Protein AF-A0A553NB95-F1 (afdb_monomer)

Organism: Tigriopus californicus (NCBI:txid6832)

Nearest PDB structures (foldseek):
  6ekk-assembly1_A  TM=7.378E-01  e=4.292E-10  Homo sapiens
  6ekk-assembly2_B  TM=7.161E-01  e=4.099E-10  Homo sapiens
  3tw8-assembly2_C  TM=7.662E-01  e=7.032E-09  Homo sapiens
  3tw8-assembly1_A  TM=7.540E-01  e=1.206E-07  Homo sapiens
  8vdo-assembly1_A  TM=3.792E-01  e=6.399E+00  Mus musculus

Sequence (783 aa):
MAIDVLFAVRGLLAFVAFTEWTNALRCVFFEPAYPLDKLFTGLEAPQPANPDLIRVLAHLYALFSLLNGLILAHLAVYAHYRPLVSLALSSVVVKLVWLLAHIGIWPTIRPSPELLFPVVSCGVTLTGVILVPWATGDTPLWLKTTKVMEDLSALEKTLVGSVLPWDRFSAWVHGVCVVTFDLELGQAIESVYPGHVQLSEQDKTNICYLAFPDSNSGVMGDSQFHFRVRLHQPQRTGHLQPNRVHAEFNRRCPTALQFDPNYLFGFAYFRQVKDSSIRRGYYQKSVILLSKLPLVTFFNQAVSVIARKFYDQGPVALEVACHDVDQWAFPMPGHSFELPLLGNLFQVHLPSLSTRSVESGGETVTLSPHYGDMLPVLSEVDIFTCLFPVIEHIHNIWELVLTAEPLVVMGSTPTMCSATVQCLTTIIYPLSYCADYRPFYTIHDSDFKDITGSNSSALPNIMLGVTNPFFGKALSHWPHLIRLGEQQTNGQMGQILGGTRSPNHRAAKMKSVSKFKLDSKPGVFSQTKTLLDRDKGIVKQIIKGAQTKRPAEVQSALIRRHFLELTQTFIIPLERYIASLMPLAKNISPYRAAPKVKPFSPEDFFASLDSNGPQLTSTIKGDWVGLYRRFFKSPNFVGWYNQRHREVSHKLQVLHLECLSEATIEHWMADKEEVELVDMVLRIRNKLDQSEELNLPDIVCERLNTHVSKIVSTLPDDLQSVLLKGTVTIAASQPSSPPNGSSTQDQSPTTSEASTSISESAESEPSKATKQKQVHLEVPTTS

Secondary structure (DSSP, 8-state):
-HHHHHHHHHHHHHHHHHHHHHHHHHHHHS-S-S-HHHHH-SS--SSPPPHHHHHHHHHHHHHHHHHHHHHHHHHHH-TT-HHHHHHHHHHHHHHHHHHHHHHHH-TT----HHHHHHHHHHHHHHHHHHHHHHHTTPPPHHHHHHHHHHHHHHHHHHHHSSPPTTHHHHHH-SEEEEEEEETTTEEEEEEEESTT----HHHHHHHHHHTS-SS-----EEEEEEEEEE-S-TTT-GGGS--HHHHHHHHHS-GGGPPPTTEEEEEEEEEEEE-TTSTTSEEEEEEEEEESS--HHHHHHHHHHHHHHHHHHTTHHHHHHHHHHHTSPP--TT-EEEEEETTEEEEEE---TT-TT-TT-S-EEEEEESSS-------S--HHHHHGGGGGGHHHHHHHHHTT--EEEE-SSHHHHHHHHHHHHHTTTTS---SEEESS--TT-TTHHHHHH--TT---SEEEEE--TTHHHHTTT-SEEEEPPP---SS-TTSGGG----------------TT-TTPPSEEEESSPPSBPP-HHHHHHHHHHHHTT--HHHHHHHHHHHHHHHHHHHHHHHHHHHHHTSPPGGG--TTSPPPPPPPP-HHHHHHHHHHHSGGGT----B-HHHHHHHHTTSHHHHHHHHHHHHHHHHHHHHHHHHHHHHS-HHHHHTT--HHHHHHHHHHHHHHHHTHHHHT--HHHHHHHHHHHHHHHHHS-HHHHHHHHHTTTTTS----PPPP--------------------------------------------

InterPro domains:
  IPR005352 Erg28 [PF03694] (11-126)
  IPR018307 AVL9/DENND6 domain [PF09794] (173-314)
  IPR024224 DENND6 [PTHR13677] (163-725)
  IPR037516 Tripartite DENN domain [PS50211] (174-646)

Radius of gyration: 34.93 Å; Cα contacts (8 Å, |Δi|>4): 987; chains: 1; bounding box: 78×120×92 Å

Structure (mmCIF, N/CA/C/O backbone):
data_AF-A0A553NB95-F1
#
_entry.id   AF-A0A553NB95-F1
#
loop_
_atom_site.group_PDB
_atom_site.id
_atom_site.type_symbol
_atom_site.label_atom_id
_atom_site.label_alt_id
_atom_site.label_comp_id
_atom_site.label_asym_id
_atom_site.label_entity_id
_atom_site.label_seq_id
_atom_site.pdbx_PDB_ins_code
_atom_site.Cartn_x
_atom_site.Cartn_y
_atom_site.Cartn_z
_atom_site.occupancy
_atom_site.B_iso_or_equiv
_atom_site.auth_seq_id
_atom_site.auth_comp_id
_atom_site.auth_asym_id
_atom_site.auth_atom_id
_atom_site.pdbx_PDB_model_num
ATOM 1 N N . MET A 1 1 ? -6.412 15.271 -45.794 1.00 49.00 1 MET A N 1
ATOM 2 C CA . MET A 1 1 ? -7.736 15.342 -45.134 1.00 49.00 1 MET A CA 1
ATOM 3 C C . MET A 1 1 ? -7.643 15.567 -43.628 1.00 49.00 1 MET A C 1
ATOM 5 O O . MET A 1 1 ? -7.975 16.666 -43.220 1.00 49.00 1 MET A O 1
ATOM 9 N N . ALA A 1 2 ? -7.181 14.627 -42.787 1.00 52.06 2 ALA A N 1
ATOM 10 C CA . ALA A 1 2 ? -7.154 14.849 -41.323 1.00 52.06 2 ALA A CA 1
ATOM 11 C C . ALA A 1 2 ? -6.244 16.021 -40.882 1.00 52.06 2 ALA A C 1
ATOM 13 O O . ALA A 1 2 ? -6.618 16.811 -40.017 1.00 52.06 2 ALA A O 1
ATOM 14 N N . ILE A 1 3 ? -5.086 16.180 -41.537 1.00 56.75 3 ILE A N 1
ATOM 15 C CA . ILE A 1 3 ? -4.146 17.286 -41.286 1.00 56.75 3 ILE A CA 1
ATOM 16 C C . ILE A 1 3 ? -4.787 18.644 -41.630 1.00 56.75 3 ILE A C 1
ATOM 18 O O . ILE A 1 3 ? -4.694 19.577 -40.835 1.00 56.75 3 ILE A O 1
ATOM 22 N N . ASP A 1 4 ? -5.514 18.738 -42.747 1.00 67.56 4 ASP A N 1
ATOM 23 C CA . ASP A 1 4 ? -6.168 19.978 -43.201 1.00 67.56 4 ASP A CA 1
ATOM 24 C C . ASP A 1 4 ? -7.282 20.434 -42.243 1.00 67.56 4 ASP A C 1
ATOM 26 O O . ASP A 1 4 ? -7.428 21.623 -41.958 1.00 67.56 4 ASP A O 1
ATOM 30 N N . VAL A 1 5 ? -8.030 19.477 -41.681 1.00 74.00 5 VAL A N 1
ATOM 31 C CA . VAL A 1 5 ? -9.098 19.742 -40.705 1.00 74.00 5 VAL A CA 1
ATOM 32 C C . VAL A 1 5 ? -8.522 20.249 -39.383 1.00 74.00 5 VAL A C 1
ATOM 34 O O . VAL A 1 5 ? -9.042 21.211 -38.821 1.00 74.00 5 VAL A O 1
ATOM 37 N N . LEU A 1 6 ? -7.423 19.665 -38.895 1.00 78.75 6 LEU A N 1
ATOM 38 C CA . LEU A 1 6 ? -6.804 20.102 -37.641 1.00 78.75 6 LEU A CA 1
ATOM 39 C C . LEU A 1 6 ? -6.261 21.536 -37.741 1.00 78.75 6 LEU A C 1
ATOM 41 O O . LEU A 1 6 ? -6.439 22.321 -36.811 1.00 78.75 6 LEU A O 1
ATOM 45 N N . PHE A 1 7 ? -5.640 21.906 -38.866 1.00 81.25 7 PHE A N 1
ATOM 46 C CA . PHE A 1 7 ? -5.190 23.283 -39.096 1.00 81.25 7 PHE A CA 1
ATOM 47 C C . PHE A 1 7 ? -6.359 24.274 -39.142 1.00 81.25 7 PHE A C 1
ATOM 49 O O . PHE A 1 7 ? -6.277 25.334 -38.518 1.00 81.25 7 PHE A O 1
ATOM 56 N N . ALA A 1 8 ? -7.465 23.914 -39.801 1.00 83.19 8 ALA A N 1
ATOM 57 C CA . ALA A 1 8 ? -8.674 24.736 -39.830 1.00 83.19 8 ALA A CA 1
ATOM 58 C C . ALA A 1 8 ? -9.279 24.926 -38.427 1.00 83.19 8 ALA A C 1
ATOM 60 O O . ALA A 1 8 ? -9.617 26.046 -38.042 1.00 83.19 8 ALA A O 1
ATOM 61 N N . VAL A 1 9 ? -9.347 23.856 -37.626 1.00 84.69 9 VAL A N 1
ATOM 62 C CA . VAL A 1 9 ? -9.855 23.9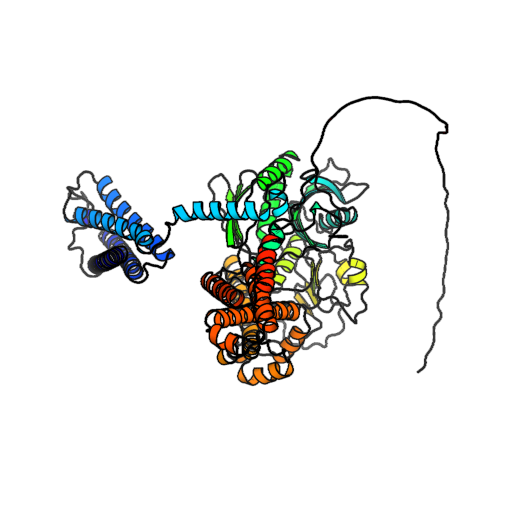13 -36.246 1.00 84.69 9 VAL A CA 1
ATOM 63 C C . VAL A 1 9 ? -8.942 24.756 -35.351 1.00 84.69 9 VAL A C 1
ATOM 65 O O . VAL A 1 9 ? -9.438 25.580 -34.588 1.00 84.69 9 VAL A O 1
ATOM 68 N N . ARG A 1 10 ? -7.614 24.635 -35.471 1.00 85.75 10 ARG A N 1
ATOM 69 C CA . ARG A 1 10 ? -6.666 25.489 -34.729 1.00 85.75 10 ARG A CA 1
ATOM 70 C C . ARG A 1 10 ? -6.827 26.968 -35.078 1.00 85.75 10 ARG A C 1
ATOM 72 O O . ARG A 1 10 ? -6.845 27.801 -34.174 1.00 85.75 10 ARG A O 1
ATOM 79 N N . GLY A 1 11 ? -6.981 27.286 -36.365 1.00 85.38 11 GLY A N 1
ATOM 80 C CA . GLY A 1 11 ? -7.237 28.651 -36.831 1.00 85.38 11 GLY A CA 1
ATOM 81 C C . GLY A 1 11 ? -8.544 29.221 -36.276 1.00 85.38 11 GLY A C 1
ATOM 82 O O . GLY A 1 11 ? -8.559 30.345 -35.776 1.00 85.38 11 GLY A O 1
ATOM 83 N N . LEU A 1 12 ? -9.614 28.420 -36.280 1.00 88.56 12 LEU A N 1
ATOM 84 C CA . LEU A 1 12 ? -10.905 28.785 -35.694 1.00 88.56 12 LEU A CA 1
ATOM 85 C C . LEU A 1 12 ? -10.791 29.061 -34.187 1.00 88.56 12 LEU A C 1
ATOM 87 O O . LEU A 1 12 ? -11.245 30.103 -33.723 1.00 88.56 12 LEU A O 1
ATOM 91 N N . LEU A 1 13 ? -10.164 28.161 -33.423 1.00 89.50 13 LEU A N 1
ATOM 92 C CA . LEU A 1 13 ? -10.015 28.307 -31.971 1.00 89.50 13 LEU A CA 1
ATOM 93 C C . LEU A 1 13 ? -9.179 29.538 -31.597 1.00 89.50 13 LEU A C 1
ATOM 95 O O . LEU A 1 13 ? -9.545 30.267 -30.677 1.00 89.50 13 LEU A O 1
ATOM 99 N N . ALA A 1 14 ? -8.095 29.805 -32.331 1.00 89.69 14 ALA A N 1
ATOM 100 C CA . ALA A 1 14 ? -7.265 30.990 -32.124 1.00 89.69 14 ALA A CA 1
ATOM 101 C C . ALA A 1 14 ? -8.018 32.290 -32.456 1.00 89.69 14 ALA A C 1
ATOM 103 O O . ALA A 1 14 ? -7.920 33.270 -31.715 1.00 89.69 14 ALA A O 1
ATOM 104 N N . PHE A 1 15 ? -8.807 32.292 -33.535 1.00 90.06 15 PHE A N 1
ATOM 105 C CA . PHE A 1 15 ? -9.653 33.428 -33.893 1.00 90.06 15 PHE A CA 1
ATOM 106 C C . PHE A 1 15 ? -10.694 33.713 -32.805 1.00 90.06 15 PHE A C 1
ATOM 108 O O . PHE A 1 15 ? -10.805 34.846 -32.336 1.00 90.06 15 PHE A O 1
ATOM 115 N N . VAL A 1 16 ? -11.409 32.685 -32.344 1.00 89.19 16 VAL A N 1
ATOM 116 C CA . VAL A 1 16 ? -12.427 32.835 -31.295 1.00 89.19 16 VAL A CA 1
ATOM 117 C C . VAL A 1 16 ? -11.783 33.283 -29.983 1.00 89.19 16 VAL A C 1
ATOM 119 O O . VAL A 1 16 ? -12.280 34.217 -29.359 1.00 89.19 16 VAL A O 1
ATOM 122 N N . ALA A 1 17 ? -10.627 32.731 -29.606 1.00 90.75 17 ALA A N 1
ATOM 123 C CA . ALA A 1 17 ? -9.877 33.182 -28.435 1.00 90.75 17 ALA A CA 1
ATOM 124 C C . ALA A 1 17 ? -9.545 34.684 -28.481 1.00 90.75 17 ALA A C 1
ATOM 126 O O . ALA A 1 17 ? -9.726 35.393 -27.490 1.00 90.75 17 ALA A O 1
ATOM 127 N N . PHE A 1 18 ? -9.130 35.190 -29.646 1.00 89.75 18 PHE A N 1
ATOM 128 C CA . PHE A 1 18 ? -8.888 36.618 -29.835 1.00 89.75 18 PHE A CA 1
ATOM 129 C C . PHE A 1 18 ? -10.173 37.441 -29.672 1.00 89.75 18 PHE A C 1
ATOM 131 O O . PHE A 1 18 ? -10.162 38.466 -28.988 1.00 89.75 18 PHE A O 1
ATOM 138 N N . THR A 1 19 ? -11.303 36.973 -30.219 1.00 85.94 19 THR A N 1
ATOM 139 C CA . THR A 1 19 ? -12.594 37.656 -30.022 1.00 85.94 19 THR A CA 1
ATOM 140 C C . THR A 1 19 ? -12.999 37.717 -28.545 1.00 85.94 19 THR A C 1
ATOM 142 O O . THR A 1 19 ? -13.454 38.760 -28.076 1.00 85.94 19 THR A O 1
ATOM 145 N N . GLU A 1 20 ? -12.738 36.664 -27.769 1.00 87.44 20 GLU A N 1
ATOM 146 C CA . GLU A 1 20 ? -13.012 36.629 -26.329 1.00 87.44 20 GLU A CA 1
ATOM 147 C C . GLU A 1 20 ? -12.168 37.642 -25.543 1.00 87.44 20 GLU A C 1
ATOM 149 O O . GLU A 1 20 ? -12.690 38.341 -24.673 1.00 87.44 20 GLU A O 1
ATOM 154 N N . TRP A 1 21 ? -10.888 37.800 -25.890 1.00 89.19 21 TRP A N 1
ATOM 155 C CA . TRP A 1 21 ? -10.037 38.831 -25.289 1.00 89.19 21 TRP A CA 1
ATOM 156 C C . TRP A 1 21 ? -10.483 40.242 -25.655 1.00 89.19 21 TRP A C 1
ATOM 158 O O . TRP A 1 21 ? -10.496 41.121 -24.792 1.00 89.19 21 TRP A O 1
ATOM 168 N N . THR A 1 22 ? -10.919 40.469 -26.898 1.00 82.81 22 THR A N 1
ATOM 169 C CA . THR A 1 22 ? -11.486 41.772 -27.273 1.00 82.81 22 THR A CA 1
ATOM 170 C C . THR A 1 22 ? -12.779 42.077 -26.515 1.00 82.81 22 THR A C 1
ATOM 172 O O . THR A 1 22 ? -12.977 43.219 -26.103 1.00 82.81 22 THR A O 1
ATOM 175 N N . ASN A 1 23 ? -13.618 41.070 -26.250 1.00 80.06 23 ASN A N 1
ATOM 176 C CA . ASN A 1 23 ? -14.823 41.220 -25.432 1.00 80.06 23 ASN A CA 1
ATOM 177 C C . ASN A 1 23 ? -14.476 41.531 -23.970 1.00 80.06 23 ASN A C 1
ATOM 179 O O . ASN A 1 23 ? -15.057 42.443 -23.387 1.00 80.06 23 ASN A O 1
ATOM 183 N N . ALA A 1 24 ? -13.480 40.845 -23.402 1.00 83.38 24 ALA A N 1
ATOM 184 C CA . ALA A 1 24 ? -13.003 41.116 -22.049 1.00 83.38 24 ALA A CA 1
ATOM 185 C C . ALA A 1 24 ? -12.463 42.549 -21.901 1.00 83.38 24 ALA A C 1
ATOM 187 O O . ALA A 1 24 ? -12.850 43.261 -20.978 1.00 83.38 24 ALA A O 1
ATOM 188 N N . LEU A 1 25 ? -11.624 43.004 -22.839 1.00 79.94 25 LEU A N 1
ATOM 189 C CA . LEU A 1 25 ? -11.077 44.366 -22.831 1.00 79.94 25 LEU A CA 1
ATOM 190 C C . LEU A 1 25 ? -12.168 45.429 -22.986 1.00 79.94 25 LEU A C 1
ATOM 192 O O . LEU A 1 25 ? -12.125 46.451 -22.300 1.00 79.94 25 LEU A O 1
ATOM 196 N N . ARG A 1 26 ? -13.165 45.175 -23.843 1.00 72.62 26 ARG A N 1
ATOM 197 C CA . ARG A 1 26 ? -14.329 46.055 -24.004 1.00 72.62 26 ARG A CA 1
ATOM 198 C C . ARG A 1 26 ? -15.099 46.228 -22.702 1.00 72.62 26 ARG A C 1
ATOM 200 O O . ARG A 1 26 ? -15.428 47.353 -22.364 1.00 72.62 26 ARG A O 1
ATOM 207 N N . CYS A 1 27 ? -15.329 45.148 -21.961 1.00 72.31 27 CYS A N 1
ATOM 208 C CA . CYS A 1 27 ? -16.073 45.189 -20.703 1.00 72.31 27 CYS A CA 1
ATOM 209 C C . CYS A 1 27 ? -15.298 45.811 -19.524 1.00 72.31 27 CYS A C 1
ATOM 211 O O . CYS A 1 27 ? -15.932 46.204 -18.549 1.00 72.31 27 CYS A O 1
ATOM 213 N N . VAL A 1 28 ? -13.959 45.887 -19.589 1.00 73.06 28 VAL A N 1
ATOM 214 C CA . VAL A 1 28 ? -13.108 46.440 -18.511 1.00 73.06 28 VAL A CA 1
ATOM 215 C C . VAL A 1 28 ? -12.752 47.910 -18.732 1.00 73.06 28 VAL A C 1
ATOM 217 O O . VAL A 1 28 ? -12.769 48.688 -17.783 1.00 73.06 28 VAL A O 1
ATOM 220 N N . PHE A 1 29 ? -12.381 48.292 -19.958 1.00 67.38 29 PHE A N 1
ATOM 221 C CA . PHE A 1 29 ? -11.755 49.597 -20.221 1.00 67.38 29 PHE A CA 1
ATOM 222 C C . PHE A 1 29 ? -12.671 50.619 -20.875 1.00 67.38 29 PHE A C 1
ATOM 224 O O . PHE A 1 29 ? -12.437 51.819 -20.746 1.00 67.38 29 PHE A O 1
ATOM 231 N N . PHE A 1 30 ? -13.694 50.161 -21.585 1.00 61.28 30 PHE A N 1
ATOM 232 C CA . PHE A 1 30 ? -14.677 51.049 -22.171 1.00 61.28 30 PHE A CA 1
ATOM 233 C C . PHE A 1 30 ? -15.883 51.037 -21.230 1.00 61.28 30 PHE A C 1
ATOM 235 O O . PHE A 1 30 ? -16.414 49.971 -20.918 1.00 61.28 30 PHE A O 1
ATOM 242 N N . GLU A 1 31 ? -16.303 52.213 -20.741 1.00 53.75 31 GLU A N 1
ATOM 243 C CA . GLU A 1 31 ? -17.640 52.378 -20.146 1.00 53.75 31 GLU A CA 1
ATOM 244 C C . GLU A 1 31 ? -18.676 51.677 -21.037 1.00 53.75 31 GLU A C 1
ATOM 246 O O . GLU A 1 31 ? -18.427 51.565 -22.242 1.00 53.75 31 GLU A O 1
ATOM 251 N N . PRO A 1 32 ? -19.815 51.193 -20.503 1.00 48.94 32 PRO A N 1
ATOM 252 C CA . PRO A 1 32 ? -20.810 50.471 -21.285 1.00 48.94 32 PRO A CA 1
ATOM 253 C C . PRO A 1 32 ? -21.498 51.418 -22.290 1.00 48.94 32 PRO A C 1
ATOM 255 O O . PRO A 1 32 ? -22.665 51.758 -22.175 1.00 48.94 32 PRO A O 1
ATOM 258 N N . ALA A 1 33 ? -20.773 51.823 -23.331 1.00 42.53 33 ALA A N 1
ATOM 259 C CA . ALA A 1 33 ? -21.284 52.269 -24.615 1.00 42.53 33 ALA A CA 1
ATOM 260 C C . ALA A 1 33 ? -21.753 51.060 -25.448 1.00 42.53 33 ALA A C 1
ATOM 262 O O . ALA A 1 33 ? -22.151 51.205 -26.600 1.00 42.53 33 ALA A O 1
ATOM 263 N N . TYR A 1 34 ? -21.721 49.859 -24.861 1.00 42.94 34 TYR A N 1
ATOM 264 C CA . TYR A 1 34 ? -22.668 48.806 -25.172 1.00 42.94 34 TYR A CA 1
ATOM 265 C C . TYR A 1 34 ? -23.844 48.963 -24.216 1.00 42.94 34 TYR A C 1
ATOM 267 O O . TYR A 1 34 ? -23.630 48.908 -23.004 1.00 42.94 34 TYR A O 1
ATOM 275 N N . PRO A 1 35 ? -25.075 49.130 -24.705 1.00 44.09 35 PRO A N 1
ATOM 276 C CA . PRO A 1 35 ? -26.221 49.140 -23.828 1.00 44.09 35 PRO A CA 1
ATOM 277 C C . PRO A 1 35 ? -26.428 47.704 -23.340 1.00 44.09 35 PRO A C 1
ATOM 279 O O . PRO A 1 35 ? -27.218 46.959 -23.915 1.00 44.09 35 PRO A O 1
ATOM 282 N N . LEU A 1 36 ? -25.728 47.305 -22.271 1.00 47.66 36 LEU A N 1
ATOM 283 C CA . LEU A 1 36 ? -26.136 46.151 -21.474 1.00 47.66 36 LEU A CA 1
ATOM 284 C C . LEU A 1 36 ? -27.625 46.316 -21.127 1.00 47.66 36 LEU A C 1
ATOM 286 O O . LEU A 1 36 ? -28.377 45.367 -21.274 1.00 47.66 36 LEU A O 1
ATOM 290 N N . ASP A 1 37 ? -28.094 47.537 -20.862 1.00 42.94 37 ASP A N 1
ATOM 291 C CA . ASP A 1 37 ? -29.522 47.834 -20.694 1.00 42.94 37 ASP A CA 1
ATOM 292 C C . ASP A 1 37 ? -30.404 47.391 -21.881 1.00 42.94 37 ASP A C 1
ATOM 294 O O . ASP A 1 37 ? -31.499 46.884 -21.660 1.00 42.94 37 ASP A O 1
ATOM 298 N N . LYS A 1 38 ? -29.942 47.476 -23.140 1.00 45.44 38 LYS A N 1
ATOM 299 C CA . LYS A 1 38 ? -30.703 46.953 -24.299 1.00 45.44 38 LYS A CA 1
ATOM 300 C C . LYS A 1 38 ? -30.525 45.452 -24.506 1.00 45.44 38 LYS A C 1
ATOM 302 O O . LYS A 1 38 ? -31.400 44.825 -25.096 1.00 45.44 38 LYS A O 1
ATOM 307 N N . LEU A 1 39 ? -29.410 44.878 -24.049 1.00 45.56 39 LEU A N 1
ATOM 308 C CA . LEU A 1 39 ? -29.208 43.432 -24.068 1.00 45.56 39 LEU A CA 1
ATOM 309 C C . LEU A 1 39 ? -30.106 42.762 -23.017 1.00 45.56 39 LEU A C 1
ATOM 311 O O . LEU A 1 39 ? -30.676 41.718 -23.300 1.00 45.56 39 LEU A O 1
ATOM 315 N N . PHE A 1 40 ? -30.255 43.361 -21.832 1.00 47.59 40 PHE A N 1
ATOM 316 C CA . PHE A 1 40 ? -30.977 42.796 -20.686 1.00 47.59 40 PHE A CA 1
ATOM 317 C C . PHE A 1 40 ? -32.453 43.194 -20.620 1.00 47.59 40 PHE A C 1
ATOM 319 O O . PHE A 1 40 ? -33.248 42.433 -20.080 1.00 47.59 40 PHE A O 1
ATOM 326 N N . THR A 1 41 ? -32.848 44.332 -21.190 1.00 44.69 41 THR A N 1
ATOM 327 C CA . THR A 1 41 ? -34.243 44.781 -21.193 1.00 44.69 41 THR A CA 1
ATOM 328 C C . THR A 1 41 ? -34.588 45.369 -22.558 1.00 44.69 41 THR A C 1
ATOM 330 O O . THR A 1 41 ? -34.280 46.513 -22.871 1.00 44.69 41 THR A O 1
ATOM 333 N N . GLY A 1 42 ? -35.246 44.584 -23.414 1.00 43.62 42 GLY A N 1
ATOM 334 C CA . GLY A 1 42 ? -35.759 45.045 -24.716 1.00 43.62 42 GLY A CA 1
ATOM 335 C C . GLY A 1 42 ? -36.888 46.089 -24.632 1.00 43.62 42 GLY A C 1
ATOM 336 O O . GLY A 1 42 ? -37.557 46.350 -25.627 1.00 43.62 42 GLY A O 1
ATOM 337 N N . LEU A 1 43 ? -37.122 46.663 -23.454 1.00 42.34 43 LEU A N 1
ATOM 338 C CA . LEU A 1 43 ? -38.078 47.716 -23.133 1.00 42.34 43 LEU A CA 1
ATOM 339 C C . LEU A 1 43 ? -37.400 48.618 -22.100 1.00 42.34 43 LEU A C 1
ATOM 341 O O . LEU A 1 43 ? -36.667 48.099 -21.262 1.00 42.34 43 LEU A O 1
ATOM 345 N N . GLU A 1 44 ? -37.649 49.929 -22.150 1.00 43.66 44 GLU A N 1
ATOM 346 C CA . GLU A 1 44 ? -37.276 50.858 -21.074 1.00 43.66 44 GLU A CA 1
ATOM 347 C C . GLU A 1 44 ? -37.670 50.236 -19.726 1.00 43.66 44 GLU A C 1
ATOM 349 O O . GLU A 1 44 ? -38.855 50.105 -19.410 1.00 43.66 44 GLU A O 1
ATOM 354 N N . ALA A 1 45 ? -36.678 49.759 -18.967 1.00 43.41 45 ALA A N 1
ATOM 355 C CA . ALA A 1 45 ? -36.919 49.194 -17.653 1.00 43.41 45 ALA A CA 1
ATOM 356 C C . ALA A 1 45 ? -37.578 50.289 -16.794 1.00 43.41 45 ALA A C 1
ATOM 358 O O . ALA A 1 45 ? -37.060 51.408 -16.767 1.00 43.41 45 ALA A O 1
ATOM 359 N N . PRO A 1 46 ? -38.684 50.020 -16.070 1.00 42.19 46 PRO A N 1
ATOM 360 C CA . PRO A 1 46 ? -39.420 51.067 -15.355 1.00 42.19 46 PRO A CA 1
ATOM 361 C C . PRO A 1 46 ? -38.638 51.716 -14.201 1.00 42.19 46 PRO A C 1
ATOM 363 O O . PRO A 1 46 ? -39.164 52.606 -13.536 1.00 42.19 46 PRO A O 1
ATOM 366 N N . GLN A 1 47 ? -37.410 51.266 -13.927 1.00 48.88 47 GLN A N 1
ATOM 367 C CA . GLN A 1 47 ? -36.504 51.847 -12.945 1.00 48.88 47 GLN A CA 1
ATOM 368 C C . GLN A 1 47 ? -35.050 51.715 -13.417 1.00 48.88 47 GLN A C 1
ATOM 370 O O . GLN A 1 47 ? -34.698 50.679 -13.987 1.00 48.88 47 GLN A O 1
ATOM 375 N N . PRO A 1 48 ? -34.189 52.718 -13.159 1.00 47.84 48 PRO A N 1
ATOM 376 C CA . PRO A 1 48 ? -32.772 52.615 -13.475 1.00 47.84 48 PRO A CA 1
ATOM 377 C C . PRO A 1 48 ? -32.160 51.483 -12.641 1.00 47.84 48 PRO A C 1
ATOM 379 O O . PRO A 1 48 ? -32.177 51.526 -11.408 1.00 47.84 48 PRO A O 1
ATOM 382 N N . ALA A 1 49 ? -31.651 50.446 -13.308 1.00 56.62 49 ALA A N 1
ATOM 383 C CA . ALA A 1 49 ? -30.919 49.376 -12.646 1.00 56.62 49 ALA A CA 1
ATOM 384 C C . ALA A 1 49 ? -29.697 49.963 -11.920 1.00 56.62 49 ALA A C 1
ATOM 386 O O . ALA A 1 49 ? -29.053 50.891 -12.410 1.00 56.62 49 ALA A O 1
ATOM 387 N N . ASN A 1 50 ? -29.403 49.441 -10.723 1.00 61.38 50 ASN A N 1
ATOM 388 C CA . ASN A 1 50 ? -28.319 49.948 -9.886 1.00 61.38 50 ASN A CA 1
ATOM 389 C C . ASN A 1 50 ? -26.997 49.948 -10.692 1.00 61.38 50 ASN A C 1
ATOM 391 O O . ASN A 1 50 ? -26.563 48.872 -11.120 1.00 61.38 50 ASN A O 1
ATOM 395 N N . PRO A 1 51 ? -26.352 51.112 -10.904 1.00 63.06 51 PRO A N 1
ATOM 396 C CA . PRO A 1 51 ? -25.161 51.224 -11.747 1.00 63.06 51 PRO A CA 1
ATOM 397 C C . PRO A 1 51 ? -24.001 50.352 -11.250 1.00 63.06 51 PRO A C 1
ATOM 399 O O . PRO A 1 51 ? -23.211 49.852 -12.057 1.00 63.06 51 PRO A O 1
ATOM 402 N N . ASP A 1 52 ? -23.936 50.088 -9.943 1.00 65.44 52 ASP A N 1
ATOM 403 C CA . ASP A 1 52 ? -22.931 49.203 -9.357 1.00 65.44 52 ASP A CA 1
ATOM 404 C C . ASP A 1 52 ? -23.150 47.738 -9.762 1.00 65.44 52 ASP A C 1
ATOM 406 O O . ASP A 1 52 ? -22.188 47.019 -10.036 1.00 65.44 52 ASP A O 1
ATOM 410 N N . LEU A 1 53 ? -24.405 47.290 -9.881 1.00 64.12 53 LEU A N 1
ATOM 411 C CA . LEU A 1 53 ? -24.734 45.919 -10.283 1.00 64.12 53 LEU A CA 1
ATOM 412 C C . LEU A 1 53 ? -24.383 45.664 -11.755 1.00 64.12 53 LEU A C 1
ATOM 414 O O . LEU A 1 53 ? -23.799 44.628 -12.074 1.00 64.12 53 LEU A O 1
ATOM 418 N N . ILE A 1 54 ? -24.678 46.624 -12.639 1.00 65.69 54 ILE A N 1
ATOM 419 C CA . ILE A 1 54 ? -24.313 46.556 -14.065 1.00 65.69 54 ILE A CA 1
ATOM 420 C C . ILE A 1 54 ? -22.791 46.478 -14.210 1.00 65.69 54 ILE A C 1
ATOM 422 O O . ILE A 1 54 ? -22.269 45.656 -14.967 1.00 65.69 54 ILE A O 1
ATOM 426 N N . ARG A 1 55 ? -22.066 47.293 -13.434 1.00 66.88 55 ARG A N 1
ATOM 427 C CA . ARG A 1 55 ? -20.603 47.298 -13.421 1.00 66.88 55 ARG A CA 1
ATOM 428 C C . ARG A 1 55 ? -20.036 45.969 -12.914 1.00 66.88 55 ARG A C 1
ATOM 430 O O . ARG A 1 55 ? -19.078 45.468 -13.496 1.00 66.88 55 ARG A O 1
ATOM 437 N N . VAL A 1 56 ? -20.608 45.364 -11.872 1.00 72.06 56 VAL A N 1
ATOM 438 C CA . VAL A 1 56 ? -20.175 44.044 -11.373 1.00 72.06 56 VAL A CA 1
ATOM 439 C C . VAL A 1 56 ? -20.426 42.944 -12.409 1.00 72.06 56 VAL A C 1
ATOM 441 O O . VAL A 1 56 ? -19.535 42.133 -12.663 1.00 72.06 56 VAL A O 1
ATOM 444 N N . LEU A 1 57 ? -21.595 42.937 -13.056 1.00 69.62 57 LEU A N 1
ATOM 445 C CA . LEU A 1 57 ? -21.936 41.948 -14.082 1.00 69.62 57 LEU A CA 1
ATOM 446 C C . LEU A 1 57 ? -20.995 42.039 -15.297 1.00 69.62 57 LEU A C 1
ATOM 448 O O . LEU A 1 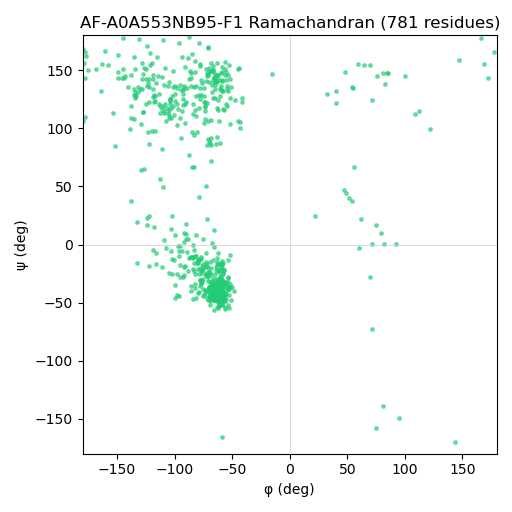57 ? -20.525 41.014 -15.794 1.00 69.62 57 LEU A O 1
ATOM 452 N N . ALA A 1 58 ? -20.667 43.260 -15.732 1.00 69.00 58 ALA A N 1
ATOM 453 C CA . ALA A 1 58 ? -19.724 43.504 -16.821 1.00 69.00 58 ALA A CA 1
ATOM 454 C C . ALA A 1 58 ? -18.313 42.983 -16.492 1.00 69.00 58 ALA A C 1
ATOM 456 O O . ALA A 1 58 ? -17.707 42.306 -17.321 1.00 69.00 58 ALA A O 1
ATOM 457 N N . HIS A 1 59 ? -17.812 43.214 -15.273 1.00 77.19 59 HIS A N 1
ATOM 458 C CA . HIS A 1 59 ? -16.508 42.692 -14.845 1.00 77.19 59 HIS A CA 1
ATOM 459 C C . HIS A 1 59 ? -16.489 41.163 -14.712 1.00 77.19 59 HIS A C 1
ATOM 461 O O . HIS A 1 59 ? -15.501 40.530 -15.083 1.00 77.19 59 HIS A O 1
ATOM 467 N N . LEU A 1 60 ? -17.574 40.550 -14.224 1.00 78.00 60 LEU A N 1
ATOM 468 C CA . LEU A 1 60 ? -17.695 39.089 -14.153 1.00 78.00 60 LEU A CA 1
ATOM 469 C C . LEU A 1 60 ? -17.690 38.458 -15.549 1.00 78.00 60 LEU A C 1
ATOM 471 O O . LEU A 1 60 ? -16.968 37.489 -15.788 1.00 78.00 60 LEU A O 1
ATOM 475 N N . TYR A 1 61 ? -18.438 39.038 -16.490 1.00 81.00 61 TYR A N 1
ATOM 476 C CA . TYR A 1 61 ? -18.440 38.586 -17.880 1.00 81.00 61 TYR A CA 1
ATOM 477 C C . TYR A 1 61 ? -17.083 38.809 -18.564 1.00 81.00 61 TYR A C 1
ATOM 479 O O . TYR A 1 61 ? -16.634 37.961 -19.341 1.00 81.00 61 TYR A O 1
ATOM 487 N N . ALA A 1 62 ? -16.392 39.906 -18.239 1.00 79.75 62 ALA A N 1
ATOM 488 C CA . ALA A 1 62 ? -15.043 40.163 -18.726 1.00 79.75 62 ALA A CA 1
ATOM 489 C C . ALA A 1 62 ? -14.049 39.099 -18.251 1.00 79.75 62 ALA A C 1
ATOM 491 O O . ALA A 1 62 ? -13.279 38.574 -19.053 1.00 79.75 62 ALA A O 1
ATOM 492 N N . LEU A 1 63 ? -14.092 38.747 -16.962 1.00 84.50 63 LEU A N 1
ATOM 493 C CA . LEU A 1 63 ? -13.228 37.724 -16.379 1.00 84.50 63 LEU A CA 1
ATOM 494 C C . LEU A 1 63 ? -13.500 36.347 -16.997 1.00 84.50 63 LEU A C 1
ATOM 496 O O . LEU A 1 63 ? -12.563 35.636 -17.360 1.00 84.50 63 LEU A O 1
ATOM 500 N N . PHE A 1 64 ? -14.777 35.996 -17.166 1.00 87.25 64 PHE A N 1
ATOM 501 C CA . PHE A 1 64 ? -15.177 34.763 -17.837 1.00 87.25 64 PHE A CA 1
ATOM 502 C C . PHE A 1 64 ? -14.677 34.717 -19.288 1.00 87.25 64 PHE A C 1
ATOM 504 O O . PHE A 1 64 ? -14.078 33.724 -19.693 1.00 87.25 64 PHE A O 1
ATOM 511 N N . SER A 1 65 ? -14.854 35.801 -20.051 1.00 85.88 65 SER A N 1
ATOM 512 C CA . SER A 1 65 ? -14.395 35.891 -21.446 1.00 85.88 65 SER A CA 1
ATOM 513 C C . SER A 1 65 ? -12.866 35.819 -21.543 1.00 85.88 65 SER A C 1
ATOM 515 O O . SER A 1 65 ? -12.331 35.123 -22.401 1.00 85.88 65 SER A O 1
ATOM 517 N N . LEU A 1 66 ? -12.136 36.455 -20.622 1.00 88.75 66 LEU A N 1
ATOM 518 C CA . LEU A 1 66 ? -10.675 36.372 -20.564 1.00 88.75 66 LEU A CA 1
ATOM 519 C C . LEU A 1 66 ? -10.199 34.928 -20.343 1.00 88.75 66 LEU A C 1
ATOM 521 O O . LEU A 1 66 ? -9.300 34.456 -21.046 1.00 88.75 66 LEU A O 1
ATOM 525 N N . LEU A 1 67 ? -10.819 34.226 -19.389 1.00 89.75 67 LEU A N 1
ATOM 526 C CA . LEU A 1 67 ? -10.494 32.841 -19.057 1.00 89.75 67 LEU A CA 1
ATOM 527 C C . LEU A 1 67 ? -10.857 31.886 -20.203 1.00 89.75 67 LEU A C 1
ATOM 529 O O . LEU A 1 67 ? -10.050 31.035 -20.569 1.00 89.75 67 LEU A O 1
ATOM 533 N N . ASN A 1 68 ? -12.033 32.062 -20.806 1.00 89.81 68 ASN A N 1
ATOM 534 C CA . ASN A 1 68 ? -12.474 31.283 -21.960 1.00 89.81 68 ASN A CA 1
ATOM 535 C C . ASN A 1 68 ? -11.527 31.476 -23.158 1.00 89.81 68 ASN A C 1
ATOM 537 O O . ASN A 1 68 ? -11.070 30.503 -23.756 1.00 89.81 68 ASN A O 1
ATOM 541 N N . GLY A 1 69 ? -11.129 32.720 -23.449 1.00 90.25 69 GLY A N 1
ATOM 542 C CA . GLY A 1 69 ? -10.130 33.016 -24.477 1.00 90.25 69 GLY A CA 1
ATOM 543 C C . GLY A 1 69 ? -8.781 32.343 -24.204 1.00 90.25 69 GLY A C 1
ATOM 544 O O . GLY A 1 69 ? -8.182 31.768 -25.110 1.00 90.25 69 GLY A O 1
ATOM 545 N N . LEU A 1 70 ? -8.329 32.324 -22.945 1.00 92.38 70 LEU A N 1
ATOM 546 C CA . LEU A 1 70 ? -7.096 31.635 -22.554 1.00 92.38 70 LEU A CA 1
ATOM 547 C C . LEU A 1 70 ? -7.179 30.120 -22.790 1.00 92.38 70 LEU A C 1
ATOM 549 O O . LEU A 1 70 ? -6.234 29.542 -23.331 1.00 92.38 70 LEU A O 1
ATOM 553 N N . ILE A 1 71 ? -8.299 29.495 -22.414 1.00 91.44 71 ILE A N 1
ATOM 554 C CA . ILE A 1 71 ? -8.552 28.059 -22.598 1.00 91.44 71 ILE A CA 1
ATOM 555 C C . ILE A 1 71 ? -8.538 27.700 -24.090 1.00 91.44 71 ILE A C 1
ATOM 557 O O . ILE A 1 71 ? -7.851 26.758 -24.485 1.00 91.44 71 ILE A O 1
ATOM 561 N N . LEU A 1 72 ? -9.235 28.474 -24.928 1.00 90.81 72 LEU A N 1
ATOM 562 C CA . LEU A 1 72 ? -9.311 28.238 -26.374 1.00 90.81 72 LEU A CA 1
ATOM 563 C C . LEU A 1 72 ? -7.968 28.481 -27.081 1.00 90.81 72 LEU A C 1
ATOM 565 O O . LEU A 1 72 ? -7.585 27.692 -27.945 1.00 90.81 72 LEU A O 1
ATOM 569 N N . ALA A 1 73 ? -7.211 29.508 -26.678 1.00 91.31 73 ALA A N 1
ATOM 570 C CA . ALA A 1 73 ? -5.866 29.762 -27.198 1.00 91.31 73 ALA A CA 1
ATOM 571 C C . ALA A 1 73 ? -4.895 28.630 -26.836 1.00 91.31 73 ALA A C 1
ATOM 573 O O . ALA A 1 73 ? -4.145 28.154 -27.689 1.00 91.31 73 ALA A O 1
ATOM 574 N N . HIS A 1 74 ? -4.937 28.153 -25.587 1.00 89.75 74 HIS A N 1
ATOM 575 C CA . HIS A 1 74 ? -4.130 27.007 -25.175 1.00 89.75 74 HIS A CA 1
ATOM 576 C C . HIS A 1 74 ? -4.538 25.753 -25.947 1.00 89.75 74 HIS A C 1
ATOM 578 O O . HIS A 1 74 ? -3.667 24.983 -26.343 1.00 89.75 74 HIS A O 1
ATOM 584 N N . LEU A 1 75 ? -5.835 25.547 -26.193 1.00 88.00 75 LEU A N 1
ATOM 585 C CA . LEU A 1 75 ? -6.308 24.388 -26.941 1.00 88.00 75 LEU A CA 1
ATOM 586 C C . LEU A 1 75 ? -5.865 24.432 -28.409 1.00 88.00 75 LEU A C 1
ATOM 588 O O . LEU A 1 75 ? -5.514 23.397 -28.971 1.00 88.00 75 LEU A O 1
ATOM 592 N N . ALA A 1 76 ? -5.820 25.617 -29.023 1.00 87.19 76 ALA A N 1
ATOM 593 C CA . ALA A 1 76 ? -5.319 25.782 -30.386 1.00 87.19 76 ALA A CA 1
ATOM 594 C C . ALA A 1 76 ? -3.847 25.337 -30.522 1.00 87.19 76 ALA A C 1
ATOM 596 O O . ALA A 1 76 ? -3.472 24.732 -31.527 1.00 87.19 76 ALA A O 1
ATOM 597 N N . VAL A 1 77 ? -3.022 25.582 -29.498 1.00 85.94 77 VAL A N 1
ATOM 598 C CA . VAL A 1 77 ? -1.608 25.167 -29.470 1.00 85.94 77 VAL A CA 1
ATOM 599 C C . VAL A 1 77 ? -1.466 23.695 -29.069 1.00 85.94 77 VAL A C 1
ATOM 601 O O . VAL A 1 77 ? -0.764 22.928 -29.726 1.00 85.94 77 VAL A O 1
ATOM 604 N N . TYR A 1 78 ? -2.180 23.277 -28.024 1.00 83.62 78 TYR A N 1
ATOM 605 C CA . TYR A 1 78 ? -2.078 21.959 -27.398 1.00 83.62 78 TYR A CA 1
ATOM 606 C C . TYR A 1 78 ? -3.322 21.102 -27.653 1.00 83.62 78 TYR A C 1
ATOM 608 O O . TYR A 1 78 ? -3.871 20.497 -26.736 1.00 83.62 78 TYR A O 1
ATOM 616 N N . ALA A 1 79 ? -3.747 21.007 -28.915 1.00 75.44 79 ALA A N 1
ATOM 617 C CA . ALA A 1 79 ? -4.942 20.251 -29.315 1.00 75.44 79 ALA A CA 1
ATOM 618 C C . ALA A 1 79 ? -4.901 18.760 -28.909 1.00 75.44 79 ALA A C 1
ATOM 620 O O . ALA A 1 79 ? -5.939 18.124 -28.771 1.00 75.44 79 ALA A O 1
ATOM 621 N N . HIS A 1 80 ? -3.704 18.214 -28.671 1.00 70.88 80 HIS A N 1
ATOM 622 C CA . HIS A 1 80 ? -3.482 16.837 -28.218 1.00 70.88 80 HIS A CA 1
ATOM 623 C C . HIS A 1 80 ? -3.658 16.650 -26.694 1.00 70.88 80 HIS A C 1
ATOM 625 O O . HIS A 1 80 ? -3.658 15.523 -26.199 1.00 70.88 80 HIS A O 1
ATOM 631 N N . TYR A 1 81 ? -3.783 17.735 -25.917 1.00 76.62 81 TYR A N 1
ATOM 632 C CA . TYR A 1 81 ? -3.850 17.678 -24.456 1.00 76.62 81 TYR A CA 1
ATOM 633 C C . TYR A 1 81 ? -5.301 17.567 -23.956 1.00 76.62 81 TYR A C 1
ATOM 635 O O . TYR A 1 81 ? -6.073 18.523 -23.944 1.00 76.62 81 TYR A O 1
ATOM 643 N N . ARG A 1 82 ? -5.678 16.363 -23.516 1.00 64.94 82 ARG A N 1
ATOM 644 C CA . ARG A 1 82 ? -7.074 15.959 -23.249 1.00 64.94 82 ARG A CA 1
ATOM 645 C C . ARG A 1 82 ? -7.820 16.753 -22.162 1.00 64.94 82 ARG A C 1
ATOM 647 O O . ARG A 1 82 ? -8.978 17.095 -22.406 1.00 64.94 82 ARG A O 1
ATOM 654 N N . PRO A 1 83 ? -7.225 17.078 -20.995 1.00 76.19 83 PRO A N 1
ATOM 655 C CA . PRO A 1 83 ? -7.927 17.859 -19.970 1.00 76.19 83 PRO A CA 1
ATOM 656 C C . PRO A 1 83 ? -8.379 19.227 -20.490 1.00 76.19 83 PRO A C 1
ATOM 658 O O . PRO A 1 83 ? -9.425 19.738 -20.102 1.00 76.19 83 PRO A O 1
ATOM 661 N N . LEU A 1 84 ? -7.615 19.789 -21.426 1.00 80.69 84 LEU A N 1
ATOM 662 C CA . LEU A 1 84 ? -7.872 21.093 -22.012 1.00 80.69 84 LEU A CA 1
ATOM 663 C C . LEU A 1 84 ? -9.006 21.063 -23.045 1.00 80.69 84 LEU A C 1
ATOM 665 O O . LEU A 1 84 ? -9.793 22.002 -23.092 1.00 80.69 84 LEU A O 1
ATOM 669 N N . VAL A 1 85 ? -9.151 19.967 -23.802 1.00 83.06 85 VAL A N 1
ATOM 670 C CA . VAL A 1 85 ? -10.315 19.736 -24.681 1.00 83.06 85 VAL A CA 1
ATOM 671 C C . VAL A 1 85 ? -11.600 19.681 -23.849 1.00 83.06 85 VAL A C 1
ATOM 673 O O . VAL A 1 85 ? -12.578 20.344 -24.181 1.00 83.06 85 VAL A O 1
ATOM 676 N N . SER A 1 86 ? -11.589 18.934 -22.738 1.00 79.06 86 SER A N 1
ATOM 677 C CA . SER A 1 86 ? -12.748 18.822 -21.841 1.00 79.06 86 SER A CA 1
ATOM 678 C C . SER A 1 86 ? -13.096 20.153 -21.175 1.00 79.06 86 SER A C 1
ATOM 680 O O . SER A 1 86 ? -14.274 20.475 -21.042 1.00 79.06 86 SER A O 1
ATOM 682 N N . LEU A 1 87 ? -12.083 20.920 -20.764 1.00 85.50 87 LEU A N 1
ATOM 683 C CA . LEU A 1 87 ? -12.257 22.240 -20.162 1.00 85.50 87 LEU A CA 1
ATOM 684 C C . LEU A 1 87 ? -12.793 23.267 -21.173 1.00 85.50 87 LEU A C 1
ATOM 686 O O . LEU A 1 87 ? -13.642 24.087 -20.834 1.00 85.50 87 LEU A O 1
ATOM 690 N N . ALA A 1 88 ? -12.332 23.211 -22.424 1.00 86.06 88 ALA A N 1
ATOM 691 C CA . ALA A 1 88 ? -12.858 24.045 -23.500 1.00 86.06 88 ALA A CA 1
ATOM 692 C C . ALA A 1 88 ? -14.307 23.681 -23.841 1.00 86.06 88 ALA A C 1
ATOM 694 O O . ALA A 1 88 ? -15.138 24.571 -24.001 1.00 86.06 88 ALA A O 1
ATOM 695 N N . LEU A 1 89 ? -14.629 22.384 -23.900 1.00 88.50 89 LEU A N 1
ATOM 696 C CA . LEU A 1 89 ? -15.985 21.905 -24.158 1.00 88.50 89 LEU A CA 1
ATOM 697 C C . LEU A 1 89 ? -16.960 22.428 -23.098 1.00 88.50 89 LEU A C 1
ATOM 699 O O . LEU A 1 89 ? -17.980 23.022 -23.442 1.00 88.50 89 LEU A O 1
ATOM 703 N N . SER A 1 90 ? -16.632 22.260 -21.816 1.00 85.50 90 SER A N 1
ATOM 704 C CA . SER A 1 90 ? -17.480 22.742 -20.724 1.00 85.50 90 SER A CA 1
ATOM 705 C C . SER A 1 90 ? -17.594 24.267 -20.716 1.00 85.50 90 SER A C 1
ATOM 707 O O . SER A 1 90 ? -18.696 24.785 -20.551 1.00 85.50 90 SER A O 1
ATOM 709 N N . SER A 1 91 ? -16.505 24.997 -20.972 1.00 89.06 91 SER A N 1
ATOM 710 C CA . SER A 1 91 ? -16.532 26.463 -21.039 1.00 89.06 91 SER A CA 1
ATOM 711 C C . SER A 1 91 ? -17.427 26.989 -22.172 1.00 89.06 91 SER A C 1
ATOM 713 O O . SER A 1 91 ? -18.271 27.860 -21.939 1.00 89.06 91 SER A O 1
ATOM 715 N N . VAL A 1 92 ? -17.331 26.406 -23.374 1.00 88.56 92 VAL A N 1
ATOM 716 C CA . VAL A 1 92 ? -18.169 26.776 -24.529 1.00 88.56 92 VAL A CA 1
ATOM 717 C C . VAL A 1 92 ? -19.638 26.409 -24.292 1.00 88.56 92 VAL A C 1
ATOM 719 O O . VAL A 1 92 ? -20.518 27.203 -24.623 1.00 88.56 92 VAL A O 1
ATOM 722 N N . VAL A 1 93 ? -19.923 25.256 -23.674 1.00 87.75 93 VAL A N 1
ATOM 723 C CA . VAL A 1 93 ? -21.295 24.854 -23.314 1.00 87.75 93 VAL A CA 1
ATOM 724 C C . VAL A 1 93 ? -21.901 25.813 -22.294 1.00 87.75 93 VAL A C 1
ATOM 726 O O . VAL A 1 93 ? -23.024 26.267 -22.494 1.00 87.75 93 VAL A O 1
ATOM 729 N N . VAL A 1 94 ? -21.168 26.178 -21.238 1.00 86.50 94 VAL A N 1
ATOM 730 C CA . VAL A 1 94 ? -21.640 27.153 -20.239 1.00 86.50 94 VAL A CA 1
ATOM 731 C C . VAL A 1 94 ? -21.958 28.493 -20.902 1.00 86.50 94 VAL A C 1
ATOM 733 O O . VAL A 1 94 ? -23.010 29.074 -20.638 1.00 86.50 94 VAL A O 1
ATOM 736 N N . LYS A 1 95 ? -21.100 28.956 -21.819 1.00 85.44 95 LYS A N 1
ATOM 737 C CA . LYS A 1 95 ? -21.341 30.188 -22.577 1.00 85.44 95 LYS A CA 1
ATOM 738 C C . LYS A 1 95 ? -22.582 30.090 -23.469 1.00 85.44 95 LYS A C 1
ATOM 740 O O . LYS A 1 95 ? -23.380 31.024 -23.510 1.00 85.44 95 LYS A O 1
ATOM 745 N N . LEU A 1 96 ? -22.766 28.965 -24.157 1.00 85.50 96 LEU A N 1
ATOM 746 C CA . LEU A 1 96 ? -23.925 28.726 -25.015 1.00 85.50 96 LEU A CA 1
ATOM 747 C C . LEU A 1 96 ? -25.225 28.669 -24.202 1.00 85.50 96 LEU A C 1
ATOM 749 O O . LEU A 1 96 ? -26.203 29.303 -24.582 1.00 85.50 96 LEU A O 1
ATOM 753 N N . VAL A 1 97 ? -25.227 27.972 -23.062 1.00 82.75 97 VAL A N 1
ATOM 754 C CA . VAL A 1 97 ? -26.373 27.918 -22.140 1.00 82.75 97 VAL A CA 1
ATOM 755 C C . VAL A 1 97 ? -26.707 29.310 -21.615 1.00 82.75 97 VAL A C 1
ATOM 757 O O . VAL A 1 97 ? -27.877 29.676 -21.598 1.00 82.75 97 VAL A O 1
ATOM 760 N N . TRP A 1 98 ? -25.703 30.111 -21.251 1.00 80.50 98 TRP A N 1
ATOM 761 C CA . TRP A 1 98 ? -25.912 31.493 -20.819 1.00 80.50 98 TRP A CA 1
ATOM 762 C C . TRP A 1 98 ? -26.559 32.351 -21.920 1.00 80.50 98 TRP A C 1
ATOM 764 O O . TRP A 1 98 ? -27.561 33.015 -21.664 1.00 80.50 98 TRP A O 1
ATOM 774 N N . LEU A 1 99 ? -26.062 32.275 -23.162 1.00 76.00 99 LEU A N 1
ATOM 775 C CA . LEU A 1 99 ? -26.638 32.997 -24.305 1.00 76.00 99 LEU A CA 1
ATOM 776 C C . LEU A 1 99 ? -28.070 32.539 -24.641 1.00 76.00 99 LEU A C 1
ATOM 778 O O . LEU A 1 99 ? -28.921 33.365 -24.963 1.00 76.00 99 LEU A O 1
ATOM 782 N N . LEU A 1 100 ? -28.354 31.235 -24.556 1.00 75.75 100 LEU A N 1
ATOM 783 C CA . LEU A 1 100 ? -29.683 30.673 -24.827 1.00 75.75 100 LEU A CA 1
ATOM 784 C C . LEU A 1 100 ? -30.689 30.980 -23.710 1.00 75.75 100 LEU A C 1
ATOM 786 O O . LEU A 1 100 ? -31.840 31.302 -24.000 1.00 75.75 100 LEU A O 1
ATOM 790 N N . ALA A 1 101 ? -30.263 30.931 -22.446 1.00 72.69 101 ALA A N 1
ATOM 791 C CA . ALA A 1 101 ? -31.083 31.349 -21.310 1.00 72.69 101 ALA A CA 1
ATOM 792 C C . ALA A 1 101 ? -31.495 32.820 -21.451 1.00 72.69 101 ALA A C 1
ATOM 794 O O . ALA A 1 101 ? -32.637 33.177 -21.171 1.00 72.69 101 ALA A O 1
ATOM 795 N N . HIS A 1 102 ? -30.597 33.653 -21.978 1.00 65.81 102 HIS A N 1
ATOM 796 C CA . HIS A 1 102 ? -30.866 35.060 -22.251 1.00 65.81 102 HIS A CA 1
ATOM 797 C C . HIS A 1 102 ? -31.973 35.272 -23.298 1.00 65.81 102 HIS A C 1
ATOM 799 O O . HIS A 1 102 ? -32.830 36.136 -23.127 1.00 65.81 102 HIS A O 1
ATOM 805 N N . ILE A 1 103 ? -32.008 34.430 -24.338 1.00 65.56 103 ILE A N 1
ATOM 806 C CA . ILE A 1 103 ? -33.071 34.414 -25.360 1.00 65.56 103 ILE A CA 1
ATOM 807 C C . ILE A 1 103 ? -34.405 33.925 -24.770 1.00 65.56 103 ILE A C 1
ATOM 809 O O . ILE A 1 103 ? -35.460 34.455 -25.107 1.00 65.56 103 ILE A O 1
ATOM 813 N N . GLY A 1 104 ? -34.370 32.913 -23.898 1.00 61.97 104 GLY A N 1
ATOM 814 C CA . GLY A 1 104 ? -35.573 32.290 -23.335 1.00 61.97 104 GLY A CA 1
ATOM 815 C C . GLY A 1 104 ? -36.270 33.103 -22.239 1.00 61.97 104 GLY A C 1
ATOM 816 O O . GLY A 1 104 ? -37.490 33.035 -22.117 1.00 61.97 104 GLY A O 1
ATOM 817 N N . ILE A 1 105 ? -35.518 33.873 -21.445 1.00 61.34 105 ILE A N 1
ATOM 818 C CA . ILE A 1 105 ? -36.052 34.635 -20.300 1.00 61.34 105 ILE A CA 1
ATOM 819 C C . ILE A 1 105 ? -36.745 35.937 -20.741 1.00 61.34 105 ILE A C 1
ATOM 821 O O . ILE A 1 105 ? -37.655 36.402 -20.057 1.00 61.34 105 ILE A O 1
ATOM 825 N N . TRP A 1 106 ? -36.380 36.501 -21.898 1.00 58.31 106 TRP A N 1
ATOM 826 C CA . TRP A 1 106 ? -36.934 37.761 -22.407 1.00 58.31 106 TRP A CA 1
ATOM 827 C C . TRP A 1 106 ? -37.563 37.575 -23.799 1.00 58.31 106 TRP A C 1
ATOM 829 O O . TRP A 1 106 ? -36.913 37.843 -24.812 1.00 58.31 106 TRP A O 1
ATOM 839 N N . PRO A 1 107 ? -38.852 37.181 -23.885 1.00 50.59 107 PRO A N 1
ATOM 840 C CA . PRO A 1 107 ? -39.541 36.890 -25.152 1.00 50.59 107 PRO A CA 1
ATOM 841 C C . PRO A 1 107 ? -39.656 38.083 -26.122 1.00 50.59 107 PRO A C 1
ATOM 843 O O . PRO A 1 107 ? -40.135 37.929 -27.242 1.00 50.59 107 PRO A O 1
ATOM 846 N N . THR A 1 108 ? -39.263 39.285 -25.691 1.00 49.97 108 THR A N 1
ATOM 847 C CA . THR A 1 108 ? -39.329 40.546 -26.442 1.00 49.97 108 THR A CA 1
ATOM 848 C C . THR A 1 108 ? -38.023 40.923 -27.151 1.00 49.97 108 THR A C 1
ATOM 850 O O . THR A 1 108 ? -38.013 41.896 -27.911 1.00 49.97 108 THR A O 1
ATOM 853 N N . ILE A 1 109 ? -36.928 40.174 -26.962 1.00 54.16 109 ILE A N 1
ATOM 854 C CA . ILE A 1 109 ? -35.660 40.431 -27.659 1.00 54.16 109 ILE A CA 1
ATOM 855 C C . ILE A 1 109 ? -35.798 39.995 -29.125 1.00 54.16 109 ILE A C 1
ATOM 857 O O . ILE A 1 109 ? -35.837 38.808 -29.445 1.00 54.16 109 ILE A O 1
ATOM 861 N N . ARG A 1 110 ? -35.868 40.964 -30.048 1.00 55.19 110 ARG A N 1
ATOM 862 C CA . ARG A 1 110 ? -35.770 40.684 -31.491 1.00 55.19 110 ARG A CA 1
ATOM 863 C C . ARG A 1 110 ? -34.384 40.095 -31.791 1.00 55.19 110 ARG A C 1
ATOM 865 O O . ARG A 1 110 ? -33.419 40.570 -31.194 1.00 55.19 110 ARG A O 1
ATOM 872 N N . PRO A 1 111 ? -34.246 39.130 -32.722 1.00 58.31 111 PRO A N 1
ATOM 873 C CA . PRO A 1 111 ? -32.946 38.590 -33.113 1.00 58.31 111 PRO A CA 1
ATOM 874 C C . PRO A 1 111 ? -32.096 39.702 -33.738 1.00 58.31 111 PRO A C 1
ATOM 876 O O . PRO A 1 111 ? -32.194 39.995 -34.929 1.00 58.31 111 PRO A O 1
ATOM 879 N N . SER A 1 112 ? -31.294 40.371 -32.914 1.00 61.88 112 SER A N 1
ATOM 880 C CA . SER A 1 112 ? -30.324 41.353 -33.366 1.00 61.88 112 SER A CA 1
ATOM 881 C C . SER A 1 112 ? -29.059 40.622 -33.837 1.00 61.88 112 SER A C 1
ATOM 883 O O . SER A 1 112 ? -28.704 39.571 -33.284 1.00 61.88 112 SER A O 1
ATOM 885 N N . PRO A 1 113 ? -28.337 41.160 -34.835 1.00 60.53 113 PRO A N 1
ATOM 886 C CA . PRO A 1 113 ? -27.050 40.607 -35.266 1.00 60.53 113 PRO A CA 1
ATOM 887 C C . PRO A 1 113 ? -26.045 40.456 -34.112 1.00 60.53 113 PRO A C 1
ATOM 889 O O . PRO A 1 113 ? -25.209 39.556 -34.130 1.00 60.53 113 PRO A O 1
ATOM 892 N N . GLU A 1 114 ? -26.172 41.301 -33.086 1.00 60.78 114 GLU A N 1
ATOM 893 C CA . GLU A 1 114 ? -25.325 41.338 -31.890 1.00 60.78 114 GLU A CA 1
ATOM 894 C C . GLU A 1 114 ? -25.499 40.115 -30.973 1.00 60.78 114 GLU A C 1
ATOM 896 O O . GLU A 1 114 ? -24.554 39.753 -30.278 1.00 60.78 114 GLU A O 1
ATOM 901 N N . LEU A 1 115 ? -26.658 39.444 -30.996 1.00 66.94 115 LEU A N 1
ATOM 902 C CA . LEU A 1 115 ? -26.916 38.218 -30.225 1.00 66.94 115 LEU A CA 1
ATOM 903 C C . LEU A 1 115 ? -26.781 36.952 -31.080 1.00 66.94 115 LEU A C 1
ATOM 905 O O . LEU A 1 115 ? -26.287 35.924 -30.612 1.00 66.94 115 LEU A O 1
ATOM 909 N N . LEU A 1 116 ? -27.171 37.033 -32.355 1.00 71.25 116 LEU A N 1
ATOM 910 C CA . LEU A 1 116 ? -27.112 35.901 -33.278 1.00 71.25 116 LEU A CA 1
ATOM 911 C C . LEU A 1 116 ? -25.664 35.488 -33.582 1.00 71.25 116 LEU A C 1
ATOM 913 O O . LEU A 1 116 ? -25.353 34.298 -33.602 1.00 71.25 116 LEU A O 1
ATOM 917 N N . PHE A 1 117 ? -24.766 36.460 -33.773 1.00 75.25 117 PHE A N 1
ATOM 918 C CA . PHE A 1 117 ? -23.365 36.183 -34.087 1.00 75.25 117 PHE A CA 1
ATOM 919 C C . PHE A 1 117 ? -22.633 35.419 -32.959 1.00 75.25 117 PHE A C 1
ATOM 921 O O . PHE A 1 117 ? -22.022 34.392 -33.260 1.00 75.25 117 PHE A O 1
ATOM 928 N N . PRO A 1 118 ? -22.729 35.806 -31.668 1.00 76.50 118 PRO A N 1
ATOM 929 C CA . PRO A 1 118 ? -22.159 35.028 -30.564 1.00 76.50 118 PRO A CA 1
ATOM 930 C C . PRO A 1 118 ? -22.708 33.604 -30.430 1.00 76.50 118 PRO A C 1
ATOM 932 O O . PRO A 1 118 ? -21.933 32.688 -30.160 1.00 76.50 118 PRO A O 1
ATOM 935 N N . VAL A 1 119 ? -24.015 33.395 -30.634 1.00 78.94 119 VAL A N 1
ATOM 936 C CA . VAL A 1 119 ? -24.638 32.059 -30.547 1.00 78.94 119 VAL A CA 1
ATOM 937 C C . VAL A 1 119 ? -24.126 31.150 -31.663 1.00 78.94 119 VAL A C 1
ATOM 939 O O . VAL A 1 119 ? -23.699 30.025 -31.398 1.00 78.94 119 VAL A O 1
ATOM 942 N N . VAL A 1 120 ? -24.097 31.653 -32.902 1.00 83.19 120 VAL A N 1
ATOM 943 C CA . VAL A 1 120 ? -23.561 30.915 -34.055 1.00 83.19 120 VAL A CA 1
ATOM 944 C C . VAL A 1 120 ? -22.068 30.637 -33.869 1.00 83.19 120 VAL A C 1
ATOM 946 O O . VAL A 1 120 ? -21.631 29.506 -34.068 1.00 83.19 120 VAL A O 1
ATOM 949 N N . SER A 1 121 ? -21.295 31.624 -33.409 1.00 84.38 121 SER A N 1
ATOM 950 C CA . SER A 1 121 ? -19.870 31.460 -33.102 1.00 84.38 121 SER A CA 1
ATOM 951 C C . SER A 1 121 ? -19.631 30.382 -32.037 1.00 84.38 121 SER A C 1
ATOM 953 O O . SER A 1 121 ? -18.777 29.514 -32.224 1.00 84.38 121 SER A O 1
ATOM 955 N N . CYS A 1 122 ? -20.429 30.347 -30.962 1.00 85.06 122 CYS A N 1
ATOM 956 C CA . CYS A 1 122 ? -20.344 29.298 -29.940 1.00 85.06 122 CYS A CA 1
ATOM 957 C C . CYS A 1 122 ? -20.691 27.915 -30.506 1.00 85.06 122 CYS A C 1
ATOM 959 O O . CYS A 1 122 ? -19.985 26.956 -30.211 1.00 85.06 122 CYS A O 1
ATOM 961 N N . GLY A 1 123 ? -21.721 27.799 -31.352 1.00 85.38 123 GLY A N 1
ATOM 962 C CA . GLY A 1 123 ? -22.085 26.532 -32.000 1.00 85.38 123 GLY A CA 1
ATOM 963 C C . GLY A 1 123 ? -21.000 26.003 -32.947 1.00 85.38 123 GLY A C 1
ATOM 964 O O . GLY A 1 123 ? -20.660 24.817 -32.920 1.00 85.38 123 GLY A O 1
ATOM 965 N N . VAL A 1 124 ? -20.392 26.890 -33.740 1.00 87.88 124 VAL A N 1
ATOM 966 C CA . VAL A 1 124 ? -19.269 26.551 -34.631 1.00 87.88 124 VAL A CA 1
ATOM 967 C C . VAL A 1 124 ? -18.026 26.168 -33.822 1.00 87.88 124 VAL A C 1
ATOM 969 O O . VAL A 1 124 ? -17.381 25.166 -34.126 1.00 87.88 124 VAL A O 1
ATOM 972 N N . THR A 1 125 ? -17.729 26.895 -32.742 1.00 88.38 125 THR A N 1
ATOM 973 C CA . THR A 1 125 ? -16.617 26.582 -31.828 1.00 88.38 125 THR A CA 1
ATOM 974 C C . THR A 1 125 ? -16.828 25.238 -31.136 1.00 88.38 125 THR A C 1
ATOM 976 O O . THR A 1 125 ? -15.903 24.433 -31.081 1.00 88.38 125 THR A O 1
ATOM 979 N N . LEU A 1 126 ? -18.047 24.954 -30.667 1.00 88.94 126 LEU A N 1
ATOM 980 C CA . LEU A 1 126 ? -18.407 23.687 -30.031 1.00 88.94 126 LEU A CA 1
ATOM 981 C C . LEU A 1 126 ? -18.188 22.511 -30.988 1.00 88.94 126 LEU A C 1
ATOM 983 O O . LEU A 1 126 ? -17.568 21.516 -30.620 1.00 88.94 126 LEU A O 1
ATOM 987 N N . THR A 1 127 ? -18.626 22.669 -32.238 1.00 85.50 127 THR A N 1
ATOM 988 C CA . THR A 1 127 ? -18.395 21.685 -33.302 1.00 85.50 127 THR A CA 1
ATOM 989 C C . THR A 1 127 ? -16.897 21.500 -33.558 1.00 85.50 127 THR A C 1
ATOM 991 O O . THR A 1 127 ? -16.420 20.371 -33.624 1.00 85.50 127 THR A O 1
ATOM 994 N N . GLY A 1 128 ? -16.130 22.594 -33.614 1.00 84.50 128 GLY A N 1
ATOM 995 C CA . GLY A 1 128 ? -14.672 22.558 -33.740 1.00 84.50 128 GLY A CA 1
ATOM 996 C C . GLY A 1 128 ? -13.996 21.774 -32.613 1.00 84.50 128 GLY A C 1
ATOM 997 O O . GLY A 1 128 ? -13.207 20.879 -32.896 1.00 84.50 128 GLY A O 1
ATOM 998 N N . VAL A 1 129 ? -14.346 22.044 -31.350 1.00 85.25 129 VAL A N 1
ATOM 999 C CA . VAL A 1 129 ? -13.804 21.347 -30.166 1.00 85.25 129 VAL A CA 1
ATOM 1000 C C . VAL A 1 129 ? -14.170 19.856 -30.167 1.00 85.25 129 VAL A C 1
ATOM 1002 O O . VAL A 1 129 ? -13.323 19.027 -29.845 1.00 85.25 129 VAL A O 1
ATOM 1005 N N . ILE A 1 130 ? -15.392 19.494 -30.577 1.00 84.12 130 ILE A N 1
ATOM 1006 C CA . ILE A 1 130 ? -15.843 18.092 -30.687 1.00 84.12 130 ILE A CA 1
ATOM 1007 C C . ILE A 1 130 ? -15.100 17.336 -31.796 1.00 84.12 130 ILE A C 1
ATOM 1009 O O . ILE A 1 130 ? -14.867 16.134 -31.672 1.00 84.12 130 ILE A O 1
ATOM 1013 N N . LEU A 1 131 ? -14.702 18.026 -32.867 1.00 81.88 131 LEU A N 1
ATOM 1014 C CA . LEU A 1 131 ? -13.947 17.439 -33.973 1.00 81.88 131 LEU A CA 1
ATOM 1015 C C . LEU A 1 131 ? -12.444 17.303 -33.680 1.00 81.88 131 LEU A C 1
ATOM 1017 O O . LEU A 1 131 ? -11.782 16.529 -34.372 1.00 81.88 131 LEU A O 1
ATOM 1021 N N . VAL A 1 132 ? -11.902 17.989 -32.659 1.00 80.12 132 VAL A N 1
ATOM 1022 C CA . VAL A 1 132 ? -10.471 17.906 -32.295 1.00 80.12 132 VAL A CA 1
ATOM 1023 C C . VAL A 1 132 ? -10.013 16.455 -32.066 1.00 80.12 132 VAL A C 1
ATOM 1025 O O . VAL A 1 132 ? -9.062 16.062 -32.739 1.00 80.12 132 VAL A O 1
ATOM 1028 N N . PRO A 1 133 ? -10.671 15.626 -31.223 1.00 70.38 133 PRO A N 1
ATOM 1029 C CA . PRO A 1 133 ? -10.262 14.233 -31.010 1.00 70.38 133 PRO A CA 1
ATOM 1030 C C . PRO A 1 133 ? -10.255 13.401 -32.298 1.00 70.38 133 PRO A C 1
ATOM 1032 O O . PRO A 1 133 ? -9.315 12.653 -32.552 1.00 70.38 133 PRO A O 1
ATOM 1035 N N . TRP A 1 134 ? -11.258 13.592 -33.161 1.00 67.50 134 TRP A N 1
ATOM 1036 C CA . TRP A 1 134 ? -11.355 12.893 -34.446 1.00 67.50 134 TRP A CA 1
ATOM 1037 C C . TRP A 1 134 ? -10.238 13.302 -35.417 1.00 67.50 134 TRP A C 1
ATOM 1039 O O . TRP A 1 134 ? -9.665 12.454 -36.099 1.00 67.50 134 TRP A O 1
ATOM 1049 N N . ALA A 1 135 ? -9.883 14.589 -35.454 1.00 66.69 135 ALA A N 1
ATOM 1050 C CA . ALA A 1 135 ? -8.811 15.112 -36.299 1.00 66.69 135 ALA A CA 1
ATOM 1051 C C . ALA A 1 135 ? -7.404 14.729 -35.799 1.00 66.69 135 ALA A C 1
ATOM 1053 O O . ALA A 1 135 ? -6.468 14.676 -36.597 1.00 66.69 135 ALA A O 1
ATOM 1054 N N . THR A 1 136 ? -7.241 14.439 -34.502 1.00 67.56 136 THR A N 1
ATOM 1055 C CA . THR A 1 136 ? -5.976 13.972 -33.910 1.00 67.56 136 THR A CA 1
ATOM 1056 C C . THR A 1 136 ? -5.837 12.446 -33.860 1.00 67.56 136 THR A C 1
ATOM 1058 O O . THR A 1 136 ? -4.821 11.965 -33.365 1.00 67.56 136 THR A O 1
ATOM 1061 N N . GLY A 1 137 ? -6.813 11.685 -34.374 1.00 59.44 137 GLY A N 1
ATOM 1062 C CA . GLY A 1 137 ? -6.805 10.215 -34.352 1.00 59.44 137 GLY A CA 1
ATOM 1063 C C . GLY A 1 137 ? -7.118 9.599 -32.981 1.00 59.44 137 GLY A C 1
ATOM 1064 O O . GLY A 1 137 ? -6.846 8.423 -32.758 1.00 59.44 137 GLY A O 1
ATOM 1065 N N . ASP A 1 138 ? -7.682 10.382 -32.060 1.00 56.75 138 ASP A N 1
ATOM 1066 C CA . ASP A 1 138 ? -8.032 9.969 -30.703 1.00 56.75 138 ASP A CA 1
ATOM 1067 C C . ASP A 1 138 ? -9.523 9.595 -30.601 1.00 56.75 138 ASP A C 1
ATOM 1069 O O . ASP A 1 138 ? -10.415 10.327 -31.036 1.00 56.75 138 ASP A O 1
ATOM 1073 N N . THR A 1 139 ? -9.827 8.470 -29.949 1.00 53.34 139 THR A N 1
ATOM 1074 C CA . THR A 1 139 ? -11.210 8.082 -29.626 1.00 53.34 139 THR A CA 1
ATOM 1075 C C . THR A 1 139 ? -11.848 9.068 -28.631 1.00 53.34 139 THR A C 1
ATOM 1077 O O . THR A 1 139 ? -11.218 9.373 -27.611 1.00 53.34 139 THR A O 1
ATOM 1080 N N . PRO A 1 140 ? -13.098 9.528 -28.855 1.00 53.19 140 PRO A N 1
ATOM 1081 C CA . PRO A 1 140 ? -13.818 10.402 -27.927 1.00 53.19 140 PRO A CA 1
ATOM 1082 C C . PRO A 1 140 ? -13.947 9.813 -26.513 1.00 53.19 140 PRO A C 1
ATOM 1084 O O . PRO A 1 140 ? -14.031 8.598 -26.346 1.00 53.19 140 PRO A O 1
ATOM 1087 N N . LEU A 1 141 ? -14.028 10.674 -25.489 1.00 46.09 141 LEU A N 1
ATOM 1088 C CA . LEU A 1 141 ? -14.074 10.282 -24.068 1.00 46.09 141 LEU A CA 1
ATOM 1089 C C . LEU A 1 141 ? -15.171 9.252 -23.733 1.00 46.09 141 LEU A C 1
ATOM 1091 O O . LEU A 1 141 ? -14.920 8.352 -22.938 1.00 46.09 141 LEU A O 1
ATOM 1095 N N . TRP A 1 142 ? -16.345 9.327 -24.368 1.00 49.25 142 TRP A N 1
ATOM 1096 C CA . TRP A 1 142 ? -17.450 8.382 -24.139 1.00 49.25 142 TRP A CA 1
ATOM 1097 C C . TRP A 1 142 ? -17.261 7.018 -24.825 1.00 49.25 142 TRP A C 1
ATOM 1099 O O . TRP A 1 142 ? -17.810 6.029 -24.354 1.00 49.25 142 TRP A O 1
ATOM 1109 N N . LEU A 1 143 ? -16.446 6.935 -25.885 1.00 42.59 143 LEU A N 1
ATOM 1110 C CA . LEU A 1 143 ? -16.019 5.661 -26.490 1.00 42.59 143 LEU A CA 1
ATOM 1111 C C . LEU A 1 143 ? -14.879 4.992 -25.705 1.00 42.59 143 LEU A C 1
ATOM 1113 O O . LEU A 1 143 ? -14.557 3.828 -25.932 1.00 42.59 143 LEU A O 1
ATOM 1117 N N . LYS A 1 144 ? -14.242 5.715 -24.777 1.00 45.06 144 LYS A N 1
ATOM 1118 C CA . LYS A 1 144 ? -13.158 5.177 -23.953 1.00 45.06 144 LYS A CA 1
ATOM 1119 C C . LYS A 1 144 ? -13.683 4.294 -22.823 1.00 45.06 144 LYS A C 1
ATOM 1121 O O . LYS A 1 144 ? -13.053 3.290 -22.528 1.00 45.06 144 LYS A O 1
ATOM 1126 N N . THR A 1 145 ? -14.830 4.621 -22.226 1.00 47.50 145 THR A N 1
ATOM 1127 C CA . THR A 1 145 ? -15.458 3.773 -21.197 1.00 47.50 145 THR A CA 1
ATOM 1128 C C . THR A 1 145 ? -15.851 2.415 -21.772 1.00 47.50 145 THR A C 1
ATOM 1130 O O . THR A 1 145 ? -15.542 1.390 -21.174 1.00 47.50 145 THR A O 1
ATOM 1133 N N . THR A 1 146 ? -16.436 2.392 -22.974 1.00 51.78 146 THR A N 1
ATOM 1134 C CA . THR A 1 146 ? -16.771 1.140 -23.669 1.00 51.78 146 THR A CA 1
ATOM 1135 C C . THR A 1 146 ? -15.518 0.349 -24.032 1.00 51.78 146 THR A C 1
ATOM 1137 O O . THR A 1 146 ? -15.461 -0.842 -23.754 1.00 51.78 146 THR A O 1
ATOM 1140 N N . LYS A 1 147 ? -14.471 1.015 -24.540 1.00 53.38 147 LYS A N 1
ATOM 1141 C CA . LYS A 1 147 ? -13.196 0.361 -24.866 1.00 53.38 147 LYS A CA 1
ATOM 1142 C C . LYS A 1 147 ? -12.475 -0.203 -23.635 1.00 53.38 147 LYS A C 1
ATOM 1144 O O . LYS A 1 147 ? -11.939 -1.295 -23.697 1.00 53.38 147 LYS A O 1
ATOM 1149 N N . VAL A 1 148 ? -12.501 0.497 -22.499 1.00 58.88 148 VAL A N 1
ATOM 1150 C CA . VAL A 1 148 ? -11.924 0.001 -21.236 1.00 58.88 148 VAL A CA 1
ATOM 1151 C C . VAL A 1 148 ? -12.684 -1.225 -20.725 1.00 58.88 148 VAL A C 1
ATOM 1153 O O . VAL A 1 148 ? -12.060 -2.176 -20.265 1.00 58.88 148 VAL A O 1
ATOM 1156 N N . MET A 1 149 ? -14.017 -1.230 -20.818 1.00 60.28 149 MET A N 1
ATOM 1157 C CA . MET A 1 149 ? -14.817 -2.405 -20.457 1.00 60.28 149 MET A CA 1
ATOM 1158 C C . MET A 1 149 ? -14.554 -3.582 -21.406 1.00 60.28 149 MET A C 1
ATOM 1160 O O . MET A 1 149 ? -14.441 -4.716 -20.944 1.00 60.28 149 MET A O 1
ATOM 1164 N N . GLU A 1 150 ? -14.390 -3.325 -22.706 1.00 64.62 150 GLU A N 1
ATOM 1165 C CA . GLU A 1 150 ? -13.985 -4.336 -23.689 1.00 64.62 150 GLU A CA 1
ATOM 1166 C C . GLU A 1 150 ? -12.586 -4.894 -23.385 1.00 64.62 150 GLU A C 1
ATOM 1168 O O . GLU A 1 150 ? -12.440 -6.113 -23.297 1.00 64.62 150 GLU A O 1
ATOM 1173 N N . ASP A 1 151 ? -11.595 -4.036 -23.129 1.00 65.38 151 ASP A N 1
ATOM 1174 C CA . ASP A 1 151 ? -10.216 -4.419 -22.801 1.00 65.38 151 ASP A CA 1
ATOM 1175 C C . ASP A 1 151 ? -10.150 -5.245 -21.502 1.00 65.38 151 ASP A C 1
ATOM 1177 O O . ASP A 1 151 ? -9.463 -6.267 -21.444 1.00 65.38 151 ASP A O 1
ATOM 1181 N N . LEU A 1 152 ? -10.907 -4.855 -20.467 1.00 67.75 152 LEU A N 1
ATOM 1182 C CA . LEU A 1 152 ? -11.022 -5.621 -19.222 1.00 67.75 152 LEU A CA 1
ATOM 1183 C C . LEU A 1 152 ? -11.708 -6.971 -19.449 1.00 67.75 152 LEU A C 1
ATOM 1185 O O . LEU A 1 152 ? -11.247 -7.974 -18.912 1.00 67.75 152 LEU A O 1
ATOM 1189 N N . SER A 1 153 ? -12.761 -7.018 -20.269 1.00 69.25 153 SER A N 1
ATOM 1190 C CA . SER A 1 153 ? -13.462 -8.267 -20.591 1.00 69.25 153 SER A CA 1
ATOM 1191 C C . SER A 1 153 ? -12.602 -9.228 -21.422 1.00 69.25 153 SER A C 1
ATOM 1193 O O . SER A 1 153 ? -12.667 -10.445 -21.242 1.00 69.25 153 SER A O 1
ATOM 1195 N N . ALA A 1 154 ? -11.767 -8.698 -22.320 1.00 68.00 154 ALA A N 1
ATOM 1196 C CA . ALA A 1 154 ? -10.813 -9.476 -23.096 1.00 68.00 154 ALA A CA 1
ATOM 1197 C C . ALA A 1 154 ? -9.704 -10.019 -22.190 1.00 68.00 154 ALA A C 1
ATOM 1199 O O . ALA A 1 154 ? -9.393 -11.207 -22.242 1.00 68.00 154 ALA A O 1
ATOM 1200 N N . LEU A 1 155 ? -9.169 -9.178 -21.300 1.00 69.12 155 LEU A N 1
ATOM 1201 C CA . LEU A 1 155 ? -8.175 -9.583 -20.312 1.00 69.12 155 LEU A CA 1
ATOM 1202 C C . LEU A 1 155 ? -8.724 -10.649 -19.355 1.00 69.12 155 LEU A C 1
ATOM 1204 O O . LEU A 1 155 ? -8.034 -11.616 -19.053 1.00 69.12 155 LEU A O 1
ATOM 1208 N N . GLU A 1 156 ? -9.971 -10.506 -18.917 1.00 70.56 156 GLU A N 1
ATOM 1209 C CA . GLU A 1 156 ? -10.680 -11.486 -18.096 1.00 70.56 156 GLU A CA 1
ATOM 1210 C C . GLU A 1 156 ? -10.778 -12.853 -18.790 1.00 70.56 156 GLU A C 1
ATOM 1212 O O . GLU A 1 156 ? -10.420 -13.873 -18.192 1.00 70.56 156 GLU A O 1
ATOM 1217 N N . LYS A 1 157 ? -11.169 -12.876 -20.072 1.00 69.88 157 LYS A N 1
ATOM 1218 C CA . LYS A 1 157 ? -11.188 -14.106 -20.880 1.00 69.88 157 LYS A CA 1
ATOM 1219 C C . LYS A 1 157 ? -9.801 -14.740 -20.984 1.00 69.88 157 LYS A C 1
ATOM 1221 O O . LYS A 1 157 ? -9.685 -15.955 -20.864 1.00 69.88 157 LYS A O 1
ATOM 1226 N N . THR A 1 158 ? -8.750 -13.939 -21.150 1.00 73.00 158 THR A N 1
ATOM 1227 C CA . THR A 1 158 ? -7.365 -14.435 -21.214 1.00 73.00 158 THR A CA 1
ATOM 1228 C C . THR A 1 158 ? -6.879 -14.988 -19.872 1.00 73.00 158 THR A C 1
ATOM 1230 O O . THR A 1 158 ? -6.196 -16.012 -19.827 1.00 73.00 158 THR A O 1
ATOM 1233 N N . LEU A 1 159 ? -7.218 -14.325 -18.764 1.00 70.31 159 LEU A N 1
ATOM 1234 C CA . LEU A 1 159 ? -6.712 -14.675 -17.437 1.00 70.31 159 LEU A CA 1
ATOM 1235 C C . LEU A 1 159 ? -7.352 -15.946 -16.876 1.00 70.31 159 LEU A C 1
ATOM 1237 O O . LEU A 1 159 ? -6.643 -16.754 -16.273 1.00 70.31 159 LEU A O 1
ATOM 1241 N N . VAL A 1 160 ? -8.664 -16.114 -17.053 1.00 70.62 160 VAL A N 1
ATOM 1242 C CA . VAL A 1 160 ? -9.441 -17.156 -16.355 1.00 70.62 160 VAL A CA 1
ATOM 1243 C C . VAL A 1 160 ? -10.030 -18.192 -17.323 1.00 70.62 160 VAL A C 1
ATOM 1245 O O . VAL A 1 160 ? -10.362 -19.299 -16.908 1.00 70.62 160 VAL A O 1
ATOM 1248 N N . GLY A 1 161 ? -10.095 -17.905 -18.628 1.00 72.56 161 GLY A N 1
ATOM 1249 C CA . GLY A 1 161 ? -10.706 -18.784 -19.630 1.00 72.56 161 GLY A CA 1
ATOM 1250 C C . GLY A 1 161 ? -12.231 -18.823 -19.495 1.00 72.56 161 GLY A C 1
ATOM 1251 O O . GLY A 1 161 ? -12.939 -18.217 -20.298 1.00 72.56 161 GLY A O 1
ATOM 1252 N N . SER A 1 162 ? -12.729 -19.495 -18.454 1.00 77.06 162 SER A N 1
ATOM 1253 C CA . SER A 1 162 ? -14.138 -19.522 -18.045 1.00 77.06 162 SER A CA 1
ATOM 1254 C C . SER A 1 162 ? -14.272 -19.092 -16.586 1.00 77.06 162 SER A C 1
ATOM 1256 O O . SER A 1 162 ? -13.709 -19.741 -15.709 1.00 77.06 162 SER A O 1
ATOM 1258 N N . VAL A 1 163 ? -15.038 -18.033 -16.331 1.00 80.44 163 VAL A N 1
ATOM 1259 C CA . VAL A 1 163 ? -15.304 -17.535 -14.974 1.00 80.44 163 VAL A CA 1
ATOM 1260 C C . VAL A 1 163 ? -16.265 -18.490 -14.268 1.00 80.44 163 VAL A C 1
ATOM 1262 O O . VAL A 1 163 ? -17.386 -18.699 -14.738 1.00 80.44 163 VAL A O 1
ATOM 1265 N N . LEU A 1 164 ? -15.824 -19.081 -13.162 1.00 85.00 164 LEU A N 1
ATOM 1266 C CA . LEU A 1 164 ? -16.635 -19.939 -12.305 1.00 85.00 164 LEU A CA 1
ATOM 1267 C C . LEU A 1 164 ? -17.366 -19.106 -11.235 1.00 85.00 164 LEU A C 1
ATOM 1269 O O . LEU A 1 164 ? -16.959 -17.977 -10.941 1.00 85.00 164 LEU A O 1
ATOM 1273 N N . PRO A 1 165 ? -18.443 -19.641 -10.625 1.00 84.69 165 PRO A N 1
ATOM 1274 C CA . PRO A 1 165 ? -19.086 -18.990 -9.486 1.00 84.69 165 PRO A CA 1
ATOM 1275 C C . PRO A 1 165 ? -18.072 -18.700 -8.376 1.00 84.69 165 PRO A C 1
ATOM 1277 O O . PRO A 1 165 ? -17.274 -19.579 -8.046 1.00 84.69 165 PRO A O 1
ATOM 1280 N N . TRP A 1 166 ? -18.134 -17.509 -7.776 1.00 89.75 166 TRP A N 1
ATOM 1281 C CA . TRP A 1 166 ? -17.225 -17.052 -6.715 1.00 89.75 166 TRP A CA 1
ATOM 1282 C C . TRP A 1 166 ? -15.785 -16.723 -7.139 1.00 89.75 166 TRP A C 1
ATOM 1284 O O . TRP A 1 166 ? -14.996 -16.292 -6.293 1.00 89.75 166 TRP A O 1
ATOM 1294 N N . ASP A 1 167 ? -15.415 -16.845 -8.419 1.00 87.88 167 ASP A N 1
ATOM 1295 C CA . ASP A 1 167 ? -14.076 -16.451 -8.881 1.00 87.88 167 ASP A CA 1
ATOM 1296 C C . ASP A 1 167 ? -13.843 -14.948 -8.697 1.00 87.88 167 ASP A C 1
ATOM 1298 O O . ASP A 1 167 ? -12.787 -14.532 -8.207 1.00 87.88 167 ASP A O 1
ATOM 1302 N N . ARG A 1 168 ? -14.843 -14.131 -9.049 1.00 90.94 168 ARG A N 1
ATOM 1303 C CA . ARG A 1 168 ? -14.808 -12.670 -8.895 1.00 90.94 168 ARG A CA 1
ATOM 1304 C C . ARG A 1 168 ? -14.788 -12.283 -7.431 1.00 90.94 168 ARG A C 1
ATOM 1306 O O . ARG A 1 168 ? -13.951 -11.467 -7.043 1.00 90.94 168 ARG A O 1
ATOM 1313 N N . PHE A 1 169 ? -15.607 -12.946 -6.614 1.00 93.50 169 PHE A N 1
ATOM 1314 C CA . PHE A 1 169 ? -15.541 -12.800 -5.167 1.00 93.50 169 PHE A CA 1
ATOM 1315 C C . PHE A 1 169 ? -14.123 -13.049 -4.643 1.00 93.50 169 PHE A C 1
ATOM 1317 O O . PHE A 1 169 ? -13.532 -12.153 -4.042 1.00 93.50 169 PHE A O 1
ATOM 1324 N N . SER A 1 170 ? -13.540 -14.209 -4.963 1.00 90.69 170 SER A N 1
ATOM 1325 C CA . SER A 1 170 ? -12.226 -14.643 -4.466 1.00 90.69 170 SER A CA 1
ATOM 1326 C C . SER A 1 170 ? -11.062 -13.733 -4.870 1.00 90.69 170 SER A C 1
ATOM 1328 O O . SER A 1 170 ? -10.013 -13.747 -4.221 1.00 90.69 170 SER A O 1
ATOM 1330 N N . ALA A 1 171 ? -11.230 -12.952 -5.941 1.00 91.62 171 ALA A N 1
ATOM 1331 C CA . ALA A 1 171 ? -10.235 -11.996 -6.404 1.00 91.62 171 ALA A CA 1
ATOM 1332 C C . ALA A 1 171 ? -10.174 -10.735 -5.530 1.00 91.62 171 ALA A C 1
ATOM 1334 O O . ALA A 1 171 ? -9.106 -10.142 -5.400 1.00 91.62 171 ALA A O 1
ATOM 1335 N N . TRP A 1 172 ? -11.293 -10.336 -4.918 1.00 94.25 172 TRP A N 1
ATOM 1336 C CA . TRP A 1 172 ? -11.361 -9.184 -4.014 1.00 94.25 172 TRP A CA 1
ATOM 1337 C C . TRP A 1 172 ? -11.319 -9.593 -2.545 1.00 94.25 172 TRP A C 1
ATOM 1339 O O . TRP A 1 172 ? -10.606 -8.988 -1.744 1.00 94.25 172 TRP A O 1
ATOM 1349 N N . VAL A 1 173 ? -12.102 -10.603 -2.179 1.00 94.75 173 VAL A N 1
ATOM 1350 C CA . VAL A 1 173 ? -12.403 -10.997 -0.806 1.00 94.75 173 VAL A CA 1
ATOM 1351 C C . VAL A 1 173 ? -12.209 -12.501 -0.681 1.00 94.75 173 VAL A C 1
ATOM 1353 O O . VAL A 1 173 ? -12.700 -13.284 -1.481 1.00 94.75 173 VAL A O 1
ATOM 1356 N N . HIS A 1 174 ? -11.489 -12.926 0.349 1.00 91.44 174 HIS A N 1
ATOM 1357 C CA . HIS A 1 174 ? -11.343 -14.343 0.651 1.00 91.44 174 HIS A CA 1
ATOM 1358 C C . HIS A 1 174 ? -12.578 -14.907 1.365 1.00 91.44 174 HIS A C 1
ATOM 1360 O O . HIS A 1 174 ? -13.018 -16.008 1.055 1.00 91.44 174 HIS A O 1
ATOM 1366 N N . GLY A 1 175 ? -13.141 -14.150 2.307 1.00 94.56 175 GLY A N 1
ATOM 1367 C CA . GLY A 1 175 ? -14.367 -14.513 3.008 1.00 94.56 175 GLY A CA 1
ATOM 1368 C C . GLY A 1 175 ? -14.793 -13.453 4.019 1.00 94.56 175 GLY A C 1
ATOM 1369 O O . GLY A 1 175 ? -14.030 -12.542 4.346 1.00 94.56 175 GLY A O 1
ATOM 1370 N N . VAL A 1 176 ? -16.014 -13.582 4.524 1.00 97.62 176 VAL A N 1
ATOM 1371 C CA . VAL A 1 176 ? -16.553 -12.786 5.628 1.00 97.62 176 VAL A CA 1
ATOM 1372 C C . VAL A 1 176 ? -16.778 -13.706 6.819 1.00 97.62 176 VAL A C 1
ATOM 1374 O O . VAL A 1 176 ? -17.545 -14.661 6.724 1.00 97.62 176 VAL A O 1
ATOM 1377 N N . CYS A 1 177 ? -16.130 -13.422 7.944 1.00 97.56 177 CYS A N 1
ATOM 1378 C CA . CYS A 1 177 ? -16.288 -14.188 9.177 1.00 97.56 177 CYS A CA 1
ATOM 1379 C C . CYS A 1 177 ? -17.114 -13.401 10.190 1.00 97.56 177 CYS A C 1
ATOM 1381 O O . CYS A 1 177 ? -16.868 -12.217 10.421 1.00 97.56 177 CYS A O 1
ATOM 1383 N N . VAL A 1 178 ? -18.047 -14.080 10.849 1.00 97.88 178 VAL A N 1
ATOM 1384 C CA . VAL A 1 178 ? -18.731 -13.570 12.038 1.00 97.88 178 VAL A CA 1
ATOM 1385 C C . VAL A 1 178 ? -18.138 -14.268 13.248 1.00 97.88 178 VAL A C 1
ATOM 1387 O O . VAL A 1 178 ? -18.176 -15.494 13.337 1.00 97.88 178 VAL A O 1
ATOM 1390 N N . VAL A 1 179 ? -17.578 -13.495 14.175 1.00 97.31 179 VAL A N 1
ATOM 1391 C CA . VAL A 1 179 ? -16.942 -14.018 15.387 1.00 97.31 179 VAL A CA 1
ATOM 1392 C C . VAL A 1 179 ? -17.691 -13.513 16.611 1.00 97.31 179 VAL A C 1
ATOM 1394 O O . VAL A 1 179 ? -17.916 -12.313 16.774 1.00 97.31 179 VAL A O 1
ATOM 1397 N N . THR A 1 180 ? -18.070 -14.435 17.485 1.00 94.25 180 THR A N 1
ATOM 1398 C CA . THR A 1 180 ? -18.809 -14.173 18.721 1.00 94.25 180 THR A CA 1
ATOM 1399 C C . THR A 1 180 ? -17.990 -14.517 19.941 1.00 94.25 180 THR A C 1
ATOM 1401 O O . THR A 1 180 ? -17.033 -15.282 19.865 1.00 94.25 180 THR A O 1
ATOM 1404 N N . PHE A 1 181 ? -18.391 -13.966 21.082 1.00 90.56 181 PHE A N 1
ATOM 1405 C CA . PHE A 1 181 ? -17.884 -14.429 22.361 1.00 90.56 181 PHE A CA 1
ATOM 1406 C C . PHE A 1 181 ? -18.844 -15.450 22.973 1.00 90.56 181 PHE A C 1
ATOM 1408 O O . PHE A 1 181 ? -19.923 -15.090 23.445 1.00 90.56 181 PHE A O 1
ATOM 1415 N N . ASP A 1 182 ? -18.423 -16.706 22.985 1.00 87.75 182 ASP A N 1
ATOM 1416 C CA . ASP A 1 182 ? -19.058 -17.792 23.716 1.00 87.75 182 ASP A CA 1
ATOM 1417 C C . ASP A 1 182 ? -18.535 -17.847 25.165 1.00 87.75 182 ASP A C 1
ATOM 1419 O O . ASP A 1 182 ? -17.369 -17.557 25.439 1.00 87.75 182 ASP A O 1
ATOM 1423 N N . LEU A 1 183 ? -19.402 -18.182 26.123 1.00 82.81 183 LEU A N 1
ATOM 1424 C CA . LEU A 1 183 ? -19.040 -18.183 27.546 1.00 82.81 183 LEU A CA 1
ATOM 1425 C C . LEU A 1 183 ? -18.117 -19.341 27.941 1.00 82.81 183 LEU A C 1
ATOM 1427 O O . LEU A 1 183 ? -17.389 -19.207 28.924 1.00 82.81 183 LEU A O 1
ATOM 1431 N N . GLU A 1 184 ? -18.161 -20.451 27.212 1.00 84.25 184 GLU A N 1
ATOM 1432 C CA . GLU A 1 184 ? -17.391 -21.663 27.489 1.00 84.25 184 GLU A CA 1
ATOM 1433 C C . GLU A 1 184 ? -16.130 -21.716 26.624 1.00 84.25 184 GLU A C 1
ATOM 1435 O O . GLU A 1 184 ? -15.044 -22.006 27.126 1.00 84.25 184 GLU A O 1
ATOM 1440 N N . LEU A 1 185 ? -16.264 -21.385 25.338 1.00 83.38 185 LEU A N 1
ATOM 1441 C CA . LEU A 1 185 ? -15.188 -21.482 24.350 1.00 83.38 185 LEU A CA 1
ATOM 1442 C C . LEU A 1 185 ? -14.368 -20.190 24.209 1.00 83.38 185 LEU A C 1
ATOM 1444 O O . LEU A 1 185 ? -13.241 -20.230 23.717 1.00 83.38 185 LEU A O 1
ATOM 1448 N N . GLY A 1 186 ? -14.897 -19.042 24.642 1.00 88.81 186 GLY A N 1
ATOM 1449 C CA . GLY A 1 186 ? -14.291 -17.735 24.389 1.00 88.81 186 GLY A CA 1
ATOM 1450 C C . GLY A 1 186 ? -14.614 -17.216 22.985 1.00 88.81 186 GLY A C 1
ATOM 1451 O O . GLY A 1 186 ? -15.751 -17.301 22.531 1.00 88.81 186 GLY A O 1
ATOM 1452 N N . GLN A 1 187 ? -13.644 -16.617 22.289 1.00 91.75 187 GLN A N 1
ATOM 1453 C CA . GLN A 1 187 ? -13.870 -16.118 20.928 1.00 91.75 187 GLN A CA 1
ATOM 1454 C C . GLN A 1 187 ? -13.988 -17.286 19.937 1.00 91.75 187 GLN A C 1
ATOM 1456 O O . GLN A 1 187 ? -13.049 -18.065 19.786 1.00 91.75 187 GLN A O 1
ATOM 1461 N N . ALA A 1 188 ? -15.108 -17.377 19.223 1.00 94.31 188 ALA A N 1
ATOM 1462 C CA . ALA A 1 188 ? -15.372 -18.448 18.265 1.00 94.31 188 ALA A CA 1
ATOM 1463 C C . ALA A 1 188 ? -16.017 -17.913 16.982 1.00 94.31 188 ALA A C 1
ATOM 1465 O O . ALA A 1 188 ? -16.811 -16.970 17.019 1.00 94.31 188 ALA A O 1
ATOM 1466 N N . ILE A 1 189 ? -15.683 -18.525 15.842 1.00 95.62 189 ILE A N 1
ATOM 1467 C CA . ILE A 1 189 ? -16.340 -18.231 14.565 1.00 95.62 189 ILE A CA 1
ATOM 1468 C C . ILE A 1 189 ? -17.741 -18.844 14.596 1.00 95.62 189 ILE A C 1
ATOM 1470 O O . ILE A 1 189 ? -17.887 -20.058 14.690 1.00 95.62 189 ILE A O 1
ATOM 1474 N N . GLU A 1 190 ? -18.759 -17.998 14.485 1.00 95.12 190 GLU A N 1
ATOM 1475 C CA . GLU A 1 190 ? -20.161 -18.401 14.372 1.00 95.12 190 GLU A CA 1
ATOM 1476 C C . GLU A 1 190 ? -20.489 -18.829 12.938 1.00 95.12 190 GLU A C 1
ATOM 1478 O O . GLU A 1 190 ? -21.195 -19.808 12.717 1.00 95.12 190 GLU A O 1
ATOM 1483 N N . SER A 1 191 ? -19.984 -18.089 11.947 1.00 95.62 191 SER A N 1
ATOM 1484 C CA . SER A 1 191 ? -20.233 -18.375 10.532 1.00 95.62 191 SER A CA 1
ATOM 1485 C C . SER A 1 191 ? -19.167 -17.774 9.614 1.00 95.62 191 SER A C 1
ATOM 1487 O O . SER A 1 191 ? -18.504 -16.792 9.958 1.00 95.62 191 SER A O 1
ATOM 1489 N N . VAL A 1 192 ? -19.009 -18.388 8.438 1.00 96.25 192 VAL A N 1
ATOM 1490 C CA . VAL A 1 192 ? -18.110 -17.955 7.359 1.00 96.25 192 VAL A CA 1
ATOM 1491 C C . VAL A 1 192 ? -18.912 -17.880 6.062 1.00 96.25 192 VAL A C 1
ATOM 1493 O O . VAL A 1 192 ? -19.661 -18.804 5.749 1.00 96.25 192 VAL A O 1
ATOM 1496 N N . TYR A 1 193 ? -18.739 -16.793 5.312 1.00 95.56 193 TYR A N 1
ATOM 1497 C CA . TYR A 1 193 ? -19.407 -16.557 4.035 1.00 95.56 193 TYR A CA 1
ATOM 1498 C C . TYR A 1 193 ? -18.396 -16.270 2.918 1.00 95.56 193 TYR A C 1
ATOM 1500 O O . TYR A 1 193 ? -17.426 -15.545 3.152 1.00 95.56 193 TYR A O 1
ATOM 1508 N N . PRO A 1 194 ? -18.642 -16.761 1.693 1.00 93.00 194 PRO A N 1
ATOM 1509 C CA . PRO A 1 194 ? -19.634 -17.778 1.343 1.00 93.00 194 PRO A CA 1
ATOM 1510 C C . PRO A 1 194 ? -19.336 -19.129 2.018 1.00 93.00 194 PRO A C 1
ATOM 1512 O O . PRO A 1 194 ? -18.191 -19.426 2.344 1.00 93.00 194 PRO A O 1
ATOM 1515 N N . GLY A 1 195 ? -20.351 -19.979 2.204 1.00 87.81 195 GLY A N 1
ATOM 1516 C CA . GLY A 1 195 ? -20.228 -21.202 3.017 1.00 87.81 195 GLY A CA 1
ATOM 1517 C C . GLY A 1 195 ? -19.238 -22.266 2.512 1.00 87.81 195 GLY A C 1
ATOM 1518 O O . GLY A 1 195 ? -18.928 -23.201 3.244 1.00 87.81 195 GLY A O 1
ATOM 1519 N N . HIS A 1 196 ? -18.725 -22.144 1.283 1.00 85.00 196 HIS A N 1
ATOM 1520 C CA . HIS A 1 196 ? -17.697 -23.043 0.742 1.00 85.00 196 HIS A CA 1
ATOM 1521 C C . HIS A 1 196 ? -16.266 -22.642 1.146 1.00 85.00 196 HIS A C 1
ATOM 1523 O O . HIS A 1 196 ? -15.331 -23.410 0.919 1.00 85.00 196 HIS A O 1
ATOM 1529 N N . VAL A 1 197 ? -16.072 -21.447 1.717 1.00 86.88 197 VAL A N 1
ATOM 1530 C CA . VAL A 1 197 ? -14.756 -20.959 2.141 1.00 86.88 197 VAL A CA 1
ATOM 1531 C C . VAL A 1 197 ? -14.243 -21.808 3.302 1.00 86.88 197 VAL A C 1
ATOM 1533 O O . VAL A 1 197 ? -14.906 -21.963 4.327 1.00 86.88 197 VAL A O 1
ATOM 1536 N N . GLN A 1 198 ? -13.030 -22.340 3.151 1.00 83.50 198 GLN A N 1
ATOM 1537 C CA . GLN A 1 198 ? -12.372 -23.157 4.166 1.00 83.50 198 GLN A CA 1
ATOM 1538 C C . GLN A 1 198 ? -11.133 -22.450 4.714 1.00 83.50 198 GLN A C 1
ATOM 1540 O O . GLN A 1 198 ? -10.254 -22.030 3.962 1.00 83.50 198 GLN A O 1
ATOM 1545 N N . LEU A 1 199 ? -11.054 -22.380 6.041 1.00 87.50 199 LEU A N 1
ATOM 1546 C CA . LEU A 1 199 ? -9.903 -21.891 6.797 1.00 87.50 199 LEU A CA 1
ATOM 1547 C C . LEU A 1 199 ? -9.307 -23.052 7.597 1.00 87.50 199 LEU A C 1
ATOM 1549 O O . LEU A 1 199 ? -10.056 -23.902 8.086 1.00 87.50 199 LEU A O 1
ATOM 1553 N N . SER A 1 200 ? -7.982 -23.087 7.755 1.00 88.44 200 SER A N 1
ATOM 1554 C CA . SER A 1 200 ? -7.351 -24.067 8.645 1.00 88.44 200 SER A CA 1
ATOM 1555 C C . SER A 1 200 ? -7.736 -23.791 10.104 1.00 88.44 200 SER A C 1
ATOM 1557 O O . SER A 1 200 ? -8.007 -22.648 10.470 1.00 88.44 200 SER A O 1
ATOM 1559 N N . GLU A 1 201 ? -7.737 -24.811 10.963 1.00 88.81 201 GLU A N 1
ATOM 1560 C CA . GLU A 1 201 ? -8.081 -24.635 12.387 1.00 88.81 201 GLU A CA 1
ATOM 1561 C C . GLU A 1 201 ? -7.163 -23.627 13.098 1.00 88.81 201 GLU A C 1
ATOM 1563 O O . GLU A 1 201 ? -7.612 -22.847 13.943 1.00 88.81 201 GLU A O 1
ATOM 1568 N N . GLN A 1 202 ? -5.886 -23.575 12.707 1.00 88.81 202 GLN A N 1
ATOM 1569 C CA . GLN A 1 202 ? -4.945 -22.592 13.238 1.00 88.81 202 GLN A CA 1
ATOM 1570 C C . GLN A 1 202 ? -5.287 -21.171 12.773 1.00 88.81 202 GLN A C 1
ATOM 1572 O O . GLN A 1 202 ? -5.286 -20.249 13.588 1.00 88.81 202 GLN A O 1
ATOM 1577 N N . ASP A 1 203 ? -5.621 -20.985 11.492 1.00 90.31 203 ASP A N 1
ATOM 1578 C CA . ASP A 1 203 ? -5.998 -19.667 10.970 1.00 90.31 203 ASP A CA 1
ATOM 1579 C C . ASP A 1 203 ? -7.309 -19.183 11.600 1.00 90.31 203 ASP A C 1
ATOM 1581 O O . ASP A 1 203 ? -7.401 -18.021 11.992 1.00 90.31 203 ASP A O 1
ATOM 1585 N N . LYS A 1 204 ? -8.297 -20.077 11.778 1.00 92.31 204 LYS A N 1
ATOM 1586 C CA . LYS A 1 204 ? -9.545 -19.775 12.501 1.00 92.31 204 LYS A CA 1
ATOM 1587 C C . LYS A 1 204 ? -9.251 -19.271 13.910 1.00 92.31 204 LYS A C 1
ATOM 1589 O O . LYS A 1 204 ? -9.766 -18.230 14.308 1.00 92.31 204 LYS A O 1
ATOM 1594 N N . THR A 1 205 ? -8.385 -19.979 14.633 1.00 92.19 205 THR A N 1
ATOM 1595 C CA . THR A 1 205 ? -7.974 -19.616 15.995 1.00 92.19 205 THR A CA 1
ATOM 1596 C C . THR A 1 205 ? -7.302 -18.241 16.027 1.00 92.19 205 THR A C 1
ATOM 1598 O O . THR A 1 205 ? -7.681 -17.383 16.824 1.00 92.19 205 THR A O 1
ATOM 1601 N N . ASN A 1 206 ? -6.357 -17.988 15.117 1.00 92.06 206 ASN A N 1
ATOM 1602 C CA . ASN A 1 206 ? -5.670 -16.699 15.022 1.00 92.06 206 ASN A CA 1
ATOM 1603 C C . ASN A 1 206 ? -6.653 -15.553 14.709 1.00 92.06 206 ASN A C 1
ATOM 1605 O O . ASN A 1 206 ? -6.599 -14.498 15.343 1.00 92.06 206 ASN A O 1
ATOM 1609 N N . ILE A 1 207 ? -7.583 -15.769 13.771 1.00 94.88 207 ILE A N 1
ATOM 1610 C CA . ILE A 1 207 ? -8.627 -14.798 13.412 1.00 94.88 207 ILE A CA 1
ATOM 1611 C C . ILE A 1 207 ? -9.533 -14.507 14.614 1.00 94.88 207 ILE A C 1
ATOM 1613 O O . ILE A 1 207 ? -9.801 -13.339 14.884 1.00 94.88 207 ILE A O 1
ATOM 1617 N N . CYS A 1 208 ? -9.962 -15.525 15.370 1.00 95.06 208 CYS A N 1
ATOM 1618 C CA . CYS A 1 208 ? -10.792 -15.347 16.565 1.00 95.06 208 CYS A CA 1
ATOM 1619 C C . CYS A 1 208 ? -10.145 -14.426 17.604 1.00 95.06 208 CYS A C 1
ATOM 1621 O O . CYS A 1 208 ? -10.803 -13.522 18.121 1.00 95.06 208 CYS A O 1
ATOM 1623 N N . TYR A 1 209 ? -8.858 -14.624 17.897 1.00 92.75 209 TYR A N 1
ATOM 1624 C CA . TYR A 1 209 ? -8.152 -13.791 18.873 1.00 92.75 209 TYR A CA 1
ATOM 1625 C C . TYR A 1 209 ? -7.899 -12.369 18.377 1.00 92.75 209 TYR A C 1
ATOM 1627 O O . TYR A 1 209 ? -7.890 -11.435 19.176 1.00 92.75 209 TYR A O 1
ATOM 1635 N N . LEU A 1 210 ? -7.719 -12.188 17.069 1.00 94.81 210 LEU A N 1
ATOM 1636 C CA . LEU A 1 210 ? -7.561 -10.871 16.457 1.00 94.81 210 LEU A CA 1
ATOM 1637 C C . LEU A 1 210 ? -8.899 -10.148 16.251 1.00 94.81 210 LEU A C 1
ATOM 1639 O O . LEU A 1 210 ? -8.898 -8.947 16.027 1.00 94.81 210 LEU A O 1
ATOM 1643 N N . ALA A 1 211 ? -10.038 -10.837 16.353 1.00 95.19 211 ALA A N 1
ATOM 1644 C CA . ALA A 1 211 ? -11.366 -10.273 16.113 1.00 95.19 211 ALA A CA 1
ATOM 1645 C C . ALA A 1 211 ? -11.863 -9.311 17.207 1.00 95.19 211 ALA A C 1
ATOM 1647 O O . ALA A 1 211 ? -12.819 -8.564 16.972 1.00 95.19 211 ALA A O 1
ATOM 1648 N N . PHE A 1 212 ? -11.245 -9.345 18.392 1.00 92.31 212 PHE A N 1
ATOM 1649 C CA . PHE A 1 212 ? -11.657 -8.605 19.586 1.00 92.31 212 PHE A CA 1
ATOM 1650 C C . PHE A 1 212 ? -10.501 -7.739 20.113 1.00 92.31 212 PHE A C 1
ATOM 1652 O O . PHE A 1 212 ? -9.336 -8.117 19.981 1.00 92.31 212 PHE A O 1
ATOM 1659 N N . PRO A 1 213 ? -10.791 -6.601 20.767 1.00 88.69 213 PRO A N 1
ATOM 1660 C CA . PRO A 1 213 ? -9.781 -5.872 21.530 1.00 88.69 213 PRO A CA 1
ATOM 1661 C C . PRO A 1 213 ? -9.154 -6.750 22.636 1.00 88.69 213 PRO A C 1
ATOM 1663 O O . PRO A 1 213 ? -9.873 -7.359 23.423 1.00 88.69 213 PRO A O 1
ATOM 1666 N N . ASP A 1 214 ? -7.818 -6.770 22.733 1.00 81.50 214 ASP A N 1
ATOM 1667 C CA . ASP A 1 214 ? -7.050 -7.592 23.702 1.00 81.50 214 ASP A CA 1
ATOM 1668 C C . ASP A 1 214 ? -7.063 -7.015 25.135 1.00 81.50 214 ASP A C 1
ATOM 1670 O O . ASP A 1 214 ? -6.673 -7.656 26.108 1.00 81.50 214 ASP A O 1
ATOM 1674 N N . SER A 1 215 ? -7.517 -5.770 25.281 1.00 72.44 215 SER A N 1
ATOM 1675 C CA . SER A 1 215 ? -7.583 -5.056 26.556 1.00 72.44 215 SER A CA 1
ATOM 1676 C C . SER A 1 215 ? -9.031 -4.704 26.882 1.00 72.44 215 SER A C 1
ATOM 1678 O O . SER A 1 215 ? -9.773 -4.257 26.010 1.00 72.44 215 SER A O 1
ATOM 1680 N N . ASN A 1 216 ? -9.413 -4.784 28.161 1.00 61.16 216 ASN A N 1
ATOM 1681 C CA . ASN A 1 216 ? -10.704 -4.296 28.668 1.00 61.16 216 ASN A CA 1
ATOM 1682 C C . ASN A 1 216 ? -10.760 -2.754 28.710 1.00 61.16 216 ASN A C 1
ATOM 1684 O O . ASN A 1 216 ? -11.106 -2.175 29.738 1.00 61.16 216 ASN A O 1
ATOM 1688 N N . SER A 1 217 ? -10.409 -2.055 27.629 1.00 57.00 217 SER A N 1
ATOM 1689 C CA . SER A 1 217 ? -10.348 -0.585 27.586 1.00 57.00 217 SER A CA 1
ATOM 1690 C C . SER A 1 217 ? -11.722 0.106 27.608 1.00 57.00 217 SER A C 1
ATOM 1692 O O . SER A 1 217 ? -11.842 1.259 27.215 1.00 57.00 217 SER A O 1
ATOM 1694 N N . GLY A 1 218 ? -12.774 -0.561 28.095 1.00 57.25 218 GLY A N 1
ATOM 1695 C CA . GLY A 1 218 ? -14.096 0.046 28.255 1.00 57.25 218 GLY A CA 1
ATOM 1696 C C . GLY A 1 218 ? -14.724 0.513 26.940 1.00 57.25 218 GLY A C 1
ATOM 1697 O O . GLY A 1 218 ? -15.596 1.379 26.972 1.00 57.25 218 GLY A O 1
ATOM 1698 N N . VAL A 1 219 ? -14.286 -0.035 25.799 1.00 64.44 219 VAL A N 1
ATOM 1699 C CA . VAL A 1 219 ? -14.795 0.313 24.467 1.00 64.44 219 VAL A CA 1
ATOM 1700 C C . VAL A 1 219 ? -16.237 -0.181 24.354 1.00 64.44 219 VAL A C 1
ATOM 1702 O O . VAL A 1 219 ? -16.496 -1.336 24.030 1.00 64.44 219 VAL A O 1
ATOM 1705 N N . MET A 1 220 ? -17.180 0.689 24.706 1.00 79.00 220 MET A N 1
ATOM 1706 C CA . MET A 1 220 ? -18.605 0.518 24.437 1.00 79.00 220 MET A CA 1
ATOM 1707 C C . MET A 1 220 ? -18.924 1.090 23.058 1.00 79.00 220 MET A C 1
ATOM 1709 O O . MET A 1 220 ? -18.406 2.141 22.685 1.00 79.00 220 MET A O 1
ATOM 1713 N N . GLY A 1 221 ? -19.820 0.426 22.337 1.00 87.50 221 GLY A N 1
ATOM 1714 C CA . GLY A 1 221 ? -20.216 0.778 20.980 1.00 87.50 221 GLY A CA 1
ATOM 1715 C C . GLY A 1 221 ? -19.427 0.013 19.922 1.00 87.50 221 GLY A C 1
ATOM 1716 O O . GLY A 1 221 ? -19.031 -1.135 20.129 1.00 87.50 221 GLY A O 1
ATOM 1717 N N . ASP A 1 222 ? -19.239 0.664 18.778 1.00 90.50 222 ASP A N 1
ATOM 1718 C CA . ASP A 1 222 ? -18.613 0.079 17.599 1.00 90.50 222 ASP A CA 1
ATOM 1719 C C . ASP A 1 222 ? -17.140 0.507 17.497 1.00 90.50 222 ASP A C 1
ATOM 1721 O O . ASP A 1 222 ? -16.794 1.673 17.696 1.00 90.50 222 ASP A O 1
ATOM 1725 N N . SER A 1 223 ? -16.258 -0.438 17.179 1.00 90.88 223 SER A N 1
ATOM 1726 C CA . SER A 1 223 ? -14.831 -0.213 16.959 1.00 90.88 223 SER A CA 1
ATOM 1727 C C . SER A 1 223 ? -14.396 -0.884 15.669 1.00 90.88 223 SER A C 1
ATOM 1729 O O . SER A 1 223 ? -14.739 -2.032 15.395 1.00 90.88 223 SER A O 1
ATOM 1731 N N . GLN A 1 224 ? -13.610 -0.155 14.888 1.00 92.88 224 GLN A N 1
ATOM 1732 C CA . GLN A 1 224 ? -13.088 -0.626 13.620 1.00 92.88 224 GLN A CA 1
ATOM 1733 C C . GLN A 1 224 ? -11.569 -0.652 13.647 1.00 92.88 224 GLN A C 1
ATOM 1735 O O . GLN A 1 224 ? -10.936 0.305 14.093 1.00 92.88 224 GLN A O 1
ATOM 1740 N N . PHE A 1 225 ? -10.980 -1.737 13.175 1.00 94.81 225 PHE A N 1
ATOM 1741 C CA . PHE A 1 225 ? -9.535 -1.898 13.099 1.00 94.81 225 PHE A CA 1
ATOM 1742 C C . PHE A 1 225 ? -9.195 -2.993 12.095 1.00 94.81 225 PHE A C 1
ATOM 1744 O O . PHE A 1 225 ? -10.058 -3.766 11.683 1.00 94.81 225 PHE A O 1
ATOM 1751 N N . HIS A 1 226 ? -7.930 -3.080 11.709 1.00 96.88 226 HIS A N 1
ATOM 1752 C CA . HIS A 1 226 ? -7.457 -4.144 10.834 1.00 96.88 226 HIS A CA 1
ATOM 1753 C C . HIS A 1 226 ? -6.234 -4.834 11.413 1.00 96.88 226 HIS A C 1
ATOM 1755 O O . HIS A 1 226 ? -5.483 -4.275 12.214 1.00 96.88 226 HIS A O 1
ATOM 1761 N N . PHE A 1 227 ? -6.035 -6.070 10.987 1.00 96.88 227 PHE A N 1
ATOM 1762 C CA . PHE A 1 227 ? -4.890 -6.888 11.338 1.00 96.88 227 PHE A CA 1
ATOM 1763 C C . PHE A 1 227 ? -4.342 -7.584 10.096 1.00 96.88 227 PHE A C 1
ATOM 1765 O O . PHE A 1 227 ? -5.009 -7.704 9.067 1.00 96.88 227 PHE A O 1
ATOM 1772 N N . ARG A 1 228 ? -3.099 -8.043 10.207 1.00 94.62 228 ARG A N 1
ATOM 1773 C CA . ARG A 1 228 ? -2.404 -8.818 9.182 1.00 94.62 228 ARG A CA 1
ATOM 1774 C C . ARG A 1 228 ? -1.888 -10.080 9.853 1.00 94.62 228 ARG A C 1
ATOM 1776 O O . ARG A 1 228 ? -1.052 -9.992 10.749 1.00 94.62 228 ARG A O 1
ATOM 1783 N N . VAL A 1 229 ? -2.427 -11.227 9.455 1.00 90.12 229 VAL A N 1
ATOM 1784 C CA . VAL A 1 229 ? -2.125 -12.528 10.059 1.00 90.12 229 VAL A CA 1
ATOM 1785 C C . VAL A 1 229 ? -1.300 -13.364 9.094 1.00 90.12 229 VAL A C 1
ATOM 1787 O O . VAL A 1 229 ? -1.565 -13.374 7.891 1.00 90.12 229 VAL A O 1
ATOM 1790 N N . ARG A 1 230 ? -0.278 -14.043 9.615 1.00 89.62 230 ARG A N 1
ATOM 1791 C CA . ARG A 1 230 ? 0.500 -15.014 8.845 1.00 89.62 230 ARG A CA 1
ATOM 1792 C C . ARG A 1 230 ? -0.301 -16.308 8.722 1.00 89.62 230 ARG A C 1
ATOM 1794 O O . ARG A 1 230 ? -0.767 -16.834 9.729 1.00 89.62 230 ARG A O 1
ATOM 1801 N N . LEU A 1 231 ? -0.450 -16.807 7.500 1.00 87.12 231 LEU A N 1
ATOM 1802 C CA . LEU A 1 231 ? -1.200 -18.028 7.217 1.00 87.12 231 LEU A CA 1
ATOM 1803 C C . LEU A 1 231 ? -0.406 -19.279 7.602 1.00 87.12 231 LEU A C 1
ATOM 1805 O O . LEU A 1 231 ? 0.790 -19.392 7.313 1.00 87.12 231 LEU A O 1
ATOM 1809 N N . HIS A 1 232 ? -1.089 -20.256 8.197 1.00 78.81 232 HIS A N 1
ATOM 1810 C CA . HIS A 1 232 ? -0.526 -21.574 8.462 1.00 78.81 232 HIS A CA 1
ATOM 1811 C C . HIS A 1 232 ? -0.613 -22.459 7.203 1.00 78.81 232 HIS A C 1
ATOM 1813 O O . HIS A 1 232 ? -1.696 -22.811 6.752 1.00 78.81 232 HIS A O 1
ATOM 1819 N N . GLN A 1 233 ? 0.537 -22.854 6.637 1.00 68.00 233 GLN A N 1
ATOM 1820 C CA . GLN A 1 233 ? 0.638 -23.697 5.425 1.00 68.00 233 GLN A CA 1
ATOM 1821 C C . GLN A 1 233 ? -0.102 -23.131 4.187 1.00 68.00 233 GLN A C 1
ATOM 1823 O O . GLN A 1 233 ? -1.014 -23.777 3.662 1.00 68.00 233 GLN A O 1
ATOM 1828 N N . PRO A 1 234 ? 0.342 -21.989 3.626 1.00 60.94 234 PRO A N 1
ATOM 1829 C CA . PRO A 1 234 ? -0.329 -21.328 2.496 1.00 60.94 234 PRO A CA 1
ATOM 1830 C C . PRO A 1 234 ? -0.437 -22.199 1.228 1.00 60.94 234 PRO A C 1
ATOM 1832 O O . PRO A 1 234 ? -1.261 -21.934 0.359 1.00 60.94 234 PRO A O 1
ATOM 1835 N N . GLN A 1 235 ? 0.377 -23.256 1.108 1.00 54.78 235 GLN A N 1
ATOM 1836 C CA . GLN A 1 235 ? 0.401 -24.135 -0.065 1.00 54.78 235 GLN A CA 1
ATOM 1837 C C . GLN A 1 235 ? -0.677 -25.235 -0.069 1.00 54.78 235 GLN A C 1
ATOM 1839 O O . GLN A 1 235 ? -0.922 -25.816 -1.123 1.00 54.78 235 GLN A O 1
ATOM 1844 N N . ARG A 1 236 ? -1.332 -25.546 1.061 1.00 52.44 236 ARG A N 1
ATOM 1845 C CA . ARG A 1 236 ? -2.304 -26.664 1.143 1.00 52.44 236 ARG A CA 1
ATOM 1846 C C . ARG A 1 236 ? -3.770 -26.241 1.107 1.00 52.44 236 ARG A C 1
ATOM 1848 O O . ARG A 1 236 ? -4.643 -27.080 0.912 1.00 52.44 236 ARG A O 1
ATOM 1855 N N . THR A 1 237 ? -4.052 -24.957 1.263 1.00 53.03 237 THR A N 1
ATOM 1856 C CA . THR A 1 237 ? -5.405 -24.405 1.268 1.00 53.03 237 THR A CA 1
ATOM 1857 C C . THR A 1 237 ? -5.762 -23.912 -0.138 1.00 53.03 237 THR A C 1
ATOM 1859 O O . THR A 1 237 ? -5.478 -22.778 -0.510 1.00 53.03 237 THR A O 1
ATOM 1862 N N . GLY A 1 238 ? -6.367 -24.782 -0.956 1.00 54.38 238 GLY A N 1
ATOM 1863 C CA . GLY A 1 238 ? -6.605 -24.543 -2.392 1.00 54.38 238 GLY A CA 1
ATOM 1864 C C . GLY A 1 238 ? -7.232 -23.181 -2.743 1.00 54.38 238 GLY A C 1
ATOM 1865 O O . GLY A 1 238 ? -6.768 -22.527 -3.670 1.00 54.38 238 GLY A O 1
ATOM 1866 N N . HIS A 1 239 ? -8.204 -22.695 -1.958 1.00 53.94 239 HIS A N 1
ATOM 1867 C CA . HIS A 1 239 ? -8.859 -21.387 -2.168 1.00 53.94 239 HIS A CA 1
ATOM 1868 C C . HIS A 1 239 ? -8.049 -20.172 -1.658 1.00 53.94 239 HIS A C 1
ATOM 1870 O O . HIS A 1 239 ? -8.319 -19.026 -2.027 1.00 53.94 239 HIS A O 1
ATOM 1876 N N . LEU A 1 240 ? -7.036 -20.392 -0.814 1.00 57.28 240 LEU A N 1
ATOM 1877 C CA . LEU A 1 240 ? -6.111 -19.351 -0.351 1.00 57.28 240 LEU A CA 1
ATOM 1878 C C . LEU A 1 240 ? -4.923 -19.167 -1.307 1.00 57.28 240 LEU A C 1
ATOM 1880 O O . LEU A 1 240 ? -4.243 -18.144 -1.225 1.00 57.28 240 LEU A O 1
ATOM 1884 N N . GLN A 1 241 ? -4.711 -20.066 -2.273 1.00 65.69 241 GLN A N 1
ATOM 1885 C CA . GLN A 1 241 ? -3.648 -19.885 -3.259 1.00 65.69 241 GLN A CA 1
ATOM 1886 C C . GLN A 1 241 ? -3.899 -18.653 -4.150 1.00 65.69 241 GLN A C 1
ATOM 1888 O O . GLN A 1 241 ? -5.045 -18.360 -4.511 1.00 65.69 241 GLN A O 1
ATOM 1893 N N . PRO A 1 242 ? -2.863 -17.863 -4.479 1.00 71.38 242 PRO A N 1
ATOM 1894 C CA . PRO A 1 242 ? -2.980 -16.806 -5.476 1.00 71.38 242 PRO A CA 1
ATOM 1895 C C . PRO A 1 242 ? -3.369 -17.397 -6.835 1.00 71.38 242 PRO A C 1
ATOM 1897 O O . PRO A 1 242 ? -2.714 -18.311 -7.329 1.00 71.38 242 PRO A O 1
ATOM 1900 N N . ASN A 1 243 ? -4.422 -16.864 -7.450 1.00 80.06 243 ASN A N 1
ATOM 1901 C CA . ASN A 1 243 ? -4.780 -17.198 -8.830 1.00 80.06 243 ASN A CA 1
ATOM 1902 C C . ASN A 1 243 ? -4.042 -16.270 -9.822 1.00 80.06 243 ASN A C 1
ATOM 1904 O O . ASN A 1 243 ? -3.303 -15.362 -9.428 1.00 80.06 243 ASN A O 1
ATOM 1908 N N . ARG A 1 244 ? -4.254 -16.474 -11.128 1.00 82.50 244 ARG A N 1
ATOM 1909 C CA . ARG A 1 244 ? -3.640 -15.643 -12.182 1.00 82.50 244 ARG A CA 1
ATOM 1910 C C . ARG A 1 244 ? -3.992 -14.157 -12.059 1.00 82.50 244 ARG A C 1
ATOM 1912 O O . ARG A 1 244 ? -3.137 -13.319 -12.318 1.00 82.50 244 ARG A O 1
ATOM 1919 N N . VAL A 1 245 ? -5.205 -13.835 -11.605 1.00 86.38 245 VAL A N 1
ATOM 1920 C CA . VAL A 1 245 ? -5.646 -12.450 -11.366 1.00 86.38 245 VAL A CA 1
ATOM 1921 C C . VAL A 1 245 ? -4.796 -11.795 -10.278 1.00 86.38 245 VAL A C 1
ATOM 1923 O O . VAL A 1 245 ? -4.322 -10.679 -10.454 1.00 86.38 245 VAL A O 1
ATOM 1926 N N . HIS A 1 246 ? -4.525 -12.509 -9.186 1.00 88.81 246 HIS A N 1
ATOM 1927 C CA . HIS A 1 246 ? -3.655 -12.022 -8.120 1.00 88.81 246 HIS A CA 1
ATOM 1928 C C . HIS A 1 246 ? -2.204 -11.824 -8.595 1.00 88.81 246 HIS A C 1
ATOM 1930 O O . HIS A 1 246 ? -1.583 -10.807 -8.288 1.00 88.81 246 HIS A O 1
ATOM 1936 N N . ALA A 1 247 ? -1.657 -12.769 -9.368 1.00 86.62 247 ALA A N 1
ATOM 1937 C CA . ALA A 1 247 ? -0.318 -12.620 -9.942 1.00 86.62 247 ALA A CA 1
ATOM 1938 C C . ALA A 1 247 ? -0.228 -11.369 -10.833 1.00 86.62 247 ALA A C 1
ATOM 1940 O O . ALA A 1 247 ? 0.721 -10.590 -10.727 1.00 86.62 247 ALA A O 1
ATOM 1941 N N . GLU A 1 248 ? -1.257 -11.134 -11.647 1.00 85.94 248 GLU A N 1
ATOM 1942 C CA . GLU A 1 248 ? -1.334 -9.973 -12.526 1.00 85.94 248 GLU A CA 1
ATOM 1943 C C . GLU A 1 248 ? -1.545 -8.658 -11.760 1.00 85.94 248 GLU A C 1
ATOM 1945 O O . GLU A 1 248 ? -0.941 -7.639 -12.106 1.00 85.94 248 GLU A O 1
ATOM 1950 N N . PHE A 1 249 ? -2.329 -8.677 -10.677 1.00 89.50 249 PHE A N 1
ATOM 1951 C CA . PHE A 1 249 ? -2.461 -7.546 -9.761 1.00 89.50 249 PHE A CA 1
ATOM 1952 C C . PHE A 1 249 ? -1.090 -7.134 -9.208 1.00 89.50 249 PHE A C 1
ATOM 1954 O O . PHE A 1 249 ? -0.682 -5.989 -9.394 1.00 89.50 249 PHE A O 1
ATOM 1961 N N . ASN A 1 250 ? -0.331 -8.070 -8.624 1.00 89.12 250 ASN A N 1
ATOM 1962 C CA . ASN A 1 250 ? 1.006 -7.785 -8.085 1.00 89.12 250 ASN A CA 1
ATOM 1963 C C . ASN A 1 250 ? 1.999 -7.318 -9.159 1.00 89.12 250 ASN A C 1
ATOM 1965 O O . ASN A 1 250 ? 2.880 -6.506 -8.871 1.00 89.12 250 ASN A O 1
ATOM 1969 N N . ARG A 1 251 ? 1.863 -7.814 -10.397 1.00 84.00 251 ARG A N 1
ATOM 1970 C CA . ARG A 1 251 ? 2.711 -7.410 -11.525 1.00 84.00 251 ARG A CA 1
ATOM 1971 C C . ARG A 1 251 ? 2.492 -5.951 -11.924 1.00 84.00 251 ARG A C 1
ATOM 1973 O O . ARG A 1 251 ? 3.446 -5.291 -12.329 1.00 84.00 251 ARG A O 1
ATOM 1980 N N . ARG A 1 252 ? 1.252 -5.455 -11.846 1.00 84.12 252 ARG A N 1
ATOM 1981 C CA . ARG A 1 252 ? 0.882 -4.108 -12.314 1.00 84.12 252 ARG A CA 1
ATOM 1982 C C . ARG A 1 252 ? 0.816 -3.056 -11.210 1.00 84.12 252 ARG A C 1
ATOM 1984 O O . ARG A 1 252 ? 0.944 -1.873 -11.524 1.00 84.12 252 ARG A O 1
ATOM 1991 N N . CYS A 1 253 ? 0.575 -3.433 -9.957 1.00 86.25 253 CYS A N 1
ATOM 1992 C CA . CYS A 1 253 ? 0.422 -2.465 -8.875 1.00 86.25 253 CYS A CA 1
ATOM 1993 C C . CYS A 1 253 ? 1.780 -1.920 -8.382 1.00 86.25 253 CYS A C 1
ATOM 1995 O O . CYS A 1 253 ? 2.813 -2.586 -8.512 1.00 86.25 253 CYS A O 1
ATOM 1997 N N . PRO A 1 254 ? 1.809 -0.700 -7.812 1.00 82.44 254 PRO A N 1
ATOM 1998 C CA . PRO A 1 254 ? 2.969 -0.200 -7.083 1.00 82.44 254 PRO A CA 1
ATOM 1999 C C . PRO A 1 254 ? 3.380 -1.145 -5.952 1.00 82.44 254 PRO A C 1
ATOM 2001 O O . PRO A 1 254 ? 2.525 -1.751 -5.311 1.00 82.44 254 PRO A O 1
ATOM 2004 N N . THR A 1 255 ? 4.677 -1.198 -5.639 1.00 80.06 255 THR A N 1
ATOM 2005 C CA . THR A 1 255 ? 5.233 -2.057 -4.576 1.00 80.06 255 THR A CA 1
ATOM 2006 C C . THR A 1 255 ? 4.520 -1.882 -3.226 1.00 80.06 255 THR A C 1
ATOM 2008 O O . THR A 1 255 ? 4.321 -2.857 -2.511 1.00 80.06 255 THR A O 1
ATOM 2011 N N . ALA A 1 256 ? 4.050 -0.671 -2.903 1.00 78.50 256 ALA A N 1
ATOM 2012 C CA . ALA A 1 256 ? 3.297 -0.387 -1.677 1.00 78.50 256 ALA A CA 1
ATOM 2013 C C . ALA A 1 256 ? 1.940 -1.118 -1.574 1.00 78.50 256 ALA A C 1
ATOM 2015 O O . ALA A 1 256 ? 1.427 -1.284 -0.471 1.00 78.50 256 ALA A O 1
ATOM 2016 N N . LEU A 1 257 ? 1.364 -1.547 -2.702 1.00 84.75 257 LEU A N 1
ATOM 2017 C CA . LEU A 1 257 ? 0.097 -2.280 -2.770 1.00 84.75 257 LEU A CA 1
ATOM 2018 C C . LEU A 1 257 ? 0.277 -3.754 -3.150 1.00 84.75 257 LEU A C 1
ATOM 2020 O O . LEU A 1 257 ? -0.718 -4.455 -3.322 1.00 84.75 257 LEU A O 1
ATOM 2024 N N . GLN A 1 258 ? 1.510 -4.244 -3.292 1.00 87.44 258 GLN A N 1
ATOM 2025 C CA . GLN A 1 258 ? 1.744 -5.663 -3.548 1.00 87.44 258 GLN A CA 1
ATOM 2026 C C . GLN A 1 258 ? 1.356 -6.481 -2.318 1.00 87.44 258 GLN A C 1
ATOM 2028 O O . GLN A 1 258 ? 1.757 -6.170 -1.196 1.00 87.44 258 GLN A O 1
ATOM 2033 N N . PHE A 1 259 ? 0.580 -7.545 -2.521 1.00 88.12 259 PHE A N 1
ATOM 2034 C CA . PHE A 1 259 ? 0.252 -8.458 -1.434 1.00 88.12 259 PHE A CA 1
ATOM 2035 C C . PHE A 1 259 ? 1.317 -9.547 -1.277 1.00 88.12 259 PHE A C 1
ATOM 2037 O O . PHE A 1 259 ? 1.926 -9.999 -2.250 1.00 88.12 259 PHE A O 1
ATOM 2044 N N . ASP A 1 260 ? 1.488 -10.013 -0.040 1.00 87.81 260 ASP A N 1
ATOM 2045 C CA . ASP A 1 260 ? 2.319 -11.167 0.298 1.00 87.81 260 ASP A CA 1
ATOM 2046 C C . ASP A 1 260 ? 1.422 -12.409 0.432 1.00 87.81 260 ASP A C 1
ATOM 2048 O O . ASP A 1 260 ? 0.523 -12.403 1.277 1.00 87.81 260 ASP A O 1
ATOM 2052 N N . PRO A 1 261 ? 1.640 -13.479 -0.356 1.00 86.69 261 PRO A N 1
ATOM 2053 C CA . PRO A 1 261 ? 0.810 -14.684 -0.311 1.00 86.69 261 PRO A CA 1
ATOM 2054 C C . PRO A 1 261 ? 0.860 -15.428 1.032 1.00 86.69 261 PRO A C 1
ATOM 2056 O O . PRO A 1 261 ? 0.010 -16.278 1.285 1.00 86.69 261 PRO A O 1
ATOM 2059 N N . ASN A 1 262 ? 1.835 -15.133 1.896 1.00 88.06 262 ASN A N 1
ATOM 2060 C CA . ASN A 1 262 ? 1.938 -15.735 3.226 1.00 88.06 262 ASN A CA 1
ATOM 2061 C C . ASN A 1 262 ? 1.066 -15.035 4.274 1.00 88.06 262 ASN A C 1
ATOM 2063 O O . ASN A 1 262 ? 1.018 -15.486 5.419 1.00 88.06 262 ASN A O 1
ATOM 2067 N N . TYR A 1 263 ? 0.409 -13.930 3.916 1.00 90.94 263 TYR A N 1
ATOM 2068 C CA . TYR A 1 263 ? -0.392 -13.142 4.839 1.00 90.94 263 TYR A CA 1
ATOM 2069 C C . TYR A 1 263 ? -1.808 -12.929 4.329 1.00 90.94 263 TYR A C 1
ATOM 2071 O O . TYR A 1 263 ? -2.069 -12.847 3.131 1.00 90.94 263 TYR A O 1
ATOM 2079 N N . LEU A 1 264 ? -2.712 -12.772 5.286 1.00 92.31 264 LEU A N 1
ATOM 2080 C CA . LEU A 1 264 ? -4.094 -12.397 5.058 1.00 92.31 264 LEU A CA 1
ATOM 2081 C C . LEU A 1 264 ? -4.407 -11.140 5.868 1.00 92.31 264 LEU A C 1
ATOM 2083 O O . LEU A 1 264 ? -4.019 -11.023 7.034 1.00 92.31 264 LEU A O 1
ATOM 2087 N N . PHE A 1 265 ? -5.101 -10.193 5.248 1.00 96.19 265 PHE A N 1
ATOM 2088 C CA . PHE A 1 265 ? -5.635 -9.028 5.937 1.00 96.19 265 PHE A CA 1
ATOM 2089 C C . PHE A 1 265 ? -7.025 -9.345 6.467 1.00 96.19 265 PHE A C 1
ATOM 2091 O O . PHE A 1 265 ? -7.855 -9.903 5.750 1.00 96.19 265 PHE A O 1
ATOM 2098 N N . GLY A 1 266 ? -7.274 -8.965 7.716 1.00 97.56 266 GLY A N 1
ATOM 2099 C CA . GLY A 1 266 ? -8.600 -8.970 8.315 1.00 97.56 266 GLY A CA 1
ATOM 2100 C C . GLY A 1 266 ? -9.010 -7.558 8.694 1.00 97.56 266 GLY A C 1
ATOM 2101 O O . GLY A 1 266 ? -8.311 -6.887 9.452 1.00 97.56 266 GLY A O 1
ATOM 2102 N N . PHE A 1 267 ? -10.146 -7.111 8.172 1.00 98.00 267 PHE A N 1
ATOM 2103 C CA . PHE A 1 267 ? -10.763 -5.829 8.501 1.00 98.00 267 PHE A CA 1
ATOM 2104 C C . PHE A 1 267 ? -11.926 -6.110 9.437 1.00 98.00 267 PHE A C 1
ATOM 2106 O O . PHE A 1 267 ? -12.915 -6.699 9.013 1.00 98.00 267 PHE A O 1
ATOM 2113 N N . ALA A 1 268 ? -11.789 -5.751 10.709 1.00 97.25 268 ALA A N 1
ATOM 2114 C CA . ALA A 1 268 ? -12.732 -6.089 11.763 1.00 97.25 268 ALA A CA 1
ATOM 2115 C C . ALA A 1 268 ? -13.637 -4.902 12.104 1.00 97.25 268 ALA A C 1
ATOM 2117 O O . ALA A 1 268 ? -13.177 -3.772 12.293 1.00 97.25 268 ALA A O 1
ATOM 2118 N N . TYR A 1 269 ? -14.928 -5.190 12.239 1.00 97.19 269 TYR A N 1
ATOM 2119 C CA . TYR A 1 269 ? -15.929 -4.292 12.793 1.00 97.19 269 TYR A CA 1
ATOM 2120 C C . TYR A 1 269 ? -16.549 -4.941 14.031 1.00 97.19 269 TYR A C 1
ATOM 2122 O O . TYR A 1 269 ? -17.449 -5.785 13.953 1.00 97.19 269 TYR A O 1
ATOM 2130 N N . PHE A 1 270 ? -16.040 -4.534 15.186 1.00 95.44 270 PHE A N 1
ATOM 2131 C CA . PHE A 1 270 ? -16.411 -5.049 16.491 1.00 95.44 270 PHE A CA 1
ATOM 2132 C C . PHE A 1 270 ? -17.526 -4.208 17.111 1.00 95.44 270 PHE A C 1
ATOM 2134 O O . PHE A 1 270 ? -17.424 -2.985 17.151 1.00 95.44 270 PHE A O 1
ATOM 2141 N N . ARG A 1 271 ? -18.560 -4.861 17.644 1.00 93.25 271 ARG A N 1
ATOM 2142 C CA . ARG A 1 271 ? -19.649 -4.234 18.394 1.00 93.25 271 ARG A CA 1
ATOM 2143 C C . ARG A 1 271 ? -19.679 -4.765 19.815 1.00 93.25 271 ARG A C 1
ATOM 2145 O O . ARG A 1 271 ? -19.783 -5.974 20.022 1.00 93.25 271 ARG A O 1
ATOM 2152 N N . GLN A 1 272 ? -19.693 -3.850 20.780 1.00 91.69 272 GLN A N 1
ATOM 2153 C CA . GLN A 1 272 ? -19.929 -4.147 22.185 1.00 91.69 272 GLN A CA 1
ATOM 2154 C C . GLN A 1 272 ? -21.050 -3.279 22.750 1.00 91.69 272 GLN A C 1
ATOM 2156 O O . GLN A 1 272 ? -20.906 -2.068 22.891 1.00 91.69 272 GLN A O 1
ATOM 2161 N N . VAL A 1 273 ? -22.164 -3.897 23.132 1.00 91.19 273 VAL A N 1
ATOM 2162 C CA . VAL A 1 273 ? -23.329 -3.186 23.681 1.00 91.19 273 VAL A CA 1
ATOM 2163 C C . VAL A 1 273 ? -23.743 -3.836 24.990 1.00 91.19 273 VAL A C 1
ATOM 2165 O O . VAL A 1 273 ? -23.657 -5.051 25.141 1.00 91.19 273 VAL A O 1
ATOM 2168 N N . LYS A 1 274 ? -24.172 -3.032 25.965 1.00 89.50 274 LYS A N 1
ATOM 2169 C CA . LYS A 1 274 ? -24.726 -3.562 27.211 1.00 89.50 274 LYS A CA 1
ATOM 2170 C C . LYS A 1 274 ? -26.023 -4.301 26.908 1.00 89.50 274 LYS A C 1
ATOM 2172 O O . LYS A 1 274 ? -26.942 -3.724 26.338 1.00 89.50 274 LYS A O 1
ATOM 2177 N N . ASP A 1 275 ? -26.093 -5.547 27.342 1.00 87.25 275 ASP A N 1
ATOM 2178 C CA . ASP A 1 275 ? -27.263 -6.389 27.162 1.00 87.25 275 ASP A CA 1
ATOM 2179 C C . ASP A 1 275 ? -27.511 -7.165 28.453 1.00 87.25 275 ASP A C 1
ATOM 2181 O O . ASP A 1 275 ? -26.750 -8.059 28.825 1.00 87.25 275 ASP A O 1
ATOM 2185 N N . SER A 1 276 ? -28.573 -6.784 29.163 1.00 89.62 276 SER A N 1
ATOM 2186 C CA . SER A 1 276 ? -28.961 -7.409 30.427 1.00 89.62 276 SER A CA 1
ATOM 2187 C C . SER A 1 276 ? -29.555 -8.806 30.260 1.00 89.62 276 SER A C 1
ATOM 2189 O O . SER A 1 276 ? -29.680 -9.515 31.254 1.00 89.62 276 SER A O 1
ATOM 2191 N N . SER A 1 277 ? -29.943 -9.200 29.043 1.00 87.25 277 SER A N 1
ATOM 2192 C CA . SER A 1 277 ? -30.457 -10.546 28.769 1.00 87.25 277 SER A CA 1
ATOM 2193 C C . SER A 1 277 ? -29.343 -11.600 28.724 1.00 87.25 277 SER A C 1
ATOM 2195 O O . SER A 1 277 ? -29.587 -12.780 28.970 1.00 87.25 277 SER A O 1
ATOM 2197 N N . ILE A 1 278 ? -28.100 -11.177 28.479 1.00 84.88 278 ILE A N 1
ATOM 2198 C CA . ILE A 1 278 ? -26.924 -12.044 28.416 1.00 84.88 278 ILE A CA 1
ATOM 2199 C C . ILE A 1 278 ? -26.285 -12.121 29.806 1.00 84.88 278 ILE A C 1
ATOM 2201 O O . ILE A 1 278 ? -26.047 -11.099 30.445 1.00 84.88 278 ILE A O 1
ATOM 2205 N N . ARG A 1 279 ? -25.918 -13.326 30.271 1.00 82.00 279 ARG A N 1
ATOM 2206 C CA . ARG A 1 279 ? -25.316 -13.538 31.610 1.00 82.00 279 ARG A CA 1
ATOM 2207 C C . ARG A 1 279 ? -24.079 -12.672 31.883 1.00 82.00 279 ARG A C 1
ATOM 2209 O O . ARG A 1 279 ? -23.846 -12.278 33.020 1.00 82.00 279 ARG A O 1
ATOM 2216 N N . ARG A 1 280 ? -23.290 -12.372 30.848 1.00 81.88 280 ARG A N 1
ATOM 2217 C CA . ARG A 1 280 ? -22.097 -11.510 30.926 1.00 81.88 280 ARG A CA 1
ATOM 2218 C C . ARG A 1 280 ? -22.428 -10.017 31.046 1.00 81.88 280 ARG A C 1
ATOM 2220 O O . ARG A 1 280 ? -21.556 -9.228 31.397 1.00 81.88 280 ARG A O 1
ATOM 2227 N N . GLY A 1 281 ? -23.661 -9.621 30.732 1.00 84.50 281 GLY A N 1
ATOM 2228 C CA . GLY A 1 281 ? -24.124 -8.233 30.733 1.00 84.50 281 GLY A CA 1
ATOM 2229 C C . GLY A 1 281 ? -23.766 -7.433 29.477 1.00 84.50 281 GLY A C 1
ATOM 2230 O O . GLY A 1 281 ? -24.101 -6.249 29.403 1.00 84.50 281 GLY A O 1
ATOM 2231 N N . TYR A 1 282 ? -23.090 -8.049 28.500 1.00 86.62 282 TYR A N 1
ATOM 2232 C CA . TYR A 1 282 ? -22.677 -7.408 27.252 1.00 86.62 282 TYR A CA 1
ATOM 2233 C C . TYR A 1 282 ? -22.836 -8.352 26.061 1.00 86.62 282 TYR A C 1
ATOM 2235 O O . TYR A 1 282 ? -22.415 -9.508 26.117 1.00 86.62 282 TYR A O 1
ATOM 2243 N N . TYR A 1 283 ? -23.386 -7.817 24.977 1.00 88.75 283 TYR A N 1
ATOM 2244 C CA . TYR A 1 283 ? -23.332 -8.377 23.637 1.00 88.75 283 TYR A CA 1
ATOM 2245 C C . TYR A 1 283 ? -21.993 -8.011 23.000 1.00 88.75 283 TYR A C 1
ATOM 2247 O O . TYR A 1 283 ? -21.634 -6.832 22.980 1.00 88.75 283 TYR A O 1
ATOM 2255 N N . GLN A 1 284 ? -21.263 -9.003 22.488 1.00 91.19 284 GLN A N 1
ATOM 2256 C CA . GLN A 1 284 ? -1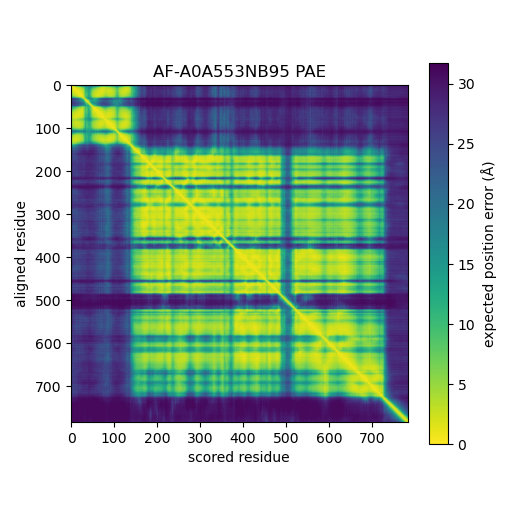9.989 -8.799 21.805 1.00 91.19 284 GLN A CA 1
ATOM 2257 C C . GLN A 1 284 ? -19.906 -9.676 20.558 1.00 91.19 284 GLN A C 1
ATOM 2259 O O . GLN A 1 284 ? -19.959 -10.905 20.644 1.00 91.19 284 GLN A O 1
ATOM 2264 N N . LYS A 1 285 ? -19.767 -9.033 19.401 1.00 94.56 285 LYS A N 1
ATOM 2265 C CA . LYS A 1 285 ? -19.684 -9.704 18.103 1.00 94.56 285 LYS A CA 1
ATOM 2266 C C . LYS A 1 285 ? -18.807 -8.883 17.160 1.00 94.56 285 LYS A C 1
ATOM 2268 O O . LYS A 1 285 ? -18.738 -7.662 17.289 1.00 94.56 285 LYS A O 1
ATOM 2273 N N . SER A 1 286 ? -18.113 -9.551 16.249 1.00 97.00 286 SER A N 1
ATOM 2274 C CA . SER A 1 286 ? -17.238 -8.934 15.255 1.00 97.00 286 SER A CA 1
ATOM 2275 C C . SER A 1 286 ? -17.567 -9.475 13.870 1.00 97.00 286 SER A C 1
ATOM 2277 O O . SER A 1 286 ? -17.710 -10.685 13.699 1.00 97.00 286 SER A O 1
ATOM 2279 N N . VAL A 1 287 ? -17.686 -8.584 12.888 1.00 98.31 287 VAL A N 1
ATOM 2280 C CA . VAL A 1 287 ? -17.767 -8.943 11.466 1.00 98.31 287 VAL A CA 1
ATOM 2281 C C . VAL A 1 287 ? -16.419 -8.630 10.838 1.00 98.31 287 VAL A C 1
ATOM 2283 O O . VAL A 1 287 ? -15.934 -7.505 10.954 1.00 98.31 287 VAL A O 1
ATOM 2286 N N . ILE A 1 288 ? -15.808 -9.620 10.194 1.00 98.19 288 ILE A N 1
ATOM 2287 C CA . ILE A 1 288 ? -14.452 -9.525 9.659 1.00 98.19 288 ILE A CA 1
ATOM 2288 C C . ILE A 1 288 ? -14.478 -9.799 8.168 1.00 98.19 288 ILE A C 1
ATOM 2290 O O . ILE A 1 288 ? -14.876 -10.881 7.743 1.00 98.19 288 ILE A O 1
ATOM 2294 N N . LEU A 1 289 ? -14.000 -8.843 7.384 1.00 97.94 289 LEU A N 1
ATOM 2295 C CA . LEU A 1 289 ? -13.744 -9.029 5.963 1.00 97.94 289 LEU A CA 1
ATOM 2296 C C . LEU A 1 289 ? -12.296 -9.492 5.780 1.00 97.94 289 LEU A C 1
ATOM 2298 O O . LEU A 1 289 ? -11.371 -8.797 6.199 1.00 97.94 289 LEU A O 1
ATOM 2302 N N . LEU A 1 290 ? -12.094 -10.659 5.175 1.00 96.88 290 LEU A N 1
ATOM 2303 C CA . LEU A 1 290 ? -10.774 -11.223 4.906 1.00 96.88 290 LEU A CA 1
ATOM 2304 C C . LEU A 1 290 ? -10.383 -10.969 3.451 1.00 96.88 290 LEU A C 1
ATOM 2306 O O . LEU A 1 290 ? -11.147 -11.298 2.547 1.00 96.88 290 LEU A O 1
ATOM 2310 N N . SER A 1 291 ? -9.189 -10.436 3.198 1.00 95.31 291 SER A N 1
ATOM 2311 C CA . SER A 1 291 ? -8.674 -10.230 1.839 1.00 95.31 291 SER A CA 1
ATOM 2312 C C . SER A 1 291 ? -7.164 -10.438 1.765 1.00 95.31 291 SER A C 1
ATOM 2314 O O . SER A 1 291 ? -6.437 -10.215 2.732 1.00 95.31 291 SER A O 1
ATOM 2316 N N . LYS A 1 292 ? -6.682 -10.858 0.592 1.00 91.62 292 LYS A N 1
ATOM 2317 C CA . LYS A 1 292 ? -5.249 -10.858 0.271 1.00 91.62 292 LYS A CA 1
ATOM 2318 C C . LYS A 1 292 ? -4.776 -9.450 -0.088 1.00 91.62 292 LYS A C 1
ATOM 2320 O O . LYS A 1 292 ? -3.629 -9.112 0.170 1.00 91.62 292 LYS A O 1
ATOM 2325 N N . LEU A 1 293 ? -5.648 -8.626 -0.670 1.00 92.94 293 LEU A N 1
ATOM 2326 C CA . LEU A 1 293 ? -5.270 -7.327 -1.211 1.00 92.94 293 LEU A CA 1
ATOM 2327 C C . LEU A 1 293 ? -5.132 -6.288 -0.078 1.00 92.94 293 LEU A C 1
ATOM 2329 O O . LEU A 1 293 ? -6.072 -6.109 0.701 1.00 92.94 293 LEU A O 1
ATOM 2333 N N . PRO A 1 294 ? -4.013 -5.547 0.007 1.00 91.12 294 PRO A N 1
ATOM 2334 C CA . PRO A 1 294 ? -3.769 -4.554 1.054 1.00 91.12 294 PRO A CA 1
ATOM 2335 C C . PRO A 1 294 ? -4.501 -3.220 0.793 1.00 91.12 294 PRO A C 1
ATOM 2337 O O . PRO A 1 294 ? -3.943 -2.149 1.013 1.00 91.12 294 PRO A O 1
ATOM 2340 N N . LEU A 1 295 ? -5.755 -3.260 0.327 1.00 92.12 295 LEU A N 1
ATOM 2341 C CA . LEU A 1 295 ? -6.570 -2.072 0.025 1.00 92.12 295 LEU A CA 1
ATOM 2342 C C . LEU A 1 295 ? -7.260 -1.562 1.296 1.00 92.12 295 LEU A C 1
ATOM 2344 O O . LEU A 1 295 ? -8.478 -1.674 1.466 1.00 92.12 295 LEU A O 1
ATOM 2348 N N . VAL A 1 296 ? -6.454 -1.066 2.235 1.00 91.00 296 VAL A N 1
ATOM 2349 C CA . VAL A 1 296 ? -6.882 -0.811 3.616 1.00 91.00 296 VAL A CA 1
ATOM 2350 C C . VAL A 1 296 ? -8.014 0.207 3.697 1.00 91.00 296 VAL A C 1
ATOM 2352 O O . VAL A 1 296 ? -8.952 0.021 4.473 1.00 91.00 296 VAL A O 1
ATOM 2355 N N . THR A 1 297 ? -7.960 1.271 2.898 1.00 88.62 297 THR A N 1
ATOM 2356 C CA . THR A 1 297 ? -8.980 2.326 2.919 1.00 88.62 297 THR A CA 1
ATOM 2357 C C . THR A 1 297 ? -10.311 1.783 2.409 1.00 88.62 297 THR A C 1
ATOM 2359 O O . THR A 1 297 ? -11.348 1.967 3.048 1.00 88.62 297 THR A O 1
ATOM 2362 N N . PHE A 1 298 ? -10.273 1.047 1.295 1.00 92.62 298 PHE A N 1
ATOM 2363 C CA . PHE A 1 298 ? -11.455 0.452 0.675 1.00 92.62 298 PHE A CA 1
ATOM 2364 C C . PHE A 1 298 ? -12.126 -0.569 1.590 1.00 92.62 298 PHE A C 1
ATOM 2366 O O . PHE A 1 298 ? -13.312 -0.440 1.892 1.00 92.62 298 PHE A O 1
ATOM 2373 N N . PHE A 1 299 ? -11.373 -1.555 2.078 1.00 95.50 299 PHE A N 1
ATOM 2374 C CA . PHE A 1 299 ? -11.963 -2.637 2.858 1.00 95.50 299 PHE A CA 1
ATOM 2375 C C . PHE A 1 299 ? -12.419 -2.208 4.249 1.00 95.50 299 PHE A C 1
ATOM 2377 O O . PHE A 1 299 ? -13.393 -2.766 4.752 1.00 95.50 299 PHE A O 1
ATOM 2384 N N . ASN A 1 300 ? -11.810 -1.175 4.841 1.00 92.50 300 ASN A N 1
ATOM 2385 C CA . ASN A 1 300 ? -12.379 -0.552 6.032 1.00 92.50 300 ASN A CA 1
ATOM 2386 C C . ASN A 1 300 ? -13.771 0.041 5.732 1.00 92.50 300 ASN A C 1
ATOM 2388 O O . ASN A 1 300 ? -14.736 -0.208 6.457 1.00 92.50 300 ASN A O 1
ATOM 2392 N N . GLN A 1 301 ? -13.944 0.774 4.635 1.00 91.50 301 GLN A N 1
ATOM 2393 C CA . GLN A 1 301 ? -15.273 1.296 4.302 1.00 91.50 301 GLN A CA 1
ATOM 2394 C C . GLN A 1 301 ? -16.267 0.170 3.960 1.00 91.50 301 GLN A C 1
ATOM 2396 O O . GLN A 1 301 ? -17.404 0.186 4.439 1.00 91.50 301 GLN A O 1
ATOM 2401 N N . ALA A 1 302 ? -15.826 -0.851 3.218 1.00 95.19 302 ALA A N 1
ATOM 2402 C CA . ALA A 1 302 ? -16.651 -2.001 2.860 1.00 95.19 302 ALA A CA 1
ATOM 2403 C C . ALA A 1 302 ? -17.138 -2.775 4.097 1.00 95.19 302 ALA A C 1
ATOM 2405 O O . ALA A 1 302 ? -18.343 -2.988 4.244 1.00 95.19 302 ALA A O 1
ATOM 2406 N N . VAL A 1 303 ? -16.248 -3.126 5.039 1.00 96.44 303 VAL A N 1
ATOM 2407 C CA . VAL A 1 303 ? -16.661 -3.849 6.255 1.00 96.44 303 VAL A CA 1
ATOM 2408 C C . VAL A 1 303 ? -17.599 -3.012 7.124 1.00 96.44 303 VAL A C 1
ATOM 2410 O O . VAL A 1 303 ? -18.530 -3.558 7.703 1.00 96.44 303 VAL A O 1
ATOM 2413 N N . SER A 1 304 ? -17.434 -1.686 7.168 1.00 94.44 304 SER A N 1
ATOM 2414 C CA . SER A 1 304 ? -18.351 -0.798 7.896 1.00 94.44 304 SER A CA 1
ATOM 2415 C C . SER A 1 304 ? -19.773 -0.826 7.324 1.00 94.44 304 SER A C 1
ATOM 2417 O O . SER A 1 304 ? -20.747 -0.790 8.078 1.00 94.44 304 SER A O 1
ATOM 2419 N N . VAL A 1 305 ? -19.925 -0.904 5.998 1.00 94.94 305 VAL A N 1
ATOM 2420 C CA . VAL A 1 305 ? -21.239 -1.061 5.349 1.00 94.94 305 VAL A CA 1
ATOM 2421 C C . VAL A 1 305 ? -21.821 -2.450 5.622 1.00 94.94 305 VAL A C 1
ATOM 2423 O O . VAL A 1 305 ? -22.967 -2.550 6.067 1.00 94.94 305 VAL A O 1
ATOM 2426 N N . ILE A 1 306 ? -21.024 -3.503 5.415 1.00 96.94 306 ILE A N 1
ATOM 2427 C CA . ILE A 1 306 ? -21.443 -4.900 5.600 1.00 96.94 306 ILE A CA 1
ATOM 2428 C C . ILE A 1 306 ? -21.865 -5.156 7.050 1.00 96.94 306 ILE A C 1
ATOM 2430 O O . ILE A 1 306 ? -22.954 -5.670 7.296 1.00 96.94 306 ILE A O 1
ATOM 2434 N N . ALA A 1 307 ? -21.044 -4.751 8.019 1.00 96.50 307 ALA A N 1
ATOM 2435 C CA . ALA A 1 307 ? -21.288 -4.998 9.434 1.00 96.50 307 ALA A CA 1
ATOM 2436 C C . ALA A 1 307 ? -22.533 -4.271 9.948 1.00 96.50 307 ALA A C 1
ATOM 2438 O O . ALA A 1 307 ? -23.346 -4.876 10.642 1.00 96.50 307 ALA A O 1
ATOM 2439 N N . ARG A 1 308 ? -22.731 -2.996 9.575 1.00 94.19 308 ARG A N 1
ATOM 2440 C CA . ARG A 1 308 ? -23.941 -2.249 9.955 1.00 94.19 308 ARG A CA 1
ATOM 2441 C C . ARG A 1 308 ? -25.202 -2.943 9.445 1.00 94.19 308 ARG A C 1
ATOM 2443 O O . ARG A 1 308 ? -26.110 -3.192 10.228 1.00 94.19 308 ARG A O 1
ATOM 2450 N N . LYS A 1 309 ? -25.220 -3.340 8.168 1.00 95.31 309 LYS A N 1
ATOM 2451 C CA . LYS A 1 309 ? -26.351 -4.080 7.591 1.00 95.31 309 LYS A CA 1
ATOM 2452 C C . LYS A 1 309 ? -26.559 -5.444 8.242 1.00 95.31 309 LYS A C 1
ATOM 2454 O O . LYS A 1 309 ? -27.702 -5.805 8.499 1.00 95.31 309 LYS A O 1
ATOM 2459 N N . PHE A 1 310 ? -25.489 -6.166 8.561 1.00 97.19 310 PHE A N 1
ATOM 2460 C CA . PHE A 1 310 ? -25.572 -7.428 9.295 1.00 97.19 310 PHE A CA 1
ATOM 2461 C C . PHE A 1 310 ? -26.181 -7.258 10.688 1.00 97.19 310 PHE A C 1
ATOM 2463 O O . PHE A 1 310 ? -27.024 -8.055 11.083 1.00 97.19 310 PHE A O 1
ATOM 2470 N N . TYR A 1 311 ? -25.809 -6.223 11.439 1.00 94.88 311 TYR A N 1
ATOM 2471 C CA . TYR A 1 311 ? -26.406 -6.027 12.757 1.00 94.88 311 TYR A CA 1
ATOM 2472 C C . TYR A 1 311 ? -27.876 -5.590 12.707 1.00 94.88 311 TYR A C 1
ATOM 2474 O O . TYR A 1 311 ? -28.594 -5.828 13.675 1.00 94.88 311 TYR A O 1
ATOM 2482 N N . ASP A 1 312 ? -28.320 -4.987 11.602 1.00 93.88 312 ASP A N 1
ATOM 2483 C CA . ASP A 1 312 ? -29.715 -4.578 11.411 1.00 93.88 312 ASP A CA 1
ATOM 2484 C C . ASP A 1 312 ? -30.595 -5.719 10.864 1.00 93.88 312 ASP A C 1
ATOM 2486 O O . ASP A 1 312 ? -31.747 -5.864 11.266 1.00 93.88 312 ASP A O 1
ATOM 2490 N N . GLN A 1 313 ? -30.074 -6.513 9.919 1.00 93.88 313 GLN A N 1
ATOM 2491 C CA . GLN A 1 313 ? -30.844 -7.479 9.115 1.00 93.88 313 GLN A CA 1
ATOM 2492 C C . GLN A 1 313 ? -30.398 -8.939 9.293 1.00 93.88 313 GLN A C 1
ATOM 2494 O O . GLN A 1 313 ? -31.022 -9.851 8.751 1.00 93.88 313 GLN A O 1
ATOM 2499 N N . GLY A 1 314 ? -29.331 -9.184 10.050 1.00 93.94 314 GLY A N 1
ATOM 2500 C CA . GLY A 1 314 ? -28.802 -10.516 10.316 1.00 93.94 314 GLY A CA 1
ATOM 2501 C C . GLY A 1 314 ? -28.031 -11.138 9.138 1.00 93.94 314 GLY A C 1
ATOM 2502 O O . GLY A 1 314 ? -27.533 -10.424 8.262 1.00 93.94 314 GLY A O 1
ATOM 2503 N N . PRO A 1 315 ? -27.916 -12.481 9.112 1.00 95.06 315 PRO A N 1
ATOM 2504 C CA . PRO A 1 315 ? -27.094 -13.233 8.155 1.00 95.06 315 PRO A CA 1
ATOM 2505 C C . PRO A 1 315 ? -27.380 -12.963 6.675 1.00 95.06 315 PRO A C 1
ATOM 2507 O O . PRO A 1 315 ? -26.453 -12.958 5.870 1.00 95.06 315 PRO A O 1
ATOM 2510 N N . VAL A 1 316 ? -28.636 -12.671 6.321 1.00 95.25 316 VAL A N 1
ATOM 2511 C CA . VAL A 1 316 ? -29.054 -12.410 4.930 1.00 95.25 316 VAL A CA 1
ATOM 2512 C C . VAL A 1 316 ? -28.265 -11.250 4.316 1.00 95.25 316 VAL A C 1
ATOM 2514 O O . VAL A 1 316 ? -27.919 -11.287 3.138 1.00 95.25 316 VAL A O 1
ATOM 2517 N N . ALA A 1 317 ? -27.899 -10.241 5.114 1.00 96.06 317 ALA A N 1
ATOM 2518 C CA . ALA A 1 317 ? -27.075 -9.134 4.635 1.00 96.06 317 ALA A CA 1
ATOM 2519 C C . ALA A 1 317 ? -25.685 -9.589 4.158 1.00 96.06 317 ALA A C 1
ATOM 2521 O O . ALA A 1 317 ? -25.126 -8.983 3.248 1.00 96.06 317 ALA A O 1
ATOM 2522 N N . LEU A 1 318 ? -25.124 -10.649 4.749 1.00 97.19 318 LEU A N 1
ATOM 2523 C CA . LEU A 1 318 ? -23.819 -11.185 4.356 1.00 97.19 318 LEU A CA 1
ATOM 2524 C C . LEU A 1 318 ? -23.910 -11.968 3.047 1.00 97.19 318 LEU A C 1
ATOM 2526 O O . LEU A 1 318 ? -23.020 -11.846 2.211 1.00 97.19 318 LEU A O 1
ATOM 2530 N N . GLU A 1 319 ? -24.992 -12.719 2.839 1.00 95.56 319 GLU A N 1
ATOM 2531 C CA . GLU A 1 319 ? -25.246 -13.432 1.581 1.00 95.56 319 GLU A CA 1
ATOM 2532 C C . GLU A 1 319 ? -25.417 -12.457 0.414 1.00 95.56 319 GLU A C 1
ATOM 2534 O O . GLU A 1 319 ? -24.769 -12.617 -0.621 1.00 95.56 319 GLU A O 1
ATOM 2539 N N . VAL A 1 320 ? -26.218 -11.402 0.612 1.00 96.50 320 VAL A N 1
ATOM 2540 C CA . VAL A 1 320 ? -26.399 -10.335 -0.383 1.00 96.50 320 VAL A CA 1
ATOM 2541 C C . VAL A 1 320 ? -25.074 -9.627 -0.658 1.00 96.50 320 VAL A C 1
ATOM 2543 O O . VAL A 1 320 ? -24.713 -9.452 -1.816 1.00 96.50 320 VAL A O 1
ATOM 2546 N N . ALA A 1 321 ? -24.303 -9.286 0.381 1.00 97.19 321 ALA A N 1
ATOM 2547 C CA . ALA A 1 321 ? -22.991 -8.669 0.201 1.00 97.19 321 ALA A CA 1
ATOM 2548 C C . ALA A 1 321 ? -22.038 -9.559 -0.606 1.00 97.19 321 ALA A C 1
ATOM 2550 O O . ALA A 1 321 ? -21.347 -9.067 -1.492 1.00 97.19 321 ALA A O 1
ATOM 2551 N N . CYS A 1 322 ? -22.000 -10.864 -0.325 1.00 96.81 322 CYS A N 1
ATOM 2552 C CA . CYS A 1 322 ? -21.166 -11.793 -1.083 1.00 96.81 322 CYS A CA 1
ATOM 2553 C C . CYS A 1 322 ? -21.603 -11.866 -2.549 1.00 96.81 322 CYS A C 1
ATOM 2555 O O . CYS A 1 322 ? -20.748 -11.876 -3.431 1.00 96.81 322 CYS A O 1
ATOM 2557 N N . HIS A 1 323 ? -22.912 -11.885 -2.812 1.00 95.62 323 HIS A N 1
ATOM 2558 C CA . HIS A 1 323 ? -23.438 -11.882 -4.172 1.00 95.62 323 HIS A CA 1
ATOM 2559 C C . HIS A 1 323 ? -23.081 -10.596 -4.928 1.00 95.62 323 HIS A C 1
ATOM 2561 O O . HIS A 1 323 ? -22.605 -10.682 -6.057 1.00 95.62 323 HIS A O 1
ATOM 2567 N N . ASP A 1 324 ? -23.231 -9.427 -4.296 1.00 96.69 324 ASP A N 1
ATOM 2568 C CA . ASP A 1 324 ? -22.843 -8.135 -4.873 1.00 96.69 324 ASP A CA 1
ATOM 2569 C C . ASP A 1 324 ? -21.353 -8.123 -5.256 1.00 96.69 324 ASP A C 1
ATOM 2571 O O . ASP A 1 324 ? -20.998 -7.739 -6.371 1.00 96.69 324 ASP A O 1
ATOM 2575 N N . VAL A 1 325 ? -20.482 -8.600 -4.357 1.00 96.56 325 VAL A N 1
ATOM 2576 C CA . VAL A 1 325 ? -19.029 -8.687 -4.584 1.00 96.56 325 VAL A CA 1
ATOM 2577 C C . VAL A 1 325 ? -18.692 -9.645 -5.733 1.00 96.56 325 VAL A C 1
ATOM 2579 O O . VAL A 1 325 ? -17.785 -9.368 -6.516 1.00 96.56 325 VAL A O 1
ATOM 2582 N N . ASP A 1 326 ? -19.427 -10.749 -5.887 1.00 94.88 326 ASP A N 1
ATOM 2583 C CA . ASP A 1 326 ? -19.214 -11.695 -6.991 1.00 94.88 326 ASP A CA 1
ATOM 2584 C C . ASP A 1 326 ? -19.617 -11.129 -8.366 1.00 94.88 326 ASP A C 1
ATOM 2586 O O . ASP A 1 326 ? -19.212 -11.649 -9.403 1.00 94.88 326 ASP A O 1
ATOM 2590 N N . GLN A 1 327 ? -20.368 -10.023 -8.406 1.00 92.56 327 GLN A N 1
ATOM 2591 C CA . GLN A 1 327 ? -20.665 -9.309 -9.653 1.00 92.56 327 GLN A CA 1
ATOM 2592 C C . GLN A 1 327 ? -19.574 -8.305 -10.049 1.00 92.56 327 GLN A C 1
ATOM 2594 O O . GLN A 1 327 ? -19.584 -7.786 -11.170 1.00 92.56 327 GLN A O 1
ATOM 2599 N N . TRP A 1 328 ? -18.611 -8.016 -9.170 1.00 93.44 328 TRP A N 1
ATOM 2600 C CA . TRP A 1 328 ? -17.564 -7.037 -9.454 1.00 93.44 328 TRP A CA 1
ATOM 2601 C C . TRP A 1 328 ? -16.633 -7.501 -10.578 1.00 93.44 328 TRP A C 1
ATOM 2603 O O . TRP A 1 328 ? -16.401 -8.692 -10.786 1.00 93.44 328 TRP A O 1
ATOM 2613 N N . ALA A 1 329 ? -16.077 -6.550 -11.329 1.00 90.69 329 ALA A N 1
ATOM 2614 C CA . ALA A 1 329 ? -14.988 -6.841 -12.261 1.00 90.69 329 ALA A CA 1
ATOM 2615 C C . ALA A 1 329 ? -13.716 -7.215 -11.490 1.00 90.69 329 ALA A C 1
ATOM 2617 O O . ALA A 1 329 ? -13.545 -6.793 -10.349 1.00 90.69 329 ALA A O 1
ATOM 2618 N N . PHE A 1 330 ? -12.798 -7.963 -12.104 1.00 91.25 330 PHE A N 1
ATOM 2619 C CA . PHE A 1 330 ? -11.532 -8.310 -11.456 1.00 91.25 330 PHE A CA 1
ATOM 2620 C C . PHE A 1 330 ? -10.719 -7.061 -11.053 1.00 91.25 330 PHE A C 1
ATOM 2622 O O . PHE A 1 330 ? -10.680 -6.088 -11.815 1.00 91.25 330 PHE A O 1
ATOM 2629 N N . PRO A 1 331 ? -10.043 -7.075 -9.886 1.00 91.75 331 PRO A N 1
ATOM 2630 C CA . PRO A 1 331 ? -9.270 -5.941 -9.389 1.00 91.75 331 PRO A CA 1
ATOM 2631 C C . PRO A 1 331 ? -8.015 -5.757 -10.240 1.00 91.75 331 PRO A C 1
ATOM 2633 O O . PRO A 1 331 ? -6.972 -6.344 -9.975 1.00 91.75 331 PRO A O 1
ATOM 2636 N N . MET A 1 332 ? -8.109 -4.949 -11.290 1.00 88.00 332 MET A N 1
ATOM 2637 C CA . MET A 1 332 ? -7.002 -4.686 -12.206 1.00 88.00 332 MET A CA 1
ATOM 2638 C C . MET A 1 332 ? -6.374 -3.311 -11.935 1.00 88.00 332 MET A C 1
ATOM 2640 O O . MET A 1 332 ? -7.039 -2.291 -12.137 1.00 88.00 332 MET A O 1
ATOM 2644 N N . PRO A 1 333 ? -5.087 -3.238 -11.540 1.00 88.62 333 PRO A N 1
ATOM 2645 C CA . PRO A 1 333 ? -4.392 -1.967 -11.361 1.00 88.62 333 PRO A CA 1
ATOM 2646 C C . PRO A 1 333 ? -4.422 -1.097 -12.625 1.00 88.62 333 PRO A C 1
ATOM 2648 O O . PRO A 1 333 ? -4.378 -1.601 -13.750 1.00 88.62 333 PRO A O 1
ATOM 2651 N N . GLY A 1 334 ? -4.486 0.220 -12.439 1.00 83.00 334 GLY A N 1
ATOM 2652 C CA . GLY A 1 334 ? -4.573 1.231 -13.497 1.00 83.00 334 GLY A CA 1
ATOM 2653 C C . GLY A 1 334 ? -5.997 1.632 -13.884 1.00 83.00 334 GLY A C 1
ATOM 2654 O O . GLY A 1 334 ? -6.162 2.489 -14.752 1.00 83.00 334 GLY A O 1
ATOM 2655 N N . HIS A 1 335 ? -7.011 1.048 -13.246 1.00 83.12 335 HIS A N 1
ATOM 2656 C CA . HIS A 1 335 ? -8.419 1.249 -13.576 1.00 83.12 335 HIS A CA 1
ATOM 2657 C C . HIS A 1 335 ? -9.195 1.838 -12.398 1.00 83.12 335 HIS A C 1
ATOM 2659 O O . HIS A 1 335 ? -8.805 1.705 -11.235 1.00 83.12 335 HIS A O 1
ATOM 2665 N N . SER A 1 336 ? -10.304 2.496 -12.727 1.00 84.94 336 SER A N 1
ATOM 2666 C CA . SER A 1 336 ? -11.318 2.904 -11.760 1.00 84.94 336 SER A CA 1
ATOM 2667 C C . SER A 1 336 ? -12.530 1.991 -11.885 1.00 84.94 336 SER A C 1
ATOM 2669 O O . SER A 1 336 ? -12.930 1.651 -12.997 1.00 84.94 336 SER A O 1
ATOM 2671 N N . PHE A 1 337 ? -13.106 1.620 -10.751 1.00 87.75 337 PHE A N 1
ATOM 2672 C CA . PHE A 1 337 ? -14.210 0.680 -10.643 1.00 87.75 337 PHE A CA 1
ATOM 2673 C C . PHE A 1 337 ? -15.391 1.332 -9.947 1.00 87.75 337 PHE A C 1
ATOM 2675 O O . PHE A 1 337 ? -15.208 2.072 -8.982 1.00 87.75 337 PHE A O 1
ATOM 2682 N N . GLU A 1 338 ? -16.589 1.000 -10.412 1.00 91.12 338 GLU A N 1
ATOM 2683 C CA . GLU A 1 338 ? -17.842 1.272 -9.719 1.00 91.12 338 GLU A CA 1
ATOM 2684 C C . GLU A 1 338 ? -18.333 -0.052 -9.136 1.00 91.12 338 GLU A C 1
ATOM 2686 O O . GLU A 1 338 ? -18.642 -0.984 -9.875 1.00 91.12 338 GLU A O 1
ATOM 2691 N N . LEU A 1 339 ? -18.316 -0.162 -7.811 1.00 93.44 339 LEU A N 1
ATOM 2692 C CA . LEU A 1 339 ? -18.533 -1.401 -7.072 1.00 93.44 339 LEU A CA 1
ATOM 2693 C C . LEU A 1 339 ? -19.796 -1.249 -6.207 1.00 93.44 339 LEU A C 1
ATOM 2695 O O . LEU A 1 339 ? -19.739 -0.633 -5.135 1.00 93.44 339 LEU A O 1
ATOM 2699 N N . PRO A 1 340 ? -20.956 -1.745 -6.671 1.00 94.44 340 PRO A N 1
ATOM 2700 C CA . PRO A 1 340 ? -22.177 -1.772 -5.875 1.00 94.44 340 PRO A CA 1
ATOM 2701 C C . PRO A 1 340 ? -22.023 -2.703 -4.669 1.00 94.44 340 PRO A C 1
ATOM 2703 O O . PRO A 1 340 ? -21.487 -3.801 -4.800 1.00 94.44 340 PRO A O 1
ATOM 2706 N N . LEU A 1 341 ? -22.498 -2.275 -3.500 1.00 95.38 341 LEU A N 1
ATOM 2707 C CA . LEU A 1 341 ? -22.494 -3.076 -2.277 1.00 95.38 341 LEU A CA 1
ATOM 2708 C C . LEU A 1 341 ? -23.620 -2.646 -1.334 1.00 95.38 341 LEU A C 1
ATOM 2710 O O . LEU A 1 341 ? -23.590 -1.544 -0.773 1.00 95.38 341 LEU A O 1
ATOM 2714 N N . LEU A 1 342 ? -24.601 -3.524 -1.117 1.00 92.81 342 LEU A N 1
ATOM 2715 C CA . LEU A 1 342 ? -25.707 -3.329 -0.172 1.00 92.81 342 LEU A CA 1
ATOM 2716 C C . LEU A 1 342 ? -26.435 -1.983 -0.358 1.00 92.81 342 LEU A C 1
ATOM 2718 O O . LEU A 1 342 ? -26.783 -1.298 0.610 1.00 92.81 342 LEU A O 1
ATOM 2722 N N . GLY A 1 343 ? -26.629 -1.588 -1.619 1.00 87.19 343 GLY A N 1
ATOM 2723 C CA . GLY A 1 343 ? -27.262 -0.324 -2.004 1.00 87.19 343 GLY A CA 1
ATOM 2724 C C . GLY A 1 343 ? -26.359 0.914 -1.920 1.00 87.19 343 GLY A C 1
ATOM 2725 O O . GLY A 1 343 ? -26.859 2.029 -2.039 1.00 87.19 343 GLY A O 1
ATOM 2726 N N . ASN A 1 344 ? -25.051 0.757 -1.717 1.00 88.50 344 ASN A N 1
ATOM 2727 C CA . ASN A 1 344 ? -24.066 1.837 -1.832 1.00 88.50 344 ASN A CA 1
ATOM 2728 C C . ASN A 1 344 ? -23.220 1.636 -3.088 1.00 88.50 344 ASN A C 1
ATOM 2730 O O . ASN A 1 344 ? -23.004 0.497 -3.496 1.00 88.50 344 ASN A O 1
ATOM 2734 N N . LEU A 1 345 ? -22.709 2.721 -3.670 1.00 89.88 345 LEU A N 1
ATOM 2735 C CA . LEU A 1 345 ? -21.786 2.656 -4.798 1.00 89.88 345 LEU A CA 1
ATOM 2736 C C . LEU A 1 345 ? -20.398 3.119 -4.359 1.00 89.88 345 LEU A C 1
ATOM 2738 O O . LEU A 1 345 ? -20.211 4.273 -3.967 1.00 89.88 345 LEU A O 1
ATOM 2742 N N . PHE A 1 346 ? -19.425 2.217 -4.428 1.00 89.56 346 PHE A N 1
ATOM 2743 C CA . PHE A 1 346 ? -18.023 2.544 -4.201 1.00 89.56 346 PHE A CA 1
ATOM 2744 C C . PHE A 1 346 ? -17.358 2.880 -5.531 1.00 89.56 346 PHE A C 1
ATOM 2746 O O . PHE A 1 346 ? -17.369 2.071 -6.451 1.00 89.56 346 PHE A O 1
ATOM 2753 N N . GLN A 1 347 ? -16.733 4.048 -5.621 1.00 88.81 347 GLN A N 1
ATOM 2754 C CA . GLN A 1 347 ? -15.828 4.384 -6.712 1.00 88.81 347 GLN A CA 1
ATOM 2755 C C . GLN A 1 347 ? -14.391 4.209 -6.229 1.00 88.81 347 GLN A C 1
ATOM 2757 O O . GLN A 1 347 ? -13.927 4.953 -5.364 1.00 88.81 347 GLN A O 1
ATOM 2762 N N . VAL A 1 348 ? -13.696 3.206 -6.763 1.00 88.00 348 VAL A N 1
ATOM 2763 C CA . VAL A 1 348 ? -12.343 2.826 -6.333 1.00 88.00 348 VAL A CA 1
ATOM 2764 C C . VAL A 1 348 ? -11.374 2.978 -7.492 1.00 88.00 348 VAL A C 1
ATOM 2766 O O . VAL A 1 348 ? -11.593 2.391 -8.546 1.00 88.00 348 VAL A O 1
ATOM 2769 N N . HIS A 1 349 ? -10.283 3.715 -7.304 1.00 86.56 349 HIS A N 1
ATOM 2770 C CA . HIS A 1 349 ? -9.175 3.750 -8.255 1.00 86.56 349 HIS A CA 1
ATOM 2771 C C . HIS A 1 349 ? -8.000 2.926 -7.735 1.00 86.56 349 HIS A C 1
ATOM 2773 O O . HIS A 1 349 ? -7.470 3.193 -6.653 1.00 86.56 349 HIS A O 1
ATOM 2779 N N . LEU A 1 350 ? -7.570 1.947 -8.531 1.00 87.50 350 LEU A N 1
ATOM 2780 C CA . LEU A 1 350 ? -6.384 1.148 -8.247 1.00 87.50 350 LEU A CA 1
ATOM 2781 C C . LEU A 1 350 ? -5.198 1.727 -9.032 1.00 87.50 350 LEU A C 1
ATOM 2783 O O . LEU A 1 350 ? -5.237 1.707 -10.265 1.00 87.50 350 LEU A O 1
ATOM 2787 N N . PRO A 1 351 ? -4.133 2.233 -8.386 1.00 83.31 351 PRO A N 1
ATOM 2788 C CA . PRO A 1 351 ? -2.981 2.777 -9.101 1.00 83.31 351 PRO A CA 1
ATOM 2789 C C . PRO A 1 351 ? -2.178 1.663 -9.789 1.00 83.31 351 PRO A C 1
ATOM 2791 O O . PRO A 1 351 ? -2.146 0.528 -9.325 1.00 83.31 351 PRO A O 1
ATOM 2794 N N . SER A 1 352 ? -1.495 1.998 -10.887 1.00 82.94 352 SER A N 1
ATOM 2795 C CA . SER A 1 352 ? -0.596 1.103 -11.636 1.00 82.94 352 SER A CA 1
ATOM 2796 C C . SER A 1 352 ? 0.816 1.685 -11.687 1.00 82.94 352 SER A C 1
ATOM 2798 O O . SER A 1 352 ? 0.979 2.906 -11.666 1.00 82.94 352 SER A O 1
ATOM 2800 N N . LEU A 1 353 ? 1.830 0.830 -11.846 1.00 73.81 353 LEU A N 1
ATOM 2801 C CA . LEU A 1 353 ? 3.222 1.217 -12.117 1.00 73.81 353 LEU A CA 1
ATOM 2802 C C . LEU A 1 353 ? 3.362 2.149 -13.334 1.00 73.81 353 LEU A C 1
ATOM 2804 O O . LEU A 1 353 ? 4.277 2.968 -13.391 1.00 73.81 353 LEU A O 1
ATOM 2808 N N . SER A 1 354 ? 2.455 2.048 -14.310 1.00 64.38 354 SER A N 1
ATOM 2809 C CA . SER A 1 354 ? 2.439 2.902 -15.505 1.00 64.38 354 SER A CA 1
ATOM 2810 C C . SER A 1 354 ? 1.901 4.315 -15.245 1.00 64.38 354 SER A C 1
ATOM 2812 O O . SER A 1 354 ? 2.129 5.226 -16.046 1.00 64.38 354 SER A O 1
ATOM 2814 N N . THR A 1 355 ? 1.176 4.523 -14.143 1.00 58.88 355 THR A N 1
ATOM 2815 C CA . THR A 1 355 ? 0.548 5.804 -13.813 1.00 58.88 355 THR A CA 1
ATOM 2816 C C . THR A 1 355 ? 1.563 6.697 -13.105 1.00 58.88 355 THR A C 1
ATOM 2818 O O . THR A 1 355 ? 1.753 6.618 -11.897 1.00 58.88 355 THR A O 1
ATOM 2821 N N . ARG A 1 356 ? 2.212 7.596 -13.854 1.00 47.50 356 ARG A N 1
ATOM 2822 C CA . ARG A 1 356 ? 3.234 8.528 -13.328 1.00 47.50 356 ARG A CA 1
ATOM 2823 C C . ARG A 1 356 ? 2.703 9.601 -12.353 1.00 47.50 356 ARG A C 1
ATOM 2825 O O . ARG A 1 356 ? 3.480 10.459 -11.952 1.00 47.50 356 ARG A O 1
ATOM 2832 N N . SER A 1 357 ? 1.408 9.616 -12.018 1.00 42.41 357 SER A N 1
ATOM 2833 C CA . SER A 1 357 ? 0.720 10.812 -11.499 1.00 42.41 357 SER A CA 1
ATOM 2834 C C . SER A 1 357 ? 0.019 10.679 -10.142 1.00 42.41 357 SER A C 1
ATOM 2836 O O . SER A 1 357 ? -0.819 11.525 -9.844 1.00 42.41 357 SER A O 1
ATOM 2838 N N . VAL A 1 358 ? 0.300 9.664 -9.319 1.00 48.66 358 VAL A N 1
ATOM 2839 C CA . VAL A 1 358 ? -0.289 9.604 -7.966 1.00 48.66 358 VAL A CA 1
ATOM 2840 C C . VAL A 1 358 ? 0.776 9.973 -6.937 1.00 48.66 358 VAL A C 1
ATOM 2842 O O . VAL A 1 358 ? 1.706 9.207 -6.692 1.00 48.66 358 VAL A O 1
ATOM 2845 N N . GLU A 1 359 ? 0.637 11.156 -6.334 1.00 48.41 359 GLU A N 1
ATOM 2846 C CA . GLU A 1 359 ? 1.516 11.670 -5.269 1.00 48.41 359 GLU A CA 1
ATOM 2847 C C . GLU A 1 359 ? 1.567 10.747 -4.032 1.00 48.41 359 GLU A C 1
ATOM 2849 O O . GLU A 1 359 ? 2.504 10.846 -3.245 1.00 48.41 359 GLU A O 1
ATOM 2854 N N . SER A 1 360 ? 0.615 9.814 -3.899 1.00 52.56 360 SER A N 1
ATOM 2855 C CA . SER A 1 360 ? 0.405 9.002 -2.692 1.00 52.56 360 SER A CA 1
ATOM 2856 C C . SER A 1 360 ? 0.625 7.488 -2.854 1.00 52.56 360 SER A C 1
ATOM 2858 O O . SER A 1 360 ? 0.573 6.778 -1.857 1.00 52.56 360 SER A O 1
ATOM 2860 N N . GLY A 1 361 ? 0.845 6.957 -4.067 1.00 58.16 361 GLY A N 1
ATOM 2861 C CA . GLY A 1 361 ? 1.124 5.523 -4.306 1.00 58.16 361 GLY A CA 1
ATOM 2862 C C . GLY A 1 361 ? 0.053 4.497 -3.870 1.00 58.16 361 GLY A C 1
ATOM 2863 O O . GLY A 1 361 ? 0.249 3.306 -4.109 1.00 58.16 361 GLY A O 1
ATOM 2864 N N . GLY A 1 362 ? -1.048 4.936 -3.251 1.00 65.00 362 GLY A N 1
ATOM 2865 C CA . GLY A 1 362 ? -2.128 4.108 -2.705 1.00 65.00 362 GLY A CA 1
ATOM 2866 C C . GLY A 1 362 ? -3.443 4.207 -3.482 1.00 65.00 362 GLY A C 1
ATOM 2867 O O . GLY A 1 362 ? -3.567 4.969 -4.443 1.00 65.00 362 GLY A O 1
ATOM 2868 N N . GLU A 1 363 ? -4.424 3.409 -3.069 1.00 68.75 363 GLU A N 1
ATOM 2869 C CA . GLU A 1 363 ? -5.785 3.418 -3.602 1.00 68.75 363 GLU A CA 1
ATOM 2870 C C . GLU A 1 363 ? -6.541 4.706 -3.255 1.00 68.75 363 GLU A C 1
ATOM 2872 O O . GLU A 1 363 ? -6.337 5.293 -2.190 1.00 68.75 363 GLU A O 1
ATOM 2877 N N . THR A 1 364 ? -7.464 5.123 -4.127 1.00 71.56 364 THR A N 1
ATOM 2878 C CA . THR A 1 364 ? -8.420 6.193 -3.804 1.00 71.56 364 THR A CA 1
ATOM 2879 C C . THR A 1 364 ? -9.838 5.643 -3.805 1.00 71.56 364 THR A C 1
ATOM 2881 O O . THR A 1 364 ? -10.193 4.804 -4.635 1.00 71.56 364 THR A O 1
ATOM 2884 N N . VAL A 1 365 ? -10.642 6.078 -2.833 1.00 68.25 365 VAL A N 1
ATOM 2885 C CA . VAL A 1 365 ? -11.989 5.550 -2.599 1.00 68.25 365 VAL A CA 1
ATOM 2886 C C . VAL A 1 365 ? -12.956 6.705 -2.384 1.00 68.25 365 VAL A C 1
ATOM 2888 O O . VAL A 1 365 ? -12.731 7.580 -1.548 1.00 68.25 365 VAL A O 1
ATOM 2891 N N . THR A 1 366 ? -14.057 6.681 -3.124 1.00 73.44 366 THR A N 1
ATOM 2892 C CA . THR A 1 366 ? -15.200 7.574 -2.930 1.00 73.44 366 THR A CA 1
ATOM 2893 C C . THR A 1 366 ? -16.435 6.725 -2.690 1.00 73.44 366 THR A C 1
ATOM 2895 O O . THR A 1 366 ? -16.640 5.720 -3.369 1.00 73.44 366 THR A O 1
ATOM 2898 N N . LEU A 1 367 ? -17.244 7.102 -1.704 1.00 73.56 367 LEU A N 1
ATOM 2899 C CA . LEU A 1 367 ? -18.478 6.403 -1.369 1.00 73.56 367 LEU A CA 1
ATOM 2900 C C . LEU A 1 367 ? -19.664 7.307 -1.689 1.00 73.56 367 LEU A C 1
ATOM 2902 O O . LEU A 1 367 ? -19.802 8.378 -1.100 1.00 73.56 367 LEU A O 1
ATOM 2906 N N . SER A 1 368 ? -20.535 6.855 -2.584 1.00 66.88 368 SER A N 1
ATOM 2907 C CA . SER A 1 368 ? -21.784 7.539 -2.903 1.00 66.88 368 SER A CA 1
ATOM 2908 C C . SER A 1 368 ? -22.965 6.688 -2.419 1.00 66.88 368 SER A C 1
ATOM 2910 O O . SER A 1 368 ? -23.185 5.589 -2.941 1.00 66.88 368 SER A O 1
ATOM 2912 N N . PRO A 1 369 ? -23.731 7.138 -1.410 1.00 62.59 369 PRO A N 1
ATOM 2913 C CA . PRO A 1 369 ? -24.998 6.508 -1.073 1.00 62.59 369 PRO A CA 1
ATOM 2914 C C . PRO A 1 369 ? -25.994 6.698 -2.228 1.00 62.59 369 PRO A C 1
ATOM 2916 O O . PRO A 1 369 ? -26.004 7.736 -2.887 1.00 62.59 369 PRO A O 1
ATOM 2919 N N . HIS A 1 370 ? -26.886 5.724 -2.440 1.00 55.28 370 HIS A N 1
ATOM 2920 C CA . HIS A 1 370 ? -27.941 5.804 -3.466 1.00 55.28 370 HIS A CA 1
ATOM 2921 C C . HIS A 1 370 ? -28.895 7.009 -3.292 1.00 55.28 370 HIS A C 1
ATOM 2923 O O . HIS A 1 370 ? -29.634 7.343 -4.217 1.00 55.28 370 HIS A O 1
ATOM 2929 N N . TYR A 1 371 ? -28.878 7.661 -2.123 1.00 46.50 371 TYR A N 1
ATOM 2930 C CA . TYR A 1 371 ? -29.694 8.823 -1.776 1.00 46.50 371 TYR A CA 1
ATOM 2931 C C . TYR A 1 371 ? -28.832 10.089 -1.641 1.00 46.50 371 TYR A C 1
ATOM 2933 O O . TYR A 1 371 ? -28.466 10.476 -0.537 1.00 46.50 371 TYR A O 1
ATOM 2941 N N . GLY A 1 372 ? -28.524 10.730 -2.772 1.00 43.41 372 GLY A N 1
ATOM 2942 C CA . GLY A 1 372 ? -28.325 12.185 -2.912 1.00 43.41 372 GLY A CA 1
ATOM 2943 C C . GLY A 1 372 ? -27.100 12.870 -2.287 1.00 43.41 372 GLY A C 1
ATOM 2944 O O . GLY A 1 372 ? -26.665 13.880 -2.835 1.00 43.41 372 GLY A O 1
ATOM 2945 N N . ASP A 1 373 ? -26.516 12.356 -1.207 1.00 42.44 373 ASP A N 1
ATOM 2946 C CA . ASP A 1 373 ? -25.410 13.022 -0.513 1.00 42.44 373 ASP A CA 1
ATOM 2947 C C . ASP A 1 373 ? -24.061 12.447 -0.953 1.00 42.44 373 ASP A C 1
ATOM 2949 O O . ASP A 1 373 ? -23.648 11.378 -0.509 1.00 42.44 373 ASP A O 1
ATOM 2953 N N . MET A 1 374 ? -23.337 13.165 -1.816 1.00 39.72 374 MET A N 1
ATOM 2954 C CA . MET A 1 374 ? -21.922 12.877 -2.064 1.00 39.72 374 MET A CA 1
ATOM 2955 C C . MET A 1 374 ? -21.138 13.054 -0.757 1.00 39.72 374 MET A C 1
ATOM 2957 O O . MET A 1 374 ? -20.897 14.179 -0.318 1.00 39.72 374 MET A O 1
ATOM 2961 N N . LEU A 1 375 ? -20.720 11.951 -0.133 1.00 47.81 375 LEU A N 1
ATOM 2962 C CA . LEU A 1 375 ? -19.706 12.005 0.915 1.00 47.81 375 LEU A CA 1
ATOM 2963 C C . LEU A 1 375 ? -18.348 12.341 0.274 1.00 47.81 375 LEU A C 1
ATOM 2965 O O . LEU A 1 375 ? -18.093 11.948 -0.868 1.00 47.81 375 LEU A O 1
ATOM 2969 N N . PRO A 1 376 ? -17.472 13.089 0.969 1.00 44.50 376 PRO A N 1
ATOM 2970 C CA . PRO A 1 376 ? -16.177 13.466 0.420 1.00 44.50 376 PRO A CA 1
ATOM 2971 C C . PRO A 1 376 ? -15.346 12.230 0.058 1.00 44.50 376 PRO A C 1
ATOM 2973 O O . PRO A 1 376 ? -15.432 11.192 0.712 1.00 44.50 376 PRO A O 1
ATOM 2976 N N . VAL A 1 377 ? -14.515 12.373 -0.978 1.00 48.41 377 VAL A N 1
ATOM 2977 C CA . VAL A 1 377 ? -13.457 11.426 -1.349 1.00 48.41 377 VAL A CA 1
ATOM 2978 C C . VAL A 1 377 ? -12.604 11.154 -0.104 1.00 48.41 377 VAL A C 1
ATOM 2980 O O . VAL A 1 377 ? -11.800 11.996 0.297 1.00 48.41 377 VAL A O 1
ATOM 2983 N N . LEU A 1 378 ? -12.778 9.992 0.529 1.00 53.12 378 LEU A N 1
ATOM 2984 C CA . LEU A 1 378 ? -11.953 9.550 1.653 1.00 53.12 378 LEU A CA 1
ATOM 2985 C C . LEU A 1 378 ? -10.692 8.912 1.074 1.00 53.12 378 LEU A C 1
ATOM 2987 O O . LEU A 1 378 ? -10.482 7.704 1.141 1.00 53.12 378 LEU A O 1
ATOM 2991 N N . SER A 1 379 ? -9.873 9.740 0.433 1.00 49.94 379 SER A N 1
ATOM 2992 C CA . SER A 1 379 ? -8.551 9.329 -0.010 1.00 49.94 379 SER A CA 1
ATOM 2993 C C . SER A 1 379 ? -7.610 9.496 1.174 1.00 49.94 379 SER A C 1
ATOM 2995 O O . SER A 1 379 ? -7.312 10.619 1.572 1.00 49.94 379 SER A O 1
ATOM 2997 N N . GLU A 1 380 ? -7.119 8.368 1.681 1.00 61.53 380 GLU A N 1
ATOM 2998 C CA . GLU A 1 380 ? -5.899 8.228 2.485 1.00 61.53 380 GLU A CA 1
ATOM 2999 C C . GLU A 1 380 ? -6.056 8.125 4.011 1.00 61.53 380 GLU A C 1
ATOM 3001 O O . GLU A 1 380 ? -6.875 8.772 4.661 1.00 61.53 380 GLU A O 1
ATOM 3006 N N . VAL A 1 381 ? -5.160 7.315 4.588 1.00 67.81 381 VAL A N 1
ATOM 3007 C CA . VAL A 1 381 ? -4.923 7.158 6.030 1.00 67.81 381 VAL A CA 1
ATOM 3008 C C . VAL A 1 381 ? -4.705 8.527 6.677 1.00 67.81 381 VAL A C 1
ATOM 3010 O O . VAL A 1 381 ? -3.821 9.265 6.243 1.00 67.81 381 VAL A O 1
ATOM 3013 N N . ASP A 1 382 ? -5.464 8.868 7.722 1.00 81.06 382 ASP A N 1
ATOM 3014 C CA . ASP A 1 382 ? -5.337 10.137 8.456 1.00 81.06 382 ASP A CA 1
ATOM 3015 C C . ASP A 1 382 ? -4.011 10.206 9.241 1.00 81.06 382 ASP A C 1
ATOM 3017 O O . ASP A 1 382 ? -3.913 9.853 10.422 1.00 81.06 382 ASP A O 1
ATOM 3021 N N . ILE A 1 383 ? -2.963 10.653 8.544 1.00 89.38 383 ILE A N 1
ATOM 3022 C CA . ILE A 1 383 ? -1.598 10.767 9.068 1.00 89.38 383 ILE A CA 1
ATOM 3023 C C . ILE A 1 383 ? -1.542 11.773 10.211 1.00 89.38 383 ILE A C 1
ATOM 3025 O O . ILE A 1 383 ? -0.816 11.563 11.186 1.00 89.38 383 ILE A O 1
ATOM 3029 N N . PHE A 1 384 ? -2.299 12.867 10.106 1.00 91.56 384 PHE A N 1
ATOM 3030 C CA . PHE A 1 384 ? -2.318 13.890 11.136 1.00 91.56 384 PHE A CA 1
ATOM 3031 C C . PHE A 1 384 ? -2.812 13.312 12.459 1.00 91.56 384 PHE A C 1
ATOM 3033 O O . PHE A 1 384 ? -2.094 13.407 13.452 1.00 91.56 384 PHE A O 1
ATOM 3040 N N . THR A 1 385 ? -3.971 12.654 12.483 1.00 89.94 385 THR A N 1
ATOM 3041 C CA . THR A 1 385 ? -4.510 12.081 13.725 1.00 89.94 385 THR A CA 1
ATOM 3042 C C . THR A 1 385 ? -3.589 11.013 14.320 1.00 89.94 385 THR A C 1
ATOM 3044 O O . THR A 1 385 ? -3.413 10.973 15.540 1.00 89.94 385 THR A O 1
ATOM 3047 N N . CYS A 1 386 ? -2.945 10.195 13.480 1.00 91.81 386 CYS A N 1
ATOM 3048 C CA . CYS A 1 386 ? -2.014 9.158 13.935 1.00 91.81 386 CYS A CA 1
ATOM 3049 C C . CYS A 1 386 ? -0.724 9.740 14.540 1.00 91.81 386 CYS A C 1
ATOM 3051 O O . CYS A 1 386 ? -0.263 9.286 15.588 1.00 91.81 386 CYS A O 1
ATOM 3053 N N . LEU A 1 387 ? -0.126 10.748 13.894 1.00 92.81 387 LEU A N 1
ATOM 3054 C CA . LEU A 1 387 ? 1.195 11.262 14.270 1.00 92.81 387 LEU A CA 1
ATOM 3055 C C . LEU A 1 387 ? 1.152 12.478 15.192 1.00 92.81 387 LEU A C 1
ATOM 3057 O O . LEU A 1 387 ? 2.158 12.768 15.838 1.00 92.81 387 LEU A O 1
ATOM 3061 N N . PHE A 1 388 ? 0.024 13.183 15.299 1.00 91.81 388 PHE A N 1
ATOM 3062 C CA . PHE A 1 388 ? -0.089 14.378 16.138 1.00 91.81 388 PHE A CA 1
ATOM 3063 C C . PHE A 1 388 ? 0.357 14.159 17.598 1.00 91.81 388 PHE A C 1
ATOM 3065 O O . PHE A 1 388 ? 1.134 14.983 18.091 1.00 91.81 388 PHE A O 1
ATOM 3072 N N . PRO A 1 389 ? -0.006 13.049 18.284 1.00 90.38 389 PRO A N 1
ATOM 3073 C CA . PRO A 1 389 ? 0.439 12.789 19.659 1.00 90.38 389 PRO A CA 1
ATOM 3074 C C . PRO A 1 389 ? 1.961 12.704 19.822 1.00 90.38 389 PRO A C 1
ATOM 3076 O O . PRO A 1 389 ? 2.483 12.890 20.918 1.00 90.38 389 PRO A O 1
ATOM 3079 N N . VAL A 1 390 ? 2.674 12.413 18.734 1.00 92.06 390 VAL A N 1
ATOM 3080 C CA . VAL A 1 390 ? 4.127 12.239 18.691 1.00 92.06 390 VAL A CA 1
ATOM 3081 C C . VAL A 1 390 ? 4.777 13.178 17.677 1.00 92.06 390 VAL A C 1
ATOM 3083 O O . VAL A 1 390 ? 5.898 12.924 17.236 1.00 92.06 390 VAL A O 1
ATOM 3086 N N . ILE A 1 391 ? 4.113 14.292 17.336 1.00 91.75 391 ILE A N 1
ATOM 3087 C CA . ILE A 1 391 ? 4.528 15.175 16.236 1.00 91.75 391 ILE A CA 1
ATOM 3088 C C . ILE A 1 391 ? 5.919 15.766 16.450 1.00 91.75 391 ILE A C 1
ATOM 3090 O O . ILE A 1 391 ? 6.669 16.051 15.519 1.00 91.75 391 ILE A O 1
ATOM 3094 N N . GLU A 1 392 ? 6.307 15.919 17.709 1.00 90.81 392 GLU A N 1
ATOM 3095 C CA . GLU A 1 392 ? 7.645 16.347 18.046 1.00 90.81 392 GLU A CA 1
ATOM 3096 C C . GLU A 1 392 ? 8.692 15.349 17.517 1.00 90.81 392 GLU A C 1
ATOM 3098 O O . GLU A 1 392 ? 9.721 15.743 16.974 1.00 90.81 392 GLU A O 1
ATOM 3103 N N . HIS A 1 393 ? 8.422 14.054 17.554 1.00 91.94 393 HIS A N 1
ATOM 3104 C CA . HIS A 1 393 ? 9.385 13.017 17.205 1.00 91.94 393 HIS A CA 1
ATOM 3105 C C . HIS A 1 393 ? 9.352 12.573 15.733 1.00 91.94 393 HIS A C 1
ATOM 3107 O O . HIS A 1 393 ? 10.035 11.608 15.407 1.00 91.94 393 HIS A O 1
ATOM 3113 N N . ILE A 1 394 ? 8.637 13.264 14.834 1.00 92.56 394 ILE A N 1
ATOM 3114 C CA . ILE A 1 394 ? 8.414 12.810 13.439 1.00 92.56 394 ILE A CA 1
ATOM 3115 C C . ILE A 1 394 ? 9.683 12.436 12.664 1.00 92.56 394 ILE A C 1
ATOM 3117 O O . ILE A 1 394 ? 9.662 11.463 11.924 1.00 92.56 394 ILE A O 1
ATOM 3121 N N . HIS A 1 395 ? 10.798 13.147 12.859 1.00 92.88 395 HIS A N 1
ATOM 3122 C CA . HIS A 1 395 ? 12.061 12.844 12.169 1.00 92.88 395 HIS A CA 1
ATOM 3123 C C . HIS A 1 395 ? 12.712 11.564 12.710 1.00 92.88 395 HIS A C 1
ATOM 3125 O O . HIS A 1 395 ? 13.200 10.752 11.938 1.00 92.88 395 HIS A O 1
ATOM 3131 N N . ASN A 1 396 ? 12.648 11.345 14.030 1.00 94.25 396 ASN A N 1
ATOM 3132 C CA . ASN A 1 396 ? 13.106 10.097 14.647 1.00 94.25 396 ASN A CA 1
ATOM 3133 C C . ASN A 1 396 ? 12.261 8.921 14.148 1.00 94.25 396 ASN A C 1
ATOM 3135 O O . ASN A 1 396 ? 12.790 7.900 13.740 1.00 94.25 396 ASN A O 1
ATOM 3139 N N . ILE A 1 397 ? 10.938 9.094 14.128 1.00 96.06 397 ILE A N 1
ATOM 3140 C CA . ILE A 1 397 ? 10.012 8.081 13.618 1.00 96.06 397 ILE A CA 1
ATOM 3141 C C . ILE A 1 397 ? 10.338 7.748 12.158 1.00 96.06 397 ILE A C 1
ATOM 3143 O O . ILE A 1 397 ? 10.445 6.574 11.821 1.00 96.06 397 ILE A O 1
ATOM 3147 N N . TRP A 1 398 ? 10.554 8.760 11.315 1.00 96.75 398 TRP A N 1
ATOM 3148 C CA . TRP A 1 398 ? 10.957 8.558 9.925 1.00 96.75 398 TRP A CA 1
ATOM 3149 C C . TRP A 1 398 ? 12.281 7.798 9.802 1.00 96.75 398 TRP A C 1
ATOM 3151 O O . TRP A 1 398 ? 12.333 6.843 9.038 1.00 96.75 398 TRP A O 1
ATOM 3161 N N . GLU A 1 399 ? 13.310 8.133 10.592 1.00 96.31 399 GLU A N 1
ATOM 3162 C CA . GLU A 1 399 ? 14.574 7.378 10.610 1.00 96.31 399 GLU A CA 1
ATOM 3163 C C . GLU A 1 399 ? 14.351 5.901 10.975 1.00 96.31 399 GLU A C 1
ATOM 3165 O O . GLU A 1 399 ? 14.834 5.024 10.264 1.00 96.31 399 GLU A O 1
ATOM 3170 N N . LEU A 1 400 ? 13.588 5.623 12.042 1.00 96.88 400 LEU A N 1
ATOM 3171 C CA . LEU A 1 400 ? 13.302 4.257 12.506 1.00 96.88 400 LEU A CA 1
ATOM 3172 C C . LEU A 1 400 ? 12.542 3.436 11.460 1.00 96.88 400 LEU A C 1
ATOM 3174 O O . LEU A 1 400 ? 12.843 2.259 11.261 1.00 96.88 400 LEU A O 1
ATOM 3178 N N . VAL A 1 401 ? 11.564 4.050 10.790 1.00 97.62 401 VAL A N 1
ATOM 3179 C CA . VAL A 1 401 ? 10.799 3.402 9.719 1.00 97.62 401 VAL A CA 1
ATOM 3180 C C . VAL A 1 401 ? 11.676 3.187 8.487 1.00 97.62 401 VAL A C 1
ATOM 3182 O O . VAL A 1 401 ? 11.659 2.095 7.921 1.00 97.62 401 VAL A O 1
ATOM 3185 N N . LEU A 1 402 ? 12.477 4.183 8.095 1.00 97.44 402 LEU A N 1
ATOM 3186 C CA . LEU A 1 402 ? 13.382 4.113 6.946 1.00 97.44 402 LEU A CA 1
ATOM 3187 C C . LEU A 1 402 ? 14.381 2.968 7.091 1.00 97.44 402 LEU A C 1
ATOM 3189 O O . LEU A 1 402 ? 14.605 2.231 6.132 1.00 97.44 402 LEU A O 1
ATOM 3193 N N . THR A 1 403 ? 14.944 2.782 8.285 1.00 96.75 403 THR A N 1
ATOM 3194 C CA . THR A 1 403 ? 15.893 1.699 8.575 1.00 96.75 403 THR A CA 1
ATOM 3195 C C . THR A 1 403 ? 15.219 0.419 9.073 1.00 96.75 403 THR A C 1
ATOM 3197 O O . THR A 1 403 ? 15.919 -0.538 9.397 1.00 96.75 403 THR A O 1
ATOM 3200 N N . ALA A 1 404 ? 13.881 0.376 9.094 1.00 96.75 404 ALA A N 1
ATOM 3201 C CA . ALA A 1 404 ? 13.067 -0.759 9.529 1.00 96.75 404 ALA A CA 1
ATOM 3202 C C . ALA A 1 404 ? 13.499 -1.348 10.886 1.00 96.75 404 ALA A C 1
ATOM 3204 O O . ALA A 1 404 ? 13.603 -2.564 11.053 1.00 96.75 404 ALA A O 1
ATOM 3205 N N . GLU A 1 405 ? 13.777 -0.484 11.859 1.00 94.56 405 GLU A N 1
ATOM 3206 C CA . GLU A 1 405 ? 14.171 -0.917 13.202 1.00 94.56 405 GLU A CA 1
ATOM 3207 C C . GLU A 1 405 ? 13.009 -1.632 13.923 1.00 94.56 405 GLU A C 1
ATOM 3209 O O . GLU A 1 405 ? 11.846 -1.280 13.698 1.00 94.56 405 GLU A O 1
ATOM 3214 N N . PRO A 1 406 ? 13.289 -2.594 14.826 1.00 94.25 406 PRO A N 1
ATOM 3215 C CA . PRO A 1 406 ? 12.260 -3.247 15.637 1.00 94.25 406 PRO A CA 1
ATOM 3216 C C . PRO A 1 406 ? 11.479 -2.222 16.472 1.00 94.25 406 PRO A C 1
ATOM 3218 O O . PRO A 1 406 ? 12.050 -1.548 17.338 1.00 94.25 406 PRO A O 1
ATOM 3221 N N . LEU A 1 407 ? 10.173 -2.095 16.223 1.00 95.62 407 LEU A N 1
ATOM 3222 C CA . LEU A 1 407 ? 9.365 -0.980 16.722 1.00 95.62 407 LEU A CA 1
ATOM 3223 C C . LEU A 1 407 ? 8.036 -1.450 17.311 1.00 95.62 407 LEU A C 1
ATOM 3225 O O . LEU A 1 407 ? 7.233 -2.086 16.635 1.00 95.62 407 LEU A O 1
ATOM 3229 N N . VAL A 1 408 ? 7.761 -1.060 18.555 1.00 95.94 408 VAL A N 1
ATOM 3230 C CA . VAL A 1 408 ? 6.456 -1.286 19.190 1.00 95.94 408 VAL A CA 1
ATOM 3231 C C . VAL A 1 408 ? 5.649 0.007 19.179 1.00 95.94 408 VAL A C 1
ATOM 3233 O O . VAL A 1 408 ? 6.121 1.035 19.658 1.00 95.94 408 VAL A O 1
ATOM 3236 N N . VAL A 1 409 ? 4.418 -0.040 18.684 1.00 95.94 409 VAL A N 1
ATOM 3237 C CA . VAL A 1 409 ? 3.418 1.025 18.785 1.00 95.94 409 VAL A CA 1
ATOM 3238 C C . VAL A 1 409 ? 2.389 0.596 19.822 1.00 95.94 409 VAL A C 1
ATOM 3240 O O . VAL A 1 409 ? 1.652 -0.360 19.618 1.00 95.94 409 VAL A O 1
ATOM 3243 N N . MET A 1 410 ? 2.337 1.295 20.951 1.00 92.81 410 MET A N 1
ATOM 3244 C CA . MET A 1 410 ? 1.401 1.019 22.035 1.00 92.81 410 MET A CA 1
ATOM 3245 C C . MET A 1 410 ? 0.309 2.087 22.065 1.00 92.81 410 MET A C 1
ATOM 3247 O O . MET A 1 410 ? 0.606 3.262 22.288 1.00 92.81 410 MET A O 1
ATOM 3251 N N . GLY A 1 411 ? -0.942 1.677 21.852 1.00 90.25 411 GLY A N 1
ATOM 3252 C CA . GLY A 1 411 ? -2.121 2.549 21.896 1.00 90.25 411 GLY A CA 1
ATOM 3253 C C . GLY A 1 411 ? -3.184 2.069 22.885 1.00 90.25 411 GLY A C 1
ATOM 3254 O O . GLY A 1 411 ? -3.088 0.970 23.422 1.00 90.25 411 GLY A O 1
ATOM 3255 N N . SER A 1 412 ? -4.207 2.891 23.131 1.00 86.69 412 SER A N 1
ATOM 3256 C CA . SER A 1 412 ? -5.325 2.545 24.028 1.00 86.69 412 SER A CA 1
ATOM 3257 C C . SER A 1 412 ? -6.419 1.708 23.352 1.00 86.69 412 SER A C 1
ATOM 3259 O O . SER A 1 412 ? -7.168 1.001 24.030 1.00 86.69 412 SER A O 1
ATOM 3261 N N . THR A 1 413 ? -6.513 1.764 22.020 1.00 89.62 413 THR A N 1
ATOM 3262 C CA . THR A 1 413 ? -7.509 1.036 21.223 1.00 89.62 413 THR A CA 1
ATOM 3263 C C . THR A 1 413 ? -6.864 0.365 20.008 1.00 89.62 413 THR A C 1
ATOM 3265 O O . THR A 1 413 ? -5.863 0.872 19.483 1.00 89.62 413 THR A O 1
ATOM 3268 N N . PRO A 1 414 ? -7.428 -0.759 19.523 1.00 92.38 414 PRO A N 1
ATOM 3269 C CA . PRO A 1 414 ? -6.931 -1.418 18.318 1.00 92.38 414 PRO A CA 1
ATOM 3270 C C . PRO A 1 414 ? -7.084 -0.521 17.083 1.00 92.38 414 PRO A C 1
ATOM 3272 O O . PRO A 1 414 ? -6.216 -0.534 16.215 1.00 92.38 414 PRO A O 1
ATOM 3275 N N . THR A 1 415 ? -8.116 0.331 17.041 1.00 91.69 415 THR A N 1
ATOM 3276 C CA . THR A 1 415 ? -8.323 1.342 15.991 1.00 91.69 415 THR A CA 1
ATOM 3277 C C . THR A 1 415 ? -7.125 2.276 15.861 1.00 91.69 415 THR A C 1
ATOM 3279 O O . THR A 1 415 ? -6.531 2.379 14.792 1.00 91.69 415 THR A O 1
ATOM 3282 N N . MET A 1 416 ? -6.722 2.926 16.959 1.00 89.56 416 MET A N 1
ATOM 3283 C CA . MET A 1 416 ? -5.586 3.853 16.941 1.00 89.56 416 MET A CA 1
ATOM 3284 C C . MET A 1 416 ? -4.288 3.147 16.567 1.00 89.56 416 MET A C 1
ATOM 3286 O O . MET A 1 416 ? -3.461 3.693 15.837 1.00 89.56 416 MET A O 1
ATOM 3290 N N . CYS A 1 417 ? -4.100 1.942 17.098 1.00 91.69 417 CYS A N 1
ATOM 3291 C CA . CYS A 1 417 ? -2.873 1.196 16.922 1.00 91.69 417 CYS A CA 1
ATOM 3292 C C . CYS A 1 417 ? -2.695 0.721 15.473 1.00 91.69 417 CYS A C 1
ATOM 3294 O O . CYS A 1 417 ? -1.690 1.053 14.843 1.00 91.69 417 CYS A O 1
ATOM 3296 N N . SER A 1 418 ? -3.715 0.059 14.921 1.00 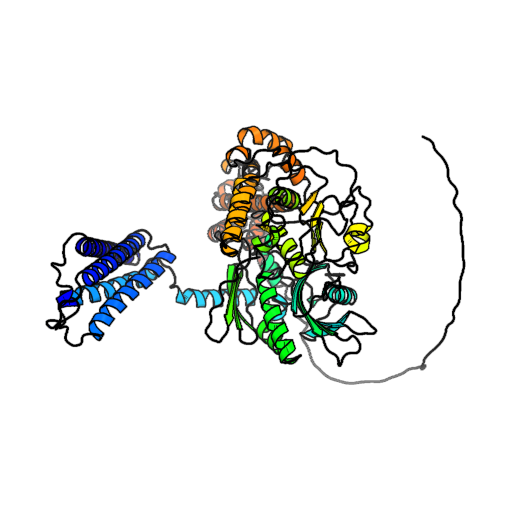94.88 418 SER A N 1
ATOM 3297 C CA . SER A 1 418 ? -3.721 -0.420 13.534 1.00 94.88 418 SER A CA 1
ATOM 3298 C C . SER A 1 418 ? -3.618 0.716 12.522 1.00 94.88 418 SER A C 1
ATOM 3300 O O . SER A 1 418 ? -2.804 0.630 11.601 1.00 94.88 418 SER A O 1
ATOM 3302 N N . ALA A 1 419 ? -4.340 1.821 12.734 1.00 93.81 419 ALA A N 1
ATOM 3303 C CA . ALA A 1 419 ? -4.227 3.013 11.898 1.00 93.81 419 ALA A CA 1
ATOM 3304 C C . ALA A 1 419 ? -2.821 3.629 11.952 1.00 93.81 419 ALA A C 1
ATOM 3306 O O . ALA A 1 419 ? -2.262 3.976 10.913 1.00 93.81 419 ALA A O 1
ATOM 3307 N N . THR A 1 420 ? -2.212 3.717 13.140 1.00 95.56 420 THR A N 1
ATOM 3308 C CA . THR A 1 420 ? -0.869 4.296 13.286 1.00 95.56 420 THR A CA 1
ATOM 3309 C C . THR A 1 420 ? 0.195 3.412 12.655 1.00 95.56 420 THR A C 1
ATOM 3311 O O . THR A 1 420 ? 1.019 3.920 11.905 1.00 95.56 420 THR A O 1
ATOM 3314 N N . VAL A 1 421 ? 0.182 2.099 12.903 1.00 96.75 421 VAL A N 1
ATOM 3315 C CA . VAL A 1 421 ? 1.123 1.172 12.254 1.00 96.75 421 VAL A CA 1
ATOM 3316 C C . VAL A 1 421 ? 0.979 1.254 10.737 1.00 96.75 421 VAL A C 1
ATOM 3318 O O . VAL A 1 421 ? 1.982 1.405 10.045 1.00 96.75 421 VAL A O 1
ATOM 3321 N N . GLN A 1 422 ? -0.254 1.261 10.218 1.00 94.12 422 GLN A N 1
ATOM 3322 C CA . GLN A 1 422 ? -0.493 1.436 8.787 1.00 94.12 422 GLN A CA 1
ATOM 3323 C C . GLN A 1 422 ? 0.078 2.763 8.274 1.00 94.12 422 GLN A C 1
ATOM 3325 O O . GLN A 1 422 ? 0.802 2.771 7.284 1.00 94.12 422 GLN A O 1
ATOM 3330 N N . CYS A 1 423 ? -0.178 3.870 8.973 1.00 94.06 423 CYS A N 1
ATOM 3331 C CA . CYS A 1 423 ? 0.377 5.182 8.647 1.00 94.06 423 CYS A CA 1
ATOM 3332 C C . CYS A 1 423 ? 1.910 5.161 8.602 1.00 94.06 423 CYS A C 1
ATOM 3334 O O . CYS A 1 423 ? 2.508 5.762 7.714 1.00 94.06 423 CYS A O 1
ATOM 3336 N N . LEU A 1 424 ? 2.565 4.485 9.545 1.00 96.25 424 LEU A N 1
ATOM 3337 C CA . LEU A 1 424 ? 4.022 4.415 9.594 1.00 96.25 424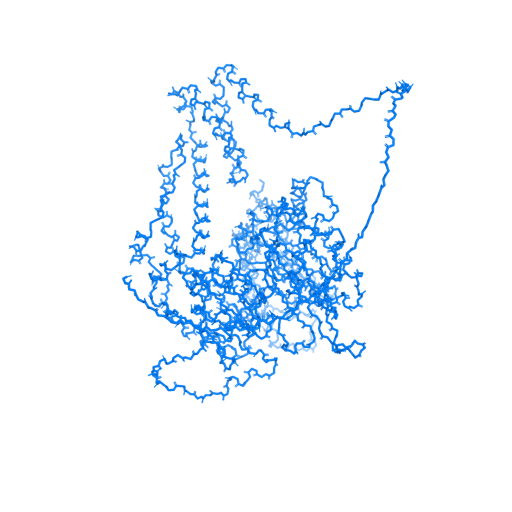 LEU A CA 1
ATOM 3338 C C . LEU A 1 424 ? 4.603 3.674 8.390 1.00 96.25 424 LEU A C 1
ATOM 3340 O O . LEU A 1 424 ? 5.644 4.084 7.896 1.00 96.25 424 LEU A O 1
ATOM 3344 N N . THR A 1 425 ? 3.927 2.658 7.849 1.00 93.50 425 THR A N 1
ATOM 3345 C CA . THR A 1 425 ? 4.409 1.985 6.626 1.00 93.50 425 THR A CA 1
ATOM 3346 C C . THR A 1 425 ? 4.442 2.903 5.396 1.00 93.50 425 THR A C 1
ATOM 3348 O O . THR A 1 425 ? 5.185 2.630 4.456 1.00 93.50 425 THR A O 1
ATOM 3351 N N . THR A 1 426 ? 3.702 4.021 5.407 1.00 90.81 426 THR A N 1
ATOM 3352 C CA . THR A 1 426 ? 3.581 4.930 4.255 1.00 90.81 426 THR A CA 1
ATOM 3353 C C . THR A 1 426 ? 4.453 6.187 4.349 1.00 90.81 426 THR A C 1
ATOM 3355 O O . THR A 1 426 ? 4.620 6.878 3.348 1.00 90.81 426 THR A O 1
ATOM 3358 N N . ILE A 1 427 ? 5.031 6.523 5.513 1.00 94.25 427 ILE A N 1
ATOM 3359 C CA . ILE A 1 427 ? 5.770 7.797 5.689 1.00 94.25 427 ILE A CA 1
ATOM 3360 C C . ILE A 1 427 ? 7.130 7.848 4.980 1.00 94.25 427 ILE A C 1
ATOM 3362 O O . ILE A 1 427 ? 7.773 8.890 4.986 1.00 94.25 427 ILE A O 1
ATOM 3366 N N . ILE A 1 428 ? 7.600 6.737 4.415 1.00 95.19 428 ILE A N 1
ATOM 3367 C CA . ILE A 1 428 ? 8.860 6.680 3.657 1.00 95.19 428 ILE A CA 1
ATOM 3368 C C . ILE A 1 428 ? 8.630 6.634 2.146 1.00 95.19 428 ILE A C 1
ATOM 3370 O O . ILE A 1 428 ? 9.557 6.349 1.393 1.00 95.19 428 ILE A O 1
ATOM 3374 N N . TYR A 1 429 ? 7.412 6.914 1.681 1.00 90.19 429 TYR A N 1
ATOM 3375 C CA . TYR A 1 429 ? 7.125 7.030 0.254 1.00 90.19 429 TYR A CA 1
ATOM 3376 C C . TYR A 1 429 ? 8.079 8.057 -0.408 1.00 90.19 429 TYR A C 1
ATOM 3378 O O . TYR A 1 429 ? 8.292 9.135 0.155 1.00 90.19 429 TYR A O 1
ATOM 3386 N N . PRO A 1 430 ? 8.692 7.758 -1.575 1.00 89.06 430 PRO A N 1
ATOM 3387 C CA . PRO A 1 430 ? 8.369 6.678 -2.517 1.00 89.06 430 PRO A CA 1
ATOM 3388 C C . PRO A 1 430 ? 9.057 5.324 -2.261 1.00 89.06 430 PRO A C 1
ATOM 3390 O O . PRO A 1 430 ? 8.895 4.408 -3.067 1.00 89.06 430 PRO A O 1
ATOM 3393 N N . LEU A 1 431 ? 9.814 5.155 -1.171 1.00 91.38 431 LEU A N 1
ATOM 3394 C CA . LEU A 1 431 ? 10.288 3.826 -0.770 1.00 91.38 431 LEU A CA 1
ATOM 3395 C C . LEU A 1 431 ? 9.124 2.993 -0.241 1.00 91.38 431 LEU A C 1
ATOM 3397 O O . LEU A 1 431 ? 8.201 3.500 0.393 1.00 91.38 431 LEU A O 1
ATOM 3401 N N . SER A 1 432 ? 9.200 1.688 -0.480 1.00 90.56 432 SER A N 1
ATOM 3402 C CA . SER A 1 432 ? 8.273 0.727 0.113 1.00 90.56 432 SER A CA 1
ATOM 3403 C C . SER A 1 432 ? 8.836 0.192 1.419 1.00 90.56 432 SER A C 1
ATOM 3405 O O . SER A 1 432 ? 10.019 -0.149 1.501 1.00 90.56 432 SER A O 1
ATOM 3407 N N . TYR A 1 433 ? 7.984 0.098 2.435 1.00 93.81 433 TYR A N 1
ATOM 3408 C CA . TYR A 1 433 ? 8.328 -0.585 3.673 1.00 93.81 433 TYR A CA 1
ATOM 3409 C C . TYR A 1 433 ? 8.333 -2.098 3.428 1.00 93.81 433 TYR A C 1
ATOM 3411 O O . TYR A 1 433 ? 7.305 -2.680 3.096 1.00 93.81 433 TYR A O 1
ATOM 3419 N N . CYS A 1 434 ? 9.503 -2.723 3.546 1.00 92.88 434 CYS A N 1
ATOM 3420 C CA . CYS A 1 434 ? 9.740 -4.118 3.162 1.00 92.88 434 CYS A CA 1
ATOM 3421 C C . CYS A 1 434 ? 9.896 -5.065 4.363 1.00 92.88 434 CYS A C 1
ATOM 3423 O O . CYS A 1 434 ? 10.094 -6.264 4.176 1.00 92.88 434 CYS A O 1
ATOM 3425 N N . ALA A 1 435 ? 9.873 -4.539 5.589 1.00 93.62 435 ALA A N 1
ATOM 3426 C CA . ALA A 1 435 ? 9.920 -5.341 6.809 1.00 93.62 435 ALA A CA 1
ATOM 3427 C C . ALA A 1 435 ? 8.521 -5.831 7.223 1.00 93.62 435 ALA A C 1
ATOM 3429 O O . ALA A 1 435 ? 7.505 -5.328 6.738 1.00 93.62 435 ALA A O 1
ATOM 3430 N N . ASP A 1 436 ? 8.462 -6.823 8.119 1.00 93.62 436 ASP A N 1
ATOM 3431 C CA . ASP A 1 436 ? 7.177 -7.329 8.609 1.00 93.62 436 ASP A CA 1
ATOM 3432 C C . ASP A 1 436 ? 6.487 -6.270 9.484 1.00 93.62 436 ASP A C 1
ATOM 3434 O O . ASP A 1 436 ? 7.122 -5.465 10.169 1.00 93.62 436 ASP A O 1
ATOM 3438 N N . TYR A 1 437 ? 5.162 -6.268 9.481 1.00 95.62 437 TYR A N 1
ATOM 3439 C CA . TYR A 1 437 ? 4.372 -5.407 10.344 1.00 95.62 437 TYR A CA 1
ATOM 3440 C C . TYR A 1 437 ? 3.052 -6.079 10.707 1.00 95.62 437 TYR A C 1
ATOM 3442 O O . TYR A 1 437 ? 2.422 -6.760 9.893 1.00 95.62 437 TYR A O 1
ATOM 3450 N N . ARG A 1 438 ? 2.627 -5.856 11.951 1.00 95.56 438 ARG A N 1
ATOM 3451 C CA . ARG A 1 438 ? 1.375 -6.352 12.525 1.00 95.56 438 ARG A CA 1
ATOM 3452 C C . ARG A 1 438 ? 0.575 -5.147 13.017 1.00 95.56 438 ARG A C 1
ATOM 3454 O O . ARG A 1 438 ? 0.863 -4.654 14.108 1.00 95.56 438 ARG A O 1
ATOM 3461 N N . PRO A 1 439 ? -0.391 -4.635 12.222 1.00 96.00 439 PRO A N 1
ATOM 3462 C CA . PRO A 1 439 ? -1.169 -3.450 12.589 1.00 96.00 439 PRO A CA 1
ATOM 3463 C C . PRO A 1 439 ? -1.856 -3.578 13.948 1.00 96.00 439 PRO A C 1
ATOM 3465 O O . PRO A 1 439 ? -1.860 -2.641 14.742 1.00 96.00 439 PRO A O 1
ATOM 3468 N N . PHE A 1 440 ? -2.369 -4.768 14.237 1.00 95.75 440 PHE A N 1
ATOM 3469 C CA . PHE A 1 440 ? -2.862 -5.142 15.547 1.00 95.75 440 PHE A CA 1
ATOM 3470 C C . PHE A 1 440 ? -2.338 -6.537 15.886 1.00 95.75 440 PHE A C 1
ATOM 3472 O O . PHE A 1 440 ? -2.428 -7.453 15.069 1.00 95.75 440 PHE A O 1
ATOM 3479 N N . TYR A 1 441 ? -1.736 -6.655 17.063 1.00 94.81 441 TYR A N 1
ATOM 3480 C CA . TYR A 1 441 ? -1.004 -7.817 17.536 1.00 94.81 441 TYR A CA 1
ATOM 3481 C C . TYR A 1 441 ? -1.400 -8.123 18.981 1.00 94.81 441 TYR A C 1
ATOM 3483 O O . TYR A 1 441 ? -1.452 -7.224 19.827 1.00 94.81 441 TYR A O 1
ATOM 3491 N N . THR A 1 442 ? -1.672 -9.395 19.263 1.00 93.00 442 THR A N 1
ATOM 3492 C CA . THR A 1 442 ? -2.168 -9.857 20.565 1.00 93.00 442 THR A CA 1
ATOM 3493 C C . THR A 1 442 ? -1.222 -10.878 21.177 1.00 93.00 442 THR A C 1
ATOM 3495 O O . THR A 1 442 ? -0.336 -11.427 20.520 1.00 93.00 442 THR A O 1
ATOM 3498 N N . ILE A 1 443 ? -1.395 -11.139 22.471 1.00 90.75 443 ILE A N 1
ATOM 3499 C CA . ILE A 1 443 ? -0.600 -12.145 23.192 1.00 90.75 443 ILE A CA 1
ATOM 3500 C C . ILE A 1 443 ? -0.863 -13.584 22.719 1.00 90.75 443 ILE A C 1
ATOM 3502 O O . ILE A 1 443 ? -0.124 -14.496 23.081 1.00 90.75 443 ILE A O 1
ATOM 3506 N N . HIS A 1 444 ? -1.929 -13.779 21.943 1.00 89.94 444 HIS A N 1
ATOM 3507 C CA . HIS A 1 444 ? -2.386 -15.070 21.443 1.00 89.94 444 HIS A CA 1
ATOM 3508 C C . HIS A 1 444 ? -1.877 -15.384 20.031 1.00 89.94 444 HIS A C 1
ATOM 3510 O O . HIS A 1 444 ? -2.178 -16.455 19.509 1.00 89.94 444 HIS A O 1
ATOM 3516 N N . ASP A 1 445 ? -1.121 -14.473 19.410 1.00 89.94 445 ASP A N 1
ATOM 3517 C CA . ASP A 1 445 ? -0.513 -14.712 18.102 1.00 89.94 445 ASP A CA 1
ATOM 3518 C C . ASP A 1 445 ? 0.466 -15.900 18.168 1.00 89.94 445 ASP A C 1
ATOM 3520 O O . ASP A 1 445 ? 1.193 -16.080 19.153 1.00 89.94 445 ASP A O 1
ATOM 3524 N N . SER A 1 446 ? 0.494 -16.717 17.112 1.00 86.19 446 SER A N 1
ATOM 3525 C CA . SER A 1 446 ? 1.371 -17.888 17.024 1.00 86.19 446 SER A CA 1
ATOM 3526 C C . SER A 1 446 ? 2.850 -17.525 17.149 1.00 86.19 446 SER A C 1
ATOM 3528 O O . SER A 1 446 ? 3.623 -18.298 17.716 1.00 86.19 446 SER A O 1
ATOM 3530 N N . ASP A 1 447 ? 3.227 -16.331 16.688 1.00 88.31 447 ASP A N 1
ATOM 3531 C CA . ASP A 1 447 ? 4.612 -15.860 16.661 1.00 88.31 447 ASP A CA 1
ATOM 3532 C C . ASP A 1 447 ? 5.040 -15.245 18.015 1.00 88.31 447 ASP A C 1
ATOM 3534 O O . ASP A 1 447 ? 6.187 -14.828 18.192 1.00 88.31 447 ASP A O 1
ATOM 3538 N N . PHE A 1 448 ? 4.147 -15.203 19.017 1.00 89.25 448 PHE A N 1
ATOM 3539 C CA . PHE A 1 448 ? 4.386 -14.526 20.297 1.00 89.25 448 PHE A CA 1
ATOM 3540 C C . PHE A 1 448 ? 5.591 -15.052 21.064 1.00 89.25 448 PHE A C 1
ATOM 3542 O O . PHE A 1 448 ? 6.380 -14.259 21.589 1.00 89.25 448 PHE A O 1
ATOM 3549 N N . LYS A 1 449 ? 5.766 -16.373 21.122 1.00 87.31 449 LYS A N 1
ATOM 3550 C CA . LYS A 1 449 ? 6.900 -16.983 21.829 1.00 87.31 449 LYS A CA 1
ATOM 3551 C C . LYS A 1 449 ? 8.231 -16.624 21.171 1.00 87.31 449 LYS A C 1
ATOM 3553 O O . LYS A 1 449 ? 9.186 -16.332 21.885 1.00 87.31 449 LYS A O 1
ATOM 3558 N N . ASP A 1 450 ? 8.270 -16.562 19.846 1.00 85.75 450 ASP A N 1
ATOM 3559 C CA . ASP A 1 450 ? 9.486 -16.261 19.089 1.00 85.75 450 ASP A CA 1
ATOM 3560 C C . ASP A 1 450 ? 9.842 -14.771 19.198 1.00 85.75 450 ASP A C 1
ATOM 3562 O O . ASP A 1 450 ? 10.985 -14.406 19.486 1.00 85.75 450 ASP A O 1
ATOM 3566 N N . ILE A 1 451 ? 8.837 -13.899 19.076 1.00 86.88 451 ILE A N 1
ATOM 3567 C CA . ILE A 1 451 ? 8.982 -12.440 19.175 1.00 86.88 451 ILE A CA 1
ATOM 3568 C C . ILE A 1 451 ? 9.404 -12.002 20.588 1.00 86.88 451 ILE A C 1
ATOM 3570 O O . ILE A 1 451 ? 10.182 -11.058 20.733 1.00 86.88 451 ILE A O 1
ATOM 3574 N N . THR A 1 452 ? 8.913 -12.672 21.637 1.00 85.38 452 THR A N 1
ATOM 3575 C CA . THR A 1 452 ? 9.227 -12.319 23.036 1.00 85.38 452 THR A CA 1
ATOM 3576 C C . THR A 1 452 ? 10.416 -13.073 23.628 1.00 85.38 452 THR A C 1
ATOM 3578 O O . THR A 1 452 ? 11.068 -12.543 24.527 1.00 85.38 452 THR A O 1
ATOM 3581 N N . GLY A 1 453 ? 10.699 -14.288 23.150 1.00 77.12 453 GLY A N 1
ATOM 3582 C CA . GLY A 1 453 ? 11.775 -15.155 23.640 1.00 77.12 453 GLY A CA 1
ATOM 3583 C C . GLY A 1 453 ? 13.139 -14.907 22.996 1.00 77.12 453 GLY A C 1
ATOM 3584 O O . GLY A 1 453 ? 14.142 -15.426 23.485 1.00 77.12 453 GLY A O 1
ATOM 3585 N N . SER A 1 454 ? 13.198 -14.117 21.921 1.00 64.38 454 SER A N 1
ATOM 3586 C CA . SER A 1 454 ? 14.445 -13.768 21.239 1.00 64.38 454 SER A CA 1
ATOM 3587 C C . SER A 1 454 ? 15.441 -13.105 22.203 1.00 64.38 454 SER A C 1
ATOM 3589 O O . SER A 1 454 ? 15.210 -12.007 22.710 1.00 64.38 454 SER A O 1
ATOM 3591 N N . ASN A 1 455 ? 16.584 -13.759 22.446 1.00 61.44 455 ASN A N 1
ATOM 3592 C CA . ASN A 1 455 ? 17.709 -13.142 23.147 1.00 61.44 455 ASN A CA 1
ATOM 3593 C C . ASN A 1 455 ? 18.115 -11.849 22.413 1.00 61.44 455 ASN A C 1
ATOM 3595 O O . ASN A 1 455 ? 18.130 -11.805 21.185 1.00 61.44 455 ASN A O 1
ATOM 3599 N N . SER A 1 456 ? 18.484 -10.805 23.165 1.00 60.84 456 SER A N 1
ATOM 3600 C CA . SER A 1 456 ? 18.737 -9.429 22.685 1.00 60.84 456 SER A CA 1
ATOM 3601 C C . SER A 1 456 ? 19.712 -9.274 21.498 1.00 60.84 456 SER A C 1
ATOM 3603 O O . SER A 1 456 ? 19.863 -8.162 20.996 1.00 60.84 456 SER A O 1
ATOM 3605 N N . SER A 1 457 ? 20.417 -10.324 21.071 1.00 62.50 457 SER A N 1
ATOM 3606 C CA . SER A 1 457 ? 21.463 -10.266 20.048 1.00 62.50 457 SER A CA 1
ATOM 3607 C C . SER A 1 457 ? 20.953 -10.187 18.604 1.00 62.50 457 SER A C 1
ATOM 3609 O O . SER A 1 457 ? 21.712 -9.741 17.749 1.00 62.50 457 SER A O 1
ATOM 3611 N N . ALA A 1 458 ? 19.709 -10.589 18.308 1.00 69.75 458 ALA A N 1
ATOM 3612 C CA . ALA A 1 458 ? 19.142 -10.496 16.956 1.00 69.75 458 ALA A CA 1
ATOM 3613 C C . ALA A 1 458 ? 17.611 -10.352 16.993 1.00 69.75 458 ALA A C 1
ATOM 3615 O O . ALA A 1 458 ? 16.878 -11.333 16.904 1.00 69.75 458 ALA A O 1
ATOM 3616 N N . LEU A 1 459 ? 17.131 -9.117 17.152 1.00 82.31 459 LEU A N 1
ATOM 3617 C CA . LEU A 1 459 ? 15.699 -8.821 17.093 1.00 82.31 459 LEU A CA 1
ATOM 3618 C C . LEU A 1 459 ? 15.203 -8.796 15.639 1.00 82.31 459 LEU A C 1
ATOM 3620 O O . LEU A 1 459 ? 15.912 -8.273 14.776 1.00 82.31 459 LEU A O 1
ATOM 3624 N N . PRO A 1 460 ? 13.991 -9.306 15.359 1.00 87.38 460 PRO A N 1
ATOM 3625 C CA . PRO A 1 460 ? 13.416 -9.237 14.022 1.00 87.38 460 PRO A CA 1
ATOM 3626 C C . PRO A 1 460 ? 13.102 -7.786 13.635 1.00 87.38 460 PRO A C 1
ATOM 3628 O O . PRO A 1 460 ? 12.590 -7.014 14.447 1.00 87.38 460 PRO A O 1
ATOM 3631 N N . ASN A 1 461 ? 13.355 -7.423 12.375 1.00 92.62 461 ASN A N 1
ATOM 3632 C CA . ASN A 1 461 ? 12.862 -6.176 11.790 1.00 92.62 461 ASN A CA 1
ATOM 3633 C C . ASN A 1 461 ? 11.340 -6.282 11.618 1.00 92.62 461 ASN A C 1
ATOM 3635 O O . ASN A 1 461 ? 10.855 -6.766 10.594 1.00 92.62 461 ASN A O 1
ATOM 3639 N N . ILE A 1 462 ? 10.599 -5.896 12.655 1.00 94.06 462 ILE A N 1
ATOM 3640 C CA . ILE A 1 462 ? 9.139 -5.949 12.672 1.00 94.06 462 ILE A CA 1
ATOM 3641 C C . ILE A 1 462 ? 8.548 -4.765 13.435 1.00 94.06 462 ILE A C 1
ATOM 3643 O O . ILE A 1 462 ? 9.078 -4.328 14.463 1.00 94.06 462 ILE A O 1
ATOM 3647 N N . MET A 1 463 ? 7.420 -4.267 12.933 1.00 96.81 463 MET A N 1
ATOM 3648 C CA . MET A 1 463 ? 6.604 -3.263 13.607 1.00 96.81 463 MET A CA 1
ATOM 3649 C C . MET A 1 463 ? 5.358 -3.901 14.226 1.00 96.81 463 MET A C 1
ATOM 3651 O O . MET A 1 463 ? 4.583 -4.552 13.528 1.00 96.81 463 MET A O 1
ATOM 3655 N N . LEU A 1 464 ? 5.140 -3.702 15.526 1.00 96.44 464 LEU A N 1
ATOM 3656 C CA . LEU A 1 464 ? 4.034 -4.315 16.267 1.00 96.44 464 LEU A CA 1
ATOM 3657 C C . LEU A 1 464 ? 3.089 -3.261 16.825 1.00 96.44 464 LEU A C 1
ATOM 3659 O O . LEU A 1 464 ? 3.506 -2.415 17.614 1.00 96.44 464 LEU A O 1
ATOM 3663 N N . GLY A 1 465 ? 1.813 -3.352 16.468 1.00 96.50 465 GLY A N 1
ATOM 3664 C CA . GLY A 1 465 ? 0.754 -2.575 17.086 1.00 96.50 465 GLY A CA 1
ATOM 3665 C C . GLY A 1 465 ? 0.095 -3.332 18.233 1.00 96.50 465 GLY A C 1
ATOM 3666 O O . GLY A 1 465 ? -0.551 -4.348 18.007 1.00 96.50 465 GLY A O 1
ATOM 3667 N N . VAL A 1 466 ? 0.224 -2.841 19.465 1.00 94.50 466 VAL A N 1
ATOM 3668 C CA . VAL A 1 466 ? -0.308 -3.496 20.664 1.00 94.50 466 VAL A CA 1
ATOM 3669 C C . VAL A 1 466 ? -1.169 -2.564 21.512 1.00 94.50 466 VAL A C 1
ATOM 3671 O O . VAL A 1 466 ? -0.899 -1.368 21.645 1.00 94.50 466 VAL A O 1
ATOM 3674 N N . THR A 1 467 ? -2.186 -3.129 22.159 1.00 91.88 467 THR A N 1
ATOM 3675 C CA . THR A 1 467 ? -3.026 -2.412 23.138 1.00 91.88 467 THR A CA 1
ATOM 3676 C C . THR A 1 467 ? -2.823 -2.893 24.566 1.00 91.88 467 THR A C 1
ATOM 3678 O O . THR A 1 467 ? -3.191 -2.204 25.518 1.00 91.88 467 THR A O 1
ATOM 3681 N N . ASN A 1 468 ? -2.274 -4.094 24.738 1.00 89.94 468 ASN A N 1
ATOM 3682 C CA . ASN A 1 468 ? -2.171 -4.737 26.036 1.00 89.94 468 ASN A CA 1
ATOM 3683 C C . ASN A 1 468 ? -0.925 -4.249 26.797 1.00 89.94 468 ASN A C 1
ATOM 3685 O O . ASN A 1 468 ? 0.201 -4.426 26.322 1.00 89.94 468 ASN A O 1
ATOM 3689 N N . PRO A 1 469 ? -1.077 -3.661 28.001 1.00 85.69 469 PRO A N 1
ATOM 3690 C CA . PRO A 1 469 ? 0.056 -3.206 28.804 1.00 85.69 469 PRO A CA 1
ATOM 3691 C C . PRO A 1 469 ? 1.073 -4.302 29.141 1.00 85.69 469 PRO A C 1
ATOM 3693 O O . PRO A 1 469 ? 2.236 -3.989 29.406 1.00 85.69 469 PRO A O 1
ATOM 3696 N N . PHE A 1 470 ? 0.671 -5.578 29.107 1.00 88.31 470 PHE A N 1
ATOM 3697 C CA . PHE A 1 470 ? 1.562 -6.720 29.314 1.00 88.31 470 PHE A CA 1
ATOM 3698 C C . PHE A 1 470 ? 2.776 -6.701 28.375 1.00 88.31 470 PHE A C 1
ATOM 3700 O O . PHE A 1 470 ? 3.895 -7.012 28.803 1.00 88.31 470 PHE A O 1
ATOM 3707 N N . PHE A 1 471 ? 2.595 -6.232 27.135 1.00 89.69 471 PHE A N 1
ATOM 3708 C CA . PHE A 1 471 ? 3.683 -6.072 26.170 1.00 89.69 471 PHE A CA 1
ATOM 3709 C C . PHE A 1 471 ? 4.798 -5.162 26.670 1.00 89.69 471 PHE A C 1
ATOM 3711 O O . PHE A 1 471 ? 5.949 -5.341 26.282 1.00 89.69 471 PHE A O 1
ATOM 3718 N N . GLY A 1 472 ? 4.503 -4.238 27.588 1.00 83.31 472 GLY A N 1
ATOM 3719 C CA . GLY A 1 472 ? 5.534 -3.387 28.155 1.00 83.31 472 GLY A CA 1
ATOM 3720 C C . GLY A 1 472 ? 6.549 -4.140 29.015 1.00 83.31 472 GLY A C 1
ATOM 3721 O O . GLY A 1 472 ? 7.717 -3.761 29.088 1.00 83.31 472 GLY A O 1
ATOM 3722 N N . LYS A 1 473 ? 6.135 -5.247 29.638 1.00 85.69 473 LYS A N 1
ATOM 3723 C CA . LYS A 1 473 ? 7.059 -6.141 30.338 1.00 85.69 473 LYS A CA 1
ATOM 3724 C C . LYS A 1 473 ? 7.697 -7.133 29.367 1.00 85.69 473 LYS A C 1
ATOM 3726 O O . LYS A 1 473 ? 8.918 -7.295 29.396 1.00 85.69 473 LYS A O 1
ATOM 3731 N N . ALA A 1 474 ? 6.886 -7.757 28.511 1.00 87.81 474 ALA A N 1
ATOM 3732 C CA . ALA A 1 474 ? 7.333 -8.803 27.590 1.00 87.81 474 ALA A CA 1
ATOM 3733 C C . ALA A 1 474 ? 8.386 -8.300 26.584 1.00 87.81 474 ALA A C 1
ATOM 3735 O O . ALA A 1 474 ? 9.396 -8.959 26.363 1.00 87.81 474 ALA A O 1
ATOM 3736 N N . LEU A 1 475 ? 8.208 -7.089 26.054 1.00 89.19 475 LEU A N 1
ATOM 3737 C CA . LEU A 1 475 ? 9.099 -6.468 25.068 1.00 89.19 475 LEU A CA 1
ATOM 3738 C C . LEU A 1 475 ? 10.027 -5.423 25.705 1.00 89.19 475 LEU A C 1
ATOM 3740 O O . LEU A 1 475 ? 10.522 -4.520 25.039 1.00 89.19 475 LEU A O 1
ATOM 3744 N N . SER A 1 476 ? 10.297 -5.531 27.011 1.00 84.88 476 SER A N 1
ATOM 3745 C CA . SER A 1 476 ? 11.118 -4.550 27.743 1.00 84.88 476 SER A CA 1
ATOM 3746 C C . SER A 1 476 ? 12.553 -4.402 27.214 1.00 84.88 476 SER A C 1
ATOM 3748 O O . SER A 1 476 ? 13.171 -3.346 27.378 1.00 84.88 476 SER A O 1
ATOM 3750 N N . HIS A 1 477 ? 13.061 -5.448 26.561 1.00 85.19 477 HIS A N 1
ATOM 3751 C CA . HIS A 1 477 ? 14.371 -5.503 25.922 1.00 85.19 477 HIS A CA 1
ATOM 3752 C C . HIS A 1 477 ? 14.410 -4.809 24.546 1.00 85.19 477 HIS A C 1
ATOM 3754 O O . HIS A 1 477 ? 15.498 -4.543 24.035 1.00 85.19 477 HIS A O 1
ATOM 3760 N N . TRP A 1 478 ? 13.258 -4.458 23.959 1.00 90.19 478 TRP A N 1
ATOM 3761 C CA . TRP A 1 478 ? 13.196 -3.852 22.629 1.00 90.19 478 TRP A CA 1
ATOM 3762 C C . TRP A 1 478 ? 13.761 -2.420 22.605 1.00 90.19 478 TRP A C 1
ATOM 3764 O O . TRP A 1 478 ? 13.717 -1.684 23.605 1.00 90.19 478 TRP A O 1
ATOM 3774 N N . PRO A 1 479 ? 14.338 -1.995 21.467 1.00 90.81 479 PRO A N 1
ATOM 3775 C CA . PRO A 1 479 ? 15.032 -0.719 21.367 1.00 90.81 479 PRO A CA 1
ATOM 3776 C C . PRO A 1 479 ? 14.089 0.480 21.247 1.00 90.81 479 PRO A C 1
ATOM 3778 O O . PRO A 1 479 ? 14.440 1.556 21.746 1.00 90.81 479 PRO A O 1
ATOM 3781 N N . HIS A 1 480 ? 12.908 0.300 20.644 1.00 93.88 480 HIS A N 1
ATOM 3782 C CA . HIS A 1 480 ? 12.030 1.403 20.262 1.00 93.88 480 HIS A CA 1
ATOM 3783 C C . HIS A 1 480 ? 10.564 1.163 20.640 1.00 93.88 480 HIS A C 1
ATOM 3785 O O . HIS A 1 480 ? 9.979 0.126 20.327 1.00 93.88 480 HIS A O 1
ATOM 3791 N N . LEU A 1 481 ? 9.964 2.167 21.281 1.00 93.88 481 LEU A N 1
ATOM 3792 C CA . LEU A 1 481 ? 8.552 2.212 21.650 1.00 93.88 481 LEU A CA 1
ATOM 3793 C C . LEU A 1 481 ? 7.958 3.574 21.278 1.00 93.88 481 LEU A C 1
ATOM 3795 O O . LEU A 1 481 ? 8.456 4.615 21.709 1.00 93.88 481 LEU A O 1
ATOM 3799 N N . ILE A 1 482 ? 6.846 3.559 20.554 1.00 94.44 482 ILE A N 1
ATOM 3800 C CA . ILE A 1 482 ? 5.945 4.694 20.370 1.00 94.44 482 ILE A CA 1
ATOM 3801 C C . ILE A 1 482 ? 4.762 4.475 21.301 1.00 94.44 482 ILE A C 1
ATOM 3803 O O . ILE A 1 482 ? 4.042 3.491 21.162 1.00 94.44 482 ILE A O 1
ATOM 3807 N N . ARG A 1 483 ? 4.542 5.387 22.248 1.00 91.12 483 ARG A N 1
ATOM 3808 C CA . ARG A 1 483 ? 3.344 5.374 23.090 1.00 91.12 483 ARG A CA 1
ATOM 3809 C C . ARG A 1 483 ? 2.391 6.466 22.634 1.00 91.12 483 ARG A C 1
ATOM 3811 O O . ARG A 1 483 ? 2.706 7.653 22.734 1.00 91.12 483 ARG A O 1
ATOM 3818 N N . LEU A 1 484 ? 1.229 6.044 22.157 1.00 87.62 484 LEU A N 1
ATOM 3819 C CA . LEU A 1 484 ? 0.118 6.911 21.797 1.00 87.62 484 LEU A CA 1
ATOM 3820 C C . LEU A 1 484 ? -0.669 7.232 23.075 1.00 87.62 484 LEU A C 1
ATOM 3822 O O . LEU A 1 484 ? -0.877 6.359 23.915 1.00 87.62 484 LEU A O 1
ATOM 3826 N N . GLY A 1 485 ? -1.051 8.495 23.263 1.00 72.12 485 GLY A N 1
ATOM 3827 C CA . GLY A 1 485 ? -1.908 8.887 24.387 1.00 72.12 485 GLY A CA 1
ATOM 3828 C C . GLY A 1 485 ? -3.339 8.393 24.231 1.00 72.12 485 GLY A C 1
ATOM 3829 O O . GLY A 1 485 ? -3.729 7.977 23.144 1.00 72.12 485 GLY A O 1
ATOM 3830 N N . GLU A 1 486 ? -4.141 8.495 25.289 1.00 64.50 486 GLU A N 1
ATOM 3831 C CA . GLU A 1 486 ? -5.591 8.333 25.160 1.00 64.50 486 GLU A CA 1
ATOM 3832 C C . GLU A 1 486 ? -6.163 9.428 24.249 1.00 64.50 486 GLU A C 1
ATOM 3834 O O . GLU A 1 486 ? -5.978 10.623 24.493 1.00 64.50 486 GLU A O 1
ATOM 3839 N N . GLN A 1 487 ? -6.871 9.024 23.190 1.00 50.00 487 GLN A N 1
ATOM 3840 C CA . GLN A 1 487 ? -7.721 9.933 22.428 1.00 50.00 487 GLN A CA 1
ATOM 3841 C C . GLN A 1 487 ? -8.912 10.344 23.298 1.00 50.00 487 GLN A C 1
ATOM 3843 O O . GLN A 1 487 ? -9.833 9.562 23.518 1.00 50.00 487 GLN A O 1
ATOM 3848 N N . GLN A 1 488 ? -8.918 11.587 23.778 1.00 40.94 488 GLN A N 1
ATOM 3849 C CA . GLN A 1 488 ? -10.139 12.192 24.304 1.00 40.94 488 GLN A CA 1
ATOM 3850 C C . GLN A 1 488 ? -11.009 12.655 23.127 1.00 40.94 488 GLN A C 1
ATOM 3852 O O . GLN A 1 488 ? -10.609 13.509 22.336 1.00 40.94 488 GLN A O 1
ATOM 3857 N N . THR A 1 489 ? -12.199 12.070 23.008 1.00 32.19 489 THR A N 1
ATOM 3858 C CA . THR A 1 489 ? -13.234 12.380 22.010 1.00 32.19 489 THR A CA 1
ATOM 3859 C C . THR A 1 489 ? -13.508 13.886 21.887 1.00 32.19 489 THR A C 1
ATOM 3861 O O . THR A 1 489 ? -13.831 14.523 22.886 1.00 32.19 489 THR A O 1
ATOM 3864 N N . ASN A 1 490 ? -13.387 14.426 20.665 1.00 35.03 490 ASN A N 1
ATOM 3865 C CA . ASN A 1 490 ? -13.985 15.626 20.032 1.00 35.03 490 ASN A CA 1
ATOM 3866 C C . ASN A 1 490 ? -14.556 16.819 20.848 1.00 35.03 490 ASN A C 1
ATOM 3868 O O . ASN A 1 490 ? -15.343 17.595 20.312 1.00 35.03 490 ASN A O 1
ATOM 3872 N N . GLY A 1 491 ? -14.124 17.069 22.085 1.00 35.56 491 GLY A N 1
ATOM 3873 C CA . GLY A 1 491 ? -14.606 18.202 22.892 1.00 35.56 491 GLY A CA 1
ATOM 3874 C C . GLY A 1 491 ? -13.532 19.040 23.586 1.00 35.56 491 GLY A C 1
ATOM 3875 O O . GLY A 1 491 ? -13.826 20.152 24.015 1.00 35.56 491 GLY A O 1
ATOM 3876 N N . GLN A 1 492 ? -12.287 18.560 23.706 1.00 38.62 492 GLN A N 1
ATOM 3877 C CA . GLN A 1 492 ? -11.271 19.205 24.559 1.00 38.62 492 GLN A CA 1
ATOM 3878 C C . GLN A 1 492 ? -9.864 19.284 23.942 1.00 38.62 492 GLN A C 1
ATOM 3880 O O . GLN A 1 492 ? -8.858 19.255 24.645 1.00 38.62 492 GLN A O 1
ATOM 3885 N N . MET A 1 493 ? -9.759 19.529 22.631 1.00 42.03 493 MET A N 1
ATOM 3886 C CA . MET A 1 493 ? -8.477 19.929 22.013 1.00 42.03 493 MET A CA 1
ATOM 3887 C C . MET A 1 493 ? -7.900 21.229 22.635 1.00 42.03 493 MET A C 1
ATOM 3889 O O . MET A 1 493 ? -6.713 21.523 22.512 1.00 42.03 493 MET A O 1
ATOM 3893 N N . GLY A 1 494 ? -8.719 22.003 23.359 1.00 38.28 494 GLY A N 1
ATOM 3894 C CA . GLY A 1 494 ? -8.309 23.232 24.044 1.00 38.28 494 GLY A CA 1
ATOM 3895 C C . GLY A 1 494 ? -7.428 23.045 25.288 1.00 38.28 494 GLY A C 1
ATOM 3896 O O . GLY A 1 494 ? -6.753 23.995 25.675 1.00 38.28 494 GLY A O 1
ATOM 3897 N N . GLN A 1 495 ? -7.378 21.862 25.915 1.00 39.28 495 GLN A N 1
ATOM 3898 C CA . GLN A 1 495 ? -6.694 21.714 27.212 1.00 39.28 495 GLN A CA 1
ATOM 3899 C C . GLN A 1 495 ? -5.195 21.381 27.112 1.00 39.28 495 GLN A C 1
ATOM 3901 O O . GLN A 1 495 ? -4.433 21.738 28.009 1.00 39.28 495 GLN A O 1
ATOM 3906 N N . ILE A 1 496 ? -4.729 20.817 25.989 1.00 45.16 496 ILE A N 1
ATOM 3907 C CA . ILE A 1 496 ? -3.284 20.648 25.715 1.00 45.16 496 ILE A CA 1
ATOM 3908 C C . ILE A 1 496 ? -2.621 22.011 25.419 1.00 45.16 496 ILE A C 1
ATOM 3910 O O . ILE A 1 496 ? -1.417 22.190 25.597 1.00 45.16 496 ILE A O 1
ATOM 3914 N N . LEU A 1 497 ? -3.418 23.013 25.038 1.00 43.19 497 LEU A N 1
ATOM 3915 C CA . LEU A 1 497 ? -2.968 24.362 24.689 1.00 43.19 497 LEU A CA 1
ATOM 3916 C C . LEU A 1 497 ? -2.897 25.331 25.885 1.00 43.19 497 LEU A C 1
ATOM 3918 O O . LEU A 1 497 ? -2.373 26.431 25.735 1.00 43.19 497 LEU A O 1
ATOM 3922 N N . GLY A 1 498 ? -3.368 24.926 27.072 1.00 29.72 498 GLY A N 1
ATOM 3923 C CA . GLY A 1 498 ? -3.446 25.773 28.275 1.00 29.72 498 GLY A CA 1
ATOM 3924 C C . GLY A 1 498 ? -2.321 25.592 29.304 1.00 29.72 498 GLY A C 1
ATOM 3925 O O . GLY A 1 498 ? -2.408 26.133 30.403 1.00 29.72 498 GLY A O 1
ATOM 3926 N N . GLY A 1 499 ? -1.275 24.823 28.995 1.00 30.12 499 GLY A N 1
ATOM 3927 C CA . GLY A 1 499 ? -0.224 24.453 29.949 1.00 30.12 499 GLY A CA 1
ATOM 3928 C C . GLY A 1 499 ? 1.147 25.051 29.646 1.00 30.12 499 GLY A C 1
ATOM 3929 O O . GLY A 1 499 ? 2.119 24.309 29.524 1.00 30.12 499 GLY A O 1
ATOM 3930 N N . THR A 1 500 ? 1.274 26.374 29.531 1.00 32.56 500 THR A N 1
ATOM 3931 C CA . THR A 1 500 ? 2.588 27.037 29.488 1.00 32.56 500 THR A CA 1
ATOM 3932 C C . THR A 1 500 ? 3.281 26.942 30.849 1.00 32.56 500 THR A C 1
ATOM 3934 O O . THR A 1 500 ? 3.199 27.849 31.676 1.00 32.56 500 THR A O 1
ATOM 3937 N N . ARG A 1 501 ? 4.023 25.858 31.084 1.00 29.58 501 ARG A N 1
ATOM 3938 C CA . ARG A 1 501 ? 5.177 25.877 31.990 1.00 29.58 501 ARG A CA 1
ATOM 3939 C C . ARG A 1 501 ? 6.377 25.265 31.278 1.00 29.58 501 ARG A C 1
ATOM 3941 O O . ARG A 1 501 ? 6.471 24.058 31.098 1.00 29.58 501 ARG A O 1
ATOM 3948 N N . SER A 1 502 ? 7.265 26.162 30.858 1.00 26.92 502 SER A N 1
ATOM 3949 C CA . SER A 1 502 ? 8.607 25.893 30.342 1.00 26.92 502 SER A CA 1
ATOM 3950 C C . SER A 1 502 ? 9.322 24.798 31.152 1.00 26.92 502 SER A C 1
ATOM 3952 O O . SER A 1 502 ? 9.457 24.958 32.370 1.00 26.92 502 SER A O 1
ATOM 3954 N N . PRO A 1 503 ? 9.834 23.716 30.537 1.00 32.38 503 PRO A N 1
ATOM 3955 C CA . PRO A 1 503 ? 10.867 22.916 31.162 1.00 32.38 503 PRO A CA 1
ATOM 3956 C C . PRO A 1 503 ? 12.202 23.631 30.943 1.00 32.38 503 PRO A C 1
ATOM 3958 O O . PRO A 1 503 ? 12.837 23.514 29.896 1.00 32.38 503 PRO A O 1
ATOM 3961 N N . ASN A 1 504 ? 12.617 24.396 31.954 1.00 29.50 504 ASN A N 1
ATOM 3962 C CA . ASN A 1 504 ? 13.973 24.921 32.049 1.00 29.50 504 ASN A CA 1
ATOM 3963 C C . ASN A 1 504 ? 14.996 23.793 31.862 1.00 29.50 504 ASN A C 1
ATOM 3965 O O . ASN A 1 504 ? 14.891 22.725 32.469 1.00 29.50 504 ASN A O 1
ATOM 3969 N N . HIS A 1 505 ? 16.020 24.090 31.066 1.00 35.47 505 HIS A N 1
ATOM 3970 C CA . HIS A 1 505 ? 17.244 23.318 30.920 1.00 35.47 505 HIS A CA 1
ATOM 3971 C C . HIS A 1 505 ? 17.786 22.844 32.278 1.00 35.47 505 HIS A C 1
ATOM 3973 O O . HIS A 1 505 ? 18.408 23.605 33.016 1.00 35.47 505 HIS A O 1
ATOM 3979 N N . ARG A 1 506 ? 17.625 21.554 32.575 1.00 29.00 506 ARG A N 1
ATOM 3980 C CA . ARG A 1 506 ? 18.559 20.804 33.416 1.00 29.00 506 ARG A CA 1
ATOM 3981 C C . ARG A 1 506 ? 18.826 19.464 32.753 1.00 29.00 506 ARG A C 1
ATOM 3983 O O . ARG A 1 506 ? 17.973 18.583 32.738 1.00 29.00 506 ARG A O 1
ATOM 3990 N N . ALA A 1 507 ? 20.035 19.332 32.218 1.00 32.94 507 ALA A N 1
ATOM 3991 C CA . ALA A 1 507 ? 20.652 18.050 31.924 1.00 32.94 507 ALA A CA 1
ATOM 3992 C C . ALA A 1 507 ? 20.778 17.269 33.244 1.00 32.94 507 ALA A C 1
ATOM 3994 O O . ALA A 1 507 ? 21.762 17.387 33.970 1.00 32.94 507 ALA A O 1
ATOM 3995 N N . ALA A 1 508 ? 19.731 16.529 33.602 1.00 29.94 508 ALA A N 1
ATOM 3996 C CA . ALA A 1 508 ? 19.750 15.603 34.717 1.00 29.94 508 ALA A CA 1
ATOM 3997 C C . ALA A 1 508 ? 20.127 14.223 34.175 1.00 29.94 508 ALA A C 1
ATOM 3999 O O . ALA A 1 508 ? 19.461 13.681 33.295 1.00 29.94 508 ALA A O 1
ATOM 4000 N N . LYS A 1 509 ? 21.234 13.688 34.697 1.00 29.39 509 LYS A N 1
ATOM 4001 C CA . LYS A 1 509 ? 21.753 12.343 34.435 1.00 29.39 509 LYS A CA 1
ATOM 4002 C C . LYS A 1 509 ? 20.615 11.318 34.395 1.00 29.39 509 LYS A C 1
ATOM 4004 O O . LYS A 1 509 ? 19.881 11.158 35.370 1.00 29.39 509 LYS A O 1
ATOM 4009 N N . MET A 1 510 ? 20.514 10.625 33.267 1.00 32.22 510 MET A N 1
ATOM 4010 C CA . MET A 1 510 ? 19.560 9.560 32.980 1.00 32.22 510 MET A CA 1
ATOM 4011 C C . MET A 1 510 ? 19.819 8.372 33.921 1.00 32.22 510 MET A C 1
ATOM 4013 O O . MET A 1 510 ? 20.594 7.472 33.616 1.00 32.22 510 MET A O 1
ATOM 4017 N N . LYS A 1 511 ? 19.218 8.398 35.117 1.00 31.55 511 LYS A N 1
ATOM 4018 C CA . LYS A 1 511 ? 19.076 7.204 35.957 1.00 31.55 511 LYS A CA 1
ATOM 4019 C C . LYS A 1 511 ? 17.987 6.326 35.341 1.00 31.55 511 LYS A C 1
ATOM 4021 O O . LYS A 1 511 ? 16.940 6.835 34.956 1.00 31.55 511 LYS A O 1
ATOM 4026 N N . SER A 1 512 ? 18.268 5.028 35.249 1.00 37.81 512 SER A N 1
ATOM 4027 C CA . SER A 1 512 ? 17.390 3.963 34.752 1.00 37.81 512 SER A CA 1
ATOM 4028 C C . SER A 1 512 ? 15.954 4.092 35.285 1.00 37.81 512 SER A C 1
ATOM 4030 O O . SER A 1 512 ? 15.659 3.730 36.423 1.00 37.81 512 SER A O 1
ATOM 4032 N N . VAL A 1 513 ? 15.056 4.631 34.461 1.00 41.94 513 VAL A N 1
ATOM 4033 C CA . VAL A 1 513 ? 13.605 4.537 34.641 1.00 41.94 513 VAL A CA 1
ATOM 4034 C C . VAL A 1 513 ? 13.121 3.578 33.562 1.00 41.94 513 VAL A C 1
ATOM 4036 O O . VAL A 1 513 ? 13.370 3.801 32.379 1.00 41.94 513 VAL A O 1
ATOM 4039 N N . SER A 1 514 ? 12.481 2.476 33.961 1.00 46.44 514 SER A N 1
ATOM 4040 C CA . SER A 1 514 ? 11.994 1.449 33.035 1.00 46.44 514 SER A CA 1
ATOM 4041 C C . SER A 1 514 ? 11.080 2.072 31.973 1.00 46.44 514 SER A C 1
ATOM 4043 O O . SER A 1 514 ? 10.040 2.640 32.321 1.00 46.44 514 SER A O 1
ATOM 4045 N N . LYS A 1 515 ? 11.455 1.925 30.695 1.00 53.88 515 LYS A N 1
ATOM 4046 C CA . LYS A 1 515 ? 10.819 2.527 29.502 1.00 53.88 515 LYS A CA 1
ATOM 4047 C C . LYS A 1 515 ? 9.312 2.264 29.355 1.00 53.88 515 LYS A C 1
ATOM 4049 O O . LYS A 1 515 ? 8.656 2.928 28.567 1.00 53.88 515 LYS A O 1
ATOM 4054 N N . PHE A 1 516 ? 8.770 1.325 30.129 1.00 53.19 516 PHE A N 1
ATOM 4055 C CA . PHE A 1 516 ? 7.424 0.778 29.979 1.00 53.19 516 PHE A CA 1
ATOM 4056 C C . PHE A 1 516 ? 6.486 1.007 31.181 1.00 53.19 516 PHE A C 1
ATOM 4058 O O . PHE A 1 516 ? 5.436 0.373 31.259 1.00 53.19 516 PHE A O 1
ATOM 4065 N N . LYS A 1 517 ? 6.805 1.915 32.121 1.00 53.88 517 LYS A N 1
ATOM 4066 C CA . LYS A 1 517 ? 5.852 2.290 33.194 1.00 53.88 517 LYS A CA 1
ATOM 4067 C C . LYS A 1 517 ? 4.577 2.894 32.602 1.00 53.88 517 LYS A C 1
ATOM 4069 O O . LYS A 1 517 ? 4.679 3.738 31.721 1.00 53.88 517 LYS A O 1
ATOM 4074 N N . LEU A 1 518 ? 3.410 2.457 33.075 1.00 44.81 518 LEU A N 1
ATOM 4075 C CA . LEU A 1 518 ? 2.081 2.771 32.525 1.00 44.81 518 LEU A CA 1
ATOM 4076 C C . LEU A 1 518 ? 1.751 4.281 32.509 1.00 44.81 518 LEU A C 1
ATOM 4078 O O . LEU A 1 518 ? 1.086 4.737 31.591 1.00 44.81 518 LEU A O 1
ATOM 4082 N N . ASP A 1 519 ? 2.313 5.059 33.440 1.00 48.75 519 ASP A N 1
ATOM 4083 C CA . ASP A 1 519 ? 1.982 6.480 33.654 1.00 48.75 519 ASP A CA 1
ATOM 4084 C C . ASP A 1 519 ? 2.829 7.487 32.841 1.00 48.75 519 ASP A C 1
ATOM 4086 O O . ASP A 1 519 ? 2.926 8.665 33.201 1.00 48.75 519 ASP A O 1
ATOM 4090 N N . SER A 1 520 ? 3.516 7.062 31.772 1.00 56.91 520 SER A N 1
ATOM 4091 C CA . SER A 1 520 ? 4.326 7.984 30.959 1.00 56.91 520 SER A CA 1
ATOM 4092 C C . SER A 1 520 ? 3.502 8.692 29.879 1.00 56.91 520 SER A C 1
ATOM 4094 O O . SER A 1 520 ? 2.697 8.079 29.181 1.00 56.91 520 SER A O 1
ATOM 4096 N N . LYS A 1 521 ? 3.739 10.004 29.726 1.00 71.31 521 LYS A N 1
ATOM 4097 C CA . LYS A 1 521 ? 3.159 10.845 28.667 1.00 71.31 521 LYS A CA 1
ATOM 4098 C C . LYS A 1 521 ? 3.396 10.242 27.269 1.00 71.31 521 LYS A C 1
ATOM 4100 O O . LYS A 1 521 ? 4.396 9.539 27.091 1.00 71.31 521 LYS A O 1
ATOM 4105 N N . PRO A 1 522 ? 2.536 10.560 26.280 1.00 82.88 522 PRO A N 1
ATOM 4106 C CA . PRO A 1 522 ? 2.753 10.174 24.887 1.00 82.88 522 PRO A CA 1
ATOM 4107 C C . PRO A 1 522 ? 4.147 10.583 24.417 1.00 82.88 522 PRO A C 1
ATOM 4109 O O . PRO A 1 522 ? 4.649 11.641 24.808 1.00 82.88 522 PRO A O 1
ATOM 4112 N N . GLY A 1 523 ? 4.783 9.747 23.602 1.00 88.19 523 GLY A N 1
ATOM 4113 C CA . GLY A 1 523 ? 6.141 10.016 23.150 1.00 88.19 523 GLY A CA 1
ATOM 4114 C C . GLY A 1 523 ? 6.833 8.825 22.505 1.00 88.19 523 GLY A C 1
ATOM 4115 O O . GLY A 1 523 ? 6.295 7.719 22.433 1.00 88.19 523 GLY A O 1
ATOM 4116 N N . VAL A 1 524 ? 8.056 9.081 22.039 1.00 90.62 524 VAL A N 1
ATOM 4117 C CA . VAL A 1 524 ? 8.928 8.078 21.423 1.00 90.62 524 VAL A CA 1
ATOM 4118 C C . VAL A 1 524 ? 10.097 7.789 22.354 1.00 90.62 524 VAL A C 1
ATOM 4120 O O . VAL A 1 524 ? 10.900 8.670 22.664 1.00 90.62 524 VAL A O 1
ATOM 4123 N N . PHE A 1 525 ? 10.204 6.536 22.781 1.00 90.75 525 PHE A N 1
ATOM 4124 C CA . PHE A 1 525 ? 11.260 6.035 23.650 1.00 90.75 525 PHE A CA 1
ATOM 4125 C C . PHE A 1 525 ? 12.194 5.165 22.816 1.00 90.75 525 PHE A C 1
ATOM 4127 O O . PHE A 1 525 ? 11.849 4.049 22.438 1.00 90.75 525 PHE A O 1
ATOM 4134 N N . SER A 1 526 ? 13.379 5.690 22.519 1.00 88.88 526 SER A N 1
ATOM 4135 C CA . SER A 1 526 ? 14.379 5.033 21.676 1.00 88.88 526 SER A CA 1
ATOM 4136 C C . SER A 1 526 ? 15.699 4.888 22.430 1.00 88.88 526 SER A C 1
ATOM 4138 O O . SER A 1 526 ? 16.114 5.807 23.137 1.00 88.88 526 SER A O 1
ATOM 4140 N N . GLN A 1 527 ? 16.366 3.741 22.281 1.00 85.75 527 GLN A N 1
ATOM 4141 C CA . GLN A 1 527 ? 17.757 3.553 22.723 1.00 85.75 527 GLN A CA 1
ATOM 4142 C C . GLN A 1 527 ? 18.755 4.283 21.824 1.00 85.75 527 GLN A C 1
ATOM 4144 O O . GLN A 1 527 ? 19.844 4.655 22.259 1.00 85.75 527 GLN A O 1
ATOM 4149 N N . THR A 1 528 ? 18.371 4.494 20.571 1.00 80.44 528 THR A N 1
ATOM 4150 C CA . THR A 1 528 ? 19.249 5.013 19.540 1.00 80.44 528 THR A CA 1
ATOM 4151 C C . THR A 1 528 ? 19.099 6.522 19.433 1.00 80.44 528 THR A C 1
ATOM 4153 O O . THR A 1 528 ? 17.985 7.051 19.384 1.00 80.44 528 THR A O 1
ATOM 4156 N N . LYS A 1 529 ? 20.234 7.223 19.386 1.00 82.75 529 LYS A N 1
ATOM 4157 C CA . LYS A 1 529 ? 20.268 8.663 19.123 1.00 82.75 529 LYS A CA 1
ATOM 4158 C C . LYS A 1 529 ? 19.823 8.931 17.681 1.00 82.75 529 LYS A C 1
ATOM 4160 O O . LYS A 1 529 ? 20.265 8.227 16.772 1.00 82.75 529 LYS A O 1
ATOM 4165 N N . THR A 1 530 ? 18.992 9.956 17.503 1.00 87.50 530 THR A N 1
ATOM 4166 C CA . THR A 1 530 ? 18.614 10.490 16.188 1.00 87.50 530 THR A CA 1
ATOM 4167 C C . THR A 1 530 ? 19.850 10.966 15.441 1.00 87.50 530 THR A C 1
ATOM 4169 O O . THR A 1 530 ? 20.702 11.645 16.027 1.00 87.50 530 THR A O 1
ATOM 4172 N N . LEU A 1 531 ? 19.953 10.588 14.173 1.00 91.81 531 LEU A N 1
ATOM 4173 C CA . LEU A 1 531 ? 21.087 10.919 13.318 1.00 91.81 531 LEU A CA 1
ATOM 4174 C C . LEU A 1 531 ? 20.911 12.288 12.665 1.00 91.81 531 LEU A C 1
ATOM 4176 O O . LEU A 1 531 ? 21.893 13.018 12.520 1.00 91.81 531 LEU A O 1
ATOM 4180 N N . LEU A 1 532 ? 19.676 12.648 12.314 1.00 92.31 532 LEU A N 1
ATOM 4181 C CA . LEU A 1 532 ? 19.338 13.923 11.702 1.00 92.31 532 LEU A CA 1
ATOM 4182 C C . LEU A 1 532 ? 18.747 14.907 12.714 1.00 92.31 532 LEU A C 1
ATOM 4184 O O . LEU A 1 532 ? 18.082 14.547 13.693 1.00 92.31 532 LEU A O 1
ATOM 4188 N N . ASP A 1 533 ? 18.994 16.187 12.458 1.00 90.50 533 ASP A N 1
ATOM 4189 C CA . ASP A 1 533 ? 18.418 17.278 13.222 1.00 90.50 533 ASP A CA 1
ATOM 4190 C C . ASP A 1 533 ? 16.925 17.423 12.913 1.00 90.50 533 ASP A C 1
ATOM 4192 O O . ASP A 1 533 ? 16.453 17.251 11.790 1.00 90.50 533 ASP A O 1
ATOM 4196 N N . ARG A 1 534 ? 16.155 17.791 13.937 1.00 88.31 534 ARG A N 1
ATOM 4197 C CA . ARG A 1 534 ? 14.714 18.016 13.794 1.00 88.31 534 ARG A CA 1
ATOM 4198 C C . ARG A 1 534 ? 14.455 19.337 13.079 1.00 88.31 534 ARG A C 1
ATOM 4200 O O . ARG A 1 534 ? 14.864 20.390 13.580 1.00 88.31 534 ARG A O 1
ATOM 4207 N N . ASP A 1 535 ? 13.655 19.306 12.017 1.00 90.31 535 ASP A N 1
ATOM 4208 C CA . ASP A 1 535 ? 13.080 20.528 11.464 1.00 90.31 535 ASP A CA 1
ATOM 4209 C C . ASP A 1 535 ? 12.009 21.087 12.418 1.00 90.31 535 ASP A C 1
ATOM 4211 O O . ASP A 1 535 ? 10.907 20.555 12.580 1.00 90.31 535 ASP A O 1
ATOM 4215 N N . LYS A 1 536 ? 12.356 22.181 13.101 1.00 91.94 536 LYS A N 1
ATOM 4216 C CA . LYS A 1 536 ? 11.462 22.873 14.038 1.00 91.94 536 LYS A CA 1
ATOM 4217 C C . LYS A 1 536 ? 10.390 23.695 13.316 1.00 91.94 536 LYS A C 1
ATOM 4219 O O . LYS A 1 536 ? 9.394 24.039 13.951 1.00 91.94 536 LYS A O 1
ATOM 4224 N N . GLY A 1 537 ? 10.605 24.056 12.051 1.00 93.06 537 GLY A N 1
ATOM 4225 C CA . GLY A 1 537 ? 9.693 24.864 11.246 1.00 93.06 537 GLY A CA 1
ATOM 4226 C C . GLY A 1 537 ? 8.391 24.120 10.984 1.00 93.06 537 GLY A C 1
ATOM 4227 O O . GLY A 1 537 ? 7.331 24.581 11.414 1.00 93.06 537 GLY A O 1
ATOM 4228 N N . ILE A 1 538 ? 8.489 22.927 10.392 1.00 93.69 538 ILE A N 1
ATOM 4229 C CA . ILE A 1 538 ? 7.326 22.084 10.091 1.00 93.69 538 ILE A CA 1
ATOM 4230 C C . ILE A 1 538 ? 6.543 21.701 11.355 1.00 93.69 538 ILE A C 1
ATOM 4232 O O . ILE A 1 538 ? 5.321 21.841 11.400 1.00 93.69 538 ILE A O 1
ATOM 4236 N N . VAL A 1 539 ? 7.235 21.329 12.440 1.00 93.75 539 VAL A N 1
ATOM 4237 C CA . VAL A 1 539 ? 6.590 20.966 13.716 1.00 93.75 539 VAL A CA 1
ATOM 4238 C C . VAL A 1 539 ? 5.778 22.144 14.264 1.00 93.75 539 VAL A C 1
ATOM 4240 O O . VAL A 1 539 ? 4.610 21.986 14.620 1.00 93.75 539 VAL A O 1
ATOM 4243 N N . LYS A 1 540 ? 6.352 23.356 14.276 1.00 95.56 540 LYS A N 1
ATOM 4244 C CA . LYS A 1 540 ? 5.633 24.570 14.696 1.00 95.56 540 LYS A CA 1
ATOM 4245 C C . LYS A 1 540 ? 4.456 24.887 13.777 1.00 95.56 540 LYS A C 1
ATOM 4247 O O . LYS A 1 540 ? 3.409 25.305 14.266 1.00 95.56 540 LYS A O 1
ATOM 4252 N N . GLN A 1 541 ? 4.609 24.700 12.468 1.00 94.94 541 GLN A N 1
ATOM 4253 C CA . GLN A 1 541 ? 3.558 24.956 11.484 1.00 94.94 541 GLN A CA 1
ATOM 4254 C C . GLN A 1 541 ? 2.352 24.027 11.665 1.00 94.94 541 GLN A C 1
ATOM 4256 O O . GLN A 1 541 ? 1.212 24.486 11.544 1.00 94.94 541 GLN A O 1
ATOM 4261 N N . ILE A 1 542 ? 2.588 22.752 11.983 1.00 94.06 542 ILE A N 1
ATOM 4262 C CA . ILE A 1 542 ? 1.534 21.765 12.245 1.00 94.06 542 ILE A CA 1
ATOM 4263 C C . ILE A 1 542 ? 0.843 22.069 13.575 1.00 94.06 542 ILE A C 1
ATOM 4265 O O . ILE A 1 542 ? -0.384 22.151 13.612 1.00 94.06 542 ILE A O 1
ATOM 4269 N N . ILE A 1 543 ? 1.603 22.320 14.649 1.00 93.31 543 ILE A N 1
ATOM 4270 C CA . ILE A 1 543 ? 1.038 22.679 15.962 1.00 93.31 543 ILE A CA 1
ATOM 4271 C C . ILE A 1 543 ? 0.192 23.956 15.857 1.00 93.31 543 ILE A C 1
ATOM 4273 O O . ILE A 1 543 ? -0.941 23.989 16.337 1.00 93.31 543 ILE A O 1
ATOM 4277 N N . LYS A 1 544 ? 0.695 24.991 15.171 1.00 94.00 544 LYS A N 1
ATOM 4278 C CA . LYS A 1 544 ? -0.060 26.226 14.913 1.00 94.00 544 LYS A CA 1
ATOM 4279 C C . LYS A 1 544 ? -1.309 25.953 14.073 1.00 94.00 544 LYS A C 1
ATOM 4281 O O . LYS A 1 544 ? -2.361 26.503 14.368 1.00 94.00 544 LYS A O 1
ATOM 4286 N N . GLY A 1 545 ? -1.214 25.084 13.064 1.00 91.75 545 GLY A N 1
ATOM 4287 C CA . GLY A 1 545 ? -2.360 24.646 12.264 1.00 91.75 545 GLY A CA 1
ATOM 4288 C C . GLY A 1 545 ? -3.478 24.058 13.124 1.00 91.75 545 GLY A C 1
ATOM 4289 O O . GLY A 1 545 ? -4.628 24.478 12.998 1.00 91.75 545 GLY A O 1
ATOM 4290 N N . ALA A 1 546 ? -3.122 23.171 14.057 1.00 89.75 546 ALA A N 1
ATOM 4291 C CA . ALA A 1 546 ? -4.059 22.551 14.988 1.00 89.75 546 ALA A CA 1
ATOM 4292 C C . ALA A 1 546 ? -4.701 23.590 15.925 1.00 89.75 546 ALA A C 1
ATOM 4294 O O . ALA A 1 546 ? -5.915 23.588 16.111 1.00 89.75 546 ALA A O 1
ATOM 4295 N N . GLN A 1 547 ? -3.909 24.539 16.440 1.00 91.44 547 GLN A N 1
ATOM 4296 C CA . GLN A 1 547 ? -4.404 25.670 17.242 1.00 91.44 547 GLN A CA 1
ATOM 4297 C C . GLN A 1 547 ? -5.416 26.528 16.479 1.00 91.44 547 GLN A C 1
ATOM 4299 O O . GLN A 1 547 ? -6.427 26.945 17.036 1.00 91.44 547 GLN A O 1
ATOM 4304 N N . THR A 1 548 ? -5.163 26.766 15.192 1.00 92.12 548 THR A N 1
ATOM 4305 C CA . THR A 1 548 ? -6.051 27.535 14.310 1.00 92.12 548 THR A CA 1
ATOM 4306 C C . THR A 1 548 ? -7.223 26.722 13.752 1.00 92.12 548 THR A C 1
ATOM 4308 O O . THR A 1 548 ? -7.921 27.218 12.875 1.00 92.12 548 THR A O 1
ATOM 4311 N N . LYS A 1 549 ? -7.441 25.484 14.225 1.00 90.31 549 LYS A N 1
ATOM 4312 C CA . LYS A 1 549 ? -8.477 24.562 13.724 1.00 90.31 549 LYS A CA 1
ATOM 4313 C C . LYS A 1 549 ? -8.406 24.327 12.208 1.00 90.31 549 LYS A C 1
ATOM 4315 O O . LYS A 1 549 ? -9.430 24.216 11.539 1.00 90.31 549 LYS A O 1
ATOM 4320 N N . ARG A 1 550 ? -7.189 24.260 11.655 1.00 90.38 550 ARG A N 1
ATOM 4321 C CA . ARG A 1 550 ? -6.976 23.855 10.260 1.00 90.38 550 ARG A CA 1
ATOM 4322 C C . ARG A 1 550 ? -7.525 22.428 10.066 1.00 90.38 550 ARG A C 1
ATOM 4324 O O . ARG A 1 550 ? -7.232 21.593 10.924 1.00 90.38 550 ARG A O 1
ATOM 4331 N N . PRO A 1 551 ? -8.251 22.140 8.967 1.00 89.50 551 PRO A N 1
ATOM 4332 C CA . PRO A 1 551 ? -8.755 20.796 8.685 1.00 89.50 551 PRO A CA 1
ATOM 4333 C C . PRO A 1 551 ? -7.647 19.732 8.702 1.00 89.50 551 PRO A C 1
ATOM 4335 O O . PRO A 1 551 ? -6.500 20.013 8.324 1.00 89.50 551 PRO A O 1
ATOM 4338 N N . ALA A 1 552 ? -7.986 18.523 9.154 1.00 86.69 552 ALA A N 1
ATOM 4339 C CA . ALA A 1 552 ? -7.039 17.419 9.323 1.00 86.69 552 ALA A CA 1
ATOM 4340 C C . ALA A 1 552 ? -6.444 16.960 7.983 1.00 86.69 552 ALA A C 1
ATOM 4342 O O . ALA A 1 552 ? -5.282 16.565 7.923 1.00 86.69 552 ALA A O 1
ATOM 4343 N N . GLU A 1 553 ? -7.197 17.100 6.895 1.00 85.81 553 GLU A N 1
ATOM 4344 C CA . GLU A 1 553 ? -6.805 16.755 5.529 1.00 85.81 553 GLU A CA 1
ATOM 4345 C C . GLU A 1 553 ? -5.647 17.641 5.065 1.00 85.81 553 GLU A C 1
ATOM 4347 O O . GLU A 1 553 ? -4.639 17.154 4.557 1.00 85.81 553 GLU A O 1
ATOM 4352 N N . VAL A 1 554 ? -5.740 18.950 5.328 1.00 88.81 554 VAL A N 1
ATOM 4353 C CA . VAL A 1 554 ? -4.678 19.909 4.989 1.00 88.81 554 VAL A CA 1
ATOM 4354 C C . VAL A 1 554 ? -3.432 19.644 5.835 1.00 88.81 554 VAL A C 1
ATOM 4356 O O . VAL A 1 554 ? -2.309 19.741 5.345 1.00 88.81 554 VAL A O 1
ATOM 4359 N N . GLN A 1 555 ? -3.608 19.296 7.111 1.00 91.94 555 GLN A N 1
ATOM 4360 C CA . GLN A 1 555 ? -2.493 18.946 7.994 1.00 91.94 555 GLN A CA 1
ATOM 4361 C C . GLN A 1 555 ? -1.808 17.650 7.549 1.00 91.94 555 GLN A C 1
ATOM 4363 O O . GLN A 1 555 ? -0.580 17.592 7.506 1.00 91.94 555 GLN A O 1
ATOM 4368 N N . SER A 1 556 ? -2.590 16.641 7.167 1.00 90.94 556 SER A N 1
ATOM 4369 C CA . SER A 1 556 ? -2.094 15.381 6.618 1.00 90.94 556 SER A CA 1
ATOM 4370 C C . SER A 1 556 ? -1.327 15.608 5.317 1.00 90.94 556 SER A C 1
ATOM 4372 O O . SER A 1 556 ? -0.215 15.105 5.188 1.00 90.94 556 SER A O 1
ATOM 4374 N N . ALA A 1 557 ? -1.841 16.441 4.406 1.00 89.25 557 ALA A N 1
ATOM 4375 C CA . ALA A 1 557 ? -1.150 16.798 3.167 1.00 89.25 557 ALA A CA 1
ATOM 4376 C C . ALA A 1 557 ? 0.198 17.500 3.422 1.00 89.25 557 ALA A C 1
ATOM 4378 O O . ALA A 1 557 ? 1.195 17.174 2.780 1.00 89.25 557 ALA A O 1
ATOM 4379 N N . LEU A 1 558 ? 0.267 18.414 4.401 1.00 92.69 558 LEU A N 1
ATOM 4380 C CA . LEU A 1 558 ? 1.528 19.059 4.797 1.00 92.69 558 LEU A CA 1
ATOM 4381 C C . LEU A 1 558 ? 2.551 18.048 5.332 1.00 92.69 558 LEU A C 1
ATOM 4383 O O . LEU A 1 558 ? 3.727 18.127 4.981 1.00 92.69 558 LEU A O 1
ATOM 4387 N N . ILE A 1 559 ? 2.113 17.097 6.162 1.00 93.56 559 ILE A N 1
ATOM 4388 C CA . ILE A 1 559 ? 2.987 16.053 6.712 1.00 93.56 559 ILE A CA 1
ATOM 4389 C C . ILE A 1 559 ? 3.470 15.107 5.605 1.00 93.56 559 ILE A C 1
ATOM 4391 O O . ILE A 1 559 ? 4.662 14.812 5.540 1.00 93.56 559 ILE A O 1
ATOM 4395 N N . ARG A 1 560 ? 2.573 14.665 4.713 1.00 91.69 560 ARG A N 1
ATOM 4396 C CA . ARG A 1 560 ? 2.916 13.809 3.563 1.00 91.69 560 ARG A CA 1
ATOM 4397 C C . ARG A 1 560 ? 3.949 14.473 2.676 1.00 91.69 560 ARG A C 1
ATOM 4399 O O . ARG A 1 560 ? 4.967 13.863 2.372 1.00 91.69 560 ARG A O 1
ATOM 4406 N N . ARG A 1 561 ? 3.716 15.737 2.322 1.00 91.88 561 ARG A N 1
ATOM 4407 C CA . ARG A 1 561 ? 4.645 16.512 1.505 1.00 91.88 561 ARG A CA 1
ATOM 4408 C C . ARG A 1 561 ? 6.022 16.619 2.160 1.00 91.88 561 ARG A C 1
ATOM 4410 O O . ARG A 1 561 ? 7.018 16.383 1.488 1.00 91.88 561 ARG A O 1
ATOM 4417 N N . HIS A 1 562 ? 6.078 16.905 3.462 1.00 93.94 562 HIS A N 1
ATOM 4418 C CA . HIS A 1 562 ? 7.344 16.956 4.203 1.00 93.94 562 HIS A CA 1
ATOM 4419 C C . HIS A 1 562 ? 8.103 15.626 4.139 1.00 93.94 562 HIS A C 1
ATOM 4421 O O . HIS A 1 562 ? 9.294 15.597 3.839 1.00 93.94 562 HIS A O 1
ATOM 4427 N N . PHE A 1 563 ? 7.416 14.509 4.389 1.00 94.94 563 PHE A N 1
ATOM 4428 C CA . PHE A 1 563 ? 8.033 13.186 4.318 1.00 94.94 563 PHE A CA 1
ATOM 4429 C C . PHE A 1 563 ? 8.449 12.786 2.900 1.00 94.94 563 PHE A C 1
ATOM 4431 O O . PHE A 1 563 ? 9.510 12.185 2.736 1.00 94.94 563 PHE A O 1
ATOM 4438 N N . LEU A 1 564 ? 7.663 13.146 1.886 1.00 93.31 564 LEU A N 1
ATOM 4439 C CA . LEU A 1 564 ? 7.998 12.928 0.483 1.00 93.31 564 LEU A CA 1
ATOM 4440 C C . LEU A 1 564 ? 9.284 13.673 0.107 1.00 93.31 564 LEU A C 1
ATOM 4442 O O . LEU A 1 564 ? 10.217 13.055 -0.397 1.00 93.31 564 LEU A O 1
ATOM 4446 N N . GLU A 1 565 ? 9.367 14.972 0.406 1.00 92.88 565 GLU A N 1
ATOM 4447 C CA . GLU A 1 565 ? 10.547 15.804 0.124 1.00 92.88 565 GLU A CA 1
ATOM 4448 C C . GLU A 1 565 ? 11.796 15.281 0.863 1.00 92.88 565 GLU A C 1
ATOM 4450 O O . GLU A 1 565 ? 12.890 15.188 0.289 1.00 92.88 565 GLU A O 1
ATOM 4455 N N . LEU A 1 566 ? 11.630 14.871 2.126 1.00 94.50 566 LEU A N 1
ATOM 4456 C CA . LEU A 1 566 ? 12.703 14.295 2.935 1.00 94.50 566 LEU A CA 1
ATOM 4457 C C . LEU A 1 566 ? 13.199 12.959 2.362 1.00 94.50 566 LEU A C 1
ATOM 4459 O O . LEU A 1 566 ? 14.406 12.753 2.211 1.00 94.50 566 LEU A O 1
ATOM 4463 N N . THR A 1 567 ? 12.277 12.067 2.000 1.00 95.50 567 THR A N 1
ATOM 4464 C CA . THR A 1 567 ? 12.616 10.746 1.459 1.00 95.50 567 THR A CA 1
ATOM 4465 C C . THR A 1 567 ? 13.211 10.860 0.057 1.00 95.50 567 THR A C 1
ATOM 4467 O O . THR A 1 567 ? 14.215 10.215 -0.230 1.00 95.50 567 THR A O 1
ATOM 4470 N N . GLN A 1 568 ? 12.695 11.741 -0.801 1.00 93.50 568 GLN A N 1
ATOM 4471 C CA . GLN A 1 568 ? 13.300 12.025 -2.105 1.00 93.50 568 GLN A CA 1
ATOM 4472 C C . GLN A 1 568 ? 14.735 12.534 -1.962 1.00 93.50 568 GLN A C 1
ATOM 4474 O O . GLN A 1 568 ? 15.627 12.035 -2.644 1.00 93.50 568 GLN A O 1
ATOM 4479 N N . THR A 1 569 ? 14.988 13.459 -1.033 1.00 94.00 569 THR A N 1
ATOM 4480 C CA . THR A 1 569 ? 16.353 13.936 -0.762 1.00 94.00 569 THR A CA 1
ATOM 4481 C C . THR A 1 569 ? 17.287 12.791 -0.361 1.00 94.00 569 THR A C 1
ATOM 4483 O O . THR A 1 569 ? 18.429 12.734 -0.816 1.00 94.00 569 THR A O 1
ATOM 4486 N N . PHE A 1 570 ? 16.804 11.852 0.454 1.00 95.88 570 PHE A N 1
ATOM 4487 C CA . PHE A 1 570 ? 17.561 10.658 0.822 1.00 95.88 570 PHE A CA 1
ATOM 4488 C C . PHE A 1 570 ? 17.798 9.700 -0.365 1.00 95.88 570 PHE A C 1
ATOM 4490 O O . PHE A 1 570 ? 18.845 9.073 -0.457 1.00 95.88 570 PHE A O 1
ATOM 4497 N N . ILE A 1 571 ? 16.856 9.576 -1.300 1.00 94.44 571 ILE A N 1
ATOM 4498 C CA . ILE A 1 571 ? 16.955 8.623 -2.421 1.00 94.44 571 ILE A CA 1
ATOM 4499 C C . ILE A 1 571 ? 17.803 9.158 -3.583 1.00 94.44 571 ILE A C 1
ATOM 4501 O O . ILE A 1 571 ? 18.487 8.377 -4.243 1.00 94.44 571 ILE A O 1
ATOM 4505 N N . ILE A 1 572 ? 17.787 10.468 -3.851 1.00 93.62 572 ILE A N 1
ATOM 4506 C CA . ILE A 1 572 ? 18.442 11.066 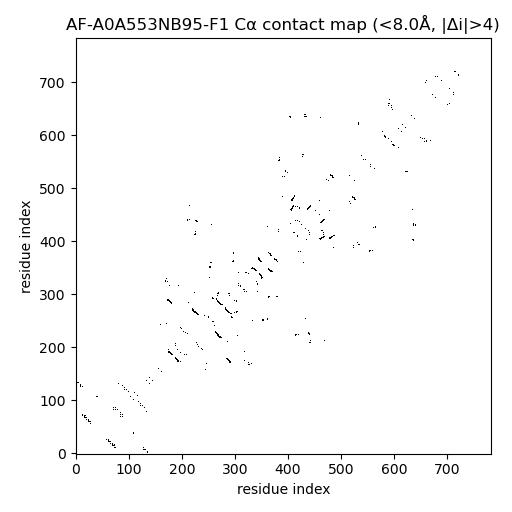-5.031 1.00 93.62 572 ILE A CA 1
ATOM 4507 C C . ILE A 1 572 ? 19.914 10.626 -5.193 1.00 93.62 572 ILE A C 1
ATOM 4509 O O . ILE A 1 572 ? 20.282 10.218 -6.299 1.00 93.62 572 ILE A O 1
ATOM 4513 N N . PRO A 1 573 ? 20.774 10.657 -4.152 1.00 94.94 573 PRO A N 1
ATOM 4514 C CA . PRO A 1 573 ? 22.159 10.202 -4.286 1.00 94.94 573 PRO A CA 1
ATOM 4515 C C . PRO A 1 573 ? 22.265 8.714 -4.637 1.00 94.94 573 PRO A C 1
ATOM 4517 O O . PRO A 1 573 ? 23.114 8.332 -5.442 1.00 94.94 573 PRO A O 1
ATOM 4520 N N . LEU A 1 574 ? 21.386 7.875 -4.078 1.00 94.50 574 LEU A N 1
ATOM 4521 C CA . LEU A 1 574 ? 21.345 6.439 -4.360 1.00 94.50 574 LEU A CA 1
ATOM 4522 C C . LEU A 1 574 ? 20.979 6.157 -5.820 1.00 94.50 574 LEU A C 1
ATOM 4524 O O . LEU A 1 574 ? 21.629 5.341 -6.474 1.00 94.50 574 LEU A O 1
ATOM 4528 N N . GLU A 1 575 ? 19.973 6.854 -6.349 1.00 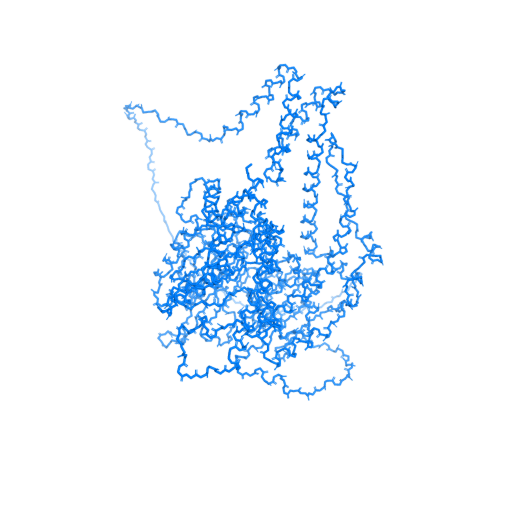92.25 575 GLU A N 1
ATOM 4529 C CA . GLU A 1 575 ? 19.556 6.712 -7.747 1.00 92.25 575 GLU A CA 1
ATOM 4530 C C . GLU A 1 575 ? 20.634 7.190 -8.719 1.00 92.25 575 GLU A C 1
ATOM 4532 O O . GLU A 1 575 ? 20.918 6.508 -9.706 1.00 92.25 575 GLU A O 1
ATOM 4537 N N . ARG A 1 576 ? 21.289 8.320 -8.421 1.00 91.88 576 ARG A N 1
ATOM 4538 C CA . ARG A 1 576 ? 22.428 8.813 -9.211 1.00 91.88 576 ARG A CA 1
ATOM 4539 C C . ARG A 1 576 ? 23.569 7.804 -9.238 1.00 91.88 576 ARG A C 1
ATOM 4541 O O . ARG A 1 576 ? 24.137 7.552 -10.301 1.00 91.88 576 ARG A O 1
ATOM 4548 N N . TYR A 1 577 ? 23.885 7.210 -8.090 1.00 93.62 577 TYR A N 1
ATOM 4549 C CA . TYR A 1 577 ? 24.940 6.213 -8.009 1.00 93.62 577 TYR A CA 1
ATOM 4550 C C . TYR A 1 577 ? 24.582 4.942 -8.791 1.00 93.62 577 TYR A C 1
ATOM 4552 O O . TYR A 1 577 ? 25.371 4.534 -9.639 1.00 93.62 577 TYR A O 1
ATOM 4560 N N . ILE A 1 578 ? 23.377 4.375 -8.631 1.00 90.88 578 ILE A N 1
ATOM 4561 C CA . ILE A 1 578 ? 22.933 3.224 -9.445 1.00 90.88 578 ILE A CA 1
ATOM 4562 C C . ILE A 1 578 ? 22.977 3.541 -10.941 1.00 90.88 578 ILE A C 1
ATOM 4564 O O . ILE A 1 578 ? 23.432 2.714 -11.731 1.00 90.88 578 ILE A O 1
ATOM 4568 N N . ALA A 1 579 ? 22.556 4.740 -11.347 1.00 89.06 579 ALA A N 1
ATOM 4569 C CA . ALA A 1 579 ? 22.627 5.141 -12.746 1.00 89.06 579 ALA A CA 1
ATOM 4570 C C . ALA A 1 579 ? 24.073 5.160 -13.268 1.00 89.06 579 ALA A C 1
ATOM 4572 O O . ALA A 1 579 ? 24.312 4.761 -14.406 1.00 89.06 579 ALA A O 1
ATOM 4573 N N . SER A 1 580 ? 25.045 5.540 -12.433 1.00 90.25 580 SER A N 1
ATOM 4574 C CA . SER A 1 580 ? 26.470 5.510 -12.790 1.00 90.25 580 SER A CA 1
ATOM 4575 C C . SER A 1 580 ? 27.047 4.093 -12.958 1.00 90.25 580 SER A C 1
ATOM 4577 O O . SER A 1 580 ? 28.066 3.914 -13.629 1.00 90.25 580 SER A O 1
ATOM 4579 N N . LEU A 1 581 ? 26.386 3.072 -12.394 1.00 88.81 581 LEU A N 1
ATOM 4580 C CA . LEU A 1 581 ? 26.763 1.661 -12.542 1.00 88.81 581 LEU A CA 1
ATOM 4581 C C . LEU A 1 581 ? 26.294 1.057 -13.876 1.00 88.81 581 LEU A C 1
ATOM 4583 O O . LEU A 1 581 ? 26.747 -0.033 -14.245 1.00 88.81 581 LEU A O 1
ATOM 4587 N N . MET A 1 582 ? 25.405 1.743 -14.604 1.00 85.25 582 MET A N 1
ATOM 4588 C CA . MET A 1 582 ? 24.916 1.287 -15.902 1.00 85.25 582 MET A CA 1
ATOM 4589 C C . MET A 1 582 ? 25.990 1.418 -16.997 1.00 85.25 582 MET A C 1
ATOM 4591 O O . MET A 1 582 ? 26.718 2.414 -17.050 1.00 85.25 582 MET A O 1
ATOM 4595 N N . PRO A 1 583 ? 26.090 0.442 -17.916 1.00 82.06 583 PRO A N 1
ATOM 4596 C CA . PRO A 1 583 ? 26.941 0.565 -19.091 1.00 82.06 583 PRO A CA 1
ATOM 4597 C C . PRO A 1 583 ? 26.425 1.681 -20.010 1.00 82.06 583 PRO A C 1
ATOM 4599 O O . PRO A 1 583 ? 25.223 1.874 -20.178 1.00 82.06 583 PRO A O 1
ATOM 4602 N N . LEU A 1 584 ? 27.348 2.415 -20.636 1.00 80.38 584 LEU A N 1
ATOM 4603 C CA . LEU A 1 584 ? 26.999 3.426 -21.635 1.00 80.38 584 LEU A CA 1
ATOM 4604 C C . LEU A 1 584 ? 26.373 2.755 -22.865 1.00 80.38 584 LEU A C 1
ATOM 4606 O O . LEU A 1 584 ? 26.860 1.711 -23.293 1.00 80.38 584 LEU A O 1
ATOM 4610 N N . ALA A 1 585 ? 25.372 3.393 -23.482 1.00 73.06 585 ALA A N 1
ATOM 4611 C CA . ALA A 1 585 ? 24.669 2.855 -24.655 1.00 73.06 585 ALA A CA 1
ATOM 4612 C C . ALA A 1 585 ? 25.624 2.450 -25.795 1.00 73.06 585 ALA A C 1
ATOM 4614 O O . ALA A 1 585 ? 25.477 1.388 -26.384 1.00 73.06 585 ALA A O 1
ATOM 4615 N N . LYS A 1 586 ? 26.688 3.233 -26.023 1.00 74.69 586 LYS A N 1
ATOM 4616 C CA . LYS A 1 586 ? 27.738 2.941 -27.018 1.00 74.69 586 LYS A CA 1
ATOM 4617 C C . LYS A 1 586 ? 28.512 1.633 -26.788 1.00 74.69 586 LYS A C 1
ATOM 4619 O O . LYS A 1 586 ? 29.208 1.176 -27.684 1.00 74.69 586 LYS A O 1
ATOM 4624 N N . ASN A 1 587 ? 28.437 1.063 -25.586 1.00 78.25 587 ASN A N 1
ATOM 4625 C CA . ASN A 1 587 ? 29.106 -0.187 -25.228 1.00 78.25 587 ASN A CA 1
ATOM 4626 C C . ASN A 1 587 ? 28.165 -1.403 -25.337 1.00 78.25 587 ASN A C 1
ATOM 4628 O O . ASN A 1 587 ? 28.593 -2.522 -25.057 1.00 78.25 587 ASN A O 1
ATOM 4632 N N . ILE A 1 588 ? 26.894 -1.201 -25.706 1.00 83.56 588 ILE A N 1
ATOM 4633 C CA . ILE A 1 588 ? 25.933 -2.279 -25.951 1.00 83.56 588 ILE A CA 1
ATOM 4634 C C . ILE A 1 588 ? 26.186 -2.802 -27.369 1.00 83.56 588 ILE A C 1
ATOM 4636 O O . ILE A 1 588 ? 25.969 -2.099 -28.351 1.00 83.56 588 ILE A O 1
ATOM 4640 N N . SER A 1 589 ? 26.700 -4.027 -27.478 1.00 84.75 589 SER A N 1
ATOM 4641 C CA . SER A 1 589 ? 26.944 -4.676 -28.769 1.00 84.75 589 SER A CA 1
ATOM 4642 C C . SER A 1 589 ? 25.729 -5.525 -29.162 1.00 84.75 589 SER A C 1
ATOM 4644 O O . SER A 1 589 ? 25.336 -6.353 -28.343 1.00 84.75 589 SER A O 1
ATOM 4646 N N . PRO A 1 590 ? 25.186 -5.385 -30.389 1.00 85.00 590 PRO A N 1
ATOM 4647 C CA . PRO A 1 590 ? 24.010 -6.135 -30.850 1.00 85.00 590 PRO A CA 1
ATOM 4648 C C . PRO A 1 590 ? 24.149 -7.660 -30.762 1.00 85.00 590 PRO A C 1
ATOM 4650 O O . PRO A 1 590 ? 23.189 -8.366 -30.480 1.00 85.00 590 PRO A O 1
ATOM 4653 N N . TYR A 1 591 ? 25.354 -8.173 -31.023 1.00 84.88 591 TYR A N 1
ATOM 4654 C CA . TYR A 1 591 ? 25.588 -9.606 -31.235 1.00 84.88 591 TYR A CA 1
ATOM 4655 C C . TYR A 1 591 ? 26.215 -10.317 -30.028 1.00 84.88 591 TYR A C 1
ATOM 4657 O O . TYR A 1 591 ? 26.391 -11.536 -30.041 1.00 84.88 591 TYR A O 1
ATOM 4665 N N . ARG A 1 592 ? 26.584 -9.574 -28.977 1.00 83.19 592 ARG A N 1
ATOM 4666 C CA . ARG A 1 592 ? 27.125 -10.145 -27.731 1.00 83.19 592 ARG A CA 1
ATOM 4667 C C . ARG A 1 592 ? 26.015 -10.304 -26.699 1.00 83.19 592 ARG A C 1
ATOM 4669 O O . ARG A 1 592 ? 24.888 -9.892 -26.911 1.00 83.19 592 ARG A O 1
ATOM 4676 N N . ALA A 1 593 ? 26.316 -10.933 -25.568 1.00 78.25 593 ALA A N 1
ATOM 4677 C CA . ALA A 1 593 ? 25.366 -10.957 -24.463 1.00 78.25 593 ALA A CA 1
ATOM 4678 C C . ALA A 1 593 ? 25.094 -9.530 -23.950 1.00 78.25 593 ALA A C 1
ATOM 4680 O O . ALA A 1 593 ? 26.010 -8.701 -23.903 1.00 78.25 593 ALA A O 1
ATOM 4681 N N . ALA A 1 594 ? 23.856 -9.278 -23.512 1.00 79.44 594 ALA A N 1
ATOM 4682 C CA . ALA A 1 594 ? 23.486 -8.011 -22.892 1.00 79.44 594 ALA A CA 1
ATOM 4683 C C . ALA A 1 594 ? 24.443 -7.692 -21.724 1.00 79.44 594 ALA A C 1
ATOM 4685 O O . ALA A 1 594 ? 24.719 -8.570 -20.893 1.00 79.44 594 ALA A O 1
ATOM 4686 N N . PRO A 1 595 ? 24.980 -6.462 -21.647 1.00 82.50 595 PRO A N 1
ATOM 4687 C CA . PRO A 1 595 ? 25.939 -6.114 -20.614 1.00 82.50 595 PRO A CA 1
ATOM 4688 C C . PRO A 1 595 ? 25.281 -6.154 -19.232 1.00 82.50 595 PRO A C 1
ATOM 4690 O O . PRO A 1 595 ? 24.125 -5.770 -19.059 1.00 82.50 595 PRO A O 1
ATOM 4693 N N . LYS A 1 596 ? 26.037 -6.612 -18.233 1.00 82.25 596 LYS A N 1
ATOM 4694 C CA . LYS A 1 596 ? 25.581 -6.657 -16.840 1.00 82.25 596 LYS A CA 1
ATOM 4695 C C . LYS A 1 596 ? 25.842 -5.321 -16.148 1.00 82.25 596 LYS A C 1
ATOM 4697 O O . LYS A 1 596 ? 26.834 -4.649 -16.435 1.00 82.25 596 LYS A O 1
ATOM 4702 N N . VAL A 1 597 ? 24.963 -4.963 -15.216 1.00 85.88 597 VAL A N 1
ATOM 4703 C CA . VAL A 1 597 ? 25.157 -3.812 -14.324 1.00 85.88 597 VAL A CA 1
ATOM 4704 C C . VAL A 1 597 ? 26.375 -4.073 -13.438 1.00 85.88 597 VAL A C 1
ATOM 4706 O O . VAL A 1 597 ? 26.592 -5.206 -13.000 1.00 85.88 597 VAL A O 1
ATOM 4709 N N . LYS A 1 598 ? 27.185 -3.042 -13.178 1.00 87.69 598 LYS A N 1
ATOM 4710 C CA . LYS A 1 598 ? 28.285 -3.158 -12.211 1.00 87.69 598 LYS A CA 1
ATOM 4711 C C . LYS A 1 598 ? 27.727 -3.413 -10.800 1.00 87.69 598 LYS A C 1
ATOM 4713 O O . LYS A 1 598 ? 26.667 -2.879 -10.474 1.00 87.69 598 LYS A O 1
ATOM 4718 N N . PRO A 1 599 ? 28.420 -4.201 -9.959 1.00 89.00 599 PRO A N 1
ATOM 4719 C CA . PRO A 1 599 ? 27.966 -4.452 -8.596 1.00 89.00 599 PRO A CA 1
ATOM 4720 C C . PRO A 1 599 ? 27.951 -3.157 -7.778 1.00 89.00 599 PRO A C 1
ATOM 4722 O O . PRO A 1 599 ? 28.805 -2.288 -7.953 1.00 89.00 599 PRO A O 1
ATOM 4725 N N . PHE A 1 600 ? 26.984 -3.042 -6.870 1.00 93.06 600 PHE A N 1
ATOM 4726 C CA . PHE A 1 600 ? 26.897 -1.920 -5.944 1.00 93.06 600 PHE A CA 1
ATOM 4727 C C . PHE A 1 600 ? 27.972 -2.034 -4.860 1.00 93.06 600 PHE A C 1
ATOM 4729 O O . PHE A 1 600 ? 28.004 -3.012 -4.115 1.00 93.06 600 PHE A O 1
ATOM 4736 N N . SER A 1 601 ? 28.817 -1.010 -4.754 1.00 94.62 601 SER A N 1
ATOM 4737 C CA . SER A 1 601 ? 29.855 -0.880 -3.727 1.00 94.62 601 SER A CA 1
ATOM 4738 C C . SER A 1 601 ? 29.468 0.226 -2.733 1.00 94.62 601 SER A C 1
ATOM 4740 O O . SER A 1 601 ? 29.346 1.384 -3.154 1.00 94.62 601 SER A O 1
ATOM 4742 N N . PRO A 1 602 ? 29.219 -0.093 -1.445 1.00 94.31 602 PRO A N 1
ATOM 4743 C CA . PRO A 1 602 ? 28.929 0.906 -0.415 1.00 94.31 602 PRO A CA 1
ATOM 4744 C C . PRO A 1 602 ? 30.046 1.936 -0.236 1.00 94.31 602 PRO A C 1
ATOM 4746 O O . PRO A 1 602 ? 29.767 3.112 -0.022 1.00 94.31 602 PRO A O 1
ATOM 4749 N N . GLU A 1 603 ? 31.303 1.515 -0.332 1.00 94.44 603 GLU A N 1
ATOM 4750 C CA . GLU A 1 603 ? 32.484 2.356 -0.148 1.00 94.44 603 GLU A CA 1
ATOM 4751 C C . GLU A 1 603 ? 32.556 3.447 -1.221 1.00 94.44 603 GLU A C 1
ATOM 4753 O O . GLU A 1 603 ? 32.703 4.628 -0.897 1.00 94.44 603 GLU A O 1
ATOM 4758 N N . ASP A 1 604 ? 32.354 3.065 -2.483 1.00 94.06 604 ASP A N 1
ATOM 4759 C CA . ASP A 1 604 ? 32.331 3.999 -3.613 1.00 94.06 604 ASP A CA 1
ATOM 4760 C C . ASP A 1 604 ? 31.122 4.941 -3.533 1.00 94.06 604 ASP A C 1
ATOM 4762 O O . ASP A 1 604 ? 31.227 6.134 -3.834 1.00 94.06 604 ASP A O 1
ATOM 4766 N N . PHE A 1 605 ? 29.975 4.435 -3.060 1.00 95.81 605 PHE A N 1
ATOM 4767 C CA . PHE A 1 605 ? 28.814 5.276 -2.786 1.00 95.81 605 PHE A CA 1
ATOM 4768 C C . PHE A 1 605 ? 29.138 6.337 -1.730 1.00 95.81 605 PHE A C 1
ATOM 4770 O O . PHE A 1 605 ? 28.866 7.517 -1.957 1.00 95.81 605 PHE A O 1
ATOM 4777 N N . PHE A 1 606 ? 29.748 5.956 -0.604 1.00 95.25 606 PHE A N 1
ATOM 4778 C CA . PHE A 1 606 ? 30.108 6.908 0.446 1.00 95.25 606 PHE A CA 1
ATOM 4779 C C . PHE A 1 606 ? 31.105 7.958 -0.050 1.00 95.25 606 PHE A C 1
ATOM 4781 O O . PHE A 1 606 ? 30.919 9.133 0.254 1.00 95.25 606 PHE A O 1
ATOM 4788 N N . ALA A 1 607 ? 32.087 7.576 -0.871 1.00 93.19 607 ALA A N 1
ATOM 4789 C CA . ALA A 1 607 ? 33.004 8.526 -1.503 1.00 93.19 607 ALA A CA 1
ATOM 4790 C C . ALA A 1 607 ? 32.277 9.515 -2.438 1.00 93.19 607 ALA A C 1
ATOM 4792 O O . ALA A 1 607 ? 32.650 10.683 -2.541 1.00 93.19 607 ALA A O 1
ATOM 4793 N N . SER A 1 608 ? 31.199 9.080 -3.099 1.00 93.00 608 SER A N 1
ATOM 4794 C CA . SER A 1 608 ? 30.400 9.956 -3.964 1.00 93.00 608 SER A CA 1
ATOM 4795 C C . SER A 1 608 ? 29.595 11.016 -3.195 1.00 93.00 608 SER A C 1
ATOM 4797 O O . SER A 1 608 ? 29.284 12.068 -3.760 1.00 93.00 608 SER A O 1
ATOM 4799 N N . LEU A 1 609 ? 29.284 10.788 -1.909 1.00 92.00 609 LEU A N 1
ATOM 4800 C CA . LEU A 1 609 ? 28.445 11.687 -1.106 1.00 92.00 609 LEU A CA 1
ATOM 4801 C C . LEU A 1 609 ? 29.076 13.063 -0.873 1.00 92.00 609 LEU A C 1
ATOM 4803 O O . LEU A 1 609 ? 28.334 14.033 -0.724 1.00 92.00 609 LEU A O 1
ATOM 4807 N N . ASP A 1 610 ? 30.404 13.181 -0.908 1.00 86.38 610 ASP A N 1
ATOM 4808 C CA . ASP A 1 610 ? 31.088 14.474 -0.770 1.00 86.38 610 ASP A CA 1
ATOM 4809 C C . ASP A 1 610 ? 30.725 15.435 -1.914 1.00 86.38 610 ASP A C 1
ATOM 4811 O O . ASP A 1 610 ? 30.583 16.640 -1.709 1.00 86.38 610 ASP A O 1
ATOM 4815 N N . SER A 1 611 ? 30.506 14.890 -3.116 1.00 87.00 611 SER A N 1
ATOM 4816 C CA . SER A 1 611 ? 30.182 15.652 -4.330 1.00 87.00 611 SER A CA 1
ATOM 4817 C C . SER A 1 611 ? 28.699 15.618 -4.711 1.00 87.00 611 SER A C 1
ATOM 4819 O O . SER A 1 611 ? 28.225 16.533 -5.378 1.00 87.00 611 SER A O 1
ATOM 4821 N N . ASN A 1 612 ? 27.960 14.579 -4.302 1.00 86.44 612 ASN A N 1
ATOM 4822 C CA . ASN A 1 612 ? 26.591 14.298 -4.751 1.00 86.44 612 ASN A CA 1
ATOM 4823 C C . ASN A 1 612 ? 25.606 13.978 -3.610 1.00 86.44 612 ASN A C 1
ATOM 4825 O O . ASN A 1 612 ? 24.570 13.361 -3.854 1.00 86.44 612 ASN A O 1
ATOM 4829 N N . GLY A 1 613 ? 25.916 14.348 -2.367 1.00 86.69 613 GLY A N 1
ATOM 4830 C CA . GLY A 1 613 ? 25.121 13.950 -1.205 1.00 86.69 613 GLY A CA 1
ATOM 4831 C C . GLY A 1 613 ? 23.820 14.745 -0.968 1.00 86.69 613 GLY A C 1
ATOM 4832 O O . GLY A 1 613 ? 23.561 15.755 -1.632 1.00 86.69 613 GLY A O 1
ATOM 4833 N N . PRO A 1 614 ? 22.999 14.316 0.018 1.00 86.00 614 PRO A N 1
ATOM 4834 C CA . PRO A 1 614 ? 21.709 14.933 0.367 1.00 86.00 614 PRO A CA 1
ATOM 4835 C C . PRO A 1 614 ? 21.790 16.413 0.753 1.00 86.00 614 PRO A C 1
ATOM 4837 O O . PRO A 1 614 ? 20.813 17.149 0.620 1.00 86.00 614 PRO A O 1
ATOM 4840 N N . GLN A 1 615 ? 22.957 16.865 1.216 1.00 82.19 615 GLN A N 1
ATOM 4841 C CA . GLN A 1 615 ? 23.223 18.253 1.591 1.00 82.19 615 GLN A CA 1
ATOM 4842 C C . GLN A 1 615 ? 23.035 19.250 0.437 1.00 82.19 615 GLN A C 1
ATOM 4844 O O . GLN A 1 615 ? 22.937 20.448 0.680 1.00 82.19 615 GLN A O 1
ATOM 4849 N N . LEU A 1 616 ? 22.989 18.772 -0.812 1.00 82.75 616 LEU A N 1
ATOM 4850 C CA . LEU A 1 616 ? 22.728 19.606 -1.985 1.00 82.75 616 LEU A CA 1
ATOM 4851 C C . LEU A 1 616 ? 21.249 19.987 -2.135 1.00 82.75 616 LEU A C 1
ATOM 4853 O O . LEU A 1 616 ? 20.949 20.991 -2.776 1.00 82.75 616 LEU A O 1
ATOM 4857 N N . THR A 1 617 ? 20.331 19.189 -1.583 1.00 82.88 617 THR A N 1
ATOM 4858 C CA . THR A 1 617 ? 18.881 19.370 -1.766 1.00 82.88 617 THR A CA 1
ATOM 4859 C C . THR A 1 617 ? 18.113 19.548 -0.458 1.00 82.88 617 THR A C 1
ATOM 4861 O O . THR A 1 617 ? 17.001 20.064 -0.495 1.00 82.88 617 THR A O 1
ATOM 4864 N N . SER A 1 618 ? 18.682 19.175 0.696 1.00 84.19 618 SER A N 1
ATOM 4865 C CA . SER A 1 618 ? 18.038 19.329 2.008 1.00 84.19 618 SER A CA 1
ATOM 4866 C C . SER A 1 618 ? 18.712 20.376 2.887 1.00 84.19 618 SER A C 1
ATOM 4868 O O . SER A 1 618 ? 19.933 20.513 2.934 1.00 84.19 618 SER A O 1
ATOM 4870 N N . THR A 1 619 ? 17.881 21.088 3.646 1.00 85.12 619 THR A N 1
ATOM 4871 C CA . THR A 1 619 ? 18.291 22.022 4.701 1.00 85.12 619 THR A CA 1
ATOM 4872 C C . THR A 1 619 ? 18.552 21.324 6.042 1.00 85.12 619 THR A C 1
ATOM 4874 O O . THR A 1 619 ? 19.098 21.944 6.960 1.00 85.12 619 THR A O 1
ATOM 4877 N N . ILE A 1 620 ? 18.180 20.044 6.170 1.00 88.44 620 ILE A N 1
ATOM 4878 C CA . ILE A 1 620 ? 18.341 19.245 7.388 1.00 88.44 620 ILE A CA 1
ATOM 4879 C C . ILE A 1 620 ? 19.793 18.781 7.517 1.00 88.44 620 ILE A C 1
ATOM 4881 O O . ILE A 1 620 ? 20.365 18.137 6.634 1.00 88.44 620 ILE A O 1
ATOM 4885 N N . LYS A 1 621 ? 20.386 19.106 8.666 1.00 89.94 621 LYS A N 1
ATOM 4886 C CA . LYS A 1 621 ? 21.750 18.727 9.040 1.00 89.94 621 LYS A CA 1
ATOM 4887 C C . LYS A 1 621 ? 21.742 17.438 9.858 1.00 89.94 621 LYS A C 1
ATOM 4889 O O . LYS A 1 621 ? 20.715 17.057 10.412 1.00 89.94 621 LYS A O 1
ATOM 4894 N N . GLY A 1 622 ? 22.889 16.775 9.942 1.00 91.75 622 GLY A N 1
ATOM 4895 C CA . GLY A 1 622 ? 23.061 15.560 10.734 1.00 91.75 622 GLY A CA 1
ATOM 4896 C C . GLY A 1 622 ? 23.994 14.552 10.076 1.00 91.75 622 GLY A C 1
ATOM 4897 O O . GLY A 1 622 ? 24.663 14.856 9.087 1.00 91.75 622 GLY A O 1
ATOM 4898 N N . ASP A 1 623 ? 24.032 13.349 10.639 1.00 93.19 623 ASP A N 1
ATOM 4899 C CA . ASP A 1 623 ? 24.865 12.242 10.169 1.00 93.19 623 ASP A CA 1
ATOM 4900 C C . ASP A 1 623 ? 24.156 11.420 9.080 1.00 93.19 623 ASP A C 1
ATOM 4902 O O . ASP A 1 623 ? 23.645 10.320 9.310 1.00 93.19 623 ASP A O 1
ATOM 4906 N N . TRP A 1 624 ? 24.129 11.969 7.863 1.00 93.62 624 TRP A N 1
ATOM 4907 C CA . TRP A 1 624 ? 23.589 11.282 6.686 1.00 93.62 624 TRP A CA 1
ATOM 4908 C C . TRP A 1 624 ? 24.347 9.987 6.361 1.00 93.62 624 TRP A C 1
ATOM 4910 O O . TRP A 1 624 ? 23.730 8.991 5.986 1.00 93.62 624 TRP A O 1
ATOM 4920 N N . VAL A 1 625 ? 25.673 9.964 6.537 1.00 94.50 625 VAL A N 1
ATOM 4921 C CA . VAL A 1 625 ? 26.508 8.779 6.265 1.00 94.50 625 VAL A CA 1
ATOM 4922 C C . VAL A 1 625 ? 26.153 7.641 7.222 1.00 94.50 625 VAL A C 1
ATOM 4924 O O . VAL A 1 625 ? 25.986 6.495 6.796 1.00 94.50 625 VAL A O 1
ATOM 4927 N N . GLY A 1 626 ? 25.981 7.947 8.510 1.00 95.00 626 GLY A N 1
ATOM 4928 C CA . GLY A 1 626 ? 25.489 7.003 9.508 1.00 95.00 626 GLY A CA 1
ATOM 4929 C C . GLY A 1 626 ? 24.102 6.459 9.169 1.00 95.00 626 GLY A C 1
ATOM 4930 O O . GLY A 1 626 ? 23.862 5.261 9.347 1.00 95.00 626 GLY A O 1
ATOM 4931 N N . LEU A 1 627 ? 23.217 7.299 8.620 1.00 95.88 627 LEU A N 1
ATOM 4932 C CA . LEU A 1 627 ? 21.870 6.888 8.220 1.00 95.88 627 LEU A CA 1
ATOM 4933 C C . LEU A 1 627 ? 21.910 5.899 7.050 1.00 95.88 627 LEU A C 1
ATOM 4935 O O . LEU A 1 627 ? 21.319 4.825 7.148 1.00 95.88 627 LEU A O 1
ATOM 4939 N N . TYR A 1 628 ? 22.678 6.191 5.995 1.00 97.12 628 TYR A N 1
ATOM 4940 C CA . TYR A 1 628 ? 22.879 5.250 4.886 1.00 97.12 628 TYR A CA 1
ATOM 4941 C C . TYR A 1 628 ? 23.495 3.929 5.348 1.00 97.12 628 TYR A C 1
ATOM 4943 O O . TYR A 1 628 ? 23.058 2.860 4.926 1.00 97.12 628 TYR A O 1
ATOM 4951 N N . ARG A 1 629 ? 24.471 3.972 6.265 1.00 96.31 629 ARG A N 1
ATOM 4952 C CA . ARG A 1 629 ? 25.100 2.760 6.809 1.00 96.31 629 ARG A CA 1
ATOM 4953 C C . ARG A 1 629 ? 24.101 1.858 7.536 1.00 96.31 629 ARG A C 1
ATOM 4955 O O . ARG A 1 629 ? 24.255 0.638 7.494 1.00 96.31 629 ARG A O 1
ATOM 4962 N N . ARG A 1 630 ? 23.099 2.431 8.211 1.00 95.25 630 ARG A N 1
ATOM 4963 C CA . ARG A 1 630 ? 21.997 1.657 8.805 1.00 95.25 630 ARG A CA 1
ATOM 4964 C C . ARG A 1 630 ? 21.015 1.179 7.747 1.00 95.25 630 ARG A C 1
ATOM 4966 O O . ARG A 1 630 ? 20.656 0.008 7.753 1.00 95.25 630 ARG A O 1
ATOM 4973 N N . PHE A 1 631 ? 20.646 2.048 6.811 1.00 97.12 631 PHE A N 1
ATOM 4974 C CA . PHE A 1 631 ? 19.736 1.706 5.724 1.00 97.12 631 PHE A CA 1
ATOM 4975 C C . PHE A 1 631 ? 20.241 0.513 4.906 1.00 97.12 631 PHE A C 1
ATOM 4977 O O . PHE A 1 631 ? 19.473 -0.413 4.682 1.00 97.12 631 PHE A O 1
ATOM 4984 N N . PHE A 1 632 ? 21.531 0.451 4.562 1.00 96.81 632 PHE A N 1
ATOM 4985 C CA . PHE A 1 632 ? 22.120 -0.669 3.809 1.00 96.81 632 PHE A CA 1
ATOM 4986 C C . PHE A 1 632 ? 22.047 -2.024 4.521 1.00 96.81 632 PHE A C 1
ATOM 4988 O O . PHE A 1 632 ? 22.189 -3.059 3.878 1.00 96.81 632 PHE A O 1
ATOM 4995 N N . LYS A 1 633 ? 21.804 -2.035 5.836 1.00 94.75 633 LYS A N 1
ATOM 4996 C CA . LYS A 1 633 ? 21.582 -3.255 6.624 1.00 94.75 633 LYS A CA 1
ATOM 4997 C C . LYS A 1 633 ? 20.101 -3.611 6.772 1.00 94.75 633 LYS A C 1
ATOM 4999 O O . LYS A 1 633 ? 19.788 -4.644 7.351 1.00 94.75 633 LYS A O 1
ATOM 5004 N N . SER A 1 634 ? 19.202 -2.750 6.301 1.00 95.69 634 SER A N 1
ATOM 5005 C CA . SER A 1 634 ? 17.760 -2.891 6.492 1.00 95.69 634 SER A CA 1
ATOM 5006 C C . SER A 1 634 ? 17.092 -3.677 5.354 1.00 95.69 634 SER A C 1
ATOM 5008 O O . SER A 1 634 ? 17.538 -3.603 4.203 1.00 95.69 634 SER A O 1
ATOM 5010 N N . PRO A 1 635 ? 15.956 -4.346 5.626 1.00 95.50 635 PRO A N 1
ATOM 5011 C CA . PRO A 1 635 ? 15.107 -4.938 4.590 1.00 95.50 635 PRO A CA 1
ATOM 5012 C C . PRO A 1 635 ? 14.642 -3.938 3.523 1.00 95.50 635 PRO A C 1
ATOM 5014 O O . PRO A 1 635 ? 14.500 -4.307 2.360 1.00 95.50 635 PRO A O 1
ATOM 5017 N N . ASN A 1 636 ? 14.444 -2.666 3.889 1.00 96.19 636 ASN A N 1
ATOM 5018 C CA . ASN A 1 636 ? 14.006 -1.628 2.951 1.00 96.19 636 ASN A CA 1
ATOM 5019 C C . ASN A 1 636 ? 15.046 -1.377 1.850 1.00 96.19 636 ASN A C 1
ATOM 5021 O O . ASN A 1 636 ? 14.677 -1.214 0.688 1.00 96.19 636 ASN A O 1
ATOM 5025 N N . PHE A 1 637 ? 16.342 -1.400 2.184 1.00 96.56 637 PHE A N 1
ATOM 5026 C CA . PHE A 1 637 ? 17.397 -1.316 1.172 1.00 96.56 637 PHE A CA 1
ATOM 5027 C C . PHE A 1 637 ? 17.412 -2.547 0.274 1.00 96.56 637 PHE A C 1
ATOM 5029 O O . PHE A 1 637 ? 17.529 -2.399 -0.936 1.00 96.56 637 PHE A O 1
ATOM 5036 N N . VAL A 1 638 ? 17.255 -3.747 0.840 1.00 94.50 638 VAL A N 1
ATOM 5037 C CA . VAL A 1 638 ? 17.209 -4.991 0.056 1.00 94.50 638 VAL A CA 1
ATOM 5038 C C . VAL A 1 638 ? 16.057 -4.951 -0.948 1.00 94.50 638 VAL A C 1
ATOM 5040 O O . VAL A 1 638 ? 16.263 -5.234 -2.129 1.00 94.50 638 VAL A O 1
ATOM 5043 N N . GLY A 1 639 ? 14.862 -4.547 -0.506 1.00 92.06 639 GLY A N 1
ATOM 5044 C CA . GLY A 1 639 ? 13.695 -4.390 -1.372 1.00 92.06 639 GLY A CA 1
ATOM 5045 C C . GLY A 1 639 ? 13.924 -3.359 -2.477 1.00 92.06 639 GLY A C 1
ATOM 5046 O O . GLY A 1 639 ? 13.777 -3.678 -3.658 1.00 92.06 639 GLY A O 1
ATOM 5047 N N . TRP A 1 640 ? 14.375 -2.155 -2.109 1.00 92.75 640 TRP A N 1
ATOM 5048 C CA . TRP A 1 640 ? 14.686 -1.092 -3.067 1.00 92.75 640 TRP A CA 1
ATOM 5049 C C . TRP A 1 640 ? 15.772 -1.501 -4.071 1.00 92.75 640 TRP A C 1
ATOM 5051 O O . TRP A 1 640 ? 15.599 -1.321 -5.276 1.00 92.75 640 TRP A O 1
ATOM 5061 N N . TYR A 1 641 ? 16.874 -2.091 -3.604 1.00 93.25 641 TYR A N 1
ATOM 5062 C CA . TYR A 1 641 ? 18.001 -2.490 -4.443 1.00 93.25 641 TYR A CA 1
ATOM 5063 C C . TYR A 1 641 ? 17.596 -3.580 -5.433 1.00 93.25 641 TYR A C 1
ATOM 5065 O O . TYR A 1 641 ? 17.865 -3.451 -6.625 1.00 93.25 641 TYR A O 1
ATOM 5073 N N . ASN A 1 642 ? 16.895 -4.620 -4.972 1.00 91.44 642 ASN A N 1
ATOM 5074 C CA . ASN A 1 642 ? 16.417 -5.695 -5.840 1.00 91.44 642 ASN A CA 1
ATOM 5075 C C . ASN A 1 642 ? 15.440 -5.174 -6.897 1.00 91.44 642 ASN A C 1
ATOM 5077 O O . ASN A 1 642 ? 15.525 -5.571 -8.062 1.00 91.44 642 ASN A O 1
ATOM 5081 N N . GLN A 1 643 ? 14.541 -4.264 -6.509 1.00 87.44 643 GLN A N 1
ATOM 5082 C CA . GLN A 1 643 ? 13.624 -3.612 -7.436 1.00 87.44 643 GLN A CA 1
ATOM 5083 C C . GLN A 1 643 ? 14.386 -2.795 -8.488 1.00 87.44 643 GLN A C 1
ATOM 5085 O O . GLN A 1 643 ? 14.220 -3.030 -9.685 1.00 87.44 643 GLN A O 1
ATOM 5090 N N . ARG A 1 644 ? 15.266 -1.879 -8.066 1.00 88.56 644 ARG A N 1
ATOM 5091 C CA . ARG A 1 644 ? 16.055 -1.040 -8.981 1.00 88.56 644 ARG A CA 1
ATOM 5092 C C . ARG A 1 644 ? 16.964 -1.869 -9.882 1.00 88.56 644 ARG A C 1
ATOM 5094 O O . ARG A 1 644 ? 17.039 -1.608 -11.077 1.00 88.56 644 ARG A O 1
ATOM 5101 N N . HIS A 1 645 ? 17.615 -2.898 -9.348 1.00 87.94 645 HIS A N 1
ATOM 5102 C CA . HIS A 1 645 ? 18.456 -3.795 -10.132 1.00 87.94 645 HIS A CA 1
ATOM 5103 C C . HIS A 1 645 ? 17.641 -4.548 -11.192 1.00 87.94 645 HIS A C 1
ATOM 5105 O O . HIS A 1 645 ? 18.098 -4.681 -12.329 1.00 87.94 645 HIS A O 1
ATOM 5111 N N . ARG A 1 646 ? 16.426 -5.009 -10.857 1.00 86.62 646 ARG A N 1
ATOM 5112 C CA . ARG A 1 646 ? 15.508 -5.647 -11.814 1.00 86.62 646 ARG A CA 1
ATOM 5113 C C . ARG A 1 646 ? 15.092 -4.678 -12.915 1.00 86.62 646 ARG A C 1
ATOM 5115 O O . ARG A 1 646 ? 15.211 -5.030 -14.081 1.00 86.62 646 ARG A O 1
ATOM 5122 N N . GLU A 1 647 ? 14.666 -3.470 -12.561 1.00 86.06 647 GLU A N 1
ATOM 5123 C CA . GLU A 1 647 ? 14.257 -2.436 -13.521 1.00 86.06 647 GLU A CA 1
ATOM 5124 C C . GLU A 1 647 ? 15.401 -2.040 -14.465 1.00 86.06 647 GLU A C 1
ATOM 5126 O O . GLU A 1 647 ? 15.215 -1.969 -15.678 1.00 86.06 647 GLU A O 1
ATOM 5131 N N . VAL A 1 648 ? 16.608 -1.837 -13.929 1.00 86.69 648 VAL A N 1
ATOM 5132 C CA . VAL A 1 648 ? 17.796 -1.526 -14.735 1.00 86.69 648 VAL A CA 1
ATOM 5133 C C . VAL A 1 648 ? 18.165 -2.700 -15.643 1.00 86.69 648 VAL A C 1
ATOM 5135 O O . VAL A 1 648 ? 18.435 -2.498 -16.825 1.00 86.69 648 VAL A O 1
ATOM 5138 N N . SER A 1 649 ? 18.159 -3.927 -15.119 1.00 87.12 649 SER A N 1
ATOM 5139 C CA . SER A 1 649 ? 18.474 -5.129 -15.903 1.00 87.12 649 SER A CA 1
ATOM 5140 C C . SER A 1 649 ? 17.463 -5.351 -17.025 1.00 87.12 649 SER A C 1
ATOM 5142 O O . SER A 1 649 ? 17.851 -5.679 -18.143 1.00 87.12 649 SER A O 1
ATOM 5144 N N . HIS A 1 650 ? 16.177 -5.142 -16.741 1.00 86.25 650 HIS A N 1
ATOM 5145 C CA . HIS A 1 650 ? 15.090 -5.203 -17.716 1.00 86.25 650 HIS A CA 1
ATOM 5146 C C . HIS A 1 650 ? 15.288 -4.157 -18.816 1.00 86.25 650 HIS A C 1
ATOM 5148 O O . HIS A 1 650 ? 15.360 -4.508 -19.991 1.00 86.25 650 HIS A O 1
ATOM 5154 N N . LYS A 1 651 ? 15.541 -2.899 -18.442 1.00 85.94 651 LYS A N 1
ATOM 5155 C CA . LYS A 1 651 ? 15.817 -1.819 -19.396 1.00 85.94 651 LYS A CA 1
ATOM 5156 C C . LYS A 1 651 ? 17.040 -2.094 -20.275 1.00 85.94 651 LYS A C 1
ATOM 5158 O O . LYS A 1 651 ? 17.009 -1.801 -21.466 1.00 85.94 651 LYS A O 1
ATOM 5163 N N . LEU A 1 652 ? 18.109 -2.666 -19.719 1.00 87.88 652 LEU A N 1
ATOM 5164 C CA . LEU A 1 652 ? 19.289 -3.060 -20.497 1.00 87.88 652 LEU A CA 1
ATOM 5165 C C . LEU A 1 652 ? 18.985 -4.182 -21.492 1.00 87.88 652 LEU A C 1
ATOM 5167 O O . LEU A 1 652 ? 19.526 -4.165 -22.594 1.00 87.88 652 LEU A O 1
ATOM 5171 N N . GLN A 1 653 ? 18.121 -5.135 -21.130 1.00 87.69 653 GLN A N 1
ATOM 5172 C CA . GLN A 1 653 ? 17.672 -6.173 -22.060 1.00 87.69 653 GLN A CA 1
ATOM 5173 C C . GLN A 1 653 ? 16.855 -5.580 -23.208 1.00 87.69 653 GLN A C 1
ATOM 5175 O O . GLN A 1 653 ? 17.108 -5.935 -24.356 1.00 87.69 653 GLN A O 1
ATOM 5180 N N . VAL A 1 654 ? 15.939 -4.652 -22.918 1.00 88.38 654 VAL A N 1
ATOM 5181 C CA . VAL A 1 654 ? 15.154 -3.949 -23.946 1.00 88.38 654 VAL A CA 1
ATOM 5182 C C . VAL A 1 654 ? 16.072 -3.173 -24.894 1.00 88.38 654 VAL A C 1
ATOM 5184 O O . VAL A 1 654 ? 16.032 -3.414 -26.095 1.00 88.38 654 VAL A O 1
ATOM 5187 N N . LEU A 1 655 ? 16.980 -2.342 -24.368 1.00 88.44 655 LEU A N 1
ATOM 5188 C CA . LEU A 1 655 ? 17.941 -1.579 -25.182 1.00 88.44 655 LEU A CA 1
ATOM 5189 C C . LEU A 1 655 ? 18.836 -2.485 -26.040 1.00 88.44 655 LEU A C 1
ATOM 5191 O O . LEU A 1 655 ? 19.144 -2.169 -27.185 1.00 88.44 655 LEU A O 1
ATOM 5195 N N . HIS A 1 656 ? 19.262 -3.625 -25.496 1.00 90.50 656 HIS A N 1
ATOM 5196 C CA . HIS A 1 656 ? 20.044 -4.601 -26.246 1.00 90.50 656 HIS A CA 1
ATOM 5197 C C . HIS A 1 656 ? 19.249 -5.203 -27.416 1.00 90.50 656 HIS A C 1
ATOM 5199 O O . HIS A 1 656 ? 19.789 -5.341 -28.512 1.00 90.50 656 HIS A O 1
ATOM 5205 N N . LEU A 1 657 ? 17.974 -5.540 -27.202 1.00 90.00 657 LEU A N 1
ATOM 5206 C CA . LEU A 1 657 ? 17.098 -6.073 -28.248 1.00 90.00 657 LEU A CA 1
ATOM 5207 C C . LEU A 1 657 ? 16.749 -5.022 -29.305 1.00 90.00 657 LEU A C 1
ATOM 5209 O O . LEU A 1 657 ? 16.698 -5.359 -30.485 1.00 90.00 657 LEU A O 1
ATOM 5213 N N . GLU A 1 658 ? 16.584 -3.760 -28.911 1.00 90.19 658 GLU A N 1
ATOM 5214 C CA . GLU A 1 658 ? 16.451 -2.636 -29.842 1.00 90.19 658 GLU A CA 1
ATOM 5215 C C . GLU A 1 658 ? 17.691 -2.536 -30.741 1.00 90.19 658 GLU A C 1
ATOM 5217 O O . GLU A 1 658 ? 17.557 -2.603 -31.964 1.00 90.19 658 GLU A O 1
ATOM 5222 N N . CYS A 1 659 ? 18.896 -2.514 -30.157 1.00 89.44 659 CYS A N 1
ATOM 5223 C CA . CYS A 1 659 ? 20.147 -2.511 -30.921 1.00 89.44 659 CYS A CA 1
ATOM 5224 C C . CYS A 1 659 ? 20.287 -3.730 -31.848 1.00 89.44 659 CYS A C 1
ATOM 5226 O O . CYS A 1 659 ? 20.739 -3.578 -32.980 1.00 89.44 659 CYS A O 1
ATOM 5228 N N . LEU A 1 660 ? 19.900 -4.930 -31.399 1.00 90.31 660 LEU A N 1
ATOM 5229 C CA . LEU A 1 660 ? 19.892 -6.134 -32.239 1.00 90.31 660 LEU A CA 1
ATOM 5230 C C . LEU A 1 660 ? 18.896 -6.021 -33.397 1.00 90.31 660 LEU A C 1
ATOM 5232 O O . LEU A 1 660 ? 19.215 -6.406 -34.518 1.00 90.31 660 LEU A O 1
ATOM 5236 N N . SER A 1 661 ? 17.713 -5.461 -33.150 1.00 91.44 661 SER A N 1
ATOM 5237 C CA . SER A 1 661 ? 16.686 -5.289 -34.179 1.00 91.44 661 SER A CA 1
ATOM 5238 C C . SER A 1 661 ? 17.103 -4.307 -35.279 1.00 91.44 661 SER A C 1
ATOM 5240 O O . SER A 1 661 ? 16.726 -4.492 -36.435 1.00 91.44 661 SER A O 1
ATOM 5242 N N . GLU A 1 662 ? 17.896 -3.289 -34.934 1.00 90.44 662 GLU A N 1
ATOM 5243 C CA . GLU A 1 662 ? 18.400 -2.267 -35.859 1.00 90.44 662 GLU A CA 1
ATOM 5244 C C . GLU A 1 662 ? 19.664 -2.697 -36.611 1.00 90.44 662 GLU A C 1
ATOM 5246 O O . GLU A 1 662 ? 19.981 -2.139 -37.663 1.00 90.44 662 GLU A O 1
ATOM 5251 N N . ALA A 1 663 ? 20.394 -3.683 -36.090 1.00 89.69 663 ALA A N 1
ATOM 5252 C CA . ALA A 1 663 ? 21.638 -4.143 -36.685 1.00 89.69 663 ALA A CA 1
ATOM 5253 C C . ALA A 1 663 ? 21.407 -4.936 -37.986 1.00 89.69 663 ALA A C 1
ATOM 5255 O O . ALA A 1 663 ? 20.417 -5.649 -38.149 1.00 89.69 663 ALA A O 1
ATOM 5256 N N . THR A 1 664 ? 22.348 -4.831 -38.928 1.00 90.44 664 THR A N 1
ATOM 5257 C CA . THR A 1 664 ? 22.314 -5.574 -40.199 1.00 90.44 664 THR A CA 1
ATOM 5258 C C . THR A 1 664 ? 22.873 -6.985 -40.010 1.00 90.44 664 THR A C 1
ATOM 5260 O O . THR A 1 664 ? 24.089 -7.185 -40.089 1.00 90.44 664 THR A O 1
ATOM 5263 N N . ILE A 1 665 ? 21.987 -7.952 -39.753 1.00 88.94 665 ILE A N 1
ATOM 5264 C CA . ILE A 1 665 ? 22.343 -9.334 -39.397 1.0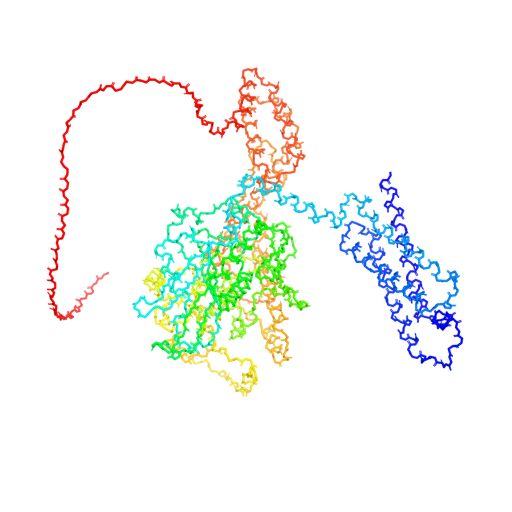0 88.94 665 ILE A CA 1
ATOM 5265 C C . ILE A 1 665 ? 23.190 -10.036 -40.464 1.00 88.94 665 ILE A C 1
ATOM 5267 O O . ILE A 1 665 ? 24.052 -10.839 -40.127 1.00 88.94 665 ILE A O 1
ATOM 5271 N N . GLU A 1 666 ? 23.021 -9.687 -41.740 1.00 88.44 666 GLU A N 1
ATOM 5272 C CA . GLU A 1 666 ? 23.701 -10.317 -42.874 1.00 88.44 666 GLU A CA 1
ATOM 5273 C C . GLU A 1 666 ? 25.226 -10.162 -42.797 1.00 88.44 666 GLU A C 1
ATOM 5275 O O . GLU A 1 666 ? 25.964 -11.085 -43.135 1.00 88.44 666 GLU A O 1
ATOM 5280 N N . HIS A 1 667 ? 25.706 -9.020 -42.294 1.00 88.50 667 HIS A N 1
ATOM 5281 C CA . HIS A 1 667 ? 27.140 -8.792 -42.101 1.00 88.50 667 HIS A CA 1
ATOM 5282 C C . HIS A 1 667 ? 27.715 -9.667 -40.988 1.00 88.50 667 HIS A C 1
ATOM 5284 O O . HIS A 1 667 ? 28.878 -10.049 -41.059 1.00 88.50 667 HIS A O 1
ATOM 5290 N N . TRP A 1 668 ? 26.914 -9.966 -39.961 1.00 87.88 668 TRP A N 1
ATOM 5291 C CA . TRP A 1 668 ? 27.319 -10.852 -38.875 1.00 87.88 668 TRP A CA 1
ATOM 5292 C C . TRP A 1 668 ? 27.261 -12.322 -39.291 1.00 87.88 668 TRP A C 1
ATOM 5294 O O . TRP A 1 668 ? 28.049 -13.106 -38.798 1.00 87.88 668 TRP A O 1
ATOM 5304 N N . MET A 1 669 ? 26.366 -12.707 -40.202 1.00 91.00 669 MET A N 1
ATOM 5305 C CA . MET A 1 669 ? 26.240 -14.099 -40.655 1.00 91.00 669 MET A CA 1
ATOM 5306 C C . MET A 1 669 ? 27.415 -14.568 -41.525 1.00 91.00 669 MET A C 1
ATOM 5308 O O . MET A 1 669 ? 27.710 -15.758 -41.554 1.00 91.00 669 MET A O 1
ATOM 5312 N N . ALA A 1 670 ? 28.074 -13.653 -42.242 1.00 86.81 670 ALA A N 1
ATOM 5313 C CA . ALA A 1 670 ? 29.075 -13.987 -43.258 1.00 86.81 670 ALA A CA 1
ATOM 5314 C C . ALA A 1 670 ? 30.321 -14.722 -42.719 1.00 86.81 670 ALA A C 1
ATOM 5316 O O . ALA A 1 670 ? 31.000 -15.399 -43.488 1.00 86.81 670 ALA A O 1
ATOM 5317 N N . ASP A 1 671 ? 30.632 -14.586 -41.427 1.00 86.81 671 ASP A N 1
ATOM 5318 C CA . ASP A 1 671 ? 31.821 -15.145 -40.772 1.00 86.81 671 ASP A CA 1
ATOM 5319 C C . ASP A 1 671 ? 31.473 -16.080 -39.594 1.00 86.81 671 ASP A C 1
ATOM 5321 O O . ASP A 1 671 ? 32.260 -16.199 -38.649 1.00 86.81 671 ASP A O 1
ATOM 5325 N N . LYS A 1 672 ? 30.277 -16.684 -39.589 1.00 89.94 672 LYS A N 1
ATOM 5326 C CA . LYS A 1 672 ? 29.772 -17.507 -38.473 1.00 89.94 672 LYS A CA 1
ATOM 5327 C C . LYS A 1 672 ? 29.501 -18.941 -38.895 1.00 89.94 672 LYS A C 1
ATOM 5329 O O . LYS A 1 672 ? 29.064 -19.199 -40.014 1.00 89.94 672 LYS A O 1
ATOM 5334 N N . GLU A 1 673 ? 29.738 -19.868 -37.975 1.00 91.31 673 GLU A N 1
ATOM 5335 C CA . GLU A 1 673 ? 29.419 -21.281 -38.175 1.00 91.31 673 GLU A CA 1
ATOM 5336 C C . GLU A 1 673 ? 27.916 -21.543 -37.985 1.00 91.31 673 GLU A C 1
ATOM 5338 O O . GLU A 1 673 ? 27.228 -20.831 -37.249 1.00 91.31 673 GLU A O 1
ATOM 5343 N N . GLU A 1 674 ? 27.396 -22.609 -38.600 1.00 89.00 674 GLU A N 1
ATOM 5344 C CA . GLU A 1 674 ? 25.972 -22.976 -38.527 1.00 89.00 674 GLU A CA 1
ATOM 5345 C C . GLU A 1 674 ? 25.462 -23.096 -37.081 1.00 89.00 674 GLU A C 1
ATOM 5347 O O . GLU A 1 674 ? 24.351 -22.668 -36.773 1.00 89.00 674 GLU A O 1
ATOM 5352 N N . VAL A 1 675 ? 26.289 -23.608 -36.162 1.00 89.62 675 VAL A N 1
ATOM 5353 C CA . VAL A 1 675 ? 25.941 -23.736 -34.737 1.00 89.62 675 VAL A CA 1
ATOM 5354 C C . VAL A 1 675 ? 25.700 -22.369 -34.088 1.00 89.62 675 VAL A C 1
ATOM 5356 O O . VAL A 1 675 ? 24.769 -22.216 -33.298 1.00 89.62 675 VAL A O 1
ATOM 5359 N N . GLU A 1 676 ? 26.497 -21.357 -34.436 1.00 89.50 676 GLU A N 1
ATOM 5360 C CA . GLU A 1 676 ? 26.343 -19.994 -33.914 1.00 89.50 676 GLU A CA 1
ATOM 5361 C C . GLU A 1 676 ? 25.083 -19.319 -34.470 1.00 89.50 676 GLU A C 1
ATOM 5363 O O . GLU A 1 676 ? 24.390 -18.593 -33.750 1.00 89.50 676 GLU A O 1
ATOM 5368 N N . LEU A 1 677 ? 24.752 -19.590 -35.737 1.00 90.44 677 LEU A N 1
ATOM 5369 C CA . LEU A 1 677 ? 23.511 -19.136 -36.366 1.00 90.44 677 LEU A CA 1
ATOM 5370 C C . LEU A 1 677 ? 22.282 -19.751 -35.678 1.00 90.44 677 LEU A C 1
ATOM 5372 O O . LEU A 1 677 ? 21.324 -19.039 -35.364 1.00 90.44 677 LEU A O 1
ATOM 5376 N N . VAL A 1 678 ? 22.326 -21.055 -35.384 1.00 90.06 678 VAL A N 1
ATOM 5377 C CA . VAL A 1 678 ? 21.274 -21.757 -34.634 1.00 90.06 678 VAL A CA 1
ATOM 5378 C C . VAL A 1 678 ? 21.133 -21.189 -33.216 1.00 90.06 678 VAL A C 1
ATOM 5380 O O . VAL A 1 678 ? 20.011 -20.904 -32.792 1.00 90.06 678 VAL A O 1
ATOM 5383 N N . ASP A 1 679 ? 22.234 -20.955 -32.494 1.00 89.56 679 ASP A N 1
ATOM 5384 C CA . ASP A 1 679 ? 22.197 -20.354 -31.150 1.00 89.56 679 ASP A CA 1
ATOM 5385 C C . ASP A 1 679 ? 21.569 -18.951 -31.163 1.00 89.56 679 ASP A C 1
ATOM 5387 O O . ASP A 1 679 ? 20.731 -18.631 -30.316 1.00 89.56 679 ASP A O 1
ATOM 5391 N N . MET A 1 680 ? 21.897 -18.125 -32.164 1.00 89.38 680 MET A N 1
ATOM 5392 C CA . MET A 1 680 ? 21.282 -16.807 -32.335 1.00 89.38 680 MET A CA 1
ATOM 5393 C C . MET A 1 680 ? 19.766 -16.913 -32.550 1.00 89.38 680 MET A C 1
ATOM 5395 O O . MET A 1 680 ? 19.004 -16.181 -31.915 1.00 89.38 680 MET A O 1
ATOM 5399 N N . VAL A 1 681 ? 19.308 -17.850 -33.387 1.00 90.25 681 VAL A N 1
ATOM 5400 C CA . VAL A 1 681 ? 17.873 -18.093 -33.613 1.00 90.25 681 VAL A CA 1
ATOM 5401 C C . VAL A 1 681 ? 17.170 -18.503 -32.320 1.00 90.25 681 VAL A C 1
ATOM 5403 O O . VAL A 1 681 ? 16.127 -17.937 -31.988 1.00 90.25 681 VAL A O 1
ATOM 5406 N N . LEU A 1 682 ? 17.737 -19.447 -31.563 1.00 89.88 682 LEU A N 1
ATOM 5407 C CA . LEU A 1 682 ? 17.169 -19.892 -30.286 1.00 89.88 682 LEU A CA 1
ATOM 5408 C C . LEU A 1 682 ? 17.115 -18.750 -29.264 1.00 89.88 682 LEU A C 1
ATOM 5410 O O . LEU A 1 682 ? 16.114 -18.584 -28.565 1.00 89.88 682 LEU A O 1
ATOM 5414 N N . ARG A 1 683 ? 18.162 -17.922 -29.211 1.00 89.00 683 ARG A N 1
ATOM 5415 C CA . ARG A 1 683 ? 18.242 -16.764 -28.318 1.00 89.00 683 ARG A CA 1
ATOM 5416 C C . ARG A 1 683 ? 17.200 -15.701 -28.655 1.00 89.00 683 ARG A C 1
ATOM 5418 O O . ARG A 1 683 ? 16.546 -15.203 -27.740 1.00 89.00 683 ARG A O 1
ATOM 5425 N N . ILE A 1 684 ? 17.039 -15.358 -29.936 1.00 89.62 684 ILE A N 1
ATOM 5426 C CA . ILE A 1 684 ? 16.040 -14.376 -30.378 1.00 89.62 684 ILE A CA 1
ATOM 5427 C C . ILE A 1 684 ? 14.630 -14.901 -30.103 1.00 89.62 684 ILE A C 1
ATOM 5429 O O . ILE A 1 684 ? 13.824 -14.169 -29.539 1.00 89.62 684 ILE A O 1
ATOM 5433 N N . ARG A 1 685 ? 14.343 -16.170 -30.420 1.00 90.44 685 ARG A N 1
ATOM 5434 C CA . ARG A 1 685 ? 13.029 -16.780 -30.158 1.00 90.44 685 ARG A CA 1
ATOM 5435 C C . ARG A 1 685 ? 12.675 -16.791 -28.674 1.00 90.44 685 ARG A C 1
ATOM 5437 O O . ARG A 1 685 ? 11.635 -16.263 -28.317 1.00 90.44 685 ARG A O 1
ATOM 5444 N N . ASN A 1 686 ? 13.584 -17.236 -27.806 1.00 89.06 686 ASN A N 1
ATOM 5445 C CA . ASN A 1 686 ? 13.372 -17.195 -26.353 1.00 89.06 686 ASN A CA 1
ATOM 5446 C C . ASN A 1 686 ? 13.093 -15.762 -25.846 1.00 89.06 686 ASN A C 1
ATOM 5448 O O . ASN A 1 686 ? 12.319 -15.548 -24.918 1.00 89.06 686 ASN A O 1
ATOM 5452 N N . LYS A 1 687 ? 13.705 -14.744 -26.467 1.00 87.12 687 LYS A N 1
ATOM 5453 C CA . LYS A 1 687 ? 13.441 -13.339 -26.128 1.00 87.12 687 LYS A CA 1
ATOM 5454 C C . LYS A 1 687 ? 12.120 -12.812 -26.690 1.00 87.12 687 LYS A C 1
ATOM 5456 O O . LYS A 1 687 ? 11.493 -11.991 -26.029 1.00 87.12 687 LYS A O 1
ATOM 5461 N N . LEU A 1 688 ? 11.686 -13.294 -27.852 1.00 87.00 688 LEU A N 1
ATOM 5462 C CA . LEU A 1 688 ? 10.362 -13.017 -28.412 1.00 87.00 688 LEU A CA 1
ATOM 5463 C C . LEU A 1 688 ? 9.248 -13.673 -27.585 1.00 87.00 688 LEU A C 1
ATOM 5465 O O . LEU A 1 688 ? 8.224 -13.036 -27.354 1.00 87.00 688 LEU A O 1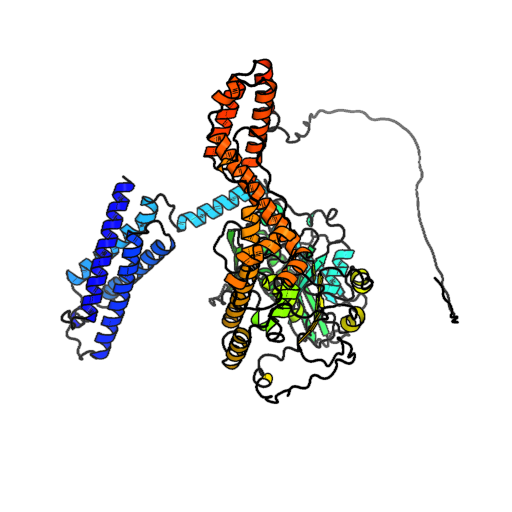
ATOM 5469 N N . ASP A 1 689 ? 9.478 -14.875 -27.053 1.00 85.50 689 ASP A N 1
ATOM 5470 C CA . ASP A 1 689 ? 8.553 -15.545 -26.127 1.00 85.50 689 ASP A CA 1
ATOM 5471 C C . ASP A 1 689 ? 8.367 -14.734 -24.828 1.00 85.50 689 ASP A C 1
ATOM 5473 O O . ASP A 1 689 ? 7.302 -14.744 -24.220 1.00 85.50 689 ASP A O 1
ATOM 5477 N N . GLN A 1 690 ? 9.391 -13.972 -24.425 1.00 83.50 690 GLN A N 1
ATOM 5478 C CA . GLN A 1 690 ? 9.373 -13.061 -23.271 1.00 83.50 690 GLN A CA 1
ATOM 5479 C C . GLN A 1 690 ? 8.910 -11.632 -23.623 1.00 83.50 690 GLN A C 1
ATOM 5481 O O . GLN A 1 690 ? 9.039 -10.727 -22.796 1.00 83.50 690 GLN A O 1
ATOM 5486 N N . SER A 1 691 ? 8.402 -11.385 -24.835 1.00 79.94 691 SER A N 1
ATOM 5487 C CA . SER A 1 691 ? 8.103 -10.026 -25.321 1.00 79.94 691 SER A CA 1
ATOM 5488 C C . SER A 1 691 ? 7.070 -9.277 -24.473 1.00 79.94 691 SER A C 1
ATOM 5490 O O . SER A 1 691 ? 7.265 -8.090 -24.201 1.00 79.94 691 SER A O 1
ATOM 5492 N N . GLU A 1 692 ? 6.033 -9.965 -23.988 1.00 71.44 692 GLU A N 1
ATOM 5493 C CA . GLU A 1 692 ? 5.009 -9.389 -23.104 1.00 71.44 692 GLU A CA 1
ATOM 5494 C C . GLU A 1 692 ? 5.569 -9.006 -21.723 1.00 71.44 692 GLU A C 1
ATOM 5496 O O . GLU A 1 692 ? 5.228 -7.958 -21.173 1.00 71.44 692 GLU A O 1
ATOM 5501 N N . GLU A 1 693 ? 6.469 -9.817 -21.157 1.00 74.19 693 GLU A N 1
ATOM 5502 C CA . GLU A 1 693 ? 7.136 -9.511 -19.882 1.00 74.19 693 GLU A CA 1
ATOM 5503 C C . GLU A 1 693 ? 8.128 -8.347 -20.041 1.00 74.19 693 GLU A C 1
ATOM 5505 O O . GLU A 1 693 ? 8.259 -7.472 -19.176 1.00 74.19 693 GLU A O 1
ATOM 5510 N N . LEU A 1 694 ? 8.809 -8.309 -21.186 1.00 76.00 694 LEU A N 1
ATOM 5511 C CA . LEU A 1 694 ? 9.761 -7.265 -21.536 1.00 76.00 694 LEU A CA 1
ATOM 5512 C C . LEU A 1 694 ? 9.091 -5.955 -21.989 1.00 76.00 694 LEU A C 1
ATOM 5514 O O . LEU A 1 694 ? 9.773 -4.935 -22.057 1.00 76.00 694 LEU A O 1
ATOM 5518 N N . ASN A 1 695 ? 7.772 -5.956 -22.226 1.00 79.50 695 ASN A N 1
ATOM 5519 C CA . ASN A 1 695 ? 7.024 -4.855 -22.847 1.00 79.50 695 ASN A CA 1
ATOM 5520 C C . ASN A 1 695 ? 7.733 -4.329 -24.112 1.00 79.50 695 ASN A C 1
ATOM 5522 O O . ASN A 1 695 ? 7.943 -3.121 -24.260 1.00 79.50 695 ASN A O 1
ATOM 5526 N N . LEU A 1 696 ? 8.167 -5.242 -24.988 1.00 82.94 696 LEU A N 1
ATOM 5527 C CA . LEU A 1 696 ? 8.886 -4.876 -26.209 1.00 82.94 696 LEU A CA 1
ATOM 5528 C C . LEU A 1 696 ? 7.954 -4.177 -27.212 1.00 82.94 696 LEU A C 1
ATOM 5530 O O . LEU A 1 696 ? 6.819 -4.617 -27.383 1.00 82.94 696 LEU A O 1
ATOM 5534 N N . PRO A 1 697 ? 8.419 -3.129 -27.918 1.00 85.38 697 PRO A N 1
ATOM 5535 C CA . PRO A 1 697 ? 7.650 -2.528 -29.003 1.00 85.38 697 PRO A CA 1
ATOM 5536 C C . PRO A 1 697 ? 7.410 -3.517 -30.154 1.00 85.38 697 PRO A C 1
ATOM 5538 O O . PRO A 1 697 ? 8.343 -4.202 -30.576 1.00 85.38 697 PRO A O 1
ATOM 5541 N N . ASP A 1 698 ? 6.210 -3.513 -30.741 1.00 86.94 698 ASP A N 1
ATOM 5542 C CA . ASP A 1 698 ? 5.835 -4.419 -31.845 1.00 86.94 698 ASP A CA 1
ATOM 5543 C C . ASP A 1 698 ? 6.824 -4.368 -33.021 1.00 86.94 698 ASP A C 1
ATOM 5545 O O . ASP A 1 698 ? 7.193 -5.397 -33.587 1.00 86.94 698 ASP A O 1
ATOM 5549 N N . ILE A 1 699 ? 7.335 -3.172 -33.334 1.00 90.56 699 ILE A N 1
ATOM 5550 C CA . ILE A 1 699 ? 8.331 -2.961 -34.393 1.00 90.56 699 ILE A CA 1
ATOM 5551 C C . ILE A 1 699 ? 9.648 -3.707 -34.128 1.00 90.56 699 ILE A C 1
ATOM 5553 O O . ILE A 1 699 ? 10.293 -4.186 -35.060 1.00 90.56 699 ILE A O 1
ATOM 5557 N N . VAL A 1 700 ? 10.058 -3.824 -32.861 1.00 89.56 700 VAL A N 1
ATOM 5558 C CA . VAL A 1 700 ? 11.258 -4.574 -32.464 1.00 89.56 700 VAL A CA 1
ATOM 5559 C C . VAL A 1 700 ? 10.994 -6.063 -32.664 1.00 89.56 700 VAL A C 1
ATOM 5561 O O . VAL A 1 700 ? 11.819 -6.755 -33.260 1.00 89.56 700 VAL A O 1
ATOM 5564 N N . CYS A 1 701 ? 9.820 -6.546 -32.248 1.00 89.38 701 CYS A N 1
ATOM 5565 C CA . CYS A 1 701 ? 9.408 -7.936 -32.429 1.00 89.38 701 CYS A CA 1
ATOM 5566 C C . CYS A 1 701 ? 9.353 -8.340 -33.913 1.00 89.38 701 CYS A C 1
ATOM 5568 O O . CYS A 1 701 ? 9.863 -9.397 -34.285 1.00 89.38 701 CYS A O 1
ATOM 5570 N N . GLU A 1 702 ? 8.789 -7.500 -34.782 1.00 90.88 702 GLU A N 1
ATOM 5571 C CA . GLU A 1 702 ? 8.708 -7.748 -36.228 1.00 90.88 702 GLU A CA 1
ATOM 5572 C C . GLU A 1 702 ? 10.100 -7.836 -36.879 1.00 90.88 702 GLU A C 1
ATOM 5574 O O . GLU A 1 702 ? 10.401 -8.767 -37.636 1.00 90.88 702 GLU A O 1
ATOM 5579 N N . ARG A 1 703 ? 10.995 -6.904 -36.534 1.00 92.00 703 ARG A N 1
ATOM 5580 C CA . ARG A 1 703 ? 12.378 -6.892 -37.035 1.00 92.00 703 ARG A CA 1
ATOM 5581 C C . ARG A 1 703 ? 13.169 -8.109 -36.568 1.00 92.00 703 ARG A C 1
ATOM 5583 O O . ARG A 1 703 ? 13.865 -8.728 -37.367 1.00 92.00 703 ARG A O 1
ATOM 5590 N N . LEU A 1 704 ? 13.033 -8.496 -35.301 1.00 92.12 704 LEU A N 1
ATOM 5591 C CA . LEU A 1 704 ? 13.671 -9.700 -34.765 1.00 92.12 704 LEU A CA 1
ATOM 5592 C C . LEU A 1 704 ? 13.147 -10.978 -35.442 1.00 92.12 704 LEU A C 1
ATOM 5594 O O . LEU A 1 704 ? 13.944 -11.846 -35.793 1.00 92.12 704 LEU A O 1
ATOM 5598 N N . ASN A 1 705 ? 11.840 -11.076 -35.708 1.00 92.56 705 ASN A N 1
ATOM 5599 C CA . ASN A 1 705 ? 11.266 -12.176 -36.493 1.00 92.56 705 ASN A CA 1
ATOM 5600 C C . ASN A 1 705 ? 11.794 -12.207 -37.938 1.00 92.56 705 ASN A C 1
ATOM 5602 O O . ASN A 1 705 ? 12.049 -13.280 -38.494 1.00 92.56 705 ASN A O 1
ATOM 5606 N N . THR A 1 706 ? 12.017 -11.034 -38.534 1.00 92.44 706 THR A N 1
ATOM 5607 C CA . THR A 1 706 ? 12.646 -10.912 -39.856 1.00 92.44 706 THR A CA 1
ATOM 5608 C C . THR A 1 706 ? 14.085 -11.432 -39.830 1.00 92.44 706 THR A C 1
ATOM 5610 O O . THR A 1 706 ? 14.469 -12.204 -40.708 1.00 92.44 706 THR A O 1
ATOM 5613 N N . HIS A 1 707 ? 14.868 -11.081 -38.803 1.00 92.50 707 HIS A N 1
ATOM 5614 C CA . HIS A 1 707 ? 16.227 -11.605 -38.608 1.00 92.50 707 HIS A CA 1
ATOM 5615 C C . HIS A 1 707 ? 16.238 -13.128 -38.451 1.00 92.50 707 HIS A C 1
ATOM 5617 O O . HIS A 1 707 ? 17.017 -13.799 -39.123 1.00 92.50 707 HIS A O 1
ATOM 5623 N N . VAL A 1 708 ? 15.330 -13.691 -37.644 1.00 92.12 708 VAL A N 1
ATOM 5624 C CA . VAL A 1 708 ? 15.173 -15.151 -37.499 1.00 92.12 708 VAL A CA 1
ATOM 5625 C C . VAL A 1 708 ? 14.891 -15.812 -38.847 1.00 92.12 708 VAL A C 1
ATOM 5627 O O . VAL A 1 708 ? 15.544 -16.793 -39.192 1.00 92.12 708 VAL A O 1
ATOM 5630 N N . SER A 1 709 ? 13.958 -15.264 -39.626 1.00 91.50 709 SER A N 1
ATOM 5631 C CA . SER A 1 709 ? 13.583 -15.819 -40.934 1.00 91.50 709 SER A CA 1
ATOM 5632 C C . SER A 1 709 ? 14.757 -15.808 -41.918 1.00 91.50 709 SER A C 1
ATOM 5634 O O . SER A 1 709 ? 14.989 -16.795 -42.617 1.00 91.50 709 SER A O 1
ATOM 5636 N N . LYS A 1 710 ? 15.542 -14.723 -41.926 1.00 91.38 710 LYS A N 1
ATOM 5637 C CA . LYS A 1 710 ? 16.752 -14.602 -42.749 1.00 91.38 710 LYS A CA 1
ATOM 5638 C C . LYS A 1 710 ? 17.814 -15.626 -42.361 1.00 91.38 710 LYS A C 1
ATOM 5640 O O . LYS A 1 710 ? 18.311 -16.322 -43.240 1.00 91.38 710 LYS A O 1
ATOM 5645 N N . ILE A 1 711 ? 18.116 -15.769 -41.068 1.00 91.19 711 ILE A N 1
ATOM 5646 C CA . ILE A 1 711 ? 19.107 -16.749 -40.600 1.00 91.19 711 ILE A CA 1
ATOM 5647 C C . ILE A 1 711 ? 18.670 -18.170 -40.975 1.00 91.19 711 ILE A C 1
ATOM 5649 O O . ILE A 1 711 ? 19.451 -18.917 -41.562 1.00 91.19 711 ILE A O 1
ATOM 5653 N N . VAL A 1 712 ? 17.408 -18.527 -40.710 1.00 90.88 712 VAL A N 1
ATOM 5654 C CA . VAL A 1 712 ? 16.878 -19.861 -41.031 1.00 90.88 712 VAL A CA 1
ATOM 5655 C C . VAL A 1 712 ? 16.996 -20.162 -42.526 1.00 90.88 712 VAL A C 1
ATOM 5657 O O . VAL A 1 712 ? 17.425 -21.255 -42.871 1.00 90.88 712 VAL A O 1
ATOM 5660 N N . SER A 1 713 ? 16.722 -19.198 -43.412 1.00 89.69 713 SER A N 1
ATOM 5661 C CA . SER A 1 713 ? 16.822 -19.406 -44.869 1.00 89.69 713 SER A CA 1
ATOM 5662 C C . SER A 1 713 ? 18.233 -19.724 -45.387 1.00 89.69 713 SER A C 1
ATOM 5664 O O . SER A 1 713 ? 18.371 -20.217 -46.502 1.00 89.69 713 SER A O 1
ATOM 5666 N N . THR A 1 714 ? 19.275 -19.447 -44.594 1.00 88.75 714 THR A N 1
ATOM 5667 C CA . THR A 1 714 ? 20.678 -19.721 -44.957 1.00 88.75 714 THR A CA 1
ATOM 5668 C C . THR A 1 714 ? 21.217 -21.044 -44.415 1.00 88.75 714 THR A C 1
ATOM 5670 O O . THR A 1 714 ? 22.306 -21.452 -44.808 1.00 88.75 714 THR A O 1
ATOM 5673 N N . LEU A 1 715 ? 20.477 -21.712 -43.525 1.00 90.56 715 LEU A N 1
ATOM 5674 C CA . LEU A 1 715 ? 20.876 -22.998 -42.949 1.00 90.56 715 LEU A CA 1
ATOM 5675 C C . LEU A 1 715 ? 20.535 -24.168 -43.893 1.00 90.56 715 LEU A C 1
ATOM 5677 O O . LEU A 1 715 ? 19.625 -24.035 -44.708 1.00 90.56 715 LEU A O 1
ATOM 5681 N N . PRO A 1 716 ? 21.198 -25.328 -43.775 1.00 89.69 716 PRO A N 1
ATOM 5682 C CA . PRO A 1 716 ? 20.827 -26.549 -44.495 1.00 89.69 716 PRO A CA 1
ATOM 5683 C C . PRO A 1 716 ? 19.390 -27.040 -44.210 1.00 89.69 716 PRO A C 1
ATOM 5685 O O . PRO A 1 716 ? 18.830 -26.797 -43.137 1.00 89.69 716 PRO A O 1
ATOM 5688 N N . ASP A 1 717 ? 18.786 -27.752 -45.171 1.00 84.81 717 ASP A N 1
ATOM 5689 C CA . ASP A 1 717 ? 17.368 -28.168 -45.147 1.00 84.81 717 ASP A CA 1
ATOM 5690 C C . ASP A 1 717 ? 16.986 -29.026 -43.924 1.00 84.81 717 ASP A C 1
ATOM 5692 O O . ASP A 1 717 ? 15.866 -28.940 -43.404 1.00 84.81 717 ASP A O 1
ATOM 5696 N N . ASP A 1 718 ? 17.911 -29.850 -43.433 1.00 83.62 718 ASP A N 1
ATOM 5697 C CA . ASP A 1 718 ? 17.727 -30.666 -42.235 1.00 83.62 718 ASP A CA 1
ATOM 5698 C C . ASP A 1 718 ? 17.563 -29.788 -40.982 1.00 83.62 718 ASP A C 1
ATOM 5700 O O . ASP A 1 718 ? 16.583 -29.958 -40.247 1.00 83.62 718 ASP A O 1
ATOM 5704 N N . LEU A 1 719 ? 18.427 -28.786 -40.787 1.00 84.25 719 LEU A N 1
ATOM 5705 C CA . LEU A 1 719 ? 18.343 -27.821 -39.684 1.00 84.25 719 LEU A CA 1
ATOM 5706 C C . LEU A 1 719 ? 17.140 -26.879 -39.815 1.00 84.25 719 LEU A C 1
ATOM 5708 O O . LEU A 1 719 ? 16.471 -26.597 -38.813 1.00 84.25 719 LEU A O 1
ATOM 5712 N N . GLN A 1 720 ? 16.803 -26.445 -41.034 1.00 84.44 720 GLN A N 1
ATOM 5713 C CA . GLN A 1 720 ? 15.584 -25.671 -41.289 1.00 84.44 720 GLN A CA 1
ATOM 5714 C C . GLN A 1 720 ? 14.341 -26.436 -40.831 1.00 84.44 720 GLN A C 1
ATOM 5716 O O . GLN A 1 720 ? 13.495 -25.890 -40.119 1.00 84.44 720 GLN A O 1
ATOM 5721 N N . SER A 1 721 ? 14.247 -27.722 -41.179 1.00 78.44 721 SER A N 1
ATOM 5722 C CA . SER A 1 721 ? 13.095 -28.552 -40.825 1.00 78.44 721 SER A CA 1
ATOM 5723 C C . SER A 1 721 ? 12.926 -28.716 -39.308 1.00 78.44 721 SER A C 1
ATOM 5725 O O . SER A 1 721 ? 11.797 -28.724 -38.814 1.00 78.44 721 SER A O 1
ATOM 5727 N N . VAL A 1 722 ? 14.027 -28.785 -38.550 1.00 82.31 722 VAL A N 1
ATOM 5728 C CA . VAL A 1 722 ? 14.018 -28.876 -37.080 1.00 82.31 722 VAL A CA 1
ATOM 5729 C C . VAL A 1 722 ? 13.591 -27.549 -36.453 1.00 82.31 722 VAL A C 1
ATOM 5731 O O . VAL A 1 722 ? 12.715 -27.524 -35.584 1.00 82.31 722 VAL A O 1
ATOM 5734 N N . LEU A 1 723 ? 14.151 -26.433 -36.926 1.00 80.50 723 LEU A N 1
ATOM 5735 C CA . LEU A 1 723 ? 13.831 -25.099 -36.417 1.00 80.50 723 LEU A CA 1
ATOM 5736 C C . LEU A 1 723 ? 12.414 -24.642 -36.788 1.00 80.50 723 LEU A C 1
ATOM 5738 O O . LEU A 1 723 ? 11.841 -23.839 -36.053 1.00 80.50 723 LEU A O 1
ATOM 5742 N N . LEU A 1 724 ? 11.831 -25.141 -37.878 1.00 72.38 724 LEU A N 1
ATOM 5743 C CA . LEU A 1 724 ? 10.436 -24.883 -38.254 1.00 72.38 724 LEU A CA 1
ATOM 5744 C C . LEU A 1 724 ? 9.454 -25.803 -37.508 1.00 72.38 724 LEU A C 1
ATOM 5746 O O . LEU A 1 724 ? 8.391 -25.354 -37.084 1.00 72.38 724 LEU A O 1
ATOM 5750 N N . LYS A 1 725 ? 9.810 -27.076 -37.269 1.00 60.56 725 LYS A N 1
ATOM 5751 C CA . LYS A 1 725 ? 8.982 -28.013 -36.482 1.00 60.56 725 LYS A CA 1
ATOM 5752 C C . LYS A 1 725 ? 8.884 -27.626 -35.006 1.00 60.56 725 LYS A C 1
ATOM 5754 O O . LYS A 1 725 ? 7.826 -27.808 -34.407 1.00 60.56 725 LYS A O 1
ATOM 5759 N N . GLY A 1 726 ? 9.936 -27.034 -34.434 1.00 52.00 726 GLY A N 1
ATOM 5760 C CA . GLY A 1 726 ? 9.915 -26.495 -33.068 1.00 52.00 726 GLY A CA 1
ATOM 5761 C C . GLY A 1 726 ? 8.856 -25.405 -32.834 1.00 52.00 726 GLY A C 1
ATOM 5762 O O . GLY A 1 726 ? 8.456 -25.186 -31.696 1.00 52.00 726 GLY A O 1
ATOM 5763 N N . THR A 1 727 ? 8.352 -24.766 -33.895 1.00 47.59 727 THR A N 1
ATOM 5764 C CA . THR A 1 727 ? 7.285 -23.754 -33.831 1.00 47.59 727 THR A CA 1
ATOM 5765 C C . THR A 1 727 ? 5.884 -24.374 -33.695 1.00 47.59 727 THR A C 1
ATOM 5767 O O . THR A 1 727 ? 4.970 -23.711 -33.217 1.00 47.59 727 THR A O 1
ATOM 5770 N N . VAL A 1 728 ? 5.696 -25.650 -34.062 1.00 36.44 728 VAL A N 1
ATOM 5771 C CA . VAL A 1 728 ? 4.374 -26.314 -34.071 1.00 36.44 728 VAL A CA 1
ATOM 5772 C C . VAL A 1 728 ? 4.100 -27.102 -32.780 1.00 36.44 728 VAL A C 1
ATOM 5774 O O . VAL A 1 728 ? 2.953 -27.206 -32.353 1.00 36.44 728 VAL A O 1
ATOM 5777 N N . THR A 1 729 ? 5.129 -27.607 -32.094 1.00 31.09 729 THR A N 1
ATOM 5778 C CA . THR A 1 729 ? 4.942 -28.504 -30.934 1.00 31.09 729 THR A CA 1
ATOM 5779 C C . THR A 1 729 ? 4.568 -27.785 -29.626 1.00 31.09 729 THR A C 1
ATOM 5781 O O . THR A 1 729 ? 4.112 -28.431 -28.689 1.00 31.09 729 THR A O 1
ATOM 5784 N N . ILE A 1 730 ? 4.696 -26.455 -29.538 1.00 36.25 730 ILE A N 1
ATOM 5785 C CA . ILE A 1 730 ? 4.390 -25.701 -28.301 1.00 36.25 730 ILE A CA 1
ATOM 5786 C C . ILE A 1 730 ? 2.925 -25.215 -28.260 1.00 36.25 730 ILE A C 1
ATOM 5788 O O . ILE A 1 730 ? 2.384 -24.979 -27.185 1.00 36.25 730 ILE A O 1
ATOM 5792 N N . ALA A 1 731 ? 2.226 -25.165 -29.401 1.00 30.12 731 ALA A N 1
ATOM 5793 C CA . ALA A 1 731 ? 0.813 -24.771 -29.461 1.00 30.12 731 ALA A CA 1
ATOM 5794 C C . ALA A 1 731 ? -0.178 -25.908 -29.120 1.00 30.12 731 ALA A C 1
ATOM 5796 O O . ALA A 1 731 ? -1.370 -25.655 -28.956 1.00 30.12 731 ALA A O 1
ATOM 5797 N N . ALA A 1 732 ? 0.288 -27.156 -28.999 1.00 30.34 732 ALA A N 1
ATOM 5798 C CA . ALA A 1 732 ? -0.560 -28.329 -28.786 1.00 30.34 732 ALA A CA 1
ATOM 5799 C C . ALA A 1 732 ? -0.123 -29.145 -27.559 1.00 30.34 732 ALA A C 1
ATOM 5801 O O . ALA A 1 732 ? 0.283 -30.299 -27.664 1.00 30.34 732 ALA A O 1
ATOM 5802 N N . SER A 1 733 ? -0.233 -28.555 -26.371 1.00 27.66 733 SER A N 1
ATOM 5803 C CA . SER A 1 733 ? -0.271 -29.302 -25.109 1.00 27.66 733 SER A CA 1
ATOM 5804 C C . SER A 1 733 ? -1.466 -28.859 -24.260 1.00 27.66 733 SER A C 1
ATOM 5806 O O . SER A 1 733 ? -1.340 -28.326 -23.163 1.00 27.66 733 SER A O 1
ATOM 5808 N N . GLN A 1 734 ? -2.669 -29.114 -24.780 1.00 28.08 734 GLN A N 1
ATOM 5809 C CA . GLN A 1 734 ? -3.823 -29.392 -23.926 1.00 28.08 734 GLN A CA 1
ATOM 5810 C C . GLN A 1 734 ? -3.974 -30.914 -23.785 1.00 28.08 734 GLN A C 1
ATOM 5812 O O . GLN A 1 734 ? -3.821 -31.621 -24.784 1.00 28.08 734 GLN A O 1
ATOM 5817 N N . PRO A 1 735 ? -4.262 -31.449 -22.584 1.00 32.06 735 PRO A N 1
ATOM 5818 C CA . PRO A 1 735 ? -4.486 -32.875 -22.411 1.00 32.06 735 PRO A CA 1
ATOM 5819 C C . PRO A 1 735 ? -5.863 -33.236 -22.978 1.00 32.06 735 PRO A C 1
ATOM 5821 O O . PRO A 1 735 ? -6.893 -32.945 -22.372 1.00 32.06 735 PRO A O 1
ATOM 5824 N N . SER A 1 736 ? -5.892 -33.866 -24.152 1.00 29.33 736 SER A N 1
ATOM 5825 C CA . SER A 1 736 ? -7.105 -34.488 -24.671 1.00 29.33 736 SER A CA 1
ATOM 5826 C C . SER A 1 736 ? -7.392 -35.781 -23.905 1.00 29.33 736 SER A C 1
ATOM 5828 O O . SER A 1 736 ? -6.573 -36.694 -23.813 1.00 29.33 736 SER A O 1
ATOM 5830 N N . SER A 1 737 ? -8.583 -35.827 -23.318 1.00 30.36 737 SER A N 1
ATOM 5831 C CA . SER A 1 737 ? -9.199 -37.006 -22.714 1.00 30.36 737 SER A CA 1
ATOM 5832 C C . SER A 1 737 ? -9.366 -38.119 -23.764 1.00 30.36 737 SER A C 1
ATOM 5834 O O . SER A 1 737 ? -9.604 -37.806 -24.935 1.00 30.36 737 SER A O 1
ATOM 5836 N N . PRO A 1 738 ? -9.279 -39.409 -23.394 1.00 32.28 738 PRO A N 1
ATOM 5837 C CA . PRO A 1 738 ? -9.453 -40.493 -24.353 1.00 32.28 738 PRO A CA 1
ATOM 5838 C C . PRO A 1 738 ? -10.933 -40.628 -24.759 1.00 32.28 738 PRO A C 1
ATOM 5840 O O . PRO A 1 738 ? -11.822 -40.301 -23.966 1.00 32.28 738 PRO A O 1
ATOM 5843 N N . PRO A 1 739 ? -11.229 -41.104 -25.982 1.00 32.50 739 PRO A N 1
ATOM 5844 C CA . PRO A 1 739 ? -12.593 -41.191 -26.470 1.00 32.50 739 PRO A CA 1
ATOM 5845 C C . PRO A 1 739 ? -13.316 -42.400 -25.868 1.00 32.50 739 PRO A C 1
ATOM 5847 O O . PRO A 1 739 ? -12.805 -43.520 -25.855 1.00 32.50 739 PRO A O 1
ATOM 5850 N N . ASN A 1 740 ? -14.551 -42.160 -25.429 1.00 29.03 740 ASN A N 1
ATOM 5851 C CA . ASN A 1 740 ? -15.542 -43.195 -25.167 1.00 29.03 740 ASN A CA 1
ATOM 5852 C C . ASN A 1 740 ? -15.868 -43.943 -26.467 1.00 29.03 740 ASN A C 1
ATOM 5854 O O . ASN A 1 740 ? -16.451 -43.371 -27.387 1.00 29.03 740 ASN A O 1
ATOM 5858 N N . GLY A 1 741 ? -15.538 -45.232 -26.507 1.00 28.28 741 GLY A N 1
ATOM 5859 C CA . GLY A 1 741 ? -16.120 -46.206 -27.424 1.00 28.28 741 GLY A CA 1
ATOM 5860 C C . GLY A 1 741 ? -17.023 -47.151 -26.640 1.00 28.28 741 GLY A C 1
ATOM 5861 O O . GLY A 1 741 ? -16.552 -47.910 -25.798 1.00 28.28 741 GLY A O 1
ATOM 5862 N N . SER A 1 742 ? -18.325 -47.077 -26.894 1.00 26.70 742 SER A N 1
ATOM 5863 C CA . SER A 1 742 ? -19.336 -48.003 -26.396 1.00 26.70 742 SER A CA 1
ATOM 5864 C C . SER A 1 742 ? -19.376 -49.273 -27.252 1.00 26.70 742 SER A C 1
ATOM 5866 O O . SER A 1 742 ? -19.385 -49.199 -28.478 1.00 26.70 742 SER A O 1
ATOM 5868 N N . SER A 1 743 ? -19.455 -50.445 -26.619 1.00 27.33 743 SER A N 1
ATOM 5869 C CA . SER A 1 743 ? -20.365 -51.537 -27.016 1.00 27.33 743 SER A CA 1
ATOM 5870 C C . SER A 1 743 ? -20.260 -52.732 -26.057 1.00 27.33 743 SER A C 1
ATOM 5872 O O . SER A 1 743 ? -19.258 -53.428 -25.998 1.00 27.33 743 SER A O 1
ATOM 5874 N N . THR A 1 744 ? -21.336 -52.893 -25.284 1.00 27.25 744 THR A N 1
ATOM 5875 C CA . THR A 1 744 ? -22.125 -54.120 -25.063 1.00 27.25 744 THR A CA 1
ATOM 5876 C C . THR A 1 744 ? -21.471 -55.500 -24.900 1.00 27.25 744 THR A C 1
ATOM 5878 O O . THR A 1 744 ? -20.807 -56.002 -25.796 1.00 27.25 744 THR A O 1
ATOM 5881 N N . GLN A 1 745 ? -21.978 -56.154 -23.844 1.00 26.94 745 GLN A N 1
ATOM 5882 C CA . GLN A 1 745 ? -22.394 -57.560 -23.705 1.00 26.94 745 GLN A CA 1
ATOM 5883 C C . GLN A 1 745 ? -21.539 -58.511 -22.852 1.00 26.94 745 GLN A C 1
ATOM 5885 O O . GLN A 1 745 ? -20.451 -58.929 -23.220 1.00 26.94 745 GLN A O 1
ATOM 5890 N N . ASP A 1 746 ? -22.193 -58.890 -21.748 1.00 25.80 746 ASP A N 1
ATOM 5891 C CA . ASP A 1 746 ? -22.405 -60.246 -21.244 1.00 25.80 746 ASP A CA 1
ATOM 5892 C C . ASP A 1 746 ? -21.248 -61.061 -20.638 1.00 25.80 746 ASP A C 1
ATOM 5894 O O . ASP A 1 746 ? -20.277 -61.424 -21.289 1.00 25.80 746 ASP A O 1
ATOM 5898 N N . GLN A 1 747 ? -21.538 -61.485 -19.397 1.00 26.53 747 GLN A N 1
ATOM 5899 C CA . GLN A 1 747 ? -21.215 -62.751 -18.711 1.00 26.53 747 GLN A CA 1
ATOM 5900 C C . GLN A 1 747 ? -20.410 -62.604 -17.408 1.00 26.53 747 GLN A C 1
ATOM 5902 O O . GLN A 1 747 ? -19.189 -62.501 -17.383 1.00 26.53 747 GLN A O 1
ATOM 5907 N N . SER A 1 748 ? -21.141 -62.673 -16.289 1.00 24.56 748 SER A N 1
ATOM 5908 C CA . SER A 1 748 ? -20.730 -63.423 -15.088 1.00 24.56 748 SER A CA 1
ATOM 5909 C C . SER A 1 748 ? -20.820 -64.941 -15.386 1.00 24.56 748 SER A C 1
ATOM 5911 O O . SER A 1 748 ? -21.431 -65.275 -16.407 1.00 24.56 748 SER A O 1
ATOM 5913 N N . PRO A 1 749 ? -20.319 -65.893 -14.556 1.00 41.34 749 PRO A N 1
ATOM 5914 C CA . PRO A 1 749 ? -19.916 -65.844 -13.133 1.00 41.34 749 PRO A CA 1
ATOM 5915 C C . PRO A 1 749 ? -18.499 -66.462 -12.905 1.00 41.34 749 PRO A C 1
ATOM 5917 O O . PRO A 1 749 ? -17.836 -66.814 -13.868 1.00 41.34 749 PRO A O 1
ATOM 5920 N N . THR A 1 750 ? -17.868 -66.496 -11.721 1.00 26.59 750 THR A N 1
ATOM 5921 C CA . THR A 1 750 ? -18.110 -67.404 -10.574 1.00 26.59 750 THR A CA 1
ATOM 5922 C C . THR A 1 750 ? -17.024 -67.205 -9.492 1.00 26.59 750 THR A C 1
ATOM 5924 O O . THR A 1 750 ? -15.861 -67.083 -9.859 1.00 26.59 750 THR A O 1
ATOM 5927 N N . THR A 1 751 ? -17.429 -67.297 -8.205 1.00 27.14 751 THR A N 1
ATOM 5928 C CA . THR A 1 751 ? -16.732 -67.873 -7.007 1.00 27.14 751 THR A CA 1
ATOM 5929 C C . THR A 1 751 ? -15.325 -67.357 -6.633 1.00 27.14 751 THR A C 1
ATOM 5931 O O . THR A 1 751 ? -14.459 -67.275 -7.484 1.00 27.14 751 THR A O 1
ATOM 5934 N N . SER A 1 752 ? -14.961 -67.046 -5.384 1.00 27.81 752 SER A N 1
ATOM 5935 C CA . SER A 1 752 ? -15.246 -67.709 -4.101 1.00 27.81 752 SER A CA 1
ATOM 5936 C C . SER A 1 752 ? -14.843 -66.810 -2.909 1.00 27.81 752 SER A C 1
ATOM 5938 O O . SER A 1 752 ? -13.875 -66.073 -3.045 1.00 27.81 752 SER A O 1
ATOM 5940 N N . GLU A 1 753 ? -15.540 -66.969 -1.769 1.00 28.39 753 GLU A N 1
ATOM 5941 C CA . GLU A 1 753 ? -15.011 -67.051 -0.375 1.00 28.39 753 GLU A CA 1
ATOM 5942 C C . GLU A 1 753 ? -14.089 -65.918 0.160 1.00 28.39 753 GLU A C 1
ATOM 5944 O O . GLU A 1 753 ? -13.129 -65.524 -0.475 1.00 28.39 753 GLU A O 1
ATOM 5949 N N . ALA A 1 754 ? -14.207 -65.354 1.367 1.00 28.22 754 ALA A N 1
ATOM 5950 C CA . ALA A 1 754 ? -14.986 -65.631 2.568 1.00 28.22 754 ALA A CA 1
ATOM 5951 C C . ALA A 1 754 ? -14.996 -64.378 3.491 1.00 28.22 754 ALA A C 1
ATOM 5953 O O . ALA A 1 754 ? -14.100 -63.538 3.443 1.00 28.22 754 ALA A O 1
ATOM 5954 N N . SER A 1 755 ? -16.040 -64.308 4.325 1.00 27.00 755 SER A N 1
ATOM 5955 C CA . SER A 1 755 ? -16.227 -63.652 5.643 1.00 27.00 755 SER A CA 1
ATOM 5956 C C . SER A 1 755 ? -14.959 -63.188 6.402 1.00 27.00 755 SER A C 1
ATOM 5958 O O . SER A 1 755 ? -13.955 -63.890 6.403 1.00 27.00 755 SER A O 1
ATOM 5960 N N . THR A 1 756 ? -14.922 -62.093 7.186 1.00 27.97 756 THR A N 1
ATOM 5961 C CA . THR A 1 756 ? -15.640 -61.852 8.473 1.00 27.97 756 THR A CA 1
ATOM 5962 C C . THR A 1 756 ? -15.272 -60.428 8.979 1.00 27.97 756 THR A C 1
ATOM 5964 O O . THR A 1 756 ? -14.095 -60.141 9.155 1.00 27.97 756 THR A O 1
ATOM 5967 N N . SER A 1 757 ? -16.150 -59.421 8.904 1.00 26.44 757 SER A N 1
ATOM 5968 C CA . SER A 1 757 ? -16.907 -58.733 9.978 1.00 26.44 757 SER A CA 1
ATOM 5969 C C . SER A 1 757 ? -16.248 -58.401 11.346 1.00 26.44 757 SER A C 1
ATOM 5971 O O . SER A 1 757 ? -15.999 -59.319 12.120 1.00 26.44 757 SER A O 1
ATOM 5973 N N . ILE A 1 758 ? -16.248 -57.081 11.663 1.00 29.25 758 ILE A N 1
ATOM 5974 C CA . ILE A 1 758 ? -16.757 -56.425 12.915 1.00 29.25 758 ILE A CA 1
ATOM 5975 C C . ILE A 1 758 ? -15.889 -56.552 14.194 1.00 29.25 758 ILE A C 1
ATOM 5977 O O . ILE A 1 758 ? -15.337 -57.611 14.439 1.00 29.25 758 ILE A O 1
ATOM 5981 N N . SER A 1 759 ? -15.768 -55.602 15.136 1.00 27.59 759 SER A N 1
ATOM 5982 C CA . SER A 1 759 ? -15.976 -54.145 15.328 1.00 27.59 759 SER A CA 1
ATOM 5983 C C . SER A 1 759 ? -15.488 -53.819 16.771 1.00 27.59 759 SER A C 1
ATOM 5985 O O . SER A 1 759 ? -15.396 -54.749 17.565 1.00 27.59 759 SER A O 1
ATOM 5987 N N . GLU A 1 760 ? -15.231 -52.531 17.084 1.00 28.97 760 GLU A N 1
ATOM 5988 C CA . GLU A 1 760 ? -15.504 -51.840 18.386 1.00 28.97 760 GLU A CA 1
ATOM 5989 C C . GLU A 1 760 ? -14.862 -52.362 19.710 1.00 28.97 760 GLU A C 1
ATOM 5991 O O . GLU A 1 760 ? -14.564 -53.534 19.857 1.00 28.97 760 GLU A O 1
ATOM 5996 N N . SER A 1 761 ? -14.624 -51.624 20.806 1.00 27.77 761 SER A N 1
ATOM 5997 C CA . SER A 1 761 ? -14.741 -50.221 21.253 1.00 27.77 761 SER A CA 1
ATOM 5998 C C . SER A 1 761 ? -14.207 -50.127 22.704 1.00 27.77 761 SER A C 1
ATOM 6000 O O . SER A 1 761 ? -14.180 -51.147 23.387 1.00 27.77 761 SER A O 1
ATOM 6002 N N . ALA A 1 762 ? -13.946 -48.890 23.179 1.00 28.97 762 ALA A N 1
ATOM 6003 C CA . ALA A 1 762 ? -13.976 -48.426 24.592 1.00 28.97 762 ALA A CA 1
ATOM 6004 C C . ALA A 1 762 ? -12.862 -48.959 25.539 1.00 28.97 762 ALA A C 1
ATOM 6006 O O . ALA A 1 762 ? -12.314 -50.026 25.310 1.00 28.97 762 ALA A O 1
ATOM 6007 N N . GLU A 1 763 ? -12.404 -48.349 26.641 1.00 28.72 763 GLU A N 1
ATOM 6008 C CA . GLU A 1 763 ? -12.641 -47.154 27.488 1.00 28.72 763 GLU A CA 1
ATOM 6009 C C . GLU A 1 763 ? -11.523 -47.270 28.577 1.00 28.72 763 GLU A C 1
ATOM 6011 O O . GLU A 1 763 ? -11.175 -48.387 28.948 1.00 28.72 763 GLU A O 1
ATOM 6016 N N . SER A 1 764 ? -10.826 -46.270 29.131 1.00 26.44 764 SER A N 1
ATOM 6017 C CA . SER A 1 764 ? -11.227 -45.355 30.223 1.00 26.44 764 SER A CA 1
ATOM 6018 C C . SER A 1 764 ? -9.977 -44.978 31.077 1.00 26.44 764 SER A C 1
ATOM 6020 O O . SER A 1 764 ? -8.960 -45.667 31.035 1.00 26.44 764 SER A O 1
ATOM 6022 N N . GLU A 1 765 ? -10.080 -43.857 31.806 1.00 29.89 765 GLU A N 1
ATOM 6023 C CA . GLU A 1 765 ? -9.166 -43.150 32.750 1.00 29.89 765 GLU A CA 1
ATOM 6024 C C . GLU A 1 765 ? -8.676 -43.968 34.007 1.00 29.89 765 GLU A C 1
ATOM 6026 O O . GLU A 1 765 ? -8.927 -45.171 33.997 1.00 29.89 765 GLU A O 1
ATOM 6031 N N . PRO A 1 766 ? -8.062 -43.444 35.134 1.00 45.62 766 PRO A N 1
ATOM 6032 C CA . PRO A 1 766 ? -7.815 -42.046 35.600 1.00 45.62 766 PRO A CA 1
ATOM 6033 C C . PRO A 1 766 ? -6.560 -41.664 36.468 1.00 45.62 766 PRO A C 1
ATOM 6035 O O . PRO A 1 766 ? -5.950 -42.464 37.161 1.00 45.62 766 PRO A O 1
ATOM 6038 N N . SER A 1 767 ? -6.293 -40.340 36.497 1.00 28.47 767 SER A N 1
ATOM 6039 C CA . SER A 1 767 ? -5.958 -39.362 37.586 1.00 28.47 767 SER A CA 1
ATOM 6040 C C . SER A 1 767 ? -4.897 -39.526 38.726 1.00 28.47 767 SER A C 1
ATOM 6042 O O . SER A 1 767 ? -4.804 -40.559 39.379 1.00 28.47 767 SER A O 1
ATOM 6044 N N . LYS A 1 768 ? -4.342 -38.338 39.108 1.00 29.83 768 LYS A N 1
ATOM 6045 C CA . LYS A 1 768 ? -3.749 -37.836 40.401 1.00 29.83 768 LYS A CA 1
ATOM 6046 C C . LYS A 1 768 ? -2.255 -38.130 40.706 1.00 29.83 768 LYS A C 1
ATOM 6048 O O . LYS A 1 768 ? -1.786 -39.210 40.414 1.00 29.83 768 LYS A O 1
ATOM 6053 N N . ALA A 1 769 ? -1.440 -37.310 41.402 1.00 30.05 769 ALA A N 1
ATOM 6054 C CA . ALA A 1 769 ? -1.403 -35.889 41.798 1.00 30.05 769 ALA A CA 1
ATOM 6055 C C . ALA A 1 769 ? -0.055 -35.572 42.541 1.00 30.05 769 ALA A C 1
ATOM 6057 O O . ALA A 1 769 ? 0.405 -36.402 43.314 1.00 30.05 769 ALA A O 1
ATOM 6058 N N . THR A 1 770 ? 0.445 -34.322 42.448 1.00 27.14 770 THR A N 1
ATOM 6059 C CA . THR A 1 770 ? 1.028 -33.485 43.549 1.00 27.14 770 THR A CA 1
ATOM 6060 C C . THR A 1 770 ? 2.505 -33.601 44.049 1.00 27.14 770 THR A C 1
ATOM 6062 O O . THR A 1 770 ? 2.961 -34.672 44.424 1.00 27.14 770 THR A O 1
ATOM 6065 N N . LYS A 1 771 ? 3.105 -32.398 44.294 1.00 27.45 771 LYS A N 1
ATOM 6066 C CA . LYS A 1 771 ? 4.197 -31.983 45.248 1.00 27.45 771 LYS A CA 1
ATOM 6067 C C . LYS A 1 771 ? 5.664 -32.258 44.836 1.00 27.45 771 LYS A C 1
ATOM 6069 O O . LYS A 1 771 ? 5.930 -33.277 44.235 1.00 27.45 771 LYS A O 1
ATOM 6074 N N . GLN A 1 772 ? 6.707 -31.481 45.177 1.00 26.28 772 GLN A N 1
ATOM 6075 C CA . GLN A 1 772 ? 6.962 -30.179 45.839 1.00 26.28 772 GLN A CA 1
ATOM 6076 C C . GLN A 1 772 ? 8.502 -29.950 45.815 1.00 26.28 772 GLN A C 1
ATOM 6078 O O . GLN A 1 772 ? 9.210 -30.943 45.922 1.00 26.28 772 GLN A O 1
ATOM 6083 N N . LYS A 1 773 ? 8.976 -28.684 45.891 1.00 26.06 773 LYS A N 1
ATOM 6084 C CA . LYS A 1 773 ? 10.274 -28.227 46.488 1.00 26.06 773 LYS A CA 1
ATOM 6085 C C . LYS A 1 773 ? 11.593 -28.707 45.826 1.00 26.06 773 LYS A C 1
ATOM 6087 O O . LYS A 1 773 ? 11.648 -29.788 45.282 1.00 26.06 773 LYS A O 1
ATOM 6092 N N . GLN A 1 774 ? 12.754 -28.050 45.892 1.00 26.19 774 GLN A N 1
ATOM 6093 C CA . GLN A 1 774 ? 13.290 -26.749 46.333 1.00 26.19 774 GLN A CA 1
ATOM 6094 C C . GLN A 1 774 ? 14.827 -26.850 46.092 1.00 26.19 774 GLN A C 1
ATOM 6096 O O . GLN A 1 774 ? 15.342 -27.959 46.001 1.00 26.19 774 GLN A O 1
ATOM 6101 N N . VAL A 1 775 ? 15.539 -25.716 46.135 1.00 28.16 775 VAL A N 1
ATOM 6102 C CA . VAL A 1 775 ? 16.954 -25.547 46.567 1.00 28.16 775 VAL A CA 1
ATOM 6103 C C . VAL A 1 775 ? 17.987 -25.154 45.486 1.00 28.16 775 VAL A C 1
ATOM 6105 O O . VAL A 1 775 ? 18.303 -25.890 44.561 1.00 28.16 775 VAL A O 1
ATOM 6108 N N . HIS A 1 776 ? 18.509 -23.937 45.699 1.00 27.83 776 HIS A N 1
ATOM 6109 C CA . HIS A 1 776 ? 19.765 -23.332 45.239 1.00 27.83 776 HIS A CA 1
ATOM 6110 C C . HIS A 1 776 ? 21.001 -24.234 45.366 1.00 27.83 776 HIS A C 1
ATOM 6112 O O . HIS A 1 776 ? 21.136 -24.887 46.391 1.00 27.83 776 HIS A O 1
ATOM 6118 N N . LEU A 1 777 ? 22.000 -24.058 44.492 1.00 26.56 777 LEU A N 1
ATOM 6119 C CA . LEU A 1 777 ? 23.350 -23.687 44.950 1.00 26.56 777 LEU A CA 1
ATOM 6120 C C . LEU A 1 777 ? 24.244 -23.155 43.814 1.00 26.56 777 LEU A C 1
ATOM 6122 O O . LEU A 1 777 ? 24.315 -23.693 42.716 1.00 26.56 777 LEU A O 1
ATOM 6126 N N . GLU A 1 778 ? 24.858 -22.037 44.167 1.00 28.67 778 GLU A N 1
ATOM 6127 C CA . GLU A 1 778 ? 25.903 -21.202 43.579 1.00 28.67 778 GLU A CA 1
ATOM 6128 C C . GLU A 1 778 ? 27.258 -21.885 43.237 1.00 28.67 778 GLU A C 1
ATOM 6130 O O . GLU A 1 778 ? 27.674 -22.799 43.943 1.00 28.67 778 GLU A O 1
ATOM 6135 N N . VAL A 1 779 ? 27.993 -21.248 42.287 1.00 32.06 779 VAL A N 1
ATOM 6136 C CA . VAL A 1 779 ? 29.464 -20.928 42.295 1.00 32.06 779 VAL A CA 1
ATOM 6137 C C . VAL A 1 779 ? 30.472 -22.017 41.820 1.00 32.06 779 VAL A C 1
ATOM 6139 O O . VAL A 1 779 ? 30.266 -23.185 42.127 1.00 32.06 779 VAL A O 1
ATOM 6142 N N . PRO A 1 780 ? 31.640 -21.694 41.185 1.00 50.28 780 PRO A N 1
ATOM 6143 C CA . PRO A 1 780 ? 32.026 -20.539 40.336 1.00 50.28 780 PRO A CA 1
ATOM 6144 C C . PRO A 1 780 ? 33.013 -20.832 39.150 1.00 50.28 780 PRO A C 1
ATOM 6146 O O . PRO A 1 780 ? 33.519 -21.932 38.984 1.00 50.28 780 PRO A O 1
ATOM 6149 N N . THR A 1 781 ? 33.297 -19.772 38.367 1.00 36.00 781 THR A N 1
ATOM 6150 C CA . THR A 1 781 ? 34.564 -19.356 37.687 1.00 36.00 781 THR A CA 1
ATOM 6151 C C . THR A 1 781 ? 35.575 -20.395 37.160 1.00 36.00 781 THR A C 1
ATOM 6153 O O . THR A 1 781 ? 36.133 -21.143 37.948 1.00 36.00 781 THR A O 1
ATOM 6156 N N . THR A 1 782 ? 36.005 -20.285 35.892 1.00 37.84 782 THR A N 1
ATOM 6157 C CA . THR A 1 782 ? 37.253 -19.603 35.441 1.00 37.84 782 THR A CA 1
ATOM 6158 C C . THR A 1 782 ? 37.575 -19.917 33.971 1.00 37.84 782 THR A C 1
ATOM 6160 O O . THR A 1 782 ? 37.249 -20.996 33.486 1.00 37.84 782 THR A O 1
ATOM 6163 N N . SER A 1 783 ? 38.320 -18.983 33.363 1.00 41.81 783 SER A N 1
ATOM 6164 C CA . SER A 1 783 ? 38.950 -18.928 32.027 1.00 41.81 783 SER A CA 1
ATOM 6165 C C . SER A 1 783 ? 38.102 -18.418 30.868 1.00 41.81 783 SER A C 1
ATOM 6167 O O . SER A 1 783 ? 37.052 -19.021 30.567 1.00 41.81 783 SER A O 1
#

Foldseek 3Di:
DLVVLLLVLLVLLLVLLVVLQVLLCCLPPPDPPPCPVCLQDVDDDPDPDDPVVVNVVSNVSSVLSNVLSVLSNVCSVPLVDPVSLVVNLVSLVVQLCVLVVSCVVHVNDDPDPVSVVSNVSSVVNNVSSVCSCVSVVHDDPVVVVVVVVVVLVVVVCVQPVDDDFCNLVLLFFLWKWKWFQDPPPGIATPAIPPNVRDADPQRRLQCSCLQDAQDPLVDAFKDKFKWKAFHDPLPPRVSLDDGSLLVQQQVWAQPQFNFDSRIKMKIKIWHWHQDPVDPVRITIMIMITIGRTPQPLVVNVQSVLLVVCCVVPNPVSRVQQSVQSSPWRRPHAPDWGFRDGPQKTKTKHHHTPPPPDDLQSHMWIWIGHNPDDGDDTPPDQLLCVLCVLALQCLLVLLLCQLLLAEEEEEEQTLRSQLSNQSSSQRLLPVFGRQFAEISEDHCSGPCNCVQQVDDLPDHGSYYYRYHDLVCLVSCLSGFKYFYGDDDDPDDPPPPVVPDPDDPPDDPDPDDDDRPRDPPDRGYMHGPDDRFWDDDPPLSVVLVVCVVVVPDSVVSSVSSSVVSNLVSCLLCQLVVVQQVVQADDLVPQDLLDPQDAGHDDDLVVSVVCCVPGHSVVRDPMDGRSNVSVVSSCVGSSVVVVVVVSNVVSVLVSVLSSLVNNLPDDVVVVVPPDDLVSLVVLLVVLVVVLVCCVVSVHDPSSSVSSVVSSVVSLVPDDPVVNVVSVVVVVVVVDPDDDDDDDDDDDDDDDDDDDDDDDDDDDDDDDDDDDDDDDDDDDDDDDDDD

pLDDT: mean 77.57, std 20.78, range [24.56, 98.31]

Solvent-accessible surface area (backbone atoms only — not comparable to full-atom values): 45348 Å² total; per-residue (Å²): 108,51,67,60,50,42,53,52,40,28,52,50,31,40,52,50,15,50,52,25,41,53,51,16,49,46,44,70,74,42,74,75,86,57,57,57,63,56,74,77,34,70,50,89,63,98,58,86,72,60,68,68,58,58,54,51,51,35,44,52,52,17,52,50,28,39,51,49,14,51,43,29,39,49,30,38,76,41,66,86,43,63,74,46,53,54,52,38,49,53,49,44,48,53,52,44,50,52,56,51,49,56,55,68,76,40,87,68,60,68,93,42,72,83,59,50,50,59,53,51,50,38,54,53,50,48,52,39,60,66,43,41,39,64,40,70,76,42,81,51,76,78,58,45,59,56,48,50,52,50,52,51,52,50,50,48,42,70,64,57,66,66,88,54,92,57,50,38,22,55,66,62,35,63,36,37,37,36,35,34,66,44,93,87,79,35,59,39,75,77,46,55,38,63,79,83,62,83,74,55,74,66,46,48,51,48,50,29,63,67,45,49,78,84,44,93,67,74,74,69,45,78,48,55,35,41,33,48,46,76,55,76,63,50,89,74,42,77,89,67,43,80,50,61,62,52,55,51,26,48,70,36,26,34,76,76,50,44,56,55,82,56,38,38,36,36,27,30,36,27,39,28,45,83,28,82,89,41,95,86,40,50,46,51,42,20,34,30,41,28,18,58,62,66,53,60,71,55,46,49,54,49,33,55,55,49,37,53,43,25,76,75,63,36,71,62,41,53,56,52,40,50,53,36,42,38,68,39,76,73,73,53,45,64,40,75,44,81,42,56,46,90,72,29,39,34,41,38,36,35,50,19,68,85,55,91,78,62,98,74,69,59,64,39,35,32,50,37,52,78,73,86,53,77,50,73,70,61,59,67,78,65,44,35,78,54,40,56,67,38,43,88,46,49,62,52,53,47,51,40,53,57,31,35,48,45,33,38,35,38,20,67,40,52,38,59,15,12,52,31,45,52,41,53,52,54,53,43,30,90,53,51,66,58,51,55,63,22,23,39,51,55,92,75,42,89,59,39,63,61,74,52,63,52,61,91,88,67,75,66,48,32,36,39,10,30,47,45,72,65,51,38,66,60,50,60,86,57,53,32,38,38,37,51,51,80,84,75,76,98,78,57,83,66,62,82,75,69,66,94,68,83,83,72,93,66,95,68,81,87,68,94,67,74,95,52,58,87,88,62,75,47,34,76,51,60,76,67,81,70,52,60,56,75,69,64,64,63,46,49,53,50,54,51,33,55,75,70,66,51,57,61,66,62,48,23,50,54,52,50,51,51,30,33,57,53,35,46,34,66,42,50,41,56,54,54,51,57,58,69,37,48,76,57,75,91,74,60,53,52,89,54,78,67,78,73,69,55,82,90,53,70,67,62,51,58,64,44,37,84,83,50,33,45,73,80,76,41,92,70,52,64,45,62,69,62,49,50,61,46,24,70,75,15,51,27,38,53,50,51,49,54,51,52,51,48,53,53,53,49,50,43,48,48,55,33,48,48,45,36,36,72,47,70,59,69,75,62,53,76,83,54,54,71,69,57,55,51,50,50,41,54,53,50,48,59,49,58,77,40,27,79,84,63,67,57,57,68,71,43,53,53,38,44,52,49,52,42,54,55,56,46,72,72,49,57,71,70,59,35,52,52,65,56,51,63,69,59,65,73,80,68,79,72,88,78,76,82,82,90,78,89,79,89,82,92,80,86,89,82,89,79,89,79,88,84,84,91,77,92,79,90,86,84,89,86,90,89,84,88,88,78,90,84,86,88,87,82,88,81,88,86,135

Mean predicted aligned error: 16.74 Å